Protein 6FDM (pdb70)

InterPro domains:
  IPR000687 RIO kinase [SM00090] (66-289)
  IPR011009 Protein kinase-like domain superfamily [SSF56112] (97-272)
  IPR015285 RIO2 kinase winged helix domain, N-terminal [PF09202] (9-91)
  IPR018934 RIO-type domain [PF01163] (108-279)
  IPR018935 RIO kinase, conserved site [PS01245] (224-235)
  IPR030484 Serine/threonine-protein kinase Rio2 [cd05144] (94-276)
  IPR036388 Winged helix-like DNA-binding domain superfamily [G3DSA:1.10.10.10] (2-93)
  IPR036390 Winged helix DNA-binding domain superfamily [SSF46785] (8-91)

CATH classification: 3.30.200.20 (+1 more: 1.10.510.10)

B-factor: mean 56.7, std 18.49, range [20.0, 161.01]

Radius of gyration: 41.4 Å; Cα contacts (8 Å, |Δi|>4): 2051; chains: 4; bounding box: 111×105×106 Å

Organism: Homo sapiens (NCBI:txid9606)

Nearest PDB structures (foldseek):
  6fdm-assembly1_B  TM=1.004E+00  e=4.325E-57  Homo sapiens
  6fdm-assembly2_C  TM=9.981E-01  e=7.414E-54  Homo sapiens
  6fdm-assembly1_A  TM=9.850E-01  e=1.359E-52  Homo sapiens
  6fdo-assembly1_A  TM=9.923E-01  e=7.786E-52  Homo sapiens
  6fdo-assembly2_B  TM=9.911E-01  e=2.219E-51  Homo sapiens

Solvent-accessible surface area: 53985 Å² total; per-residue (Å²): 159,80,137,90,145,112,35,60,123,69,28,15,113,0,0,46,1,0,11,98,3,0,119,116,70,39,15,0,35,26,90,53,0,43,77,70,11,91,86,115,37,12,94,142,20,5,153,92,5,58,157,105,153,20,3,24,116,52,170,42,210,127,53,92,2,34,71,2,20,68,48,0,0,21,52,0,0,25,72,16,0,29,15,108,60,25,5,99,62,66,44,123,92,84,29,40,6,32,21,5,28,11,34,50,2,17,20,100,158,49,105,103,21,8,0,1,3,4,53,60,27,90,7,25,19,5,28,5,51,29,0,59,17,11,0,12,69,12,26,0,13,0,67,0,0,88,92,59,187,7,51,7,1,95,13,68,27,29,20,28,1,0,0,0,3,69,41,31,106,24,152,37,4,16,123,22,124,156,8,164,65,34,30,62,2,0,66,46,0,9,112,6,6,34,60,1,0,8,26,0,1,4,2,2,3,0,4,20,55,9,2,15,8,34,148,77,44,102,4,15,0,20,5,9,17,30,19,8,26,16,85,32,102,26,2,66,30,7,1,48,9,1,4,81,10,5,44,61,14,0,91,187,75,29,94,52,116,25,170,152,84,19,58,35,156,92,40,149,126,151,94,2,34,108,30,0,16,30,40,16,86,109,25,45,89,158,95,62,168,53,31,51,98,0,0,48,1,0,14,102,4,0,110,110,67,43,11,0,39,22,92,53,0,41,79,61,1,51,27,209,74,48,10,100,141,18,1,148,83,5,50,156,106,150,27,1,23,117,52,168,98,163,73,92,0,26,64,0,18,68,50,0,0,23,69,0,0,36,87,27,0,34,73,110,95,24,4,100,59,65,43,129,92,84,26,39,5,31,26,5,27,13,35,57,2,18,24,93,138,49,103,89,23,8,0,1,4,4,58,60,26,100,6,19,30,5,28,9,54,27,0,35,16,11,0,2,68,11,23,0,11,0,68,0,0,90,87,57,186,6,50,6,1,94,14,64,28,30,21,34,0,0,0,0,4,70,53,32,121,24,146,27,0,27,111,22,105,166,21,175,68,33,30,62,2,0,63,44,0,9,111,8,6,30,65,1,0,31,54,0,0,4,2,2,2,0,2,19,52,9,0,15,10,43,163,81,45,97,2,15,0,25,5,8,18,29,13,6,23,21,94,34,99,29,3,67,34,6,1,47,10,2,4,92,15,0,53,56,11,0,108,180,75,30,104,52,122,26,112,142,88,18,58,40,158,92,36,154,159,76,0,31,109,26,0,18,29,43,13,86,104,27,34,85,130,98,135,37,222,198,25,56,216,64,21,23,127,0,0,56,2,0,15,100,3,1,107,104,70,41,13,0,37,27,91,51,0,43,78,60,1,70,25,187,160,42,46,12,104,142,15,4,155,86,4,57,158,60,152,3,3,23,123,57,182,44,199,119,47,86,2,33,68,1,18,69,39,0,0,18,49,5,0,18,72,35,0,27,75,110,104,25,4,99,60,65,45,121,89,84,27,47,7,32,23,6,31,12,34,50,2,17,16,101,145,48,105,109,37,7,0,1,4,5,54,63,26,93,8,23,23,5,29,10,55,27,0,64,21,12,0,14,67,11,25,0,13,0,67,0,0,90,94,58,185,6,48,6,1,95,14,69,27,28,21,33,1,0,0,0,4,70,42,31,101,21,152,39,4,18,121,23,127,154,8,165,68,35,34,61,2,0,68,44,0,10,110,6,6,39,64,1,0,31,56,0,0,3,2,2,2,1,6,20,54,9,4,15,7,41,156,79,44,96,4,13,0,22,4,8,17,31,15,7,25,21,90,34,100,27,2,66,30,6,0,48,11,2,4,86,15,7,53,57,13,1,89,182,74,30,93,53,123,27,170,151,84,18,58,40,157,91,18,187,146,90,1,36,109,31,0,18,29,40,17,80,112,24,44,88,156,197,58,182,33,36,70,93,0,3,48,1,0,14,102,3,0,113,98,69,39,14,0,40,23,90,52,0,42,78,66,1,41,12,184,132,39,45,9,101,141,16,2,151,86,8,53,156,107,150,41,2,21,116,45,138,78,183,133,63,112,2,29,66,1,20,68,51,0,0,22,69,0,0,35,87,28,0,34,74,110,102,26,4,99,60,65,45,78,90,79,28,38,6,30,23,5,29,11,34,51,2,18,25,102,163,49,109,92,29,7,0,1,4,5,53,62,25,92,6,18,25,5,28,9,54,28,0,38,19,11,0,3,71,10,27,0,12,0,68,0,0,88,92,51,187,7,35,6,2,94,15,68,28,29,23,31,1,0,0,0,3,68,55,35,108,24,143,27,1,27,107,22,104,168,21,177,72,32,30,61,1,1,64,50,0,9,110,7,6,39,66,1,0,18,54,0,0,4,2,2,2,0,3,18,52,9,0,16,7,31,141,95,43,77,1,6,0,22,4,8,17,32,14,8,26,19,99,32,98,27,3,66,33,6,2,48,11,2,5,87,15,0,54,56,12,0,90,181,70,29,93,51,122,28,163,146,87,18,59,36,161,102,41,168,164,223,31,0,32,104,27,0,15,28,40,16,86,111,28,33,88,128,101

Sequence (1134 aa):
VAKLRYMSRDDFRVLTAVEMGMKNHEIVPGSLIASIASLGGCNKVLRELVKHKLIAWERTKTVQGYRLTNAGYDYLALKTLSSRQVVESVGNQMGVGKESDIYIVANEEGQQFALKLHRLGRTNVSWLYLSRLSAMKEFAYMKALYERKFPVPKPIDYNRHAVVMELINGYPLCQIHHVEDPASVYDEAMELIVKLANHGLIHGDFNEFNLILDESDHHITMIDFPQMVSTSHPNAEWYFDRDVKCIKDFFMKRFSYESELFPTFKDIRREDVEVSASGYTKEMQADMSRDDFRVLTAVEMGMKNHEIVPGSLIASIASLKGGCNKVLRELVKHKLIAWERTTVQGYRLTNAGYDYLALKTLSSRQVVESVGNQMGVGKESDIYIVANEEGQQFALKLHRLGRTNVSWLYLSRLSAMKEFAYMKALYERKFPVPKPIDYNRHAVVMELINGYPLCQIHHVEDPASVYDEAMELIVKLANHGLIHGDFNEFNLILDESDHITMIDFPQMVSTSHPNAEWYFDRDVKCIKDFFMKRFSYESELFPTFKDIRRDVEVSASGYTKEMQADDKLRYMSRDDFRVLTAVEMGMKNHEIVPGSLIASIASLKHGGCNKVLRELVKHKLIAWERTKTVQGYRLTNAGYDYLALKTLSSRQVVESVGNQMGVGKESDIYIVANEEGQQFALKLHRLGRTNVSWLYLSRLSAMKEFAYMKALYERKFPVPKPIDYNRHAVVMELINGYPLCQIHHVEDPASVYDEAMELIVKLANHGLIHGDFNEFNLILDESDHITMIDFPQMVSTSHPNAEWYFDRDVKCIKDFFMKRFSYESELFPTFKDIRRDVEVSASGYTKEMQADMSRDDFRVLTAVEMGMKNHEIVPGSLIASIASLKHHGGCNKVLRELVKHKLIAWERTKTVQGYRLTNAGYDYLALKTLSSRQVVESVGNQMGVGKESDIYIVANEEGQQFALKLHRLGRTNVSWLYLSRLSAMKEFAYMKALYERKFPVPKPIDYNRHAVVMELINGYPLCQIHHVEDPASVYDEAMELIVKLANHGLIHGDFNEFNLILDESDHHITMIDFPQMVSTSHPNAEWYFDRDVKCIKDFFMKRFSYESELFPTFKDIRRLDVEVSASGYTKEMQADD

GO terms:
  GO:0030688 preribosome, small subunit precursor (C, IDA)
  GO:2000234 positive regulation of rRNA processing (P, IDA)
  GO:0005737 cytoplasm (C, EXP)
  GO:0106310 protein serine kinase activity (F, EXP)
  GO:0005737 cytoplasm (C, IMP)
  GO:0042274 ribosomal small subunit biogenesis (P, IMP)
  GO:2000208 positive regulation of ribosomal small subunit export from nucleus (P, IMP)
  GO:0030071 regulation of mitotic metaphase/anaphase transition (P, IMP)
  GO:0030490 maturation of SSU-rRNA (P, IMP)
  GO:0005515 protein binding (F, IPI)
  GO:0005654 nucleoplasm (C, TAS)
  GO:0005829 cytosol (C, TAS)

Secondary structure (DSSP, 8-state):
-GGGGGGGSHHHHHHHHHHHHTTT-SSB-HHHHHHHH---THHHHHHHHHHTTSEEEEE-SS-EEEEE-HHHHHHHHHHHHHHTTS-SEEEEEEEEETTEEEEEEE-TT--EEEEEEE---SSHHHHHHHHHHHHHHHHHHHHHHHHTT-SSPPEEEEETTEEEEEPPSEEEGGG----S-HHHHHHHHHHHHHHHHHTTEE-SS-STTSEEEETT--EEE---TT-EETTSTTHHHHHHHHHHHHHHHHHHHH----S----GGG-----HHHHHHHHHHHHHH-/--HHHHHHHHHHHHHTTT-SSB-HHHHHHHH-----HHHHHHHHHHTTSEEEEE---EEEEE-HHHHHHHHHHHHHHTTS-SEEEEEEEEETTEEEEEEE-TT--EEEEEEE---SSHHHHHHHHHHHHHHHHHHHHHHHTTT-SSPPEEEEETTEEEEEPPSEEEGGG----S-HHHHHHHHHHHHHHHHHTTEE-SS-STTSEEEETTS-EEE---TT-EETTSTTHHHHHHHHHHHHHHHHHHHH----S----GGG----HHHHHHHHHHHHHHH-/--TT--HHHHHHHHHHHHHTTT-SSB-HHHHHHHH--TT--HHHHHHHHHHTTSEEEEE-SS-EEEEE-HHHHHHHHHHHHHHTTS-SEEEEEEEEETTEEEEEEE-TT--EEEEEEE---SSHHHHHHHHHHHHHHHHHHHHHHHTTT-SSPPEEEEETTEEEEEPPSEEEGGG----S-HHHHHHHHHHHHHHHHHTTEE-SS-STTSEEEETTS-EEE---TT-EETTSTTHHHHHHHHHHHHHHHHHHHH----S----GGG----HHHHHHHHHHHHHH-/--HHHHHHHHHHHHHTTT-SSB-HHHHHHHH--SS--HHHHHHHHHHTTSEEEEEETTEEEEEE-HHHHHHHHHHHHHHTTS-SEEEEEEEEETTEEEEEEE-TT--EEEEEEE---SSHHHHHHHHHHHHHHHHHHHHHHHTTT-SSPPEEEEETTEEEEEPPSEEEGGG----S-HHHHHHHHHHHHHHHHHTTEE-SS-STTSEEEETTS-EEE---TT-EETTSTTHHHHHHHHHHHHHHHHHHHH----S----GGG-----HHHHHHHHHHHHHHH-

Foldseek 3Di:
DVLCVVCPDLLNLLLVLLLVQLQPDLFDAQVSSCVRSVDVCSVVSVVVCVVVVQWHWDDDPPDTHIAGDLNVQVVNWQSVCVSVQNFDAWDDFDADAPFWTWTWTAGPVRDIWIKTQGADDDGSNCRQVVLQVLQLLLLLLLCLCVVVVQQAFAWDDDDRNMTITHDAAFAQQVPDQDDPDLVVLLVQLLVNLQVQVLQFKQQQPQASRQWTQHPVRHTHGYYRRDIDGCPPPCNQVSSVVNQVRSQVVCCVRVVDHDPDGDHSVPHHHPHSVVSSVVSSVVVVVD/DDPLLLLLLVLQLVQLQPDLFRAQVSSQVSSVPVHCSVVSQVVCCVVQQKHWDDDVDTHIAGDLNVLVCNFQVVCLVVQNFDAWDDFPAAAPFWTWTWTAGPVRDIWIKTQGADDDGRNCRQVVLQLLQLLLLLLLCLCVVVVQQAFAWDDDDRNMTITHDAAFDQQVPDQDDPDLVVLLVLLQVNLQVQVQQFKQQQ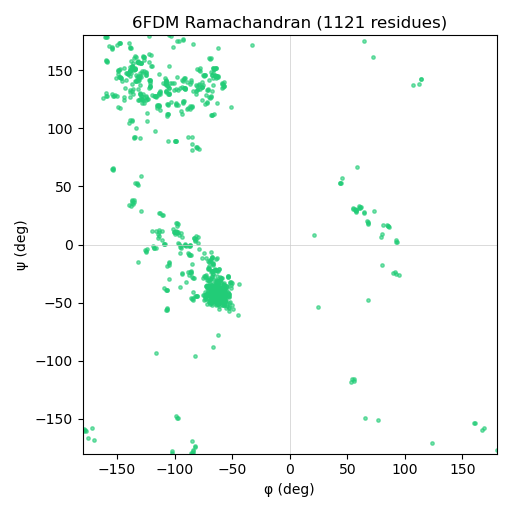PQASRQWTQHPVRHTHGYYRRDIDGCPPPCNQVSSVVNQVRSQVCSCVRVVDHDPDHDHSVPHNHHSVVSSVVSSVVVVVVD/DLVPADPLLLLLLVQLLVQLLPDLFRALVSSCVSSVPVVDPSVVSVVVCVVVVQKHWDDDVPDTHIAGDLNVQVSNQQNVCLVVQNFDAWDDFPAAAPFWTKTWTAGPVRDIWIKTAGADDDGRNCRQVVLQVLQLLLLLLLCLCVVVVQQAFAWDDDDRNMTITHDAAFAQQVPDQDDPDLVVLLVLLLVNLLVQVQQFKQQQPQASRQWTQHPVRHTHGYYRRDIDGCPPPCNQVSSVVNQVRSQVCCCVRVVDHDPDHDHSVPRNHHSVVSSVVSSVVVVVD/DDPLLLLLLVLQLVQLQPDLFRALVSSCVSSVPVVDCSVVSVVVCCVVQQKHWDDDVPDTHIAGDLNVQVCNQQVVCVVVQNFDAWADFDAAAPFWTKTWTAGPVRDIWIKTQGADDDGRNCRQVVLQLLQLLLLLLLCLCVVVVQQAFAWDDDDRNMTITHDAAFAQQVPDQDDPDLVVLLVQLQVNLQVQVQLFKQQQPQASRQWGQHPVRHTHGYYRRDIDGCPPPCNQVSSVVNQVRSQVCSCVRVVDHDPDGDHSVPRNHVHSVVSSVVSSVVVVVVD

Structure (mmCIF, N/CA/C/O backbone):
data_6FDM
#
_entry.id   6FDM
#
_cell.length_a   66.920
_cell.length_b   98.327
_cell.length_c   117.069
_cell.angle_alpha   90.00
_cell.angle_beta   95.22
_cell.angle_gamma   90.00
#
_symmetry.space_group_name_H-M   'P 1 21 1'
#
loop_
_entity.id
_entity.type
_entity.pdbx_description
1 polymer 'Serine/threonine-protein kinase RIO2'
2 non-polymer 'PHOSPHOAMINOPHOSPHONIC ACID-ADENYLATE ESTER'
3 non-polymer 'SODIUM ION'
4 water water
#
loop_
_atom_site.group_PDB
_atom_site.id
_atom_site.type_symbol
_atom_site.label_atom_id
_atom_site.label_alt_id
_atom_site.label_comp_id
_atom_site.label_asym_id
_atom_site.label_entity_id
_atom_site.label_seq_id
_atom_site.pdbx_PDB_ins_code
_atom_site.Cartn_x
_atom_site.Cartn_y
_atom_site.Cartn_z
_atom_site.occupancy
_atom_site.B_iso_or_equiv
_atom_site.auth_seq_id
_atom_site.auth_comp_id
_atom_site.auth_asym_id
_atom_site.auth_atom_id
_atom_site.pdbx_PDB_model_num
ATOM 1 N N . VAL A 1 6 ? 34.069 -11.451 194.717 1.00 93.38 6 VAL A N 1
ATOM 2 C CA . VAL A 1 6 ? 33.840 -10.748 193.452 1.00 90.11 6 VAL A CA 1
ATOM 3 C C . VAL A 1 6 ? 33.467 -9.266 193.672 1.00 89.28 6 VAL A C 1
ATOM 4 O O . VAL A 1 6 ? 33.260 -8.537 192.696 1.00 86.33 6 VAL A O 1
ATOM 8 N N . ALA A 1 7 ? 33.395 -8.822 194.958 1.00 84.48 7 ALA A N 1
ATOM 9 C CA . ALA A 1 7 ? 33.070 -7.444 195.358 1.00 82.11 7 ALA A CA 1
ATOM 10 C C . ALA A 1 7 ? 33.933 -6.388 194.617 1.00 77.45 7 ALA A C 1
ATOM 11 O O . ALA A 1 7 ? 33.412 -5.340 194.241 1.00 73.59 7 ALA A O 1
ATOM 13 N N . LYS A 1 8 ? 35.232 -6.688 194.376 1.00 70.61 8 LYS A N 1
ATOM 14 C CA . LYS A 1 8 ? 36.162 -5.800 193.674 1.00 66.72 8 LYS A CA 1
ATOM 15 C C . LYS A 1 8 ? 35.748 -5.543 192.219 1.00 65.26 8 LYS A C 1
ATOM 16 O O . LYS A 1 8 ? 36.138 -4.521 191.634 1.00 60.65 8 LYS A O 1
ATOM 22 N N . LEU A 1 9 ? 34.949 -6.458 191.638 1.00 62.00 9 LEU A N 1
ATOM 23 C CA . LEU A 1 9 ? 34.507 -6.333 190.250 1.00 60.44 9 LEU A CA 1
ATOM 24 C C . LEU A 1 9 ? 33.102 -5.697 190.100 1.00 64.70 9 LEU A C 1
ATOM 25 O O . LEU A 1 9 ? 32.596 -5.629 188.980 1.00 65.22 9 LEU A O 1
ATOM 30 N N . ARG A 1 10 ? 32.503 -5.182 191.200 1.00 60.09 10 ARG A N 1
ATOM 31 C CA . ARG A 1 10 ? 31.147 -4.599 191.161 1.00 59.52 10 ARG A CA 1
ATOM 32 C C . ARG A 1 10 ? 30.971 -3.418 190.182 1.00 61.19 10 ARG A C 1
ATOM 33 O O . ARG A 1 10 ? 29.948 -3.337 189.513 1.00 60.32 10 ARG A O 1
ATOM 41 N N . TYR A 1 11 ? 31.982 -2.547 190.045 1.00 57.88 11 TYR A N 1
ATOM 42 C CA . TYR A 1 11 ? 31.881 -1.431 189.098 1.00 57.44 11 TYR A CA 1
ATOM 43 C C . TYR A 1 11 ? 31.848 -1.917 187.649 1.00 62.34 11 TYR A C 1
ATOM 44 O O . TYR A 1 11 ? 31.262 -1.231 186.817 1.00 61.91 11 TYR A O 1
ATOM 53 N N . MET A 1 12 ? 32.414 -3.118 187.350 1.00 61.25 12 MET A N 1
ATOM 54 C CA . MET A 1 12 ? 32.411 -3.697 185.984 1.00 61.87 12 MET A CA 1
ATOM 55 C C . MET A 1 12 ? 31.032 -4.268 185.640 1.00 66.58 12 MET A C 1
ATOM 56 O O . MET A 1 12 ? 30.765 -4.623 184.495 1.00 66.04 12 MET A O 1
ATOM 61 N N . SER A 1 13 ? 30.171 -4.386 186.641 1.00 64.29 13 SER A N 1
ATOM 62 C CA . SER A 1 13 ? 28.844 -4.933 186.467 1.00 64.86 13 SER A CA 1
ATOM 63 C C . SER A 1 13 ? 27.806 -3.827 186.254 1.00 68.44 13 SER A C 1
ATOM 64 O O . SER A 1 13 ? 26.647 -4.148 185.970 1.00 69.46 13 SER A O 1
ATOM 67 N N . ARG A 1 14 ? 28.195 -2.531 186.405 1.00 62.71 14 ARG A N 1
ATOM 68 C CA . ARG A 1 14 ? 27.197 -1.474 186.236 1.00 63.40 14 ARG A CA 1
ATOM 69 C C . ARG A 1 14 ? 26.711 -1.302 184.807 1.00 65.25 14 ARG A C 1
ATOM 70 O O . ARG A 1 14 ? 27.350 -1.798 183.873 1.00 65.49 14 ARG A O 1
ATOM 78 N N . ASP A 1 15 ? 25.547 -0.689 184.631 1.00 60.85 15 ASP A N 1
ATOM 79 C CA . ASP A 1 15 ? 24.975 -0.560 183.292 1.00 59.74 15 ASP A CA 1
ATOM 80 C C . ASP A 1 15 ? 25.839 0.255 182.322 1.00 60.04 15 ASP A C 1
ATOM 81 O O . ASP A 1 15 ? 26.034 -0.178 181.187 1.00 58.10 15 ASP A O 1
ATOM 86 N N . ASP A 1 16 ? 26.400 1.391 182.774 1.00 57.02 16 ASP A N 1
ATOM 87 C CA . ASP A 1 16 ? 27.254 2.228 181.934 1.00 57.03 16 ASP A CA 1
ATOM 88 C C . ASP A 1 16 ? 28.496 1.512 181.441 1.00 59.26 16 ASP A C 1
ATOM 89 O O . ASP A 1 16 ? 28.858 1.679 180.282 1.00 58.93 16 ASP A O 1
ATOM 94 N N . PHE A 1 17 ? 29.104 0.655 182.301 1.00 54.25 17 PHE A N 1
ATOM 95 C CA . PHE A 1 17 ? 30.260 -0.150 181.936 1.00 50.82 17 PHE A CA 1
ATOM 96 C C . PHE A 1 17 ? 29.845 -1.214 180.921 1.00 55.04 17 PHE A C 1
ATOM 97 O O . PHE A 1 17 ? 30.552 -1.405 179.939 1.00 55.53 17 PHE A O 1
ATOM 105 N N . ARG A 1 18 ? 28.681 -1.864 181.132 1.00 55.20 18 ARG A N 1
ATOM 106 C CA . ARG A 1 18 ? 28.100 -2.885 180.240 1.00 55.50 18 ARG A CA 1
ATOM 107 C C . ARG A 1 18 ? 27.836 -2.351 178.842 1.00 56.40 18 ARG A C 1
ATOM 108 O O . ARG A 1 18 ? 28.164 -3.027 177.873 1.00 56.66 18 ARG A O 1
ATOM 116 N N . VAL A 1 19 ? 27.226 -1.148 178.747 1.00 51.19 19 VAL A N 1
ATOM 117 C CA . VAL A 1 19 ? 26.909 -0.477 177.487 1.00 50.97 19 VAL A CA 1
ATOM 118 C C . VAL A 1 19 ? 28.203 -0.024 176.804 1.00 54.48 19 VAL A C 1
ATOM 119 O O . VAL A 1 19 ? 28.355 -0.245 175.610 1.00 54.53 19 VAL A O 1
ATOM 123 N N . LEU A 1 20 ? 29.166 0.526 177.567 1.00 51.19 20 LEU A N 1
ATOM 124 C CA . LEU A 1 20 ? 30.475 0.929 177.032 1.00 50.11 20 LEU A CA 1
ATOM 125 C C . LEU A 1 20 ? 31.207 -0.285 176.439 1.00 52.02 20 LEU A C 1
ATOM 126 O O . LEU A 1 20 ? 31.714 -0.224 175.322 1.00 49.57 20 LEU A O 1
ATOM 131 N N . THR A 1 21 ? 31.158 -1.415 177.140 1.00 50.14 21 THR A N 1
ATOM 132 C CA . THR A 1 21 ? 31.724 -2.690 176.675 1.00 49.07 21 THR A CA 1
ATOM 133 C C . THR A 1 21 ? 31.000 -3.155 175.413 1.00 50.72 21 THR A C 1
ATOM 134 O O . THR A 1 21 ? 31.648 -3.702 174.525 1.00 50.29 21 THR A O 1
ATOM 138 N N . ALA A 1 22 ? 29.655 -2.950 175.334 1.00 48.30 22 ALA A N 1
ATOM 139 C CA . ALA A 1 22 ? 28.857 -3.325 174.160 1.00 48.52 22 ALA A CA 1
ATOM 140 C C . ALA A 1 22 ? 29.271 -2.503 172.926 1.00 50.98 22 ALA A C 1
ATOM 141 O O . ALA A 1 22 ? 29.376 -3.065 171.837 1.00 50.01 22 ALA A O 1
ATOM 143 N N . VAL A 1 23 ? 29.557 -1.196 173.106 1.00 47.84 23 VAL A N 1
ATOM 144 C CA . VAL A 1 23 ? 30.024 -0.311 172.023 1.00 47.31 23 VAL A CA 1
ATOM 145 C C . VAL A 1 23 ? 31.413 -0.808 171.539 1.00 51.10 23 VAL A C 1
ATOM 146 O O . VAL A 1 23 ? 31.643 -0.902 170.341 1.00 48.54 23 VAL A O 1
ATOM 150 N N . GLU A 1 24 ? 32.307 -1.168 172.484 1.00 50.51 24 GLU A N 1
ATOM 151 C CA . GLU A 1 24 ? 33.639 -1.713 172.196 1.00 49.66 24 GLU A CA 1
ATOM 152 C C . GLU A 1 24 ? 33.527 -3.022 171.388 1.00 53.16 24 GLU A C 1
ATOM 153 O O . GLU A 1 24 ? 34.220 -3.183 170.390 1.00 49.20 24 GLU A O 1
ATOM 159 N N . MET A 1 25 ? 32.639 -3.929 171.821 1.00 55.70 25 MET A N 1
ATOM 160 C CA . MET A 1 25 ? 32.347 -5.202 171.165 1.00 59.78 25 MET A CA 1
ATOM 161 C C . MET A 1 25 ? 31.863 -5.033 169.715 1.00 60.91 25 MET A C 1
ATOM 162 O O . MET A 1 25 ? 32.389 -5.711 168.834 1.00 60.63 25 MET A O 1
ATOM 167 N N . GLY A 1 26 ? 30.933 -4.111 169.470 1.00 56.11 26 GLY A N 1
ATOM 168 C CA . GLY A 1 26 ? 30.419 -3.847 168.128 1.00 55.87 26 GLY A CA 1
ATOM 169 C C . GLY A 1 26 ? 31.468 -3.203 167.240 1.00 55.93 26 GLY A C 1
ATOM 170 O O . GLY A 1 26 ? 31.508 -3.427 166.027 1.00 54.65 26 GLY A O 1
ATOM 171 N N . MET A 1 27 ? 32.378 -2.449 167.865 1.00 50.30 27 MET A N 1
ATOM 172 C CA . MET A 1 27 ? 33.443 -1.787 167.149 1.00 48.37 27 MET A CA 1
ATOM 173 C C . MET A 1 27 ? 34.496 -2.724 166.544 1.00 53.49 27 MET A C 1
ATOM 174 O O . MET A 1 27 ? 35.329 -2.269 165.759 1.00 50.41 27 MET A O 1
ATOM 179 N N . LYS A 1 28 ? 34.406 -4.038 166.851 1.00 53.18 28 LYS A N 1
ATOM 180 C CA . LYS A 1 28 ? 35.313 -5.044 166.296 1.00 53.91 28 LYS A CA 1
ATOM 181 C C . LYS A 1 28 ? 35.045 -5.294 164.799 1.00 59.36 28 LYS A C 1
ATOM 182 O O . LYS A 1 28 ? 35.992 -5.571 164.070 1.00 58.57 28 LYS A O 1
ATOM 188 N N . ASN A 1 29 ? 33.783 -5.134 164.345 1.00 58.41 29 ASN A N 1
ATOM 189 C CA . ASN A 1 29 ? 33.313 -5.345 162.958 1.00 60.31 29 ASN A CA 1
ATOM 190 C C . ASN A 1 29 ? 32.601 -4.123 162.368 1.00 65.82 29 ASN A C 1
ATOM 191 O O . ASN A 1 29 ? 32.219 -4.169 161.204 1.00 69.46 29 ASN A O 1
ATOM 196 N N . HIS A 1 30 ? 32.360 -3.065 163.166 1.00 60.02 30 HIS A N 1
ATOM 197 C CA . HIS A 1 30 ? 31.629 -1.876 162.706 1.00 58.76 30 HIS A CA 1
ATOM 198 C C . HIS A 1 30 ? 32.360 -0.618 163.081 1.00 57.09 30 HIS A C 1
ATOM 199 O O . HIS A 1 30 ? 32.707 -0.395 164.236 1.00 53.18 30 HIS A O 1
ATOM 206 N N . GLU A 1 31 ? 32.460 0.257 162.115 1.00 54.31 31 GLU A N 1
ATOM 207 C CA . GLU A 1 31 ? 33.085 1.565 162.205 1.00 53.78 31 GLU A CA 1
ATOM 208 C C . GLU A 1 31 ? 32.214 2.489 163.085 1.00 59.58 31 GLU A C 1
ATOM 209 O O . GLU A 1 31 ? 32.730 3.268 163.883 1.00 58.42 31 GLU A O 1
ATOM 215 N N . ILE A 1 32 ? 30.883 2.332 162.977 1.00 57.94 32 ILE A N 1
ATOM 216 C CA . ILE A 1 32 ? 29.838 3.050 163.722 1.00 57.63 32 ILE A CA 1
ATOM 217 C C . ILE A 1 32 ? 28.857 1.953 164.237 1.00 59.19 32 ILE A C 1
ATOM 218 O O . ILE A 1 32 ? 28.355 1.169 163.440 1.00 59.18 32 ILE A O 1
ATOM 223 N N . VAL A 1 33 ? 28.607 1.887 165.562 1.00 53.60 33 VAL A N 1
ATOM 224 C CA . VAL A 1 33 ? 27.726 0.863 166.144 1.00 53.67 33 VAL A CA 1
ATOM 225 C C . VAL A 1 33 ? 26.264 1.354 166.320 1.00 58.79 33 VAL A C 1
ATOM 226 O O . VAL A 1 33 ? 26.011 2.244 167.140 1.00 56.93 33 VAL A O 1
ATOM 230 N N . PRO A 1 34 ? 25.297 0.750 165.587 1.00 57.92 34 PRO A N 1
ATOM 231 C CA . PRO A 1 34 ? 23.886 1.151 165.749 1.00 60.00 34 PRO A CA 1
ATOM 232 C C . PRO A 1 34 ? 23.388 0.834 167.159 1.00 65.33 34 PRO A C 1
ATOM 233 O O . PRO A 1 34 ? 23.826 -0.154 167.752 1.00 65.31 34 PRO A O 1
ATOM 237 N N . GLY A 1 35 ? 22.513 1.688 167.689 1.00 63.32 35 GLY A N 1
ATOM 238 C CA . GLY A 1 35 ? 21.958 1.559 169.036 1.00 64.24 35 GLY A CA 1
ATOM 239 C C . GLY A 1 35 ? 21.283 0.232 169.313 1.00 71.18 35 GLY A C 1
ATOM 240 O O . GLY A 1 35 ? 21.363 -0.288 170.430 1.00 71.59 35 GLY A O 1
ATOM 241 N N . SER A 1 36 ? 20.619 -0.327 168.284 1.00 69.25 36 SER A N 1
ATOM 242 C CA . SER A 1 36 ? 19.935 -1.617 168.338 1.00 71.46 36 SER A CA 1
ATOM 243 C C . SER A 1 36 ? 20.922 -2.737 168.611 1.00 74.10 36 SER A C 1
ATOM 244 O O . SER A 1 36 ? 20.613 -3.643 169.383 1.00 75.90 36 SER A O 1
ATOM 247 N N . LEU A 1 37 ? 22.123 -2.648 168.011 1.00 68.69 37 LEU A N 1
ATOM 248 C CA . LEU A 1 37 ? 23.187 -3.627 168.198 1.00 67.21 37 LEU A CA 1
ATOM 249 C C . LEU A 1 37 ? 23.802 -3.489 169.586 1.00 68.97 37 LEU A C 1
ATOM 250 O O . LEU A 1 37 ? 24.012 -4.506 170.249 1.00 69.78 37 LEU A O 1
ATOM 255 N N . ILE A 1 38 ? 24.054 -2.238 170.040 1.00 62.18 38 ILE A N 1
ATOM 256 C CA . ILE A 1 38 ? 24.575 -1.955 171.386 1.00 59.79 38 ILE A CA 1
ATOM 257 C C . ILE A 1 38 ? 23.617 -2.574 172.415 1.00 65.42 38 ILE A C 1
ATOM 258 O O . ILE A 1 38 ? 24.077 -3.293 173.304 1.00 64.29 38 ILE A O 1
ATOM 263 N N . ALA A 1 39 ? 22.294 -2.317 172.261 1.00 64.90 39 ALA A N 1
ATOM 264 C CA . ALA A 1 39 ? 21.241 -2.822 173.156 1.00 66.50 39 ALA A CA 1
ATOM 265 C C . ALA A 1 39 ? 21.200 -4.350 173.208 1.00 71.47 39 ALA A C 1
ATOM 266 O O . ALA A 1 39 ? 21.128 -4.928 174.301 1.00 72.17 39 ALA A O 1
ATOM 268 N N . SER A 1 40 ? 21.287 -4.992 172.033 1.00 69.34 40 SER A N 1
ATOM 269 C CA . SER A 1 40 ? 21.319 -6.444 171.866 1.00 71.24 40 SER A CA 1
ATOM 270 C C . SER A 1 40 ? 22.546 -7.049 172.582 1.00 73.83 40 SER A C 1
ATOM 271 O O . SER A 1 40 ? 22.383 -8.024 173.316 1.00 74.94 40 SER A O 1
ATOM 274 N N . ILE A 1 41 ? 23.751 -6.449 172.398 1.00 67.32 41 ILE A N 1
ATOM 275 C CA . ILE A 1 41 ? 25.001 -6.912 173.026 1.00 65.46 41 ILE A CA 1
ATOM 276 C C . ILE A 1 41 ? 24.960 -6.689 174.540 1.00 70.01 41 ILE A C 1
ATOM 277 O O . ILE A 1 41 ? 25.252 -7.625 175.288 1.00 71.27 41 ILE A O 1
ATOM 282 N N . ALA A 1 42 ? 24.585 -5.462 174.988 1.00 65.40 42 ALA A N 1
ATOM 283 C CA . ALA A 1 42 ? 24.530 -5.099 176.407 1.00 65.36 42 ALA A CA 1
ATOM 284 C C . ALA A 1 42 ? 23.602 -5.992 177.199 1.00 75.00 42 ALA A C 1
ATOM 285 O O . ALA A 1 42 ? 23.929 -6.326 178.342 1.00 76.31 42 ALA A O 1
ATOM 287 N N . SER A 1 43 ? 22.455 -6.395 176.592 1.00 73.80 43 SER A N 1
ATOM 288 C CA . SER A 1 43 ? 21.425 -7.251 177.202 1.00 76.23 43 SER A CA 1
ATOM 289 C C . SER A 1 43 ? 21.107 -6.840 178.648 1.00 77.89 43 SER A C 1
ATOM 290 O O . SER A 1 43 ? 21.201 -7.653 179.570 1.00 77.91 43 SER A O 1
ATOM 293 N N . LEU A 1 44 ? 20.791 -5.552 178.844 1.00 72.68 44 LEU A N 1
ATOM 294 C CA . LEU A 1 44 ? 20.438 -4.990 180.152 1.00 78.04 44 LEU A CA 1
ATOM 295 C C . LEU A 1 44 ? 19.108 -5.591 180.624 1.00 122.11 44 LEU A C 1
ATOM 296 O O . LEU A 1 44 ? 18.166 -5.725 179.834 1.00 88.56 44 LEU A O 1
ATOM 301 N N . GLY A 1 47 ? 14.055 -0.602 177.378 1.00 95.28 47 GLY A N 1
ATOM 302 C CA . GLY A 1 47 ? 14.852 -0.785 178.585 1.00 94.20 47 GLY A CA 1
ATOM 303 C C . GLY A 1 47 ? 15.790 0.372 178.884 1.00 93.93 47 GLY A C 1
ATOM 304 O O . GLY A 1 47 ? 15.719 1.421 178.228 1.00 94.53 47 GLY A O 1
ATOM 305 N N . GLY A 1 48 ? 16.670 0.173 179.866 1.00 84.72 48 GLY A N 1
ATOM 306 C CA . GLY A 1 48 ? 17.614 1.191 180.316 1.00 81.04 48 GLY A CA 1
ATOM 307 C C . GLY A 1 48 ? 18.669 1.651 179.320 1.00 78.32 48 GLY A C 1
ATOM 308 O O . GLY A 1 48 ? 19.333 2.661 179.569 1.00 76.01 48 GLY A O 1
ATOM 309 N N . CYS A 1 49 ? 18.842 0.939 178.193 1.00 71.69 49 CYS A N 1
ATOM 310 C CA . CYS A 1 49 ? 19.893 1.277 177.229 1.00 69.55 49 CYS A CA 1
ATOM 311 C C . CYS A 1 49 ? 20.040 2.719 176.757 1.00 69.63 49 CYS A C 1
ATOM 312 O O . CYS A 1 49 ? 21.133 3.281 176.912 1.00 66.64 49 CYS A O 1
ATOM 315 N N . ASN A 1 50 ? 18.956 3.319 176.212 1.00 66.54 50 ASN A N 1
ATOM 316 C CA . ASN A 1 50 ? 18.944 4.693 175.679 1.00 66.17 50 ASN A CA 1
ATOM 317 C C . ASN A 1 50 ? 19.351 5.739 176.709 1.00 67.85 50 ASN A C 1
ATOM 318 O O . ASN A 1 50 ? 20.082 6.667 176.370 1.00 66.30 50 ASN A O 1
ATOM 323 N N . LYS A 1 51 ? 18.898 5.576 177.965 1.00 64.13 51 LYS A N 1
ATOM 324 C CA . LYS A 1 51 ? 19.228 6.478 179.069 1.00 63.60 51 LYS A CA 1
ATOM 325 C C . LYS A 1 51 ? 20.731 6.388 179.357 1.00 67.02 51 LYS A C 1
ATOM 326 O O . LYS A 1 51 ? 21.385 7.422 179.543 1.00 66.68 51 LYS A O 1
ATOM 332 N N . VAL A 1 52 ? 21.277 5.153 179.342 1.00 61.96 52 VAL A N 1
ATOM 333 C CA . VAL A 1 52 ? 22.711 4.913 179.519 1.00 58.83 52 VAL A CA 1
ATOM 334 C C . VAL A 1 52 ? 23.505 5.548 178.385 1.00 57.96 52 VAL A C 1
ATOM 335 O O . VAL A 1 52 ? 24.500 6.238 178.651 1.00 54.15 52 VAL A O 1
ATOM 339 N N . LEU A 1 53 ? 23.054 5.347 177.127 1.00 54.91 53 LEU A N 1
ATOM 340 C CA . LEU A 1 53 ? 23.717 5.931 175.954 1.00 53.84 53 LEU A CA 1
ATOM 341 C C . LEU A 1 53 ? 23.788 7.458 176.048 1.00 60.40 53 LEU A C 1
ATOM 342 O O . LEU A 1 53 ? 24.859 8.016 175.832 1.00 59.89 53 LEU A O 1
ATOM 347 N N . ARG A 1 54 ? 22.675 8.120 176.465 1.00 59.56 54 ARG A N 1
ATOM 348 C CA . ARG A 1 54 ? 22.618 9.578 176.626 1.00 60.20 54 ARG A CA 1
ATOM 349 C C . ARG A 1 54 ? 23.587 10.107 177.703 1.00 64.41 54 ARG A C 1
ATOM 350 O O . ARG A 1 54 ? 24.234 11.132 177.472 1.00 64.27 54 ARG A O 1
ATOM 358 N N . GLU A 1 55 ? 23.727 9.393 178.838 1.00 59.15 55 GLU A N 1
ATOM 359 C CA . GLU A 1 55 ? 24.708 9.754 179.868 1.00 58.19 55 GLU A CA 1
ATOM 360 C C . GLU A 1 55 ? 26.164 9.558 179.394 1.00 60.05 55 GLU A C 1
ATOM 361 O O . GLU A 1 55 ? 27.037 10.361 179.749 1.00 58.16 55 GLU A O 1
ATOM 367 N N . LEU A 1 56 ? 26.434 8.488 178.610 1.00 55.01 56 LEU A N 1
ATOM 368 C CA . LEU A 1 56 ? 27.770 8.194 178.066 1.00 52.37 56 LEU A CA 1
ATOM 369 C C . LEU A 1 56 ? 28.186 9.300 177.066 1.00 56.68 56 LEU A C 1
ATOM 370 O O . LEU A 1 56 ? 29.348 9.717 177.068 1.00 55.20 56 LEU A O 1
ATOM 375 N N . VAL A 1 57 ? 27.210 9.819 176.282 1.00 57.31 57 VAL A N 1
ATOM 376 C CA . VAL A 1 57 ? 27.375 10.926 175.317 1.00 58.32 57 VAL A CA 1
ATOM 377 C C . VAL A 1 57 ? 27.655 12.240 176.103 1.00 63.43 57 VAL A C 1
ATOM 378 O O . VAL A 1 57 ? 28.607 12.952 175.775 1.00 63.07 57 VAL A O 1
ATOM 382 N N . LYS A 1 58 ? 26.857 12.514 177.158 1.00 59.14 58 LYS A N 1
ATOM 383 C CA 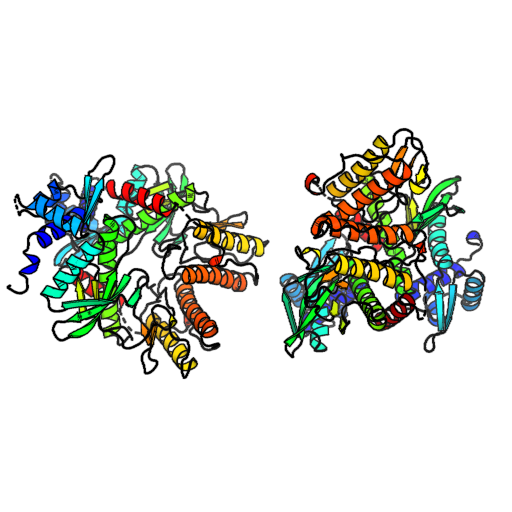. LYS A 1 58 ? 27.005 13.665 178.054 1.00 60.15 58 LYS A CA 1
ATOM 384 C C . LYS A 1 58 ? 28.423 13.696 178.681 1.00 63.87 58 LYS A C 1
ATOM 385 O O . LYS A 1 58 ? 29.063 14.752 178.701 1.00 64.10 58 LYS A O 1
ATOM 391 N N . HIS A 1 59 ? 28.928 12.525 179.129 1.00 58.53 59 HIS A N 1
ATOM 392 C CA . HIS A 1 59 ? 30.259 12.375 179.714 1.00 56.35 59 HIS A CA 1
ATOM 393 C C . HIS A 1 59 ? 31.369 12.224 178.674 1.00 57.57 59 HIS A C 1
ATOM 394 O O . HIS A 1 59 ? 32.512 11.983 179.047 1.00 55.82 59 HIS A O 1
ATOM 401 N N . LYS A 1 60 ? 31.031 12.367 177.375 1.00 55.07 60 LYS A N 1
ATOM 402 C CA . LYS A 1 60 ? 31.936 12.286 176.213 1.00 53.67 60 LYS A CA 1
ATOM 403 C C . LYS A 1 60 ? 32.713 10.966 176.095 1.00 53.83 60 LYS A C 1
ATOM 404 O O . LYS A 1 60 ? 33.810 10.947 175.538 1.00 53.02 60 LYS A O 1
ATOM 410 N N . LEU A 1 61 ? 32.120 9.865 176.593 1.00 50.07 61 LEU A N 1
ATOM 411 C CA . LEU A 1 61 ? 32.708 8.517 176.573 1.00 47.91 61 LEU A CA 1
ATOM 412 C C . LEU A 1 61 ? 32.410 7.860 175.230 1.00 49.60 61 LEU A C 1
ATOM 413 O O . LEU A 1 61 ? 33.163 7.005 174.775 1.00 47.88 61 LEU A O 1
ATOM 418 N N . ILE A 1 62 ? 31.296 8.257 174.602 1.00 46.52 62 ILE A N 1
ATOM 419 C CA . ILE A 1 62 ? 30.929 7.809 173.262 1.00 45.25 62 ILE A CA 1
ATOM 420 C C . ILE A 1 62 ? 30.511 9.042 172.450 1.00 51.01 62 ILE A C 1
ATOM 421 O O . ILE A 1 62 ? 30.205 10.089 173.034 1.00 51.62 62 ILE A O 1
ATOM 426 N N . ALA A 1 63 ? 30.499 8.917 171.120 1.00 48.11 63 ALA A N 1
ATOM 427 C CA . ALA A 1 63 ? 30.090 9.985 170.218 1.00 49.90 63 ALA A CA 1
ATOM 428 C C . ALA A 1 63 ? 29.096 9.406 169.229 1.00 58.39 63 ALA A C 1
ATOM 429 O O . ALA A 1 63 ? 29.262 8.267 168.790 1.00 57.70 63 ALA A O 1
ATOM 431 N N . TRP A 1 64 ? 28.072 10.180 168.883 1.00 59.12 64 TRP A N 1
ATOM 432 C CA . TRP A 1 64 ? 27.094 9.764 167.892 1.00 62.23 64 TRP A CA 1
ATOM 433 C C . TRP A 1 64 ? 27.627 10.141 166.500 1.00 67.24 64 TRP A C 1
ATOM 434 O O . TRP A 1 64 ? 28.229 11.209 166.338 1.00 65.21 64 TRP A O 1
ATOM 445 N N . GLU A 1 65 ? 27.434 9.249 165.517 1.00 67.34 65 GLU A N 1
ATOM 446 C CA . GLU A 1 65 ? 27.898 9.442 164.143 1.00 69.24 65 GLU A CA 1
ATOM 447 C C . GLU A 1 65 ? 26.838 9.030 163.139 1.00 76.89 65 GLU A C 1
ATOM 448 O O . GLU A 1 65 ? 26.175 8.009 163.328 1.00 75.41 65 GLU A O 1
ATOM 454 N N . ARG A 1 66 ? 26.600 9.910 162.147 1.00 77.72 66 ARG A N 1
ATOM 455 C CA . ARG A 1 66 ? 25.656 9.748 161.046 1.00 80.17 66 ARG A CA 1
ATOM 456 C C . ARG A 1 66 ? 26.450 9.635 159.752 1.00 84.86 66 ARG A C 1
ATOM 457 O O . ARG A 1 66 ? 27.328 10.458 159.484 1.00 84.65 66 ARG A O 1
ATOM 465 N N . THR A 1 67 ? 26.136 8.605 158.963 1.00 81.83 67 THR A N 1
ATOM 466 C CA . THR A 1 67 ? 26.685 8.316 157.636 1.00 80.84 67 THR A CA 1
ATOM 467 C C . THR A 1 67 ? 25.465 8.314 156.699 1.00 87.21 67 THR A C 1
ATOM 468 O O . THR A 1 67 ? 24.328 8.229 157.174 1.00 87.00 67 THR A O 1
ATOM 472 N N . LYS A 1 68 ? 25.699 8.422 155.385 1.00 86.20 68 LYS A N 1
ATOM 473 C CA . LYS A 1 68 ? 24.665 8.410 154.347 1.00 89.61 68 LYS A CA 1
ATOM 474 C C . LYS A 1 68 ? 23.907 7.059 154.314 1.00 95.38 68 LYS A C 1
ATOM 475 O O . LYS A 1 68 ? 22.858 6.975 153.671 1.00 98.58 68 LYS A O 1
ATOM 481 N N . THR A 1 69 ? 24.418 6.022 155.034 1.00 89.50 69 THR A N 1
ATOM 482 C CA . THR A 1 69 ? 23.802 4.687 155.093 1.00 89.91 69 THR A CA 1
ATOM 483 C C . THR A 1 69 ? 23.648 4.082 156.502 1.00 89.84 69 THR A C 1
ATOM 484 O O . THR A 1 69 ? 22.915 3.102 156.662 1.00 90.43 69 THR A O 1
ATOM 488 N N . VAL A 1 70 ? 24.342 4.647 157.511 1.00 82.29 70 VAL A N 1
ATOM 489 C CA . VAL A 1 70 ? 24.298 4.143 158.890 1.00 79.58 70 VAL A CA 1
ATOM 490 C C . VAL A 1 70 ? 24.350 5.261 159.960 1.00 77.30 70 VAL A C 1
ATOM 491 O O . VAL A 1 70 ? 24.898 6.339 159.728 1.00 74.33 70 VAL A O 1
ATOM 495 N N . GLN A 1 71 ? 23.754 4.987 161.126 1.00 72.61 71 GLN A N 1
ATOM 496 C CA . GLN A 1 71 ? 23.748 5.874 162.286 1.00 71.04 71 GLN A CA 1
ATOM 497 C C . GLN A 1 71 ? 24.108 5.022 163.486 1.00 70.59 71 GLN A C 1
ATOM 498 O O . GLN A 1 71 ? 23.650 3.876 163.601 1.00 69.87 71 GLN A O 1
ATOM 504 N N . GLY A 1 72 ? 24.849 5.615 164.412 1.00 64.04 72 GLY A N 1
ATOM 505 C CA . GLY A 1 72 ? 25.208 4.934 165.643 1.00 61.99 72 GLY A CA 1
ATOM 506 C C . GLY A 1 72 ? 26.282 5.619 166.439 1.00 61.71 72 GLY A C 1
ATOM 507 O O . GLY A 1 72 ? 26.570 6.804 166.234 1.00 60.31 72 GLY A O 1
ATOM 508 N N . TYR A 1 73 ? 26.910 4.836 167.317 1.00 55.99 73 TYR A N 1
ATOM 509 C CA . TYR A 1 73 ? 27.928 5.315 168.236 1.00 53.64 73 TYR A CA 1
ATOM 510 C C . TYR A 1 73 ? 29.247 4.677 168.070 1.00 53.18 73 TYR A C 1
ATOM 511 O O . TYR A 1 73 ? 29.349 3.524 167.662 1.00 51.78 73 TYR A O 1
ATOM 520 N N . ARG A 1 74 ? 30.274 5.431 168.472 1.00 48.44 74 ARG A N 1
ATOM 521 C CA . ARG A 1 74 ? 31.662 5.014 168.534 1.00 45.33 74 ARG A CA 1
ATOM 522 C C . ARG A 1 74 ? 32.157 5.353 169.909 1.00 47.52 74 ARG A C 1
ATOM 523 O O . ARG A 1 74 ? 31.839 6.410 170.452 1.00 46.47 74 ARG A O 1
ATOM 531 N N . LEU A 1 75 ? 33.006 4.495 170.432 1.00 42.73 75 LEU A N 1
ATOM 532 C CA . LEU A 1 75 ? 33.709 4.709 171.672 1.00 42.10 75 LEU A CA 1
ATOM 533 C C . LEU A 1 75 ? 34.665 5.888 171.411 1.00 48.29 75 LEU A C 1
ATOM 534 O O . LEU A 1 75 ? 35.256 5.953 170.324 1.00 48.08 75 LEU A O 1
ATOM 539 N N . THR A 1 76 ? 34.787 6.837 172.346 1.00 46.15 76 THR A N 1
ATOM 540 C CA . THR A 1 76 ? 35.788 7.908 172.156 1.00 45.52 76 THR A CA 1
ATOM 541 C C . THR A 1 76 ? 37.083 7.452 172.864 1.00 47.11 76 THR A C 1
ATOM 542 O O . THR A 1 76 ? 37.064 6.444 173.585 1.00 46.22 76 THR A O 1
ATOM 546 N N . ASN A 1 77 ? 38.174 8.247 172.741 1.00 42.63 77 ASN A N 1
ATOM 547 C CA . ASN A 1 77 ? 39.411 7.997 173.476 1.00 41.47 77 ASN A CA 1
ATOM 548 C C . ASN A 1 77 ? 39.146 8.019 174.975 1.00 43.88 77 ASN A C 1
ATOM 549 O O . ASN A 1 77 ? 39.609 7.115 175.677 1.00 40.66 77 ASN A O 1
ATOM 554 N N . ALA A 1 78 ? 38.312 8.980 175.448 1.00 42.04 78 ALA A N 1
ATOM 555 C CA . ALA A 1 78 ? 37.944 9.039 176.868 1.00 42.51 78 ALA A CA 1
ATOM 556 C C . ALA A 1 78 ? 37.162 7.763 177.291 1.00 44.46 78 ALA A C 1
ATOM 557 O O . ALA A 1 78 ? 37.402 7.242 178.384 1.00 43.23 78 ALA A O 1
ATOM 559 N N . GLY A 1 79 ? 36.292 7.254 176.401 1.00 39.26 79 GLY A N 1
ATOM 560 C CA . GLY A 1 79 ? 35.535 6.019 176.617 1.00 38.15 79 GLY A CA 1
ATOM 561 C C . GLY A 1 79 ? 36.386 4.769 176.709 1.00 41.84 79 GLY A C 1
ATOM 562 O O . GLY A 1 79 ? 36.119 3.902 177.543 1.00 42.37 79 GLY A O 1
ATOM 563 N N . TYR A 1 80 ? 37.441 4.675 175.859 1.00 37.75 80 TYR A N 1
ATOM 564 C CA . TYR A 1 80 ? 38.379 3.552 175.841 1.00 37.28 80 TYR A CA 1
ATOM 565 C C . TYR A 1 80 ? 39.229 3.645 177.117 1.00 40.16 80 TYR A C 1
ATOM 566 O O . TYR A 1 80 ? 39.400 2.642 177.825 1.00 38.34 80 TYR A O 1
ATOM 575 N N . ASP A 1 81 ? 39.733 4.873 177.425 1.00 37.84 81 ASP A N 1
ATOM 576 C CA . ASP A 1 81 ? 40.500 5.125 178.653 1.00 38.91 81 ASP A CA 1
ATOM 577 C C . ASP A 1 81 ? 39.708 4.704 179.867 1.00 44.08 81 ASP A C 1
ATOM 578 O O . ASP A 1 81 ? 40.255 4.044 180.750 1.00 44.63 81 ASP A O 1
ATOM 583 N N . TYR A 1 82 ? 38.385 5.030 179.876 1.00 40.57 82 TYR A N 1
ATOM 584 C CA . TYR A 1 82 ? 37.479 4.698 180.979 1.00 40.52 82 TYR A CA 1
ATOM 585 C C . TYR A 1 82 ? 37.419 3.198 181.194 1.00 43.41 82 TYR A C 1
ATOM 586 O O . TYR A 1 82 ? 37.497 2.747 182.325 1.00 43.72 82 TYR A O 1
ATOM 595 N N . LEU A 1 83 ? 37.257 2.423 180.118 1.00 42.04 83 LEU A N 1
ATOM 596 C CA . LEU A 1 83 ? 37.170 0.964 180.230 1.00 42.36 83 LEU A CA 1
ATOM 597 C C . LEU A 1 83 ? 38.445 0.387 180.817 1.00 44.88 83 LEU A C 1
ATOM 598 O O . LEU A 1 83 ? 38.371 -0.489 181.663 1.00 45.70 83 LEU A O 1
ATOM 603 N N . ALA A 1 84 ? 39.615 0.842 180.311 1.00 40.04 84 ALA A N 1
ATOM 604 C CA . ALA A 1 84 ? 40.900 0.349 180.761 1.00 39.43 84 ALA A CA 1
ATOM 605 C C . ALA A 1 84 ? 41.164 0.751 182.216 1.00 43.73 84 ALA A C 1
ATOM 606 O O . ALA A 1 84 ? 41.530 -0.103 183.009 1.00 41.51 84 ALA A O 1
ATOM 608 N N . LEU A 1 85 ? 40.926 2.030 182.566 1.00 42.82 85 LEU A N 1
ATOM 609 C CA . LEU A 1 85 ? 41.173 2.579 183.900 1.00 44.59 85 LEU A CA 1
ATOM 610 C C . LEU A 1 85 ? 40.299 2.005 184.987 1.00 50.34 85 LEU A C 1
ATOM 611 O O . LEU A 1 85 ? 40.786 1.766 186.103 1.00 49.94 85 LEU A O 1
ATOM 616 N N . LYS A 1 86 ? 39.032 1.714 184.652 1.00 46.49 86 LYS A N 1
ATOM 617 C CA . LYS A 1 86 ? 38.108 1.074 185.582 1.00 47.11 86 LYS A CA 1
ATOM 618 C C . LYS A 1 86 ? 38.505 -0.382 185.797 1.00 51.25 86 LYS A C 1
ATOM 619 O O . LYS A 1 86 ? 38.351 -0.883 186.909 1.00 51.50 86 LYS A O 1
ATOM 625 N N . THR A 1 87 ? 39.018 -1.063 184.737 1.00 47.63 87 THR A N 1
ATOM 626 C CA . THR A 1 87 ? 39.506 -2.438 184.858 1.00 48.12 87 THR A CA 1
ATOM 627 C C . THR A 1 87 ? 40.720 -2.470 185.789 1.00 52.29 87 THR A C 1
ATOM 628 O O . THR A 1 87 ? 40.790 -3.344 186.638 1.00 51.86 87 THR A O 1
ATOM 632 N N . LEU A 1 88 ? 41.675 -1.527 185.618 1.00 49.75 88 LEU A N 1
ATOM 633 C CA . LEU A 1 88 ? 42.890 -1.390 186.452 1.00 48.97 88 LEU A CA 1
ATOM 634 C C . LEU A 1 88 ? 42.568 -1.001 187.881 1.00 53.18 88 LEU A C 1
ATOM 635 O O . LEU A 1 88 ? 43.270 -1.434 188.805 1.00 53.04 88 LEU A O 1
ATOM 640 N N . SER A 1 89 ? 41.489 -0.208 188.065 1.00 50.29 89 SER A N 1
ATOM 641 C CA . SER A 1 89 ? 40.987 0.186 189.387 1.00 52.25 89 SER A CA 1
ATOM 642 C C . SER A 1 89 ? 40.450 -1.038 190.135 1.00 57.24 89 SER A C 1
ATOM 643 O O . SER A 1 89 ? 40.746 -1.191 191.323 1.00 59.21 89 SER A O 1
ATOM 646 N N . SER A 1 90 ? 39.710 -1.926 189.434 1.00 52.73 90 SER A N 1
ATOM 647 C CA . SER A 1 90 ? 39.159 -3.149 190.026 1.00 55.51 90 SER A CA 1
ATOM 648 C C . SER A 1 90 ? 40.257 -4.087 190.546 1.00 63.20 90 SER A C 1
ATOM 649 O O . SER A 1 90 ? 40.036 -4.807 191.519 1.00 66.35 90 SER A O 1
ATOM 652 N N . ARG A 1 91 ? 41.439 -4.060 189.904 1.00 59.83 91 ARG A N 1
ATOM 653 C CA . ARG A 1 91 ? 42.611 -4.864 190.272 1.00 59.84 91 ARG A CA 1
ATOM 654 C C . ARG A 1 91 ? 43.463 -4.155 191.325 1.00 62.82 91 ARG A C 1
ATOM 655 O O . ARG A 1 91 ? 44.514 -4.688 191.701 1.00 63.78 91 ARG A O 1
ATOM 663 N N . GLN A 1 92 ? 43.064 -2.928 191.745 1.00 58.05 92 GLN A N 1
ATOM 664 C CA . GLN A 1 92 ? 43.778 -2.085 192.728 1.00 59.20 92 GLN A CA 1
ATOM 665 C C . GLN A 1 92 ? 45.133 -1.560 192.204 1.00 64.05 92 GLN A C 1
ATOM 666 O O . GLN A 1 92 ? 45.970 -1.113 192.992 1.00 65.77 92 GLN A O 1
ATOM 672 N N . VAL A 1 93 ? 45.324 -1.567 190.874 1.00 57.92 93 VAL A N 1
ATOM 673 C CA . VAL A 1 93 ? 46.547 -1.097 190.220 1.00 56.65 93 VAL A CA 1
ATOM 674 C C . VAL A 1 93 ? 46.534 0.437 190.091 1.00 60.55 93 VAL A C 1
ATOM 675 O O . VAL A 1 93 ? 47.556 1.075 190.351 1.00 61.09 93 VAL A O 1
ATOM 679 N N . VAL A 1 94 ? 45.394 1.018 189.682 1.00 56.44 94 VAL A N 1
ATOM 680 C CA . VAL A 1 94 ? 45.242 2.466 189.504 1.00 56.85 94 VAL A CA 1
ATOM 681 C C . VAL A 1 94 ? 44.023 2.955 190.273 1.00 63.61 94 VAL A C 1
ATOM 682 O O . VAL A 1 94 ? 42.916 2.477 190.026 1.00 62.98 94 VAL A O 1
ATOM 686 N N . GLU A 1 95 ? 44.212 3.932 191.171 1.00 63.04 95 GLU A N 1
ATOM 687 C CA . GLU A 1 95 ? 43.112 4.535 191.921 1.00 65.04 95 GLU A CA 1
ATOM 688 C C . GLU A 1 95 ? 42.832 5.941 191.377 1.00 68.32 95 GLU A C 1
ATOM 689 O O . GLU A 1 95 ? 41.668 6.326 191.251 1.00 70.30 95 GLU A O 1
ATOM 695 N N . SER A 1 96 ? 43.893 6.690 191.023 1.00 61.53 96 SER A N 1
ATOM 696 C CA . SER A 1 96 ? 43.780 8.049 190.506 1.00 59.02 96 SER A CA 1
ATOM 697 C C . SER A 1 96 ? 44.737 8.304 189.367 1.00 58.55 96 SER A C 1
ATOM 698 O O . SER A 1 96 ? 45.812 7.711 189.316 1.00 56.73 96 SER A O 1
ATOM 701 N N . VAL A 1 97 ? 44.331 9.187 188.443 1.00 55.07 97 VAL A N 1
ATOM 702 C CA . VAL A 1 97 ? 45.107 9.575 187.265 1.00 54.44 97 VAL A CA 1
ATOM 703 C C . VAL A 1 97 ? 45.411 11.044 187.428 1.00 59.86 97 VAL A C 1
ATOM 704 O O . VAL A 1 97 ? 44.502 11.846 187.676 1.00 59.90 97 VAL A O 1
ATOM 708 N N . GLY A 1 98 ? 46.687 11.373 187.319 1.00 56.69 98 GLY A N 1
ATOM 709 C CA . GLY A 1 98 ? 47.147 12.737 187.460 1.00 57.79 98 GLY A CA 1
ATOM 710 C C . GLY A 1 98 ? 47.329 13.426 186.129 1.00 62.69 98 GLY A C 1
ATOM 711 O O . GLY A 1 98 ? 46.649 13.134 185.136 1.00 59.60 98 GLY A O 1
ATOM 712 N N . ASN A 1 99 ? 48.282 14.344 186.126 1.00 62.61 99 ASN A N 1
ATOM 713 C CA . ASN A 1 99 ? 48.675 15.145 184.982 1.00 62.10 99 ASN A CA 1
ATOM 714 C C . ASN A 1 99 ? 49.313 14.285 183.886 1.00 60.54 99 ASN A C 1
ATOM 715 O O . ASN A 1 99 ? 49.988 13.293 184.192 1.00 57.54 99 ASN A O 1
ATOM 720 N N . GLN A 1 100 ? 49.102 14.695 182.614 1.00 55.19 100 GLN A N 1
ATOM 721 C CA . GLN A 1 100 ? 49.766 14.084 181.464 1.00 53.66 100 GLN A CA 1
ATOM 722 C C . GLN A 1 100 ? 51.195 14.579 181.524 1.00 59.03 100 GLN A C 1
ATOM 723 O O . GLN A 1 100 ? 51.457 15.794 181.521 1.00 59.01 100 GLN A O 1
ATOM 729 N N . MET A 1 101 ? 52.109 13.657 181.620 1.00 56.59 101 MET A N 1
ATOM 730 C CA . MET A 1 101 ? 53.481 14.075 181.726 1.00 59.31 101 MET A CA 1
ATOM 731 C C . MET A 1 101 ? 54.191 14.223 180.410 1.00 59.41 101 MET A C 1
ATOM 732 O O . MET A 1 101 ? 54.988 15.146 180.270 1.00 59.25 101 MET A O 1
ATOM 737 N N . GLY A 1 102 ? 53.835 13.403 179.433 1.00 52.64 102 GLY A N 1
ATOM 738 C CA . GLY A 1 102 ? 54.457 13.454 178.120 1.00 50.72 102 GLY A CA 1
ATOM 739 C C . GLY A 1 102 ? 53.788 12.584 177.083 1.00 50.20 102 GLY A C 1
ATOM 740 O O . GLY A 1 102 ? 52.614 12.220 177.202 1.00 47.11 102 GLY A O 1
ATOM 741 N N . VAL A 1 103 ? 54.556 12.246 176.059 1.00 46.70 103 VAL A N 1
ATOM 742 C CA . VAL A 1 103 ? 54.088 11.481 174.920 1.00 45.59 103 VAL A CA 1
ATOM 743 C C . VAL A 1 103 ? 55.131 10.490 174.465 1.00 45.63 103 VAL A C 1
ATOM 744 O O . VAL A 1 103 ? 56.313 10.732 174.623 1.00 45.46 103 VAL A O 1
ATOM 748 N N . GLY A 1 104 ? 54.673 9.352 173.967 1.00 40.09 104 GLY A N 1
ATOM 749 C CA . GLY A 1 104 ? 55.488 8.367 173.280 1.00 37.52 104 GLY A CA 1
ATOM 750 C C . GLY A 1 104 ? 55.178 8.580 171.806 1.00 40.14 104 GLY A C 1
ATOM 751 O O . GLY A 1 104 ? 54.366 9.443 171.482 1.00 40.94 104 GLY A O 1
ATOM 752 N N . LYS A 1 105 ? 55.766 7.806 170.891 1.00 36.07 105 LYS A N 1
ATOM 753 C CA . LYS A 1 105 ? 55.466 7.983 169.474 1.00 34.72 105 LYS A CA 1
ATOM 754 C C . LYS A 1 105 ? 53.946 7.802 169.179 1.00 39.17 105 LYS A C 1
ATOM 755 O O . LYS A 1 105 ? 53.384 8.527 168.344 1.00 37.63 105 LYS A O 1
ATOM 761 N N . GLU A 1 106 ? 53.315 6.823 169.850 1.00 36.07 106 GLU A N 1
ATOM 762 C CA . GLU A 1 106 ? 51.901 6.471 169.654 1.00 35.33 106 GLU A CA 1
ATOM 763 C C . GLU A 1 106 ? 51.163 6.264 170.977 1.00 38.90 106 GLU A C 1
ATOM 764 O O . GLU A 1 106 ? 50.319 5.379 171.100 1.00 37.32 106 GLU A O 1
ATOM 770 N N . SER A 1 107 ? 51.481 7.095 171.976 1.00 35.37 107 SER A N 1
ATOM 771 C CA . SER A 1 107 ? 50.869 6.985 173.291 1.00 34.08 107 SER A CA 1
ATOM 772 C C . SER A 1 107 ? 51.003 8.281 174.069 1.00 38.01 107 SER A C 1
ATOM 773 O O . SER A 1 107 ? 51.910 9.092 173.804 1.00 37.14 107 SER A O 1
ATOM 776 N N . ASP A 1 108 ? 50.122 8.434 175.061 1.00 35.21 108 ASP A N 1
ATOM 777 C CA . ASP A 1 108 ? 50.108 9.515 176.028 1.00 35.40 108 ASP A CA 1
ATOM 778 C C . ASP A 1 108 ? 50.562 8.932 177.367 1.00 40.07 108 ASP A C 1
ATOM 779 O O . ASP A 1 108 ? 50.210 7.792 177.710 1.00 36.94 108 ASP A O 1
ATOM 784 N N . ILE A 1 109 ? 51.386 9.700 178.100 1.00 37.65 109 ILE A N 1
ATOM 785 C CA . ILE A 1 109 ? 51.962 9.256 179.367 1.00 37.69 109 ILE A CA 1
ATOM 786 C C . ILE A 1 109 ? 51.417 10.089 180.517 1.00 42.91 109 ILE A C 1
ATOM 787 O O . ILE A 1 109 ? 51.448 11.314 180.436 1.00 42.43 109 ILE A O 1
ATOM 792 N N . TYR A 1 110 ? 50.952 9.427 181.582 1.00 40.05 110 TYR A N 1
ATOM 793 C CA . TYR A 1 110 ? 50.395 10.072 182.770 1.00 42.64 110 TYR A CA 1
ATOM 794 C C . TYR A 1 110 ? 51.009 9.464 184.014 1.00 48.68 110 TYR A C 1
ATOM 795 O O . TYR A 1 110 ? 51.497 8.326 183.977 1.00 46.86 110 TYR A O 1
ATOM 804 N N . ILE A 1 111 ? 50.966 10.224 185.115 1.00 47.98 111 ILE A N 1
ATOM 805 C CA . ILE A 1 111 ? 51.337 9.742 186.445 1.00 51.26 111 ILE A CA 1
ATOM 806 C C . ILE A 1 111 ? 50.026 9.228 187.006 1.00 53.18 111 ILE A C 1
ATOM 807 O O . ILE A 1 111 ? 48.980 9.874 186.846 1.00 51.98 111 ILE A O 1
ATOM 812 N N . VAL A 1 112 ? 50.067 8.044 187.606 1.00 48.86 112 VAL A N 1
ATOM 813 C CA . VAL A 1 112 ? 48.898 7.466 188.261 1.00 48.37 112 VAL A CA 1
ATOM 814 C C . VAL A 1 112 ? 49.298 7.081 189.686 1.00 54.01 112 VAL A C 1
ATOM 815 O O . VAL A 1 112 ? 50.486 6.941 189.969 1.00 53.35 112 VAL A O 1
ATOM 819 N N . ALA A 1 113 ? 48.319 6.890 190.562 1.00 52.04 113 ALA A N 1
ATOM 820 C CA . ALA A 1 113 ? 48.586 6.436 191.913 1.00 54.90 113 ALA A CA 1
ATOM 821 C C . ALA A 1 113 ? 47.664 5.265 192.225 1.00 62.24 113 ALA A C 1
ATOM 822 O O . ALA A 1 113 ? 46.510 5.241 191.776 1.00 61.95 113 ALA A O 1
ATOM 824 N N . ASN A 1 114 ? 48.186 4.293 192.974 1.00 61.14 114 ASN A N 1
ATOM 825 C CA . ASN A 1 114 ? 47.402 3.173 193.472 1.00 63.53 114 ASN A CA 1
ATOM 826 C C . ASN A 1 114 ? 46.707 3.652 194.794 1.00 71.84 114 ASN A C 1
ATOM 827 O O . ASN A 1 114 ? 46.889 4.809 195.188 1.00 70.33 114 ASN A O 1
ATOM 832 N N . GLU A 1 115 ? 45.921 2.791 195.459 1.00 74.41 115 GLU A N 1
ATOM 833 C CA . GLU A 1 115 ? 45.231 3.145 196.710 1.00 78.80 115 GLU A CA 1
ATOM 834 C C . GLU A 1 115 ? 46.176 3.642 197.804 1.00 84.55 115 GLU A C 1
ATOM 835 O O . GLU A 1 115 ? 45.816 4.563 198.551 1.00 85.76 115 GLU A O 1
ATOM 841 N N . GLU A 1 116 ? 47.379 3.026 197.896 1.00 80.28 116 GLU A N 1
ATOM 842 C CA . GLU A 1 116 ? 48.413 3.358 198.891 1.00 81.35 116 GLU A CA 1
ATOM 843 C C . GLU A 1 116 ? 49.068 4.728 198.651 1.00 82.88 116 GLU A C 1
ATOM 844 O O . GLU A 1 116 ? 49.742 5.240 199.537 1.00 84.95 116 GLU A O 1
ATOM 850 N N . GLY A 1 117 ? 48.877 5.297 197.461 1.00 75.29 117 GLY A N 1
ATOM 851 C CA . GLY A 1 117 ? 49.431 6.598 197.100 1.00 72.77 117 GLY A CA 1
ATOM 852 C C . GLY A 1 117 ? 50.773 6.533 196.404 1.00 71.50 117 GLY A C 1
ATOM 853 O O . GLY A 1 117 ? 51.363 7.578 196.113 1.00 70.29 117 GLY A O 1
ATOM 854 N N . GLN A 1 118 ? 51.281 5.303 196.158 1.00 65.18 118 GLN A N 1
ATOM 855 C CA . GLN A 1 118 ? 52.529 5.079 195.434 1.00 63.41 118 GLN A CA 1
ATOM 856 C C . GLN A 1 118 ? 52.257 5.430 193.950 1.00 60.08 118 GLN A C 1
ATOM 857 O O . GLN A 1 118 ? 51.225 5.055 193.404 1.00 56.18 118 GLN A O 1
ATOM 863 N N . GLN A 1 119 ? 53.166 6.192 193.346 1.00 55.42 119 GLN A N 1
ATOM 864 C CA . GLN A 1 119 ? 53.064 6.667 191.970 1.00 51.89 119 GLN A CA 1
ATOM 865 C C . GLN A 1 119 ? 53.702 5.762 190.942 1.00 54.88 119 GLN A C 1
ATOM 866 O O . GLN A 1 119 ? 54.708 5.127 191.220 1.00 56.08 119 GLN A O 1
ATOM 872 N N . PHE A 1 120 ? 53.062 5.660 189.762 1.00 51.23 120 PHE A N 1
ATOM 873 C CA . PHE A 1 120 ? 53.465 4.840 188.612 1.00 48.28 120 PHE A CA 1
ATOM 874 C C . PHE A 1 120 ? 53.252 5.630 187.351 1.00 49.75 120 PHE A C 1
ATOM 875 O O . PHE A 1 120 ? 52.615 6.690 187.369 1.00 49.53 120 PHE A O 1
ATOM 883 N N . ALA A 1 121 ? 53.784 5.114 186.236 1.00 45.33 121 ALA A N 1
ATOM 884 C CA . ALA A 1 121 ? 53.567 5.735 184.952 1.00 42.80 121 ALA A CA 1
ATOM 885 C C . ALA A 1 121 ? 52.513 4.921 184.222 1.00 45.85 121 ALA A C 1
ATOM 886 O O . ALA A 1 121 ? 52.512 3.689 184.299 1.00 44.89 121 ALA A O 1
ATOM 888 N N . LEU A 1 122 ? 51.599 5.624 183.542 1.00 42.80 122 LEU A N 1
ATOM 889 C CA . LEU A 1 122 ? 50.551 5.027 182.730 1.00 40.05 122 LEU A CA 1
ATOM 890 C C . LEU A 1 122 ? 50.766 5.471 181.302 1.00 41.73 122 LEU A C 1
ATOM 891 O O . LEU A 1 122 ? 50.894 6.668 181.023 1.00 40.59 122 LEU A O 1
ATOM 896 N N . LYS A 1 123 ? 50.816 4.505 180.391 1.00 36.69 123 LYS A N 1
ATOM 897 C CA . LYS A 1 123 ? 50.904 4.809 178.978 1.00 34.94 123 LYS A CA 1
ATOM 898 C C . LYS A 1 123 ? 49.619 4.355 178.307 1.00 36.60 123 LYS A C 1
ATOM 899 O O . LYS A 1 123 ? 49.276 3.180 178.373 1.00 36.56 123 LYS A O 1
ATOM 905 N N . LEU A 1 124 ? 48.898 5.292 177.691 1.00 32.97 124 LEU A N 1
ATOM 906 C CA . LEU A 1 124 ? 47.675 4.974 176.936 1.00 32.21 124 LEU A CA 1
ATOM 907 C C . LEU A 1 124 ? 48.009 5.077 175.458 1.00 36.61 124 LEU A C 1
ATOM 908 O O . LEU A 1 124 ? 48.304 6.168 174.962 1.00 37.69 124 LEU A O 1
ATOM 913 N N . HIS A 1 125 ? 47.990 3.932 174.768 1.00 32.62 125 HIS A N 1
ATOM 914 C CA . HIS A 1 125 ? 48.373 3.805 173.356 1.00 31.59 125 HIS A CA 1
ATOM 915 C C . HIS A 1 125 ? 47.239 4.240 172.450 1.00 36.20 125 HIS A C 1
ATOM 916 O O . HIS A 1 125 ? 46.076 3.986 172.772 1.00 35.03 125 HIS A O 1
ATOM 923 N N . ARG A 1 126 ? 47.559 5.011 171.389 1.00 34.84 126 ARG A N 1
ATOM 924 C CA . ARG A 1 126 ? 46.565 5.568 170.457 1.00 36.71 126 ARG A CA 1
ATOM 925 C C . ARG A 1 126 ? 47.146 5.446 169.061 1.00 41.91 126 ARG A C 1
ATOM 926 O O . ARG A 1 126 ? 48.076 6.180 168.706 1.00 42.70 126 ARG A O 1
ATOM 934 N N . LEU A 1 127 ? 46.645 4.475 168.292 1.00 38.72 127 LEU A N 1
ATOM 935 C CA . LEU A 1 127 ? 47.174 4.159 166.960 1.00 39.15 127 LEU A CA 1
ATOM 936 C C . LEU A 1 127 ? 45.997 3.801 166.063 1.00 42.45 127 LEU A C 1
ATOM 937 O O . LEU A 1 127 ? 45.089 3.126 166.521 1.00 42.17 127 LEU A O 1
ATOM 942 N N . GLY A 1 128 ? 46.047 4.219 164.801 1.00 39.00 128 GLY A N 1
ATOM 943 C CA . GLY A 1 128 ? 44.997 3.938 163.825 1.00 38.94 128 GLY A CA 1
ATOM 944 C C . GLY A 1 128 ? 44.259 5.178 163.370 1.00 42.13 128 GLY A C 1
ATOM 945 O O . GLY A 1 128 ? 44.035 6.097 164.158 1.00 41.66 128 GLY A O 1
ATOM 946 N N . ARG A 1 129 ? 43.906 5.222 162.083 1.00 40.78 129 ARG A N 1
ATOM 947 C CA . ARG A 1 129 ? 43.247 6.371 161.445 1.00 41.88 129 ARG A CA 1
ATOM 948 C C . ARG A 1 129 ? 41.832 6.056 160.975 1.00 48.05 129 ARG A C 1
ATOM 949 O O . ARG A 1 129 ? 41.186 6.875 160.321 1.00 52.31 129 ARG A O 1
ATOM 957 N N . THR A 1 130 ? 41.335 4.868 161.298 1.00 39.73 130 THR A N 1
ATOM 958 C CA . THR A 1 130 ? 39.951 4.509 161.072 1.00 45.55 130 THR A CA 1
ATOM 959 C C . THR A 1 130 ? 39.354 4.123 162.414 1.00 62.33 130 THR A C 1
ATOM 960 O O . THR A 1 130 ? 40.005 3.451 163.184 1.00 41.50 130 THR A O 1
ATOM 964 N N . ASN A 1 147 ? 37.851 3.890 163.161 1.00 43.32 147 ASN A N 1
ATOM 965 C CA . ASN A 1 147 ? 37.408 3.487 164.495 1.00 41.75 147 ASN A CA 1
ATOM 966 C C . ASN A 1 147 ? 37.854 2.026 164.733 1.00 42.38 147 ASN A C 1
ATOM 967 O O . ASN A 1 147 ? 38.374 1.720 165.792 1.00 40.38 147 ASN A O 1
ATOM 972 N N . VAL A 1 148 ? 37.693 1.158 163.724 1.00 39.78 148 VAL A N 1
ATOM 973 C CA . VAL A 1 148 ? 38.021 -0.274 163.785 1.00 40.51 148 VAL A CA 1
ATOM 974 C C . VAL A 1 148 ? 39.521 -0.539 163.968 1.00 44.71 148 VAL A C 1
ATOM 975 O O . VAL A 1 148 ? 39.912 -1.317 164.839 1.00 44.08 148 VAL A O 1
ATOM 979 N N . SER A 1 149 ? 40.365 0.116 163.170 1.00 41.73 149 SER A N 1
ATOM 980 C CA . SER A 1 149 ? 41.811 -0.093 163.318 1.00 40.25 149 SER A CA 1
ATOM 981 C C . SER A 1 149 ? 42.334 0.636 164.550 1.00 41.04 149 SER A C 1
ATOM 982 O O . SER A 1 149 ? 43.248 0.140 165.193 1.00 37.80 149 SER A O 1
ATOM 985 N N . TRP A 1 150 ? 41.679 1.752 164.951 1.00 38.76 150 TRP A N 1
ATOM 986 C CA . TRP A 1 150 ? 42.056 2.448 166.185 1.00 37.61 150 TRP A CA 1
ATOM 987 C C . TRP A 1 150 ? 41.838 1.544 167.406 1.00 40.43 150 TRP A C 1
ATOM 988 O O . TRP A 1 150 ? 42.711 1.465 168.281 1.00 39.22 150 TRP A O 1
ATOM 999 N N . LEU A 1 151 ? 40.709 0.827 167.448 1.00 39.54 151 LEU A N 1
ATOM 1000 C CA . LEU A 1 151 ? 40.402 -0.054 168.582 1.00 41.42 151 LEU A CA 1
ATOM 1001 C C . LEU A 1 151 ? 41.456 -1.166 168.704 1.00 44.69 151 LEU A C 1
ATOM 1002 O O . LEU A 1 151 ? 42.054 -1.355 169.779 1.00 39.29 151 LEU A O 1
ATOM 1007 N N . TYR A 1 152 ? 41.698 -1.859 167.568 1.00 42.42 152 TYR A N 1
ATOM 1008 C CA . TYR A 1 152 ? 42.615 -2.980 167.466 1.00 44.02 152 TYR A CA 1
ATOM 1009 C C . TYR A 1 152 ? 44.104 -2.608 167.617 1.00 40.66 152 TYR A C 1
ATOM 1010 O O . TYR A 1 152 ? 44.812 -3.263 168.372 1.00 38.56 152 TYR A O 1
ATOM 1019 N N . LEU A 1 153 ? 44.570 -1.614 166.857 1.00 34.89 153 LEU A N 1
ATOM 1020 C CA . LEU A 1 153 ? 45.971 -1.193 166.880 1.00 33.06 153 LEU A CA 1
ATOM 1021 C C . LEU A 1 153 ? 46.420 -0.611 168.201 1.00 35.66 153 LEU A C 1
ATOM 1022 O O . LEU A 1 153 ? 47.555 -0.870 168.604 1.00 37.18 153 LEU A O 1
ATOM 1027 N N . SER A 1 154 ? 45.554 0.163 168.875 1.00 31.45 154 SER A N 1
ATOM 1028 C CA . SER A 1 154 ? 45.884 0.766 170.186 1.00 31.67 154 SER A CA 1
ATOM 1029 C C . SER A 1 154 ? 46.110 -0.321 171.219 1.00 35.32 154 SER A C 1
ATOM 1030 O O . SER A 1 154 ? 47.069 -0.254 171.985 1.00 32.31 154 SER A O 1
ATOM 1033 N N . ARG A 1 155 ? 45.252 -1.360 171.190 1.00 35.13 155 ARG A N 1
ATOM 1034 C CA . ARG A 1 155 ? 45.349 -2.514 172.072 1.00 35.64 155 ARG A CA 1
ATOM 1035 C C . ARG A 1 155 ? 46.636 -3.294 171.758 1.00 39.70 155 ARG A C 1
ATOM 1036 O O . ARG A 1 155 ? 47.408 -3.604 172.665 1.00 36.46 155 ARG A O 1
ATOM 1044 N N . LEU A 1 156 ? 46.882 -3.582 170.470 1.00 38.66 156 LEU A N 1
ATOM 1045 C CA . LEU A 1 156 ? 48.082 -4.314 170.070 1.00 39.97 156 LEU A CA 1
ATOM 1046 C C . LEU A 1 156 ? 49.386 -3.586 170.399 1.00 41.19 156 LEU A C 1
ATOM 1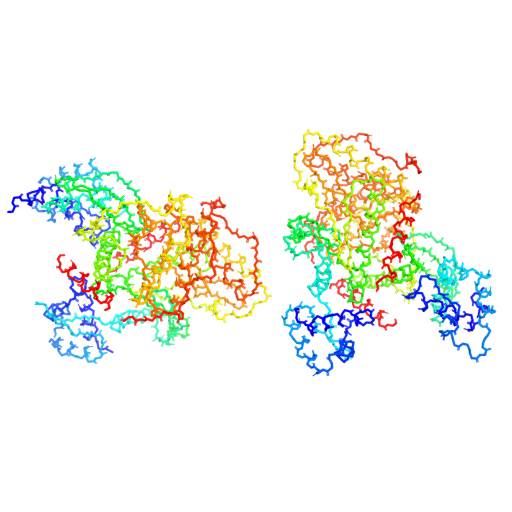047 O O . LEU A 1 156 ? 50.373 -4.204 170.800 1.00 40.23 156 LEU A O 1
ATOM 1052 N N . SER A 1 157 ? 49.384 -2.264 170.238 1.00 35.91 157 SER A N 1
ATOM 1053 C CA . SER A 1 157 ? 50.556 -1.429 170.550 1.00 33.86 157 SER A CA 1
ATOM 1054 C C . SER A 1 157 ? 50.880 -1.526 172.063 1.00 37.92 157 SER A C 1
ATOM 1055 O O . SER A 1 157 ? 52.054 -1.627 172.437 1.00 38.53 157 SER A O 1
ATOM 1058 N N . ALA A 1 158 ? 49.841 -1.539 172.928 1.00 32.43 158 ALA A N 1
ATOM 1059 C CA . ALA A 1 158 ? 50.049 -1.623 174.377 1.00 31.40 158 ALA A CA 1
ATOM 1060 C C . ALA A 1 158 ? 50.535 -3.024 174.759 1.00 36.15 158 ALA A C 1
ATOM 1061 O O . ALA A 1 158 ? 51.418 -3.144 175.606 1.00 35.47 158 ALA A O 1
ATOM 1063 N N . MET A 1 159 ? 49.938 -4.070 174.143 1.00 34.95 159 MET A N 1
ATOM 1064 C CA . MET A 1 159 ? 50.263 -5.481 174.343 1.00 38.36 159 MET A CA 1
ATOM 1065 C C . MET A 1 159 ? 51.723 -5.725 174.008 1.00 41.91 159 MET A C 1
ATOM 1066 O O . MET A 1 159 ? 52.409 -6.397 174.769 1.00 42.31 159 MET A O 1
ATOM 1071 N N . LYS A 1 160 ? 52.188 -5.187 172.850 1.00 34.79 160 LYS A N 1
ATOM 1072 C CA . LYS A 1 160 ? 53.560 -5.296 172.362 1.00 34.04 160 LYS A CA 1
ATOM 1073 C C . LYS A 1 160 ? 54.537 -4.619 173.338 1.00 36.34 160 LYS A C 1
ATOM 1074 O O . LYS A 1 160 ? 55.592 -5.160 173.639 1.00 36.18 160 LYS A O 1
ATOM 1080 N N . GLU A 1 161 ? 54.180 -3.424 173.821 1.00 32.79 161 GLU A N 1
ATOM 1081 C CA . GLU A 1 161 ? 55.009 -2.679 174.754 1.00 31.76 161 GLU A CA 1
ATOM 1082 C C . GLU A 1 161 ? 55.176 -3.460 176.060 1.00 36.73 161 GLU A C 1
ATOM 1083 O O . GLU A 1 161 ? 56.288 -3.600 176.550 1.00 37.15 161 GLU A O 1
ATOM 1089 N N . PHE A 1 162 ? 54.083 -3.989 176.601 1.00 34.15 162 PHE A N 1
ATOM 1090 C CA . PHE A 1 162 ? 54.139 -4.774 177.837 1.00 35.65 162 PHE A CA 1
ATOM 1091 C C . PHE A 1 162 ? 54.994 -6.027 177.650 1.00 39.50 162 PHE A C 1
ATOM 1092 O O . PHE A 1 162 ? 55.852 -6.305 178.490 1.00 38.22 162 PHE A O 1
ATOM 1100 N N . ALA A 1 163 ? 54.779 -6.768 176.541 1.00 37.67 163 ALA A N 1
ATOM 1101 C CA . ALA A 1 163 ? 55.540 -7.993 176.252 1.00 38.12 163 ALA A CA 1
ATOM 1102 C C . ALA A 1 163 ? 57.050 -7.701 176.058 1.00 41.55 163 ALA A C 1
ATOM 1103 O O . ALA A 1 163 ? 57.872 -8.413 176.629 1.00 42.56 163 ALA A O 1
ATOM 1105 N N . TYR A 1 164 ? 57.403 -6.636 175.302 1.00 36.46 164 TYR A N 1
ATOM 1106 C CA . TYR A 1 164 ? 58.817 -6.262 175.121 1.00 36.88 164 TYR A CA 1
ATOM 1107 C C . TYR A 1 164 ? 59.425 -5.670 176.361 1.00 41.28 164 TYR A C 1
ATOM 1108 O O . TYR A 1 164 ? 60.574 -5.946 176.645 1.00 42.99 164 TYR A O 1
ATOM 1117 N N . MET A 1 165 ? 58.660 -4.899 177.131 1.00 38.79 165 MET A N 1
ATOM 1118 C CA . MET A 1 165 ? 59.179 -4.323 178.369 1.00 38.33 165 MET A CA 1
ATOM 1119 C C . MET A 1 165 ? 59.492 -5.434 179.347 1.00 42.11 165 MET A C 1
ATOM 1120 O O . MET A 1 165 ? 60.514 -5.362 180.024 1.00 42.16 165 MET A O 1
ATOM 1125 N N . LYS A 1 166 ? 58.638 -6.470 179.402 1.00 39.72 166 LYS A N 1
ATOM 1126 C CA . LYS A 1 166 ? 58.836 -7.613 180.301 1.00 41.09 166 LYS A CA 1
ATOM 1127 C C . LYS A 1 166 ? 60.095 -8.394 179.878 1.00 43.34 166 LYS A C 1
ATOM 1128 O O . LYS A 1 166 ? 60.968 -8.650 180.706 1.00 41.66 166 LYS A O 1
ATOM 1134 N N . ALA A 1 167 ? 60.211 -8.701 178.564 1.00 41.92 167 ALA A N 1
ATOM 1135 C CA . ALA A 1 167 ? 61.332 -9.428 177.972 1.00 41.46 167 ALA A CA 1
ATOM 1136 C C . ALA A 1 167 ? 62.661 -8.664 178.156 1.00 45.38 167 ALA A C 1
ATOM 1137 O O . ALA A 1 167 ? 63.668 -9.284 178.466 1.00 45.42 167 ALA A O 1
ATOM 1139 N N . LEU A 1 168 ? 62.653 -7.326 178.007 1.00 41.99 168 LEU A N 1
ATOM 1140 C CA . LEU A 1 168 ? 63.843 -6.494 178.193 1.00 40.64 168 LEU A CA 1
ATOM 1141 C C . LEU A 1 168 ? 64.202 -6.349 179.673 1.00 44.57 168 LEU A C 1
ATOM 1142 O O . LEU A 1 168 ? 65.364 -6.480 180.022 1.00 44.38 168 LEU A O 1
ATOM 1147 N N . TYR A 1 169 ? 63.207 -6.111 180.543 1.00 40.86 169 TYR A N 1
ATOM 1148 C CA . TYR A 1 169 ? 63.447 -5.979 181.981 1.00 41.94 169 TYR A CA 1
ATOM 1149 C C . TYR A 1 169 ? 64.081 -7.238 182.597 1.00 50.54 169 TYR A C 1
ATOM 1150 O O . TYR A 1 169 ? 64.969 -7.123 183.450 1.00 51.35 169 TYR A O 1
ATOM 1159 N N . GLU A 1 170 ? 63.656 -8.432 182.129 1.00 49.29 170 GLU A N 1
ATOM 1160 C CA . GLU A 1 170 ? 64.183 -9.725 182.593 1.00 50.61 170 GLU A CA 1
ATOM 1161 C C . GLU A 1 170 ? 65.624 -9.956 182.120 1.00 55.81 170 GLU A C 1
ATOM 1162 O O . GLU A 1 170 ? 66.355 -10.742 182.731 1.00 57.37 170 GLU A O 1
ATOM 1168 N N . ARG A 1 171 ? 66.034 -9.246 181.056 1.00 50.47 171 ARG A N 1
ATOM 1169 C CA . ARG A 1 171 ? 67.398 -9.324 180.526 1.00 49.96 171 ARG A CA 1
ATOM 1170 C C . ARG A 1 171 ? 68.277 -8.184 181.055 1.00 51.28 171 ARG A C 1
ATOM 1171 O O . ARG A 1 171 ? 69.314 -7.891 180.479 1.00 49.50 171 ARG A O 1
ATOM 1179 N N . LYS A 1 172 ? 67.843 -7.540 182.150 1.00 48.36 172 LYS A N 1
ATOM 1180 C CA . LYS A 1 172 ? 68.547 -6.441 182.813 1.00 48.82 172 LYS A CA 1
ATOM 1181 C C . LYS A 1 172 ? 68.779 -5.209 181.921 1.00 51.03 172 LYS A C 1
ATOM 1182 O O . LYS A 1 172 ? 69.762 -4.502 182.105 1.00 53.17 172 LYS A O 1
ATOM 1188 N N . PHE A 1 173 ? 67.866 -4.936 180.980 1.00 44.66 173 PHE A N 1
ATOM 1189 C CA . PHE A 1 173 ? 67.921 -3.725 180.160 1.00 42.90 173 PHE A CA 1
ATOM 1190 C C . PHE A 1 173 ? 67.400 -2.545 181.005 1.00 46.17 173 PHE A C 1
ATOM 1191 O O . PHE A 1 173 ? 66.533 -2.760 181.869 1.00 44.05 173 PHE A O 1
ATOM 1199 N N . PRO A 1 174 ? 67.895 -1.300 180.778 1.00 45.11 174 PRO A N 1
ATOM 1200 C CA . PRO A 1 174 ? 67.341 -0.142 181.520 1.00 45.09 174 PRO A CA 1
ATOM 1201 C C . PRO A 1 174 ? 65.980 0.334 180.929 1.00 47.21 174 PRO A C 1
ATOM 1202 O O . PRO A 1 174 ? 65.877 1.234 180.077 1.00 44.46 174 PRO A O 1
ATOM 1206 N N . VAL A 1 175 ? 64.916 -0.361 181.345 1.00 42.53 175 VAL A N 1
ATOM 1207 C CA . VAL A 1 175 ? 63.537 -0.094 180.935 1.00 39.26 175 VAL A CA 1
ATOM 1208 C C . VAL A 1 175 ? 62.735 -0.015 182.248 1.00 43.41 175 VAL A C 1
ATOM 1209 O O . VAL A 1 175 ? 63.190 -0.591 183.247 1.00 42.57 175 VAL A O 1
ATOM 1213 N N . PRO A 1 176 ? 61.568 0.664 182.305 1.00 38.38 176 PRO A N 1
ATOM 1214 C CA . PRO A 1 176 ? 60.788 0.635 183.547 1.00 39.77 176 PRO A CA 1
ATOM 1215 C C . PRO A 1 176 ? 60.302 -0.789 183.848 1.00 44.91 176 PRO A C 1
ATOM 1216 O O . PRO A 1 176 ? 60.118 -1.572 182.929 1.00 45.73 176 PRO A O 1
ATOM 1220 N N . LYS A 1 177 ? 60.102 -1.127 185.116 1.00 42.35 177 LYS A N 1
ATOM 1221 C CA . LYS A 1 177 ? 59.553 -2.436 185.444 1.00 42.52 177 LYS A CA 1
ATOM 1222 C C . LYS A 1 177 ? 58.077 -2.447 184.997 1.00 44.04 177 LYS A C 1
ATOM 1223 O O . LYS A 1 177 ? 57.335 -1.549 185.381 1.00 43.48 177 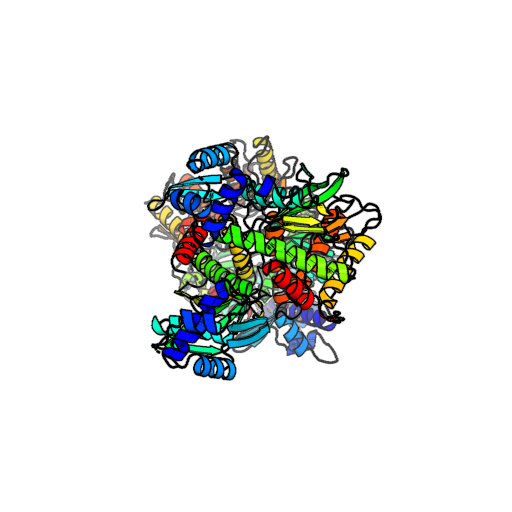LYS A O 1
ATOM 1229 N N . PRO A 1 178 ? 57.631 -3.437 184.187 1.00 41.19 178 PRO A N 1
ATOM 1230 C CA . PRO A 1 178 ? 56.200 -3.469 183.794 1.00 39.57 178 PRO A CA 1
ATOM 1231 C C . PRO A 1 178 ? 55.333 -3.969 184.938 1.00 45.40 178 PRO A C 1
ATOM 1232 O O . PRO A 1 178 ? 55.729 -4.906 185.631 1.00 47.12 178 PRO A O 1
ATOM 1236 N N . ILE A 1 179 ? 54.194 -3.305 185.193 1.00 42.56 179 ILE A N 1
ATOM 1237 C CA . ILE A 1 179 ? 53.337 -3.647 186.338 1.00 44.73 179 ILE A CA 1
ATOM 1238 C C . ILE A 1 179 ? 52.070 -4.360 185.878 1.00 48.28 179 ILE A C 1
ATOM 1239 O O . ILE A 1 179 ? 51.770 -5.464 186.335 1.00 47.90 179 ILE A O 1
ATOM 1244 N N . ASP A 1 180 ? 51.319 -3.721 184.973 1.00 43.90 180 ASP A N 1
ATOM 1245 C CA . ASP A 1 180 ? 50.073 -4.286 184.488 1.00 42.27 180 ASP A CA 1
ATOM 1246 C C . ASP A 1 180 ? 49.718 -3.784 183.120 1.00 45.25 180 ASP A C 1
ATOM 1247 O O . ASP A 1 180 ? 50.314 -2.839 182.604 1.00 42.83 180 ASP A O 1
ATOM 1252 N N . TYR A 1 181 ? 48.719 -4.418 182.552 1.00 43.76 181 TYR A N 1
ATOM 1253 C CA . TYR A 1 181 ? 48.231 -4.168 181.229 1.00 44.34 181 TYR A CA 1
ATOM 1254 C C . TYR A 1 181 ? 46.716 -4.411 181.167 1.00 45.36 181 TYR A C 1
ATOM 1255 O O . TYR A 1 181 ? 46.239 -5.399 181.707 1.00 44.44 181 TYR A O 1
ATOM 1264 N N . ASN A 1 182 ? 46.013 -3.597 180.367 1.00 40.11 182 ASN A N 1
ATOM 1265 C CA . ASN A 1 182 ? 44.615 -3.776 179.960 1.00 38.61 182 ASN A CA 1
ATOM 1266 C C . ASN A 1 182 ? 44.325 -2.930 178.749 1.00 39.31 182 ASN A C 1
ATOM 1267 O O . ASN A 1 182 ? 44.561 -1.716 178.780 1.00 38.64 182 ASN A O 1
ATOM 1272 N N . ARG A 1 183 ? 43.796 -3.562 177.689 1.00 34.84 183 ARG A N 1
ATOM 1273 C CA . ARG A 1 183 ? 43.396 -2.911 176.439 1.00 34.19 183 ARG A CA 1
ATOM 1274 C C . ARG A 1 183 ? 44.565 -2.127 175.827 1.00 38.57 183 ARG A C 1
ATOM 1275 O O . ARG A 1 183 ? 45.582 -2.720 175.504 1.00 40.63 183 ARG A O 1
ATOM 1283 N N . HIS A 1 184 ? 44.435 -0.810 175.698 1.00 35.27 184 HIS A N 1
ATOM 1284 C CA . HIS A 1 184 ? 45.470 0.087 175.157 1.00 33.07 184 HIS A CA 1
ATOM 1285 C C . HIS A 1 184 ? 46.364 0.689 176.302 1.00 36.74 184 HIS A C 1
ATOM 1286 O O . HIS A 1 184 ? 47.147 1.588 176.046 1.00 35.39 184 HIS A O 1
ATOM 1293 N N . ALA A 1 185 ? 46.185 0.238 177.557 1.00 36.28 185 ALA A N 1
ATOM 1294 C CA . ALA A 1 185 ? 46.870 0.791 178.747 1.00 37.34 185 ALA A CA 1
ATOM 1295 C C . ALA A 1 185 ? 47.970 -0.092 179.292 1.00 40.04 185 ALA A C 1
ATOM 1296 O O . ALA A 1 185 ? 47.783 -1.297 179.404 1.00 40.45 185 ALA A O 1
ATOM 1298 N N . VAL A 1 186 ? 49.108 0.517 179.642 1.00 37.42 186 VAL A N 1
ATOM 1299 C CA . VAL A 1 186 ? 50.274 -0.144 180.245 1.00 35.88 186 VAL A CA 1
ATOM 1300 C C . VAL A 1 186 ? 50.619 0.661 181.499 1.00 39.57 186 VAL A C 1
ATOM 1301 O O . VAL A 1 186 ? 50.757 1.892 181.447 1.00 37.44 186 VAL A O 1
ATOM 1305 N N . VAL A 1 187 ? 50.728 -0.042 182.619 1.00 37.35 187 VAL A N 1
ATOM 1306 C CA . VAL A 1 187 ? 51.130 0.530 183.908 1.00 38.84 187 VAL A CA 1
ATOM 1307 C C . VAL A 1 187 ? 52.544 0.027 184.146 1.00 43.61 187 VAL A C 1
ATOM 1308 O O . VAL A 1 187 ? 52.828 -1.160 183.960 1.00 43.40 187 VAL A O 1
ATOM 1312 N N . MET A 1 188 ? 53.445 0.939 184.503 1.00 39.63 188 MET A N 1
ATOM 1313 C CA . MET A 1 188 ? 54.846 0.605 184.715 1.00 39.20 188 MET A CA 1
ATOM 1314 C C . MET A 1 188 ? 55.431 1.477 185.797 1.00 43.66 188 MET A C 1
ATOM 1315 O O . MET A 1 188 ? 54.803 2.445 186.225 1.00 43.52 188 MET A O 1
ATOM 1320 N N . GLU A 1 189 ? 56.664 1.172 186.167 1.00 41.13 189 GLU A N 1
ATOM 1321 C CA . GLU A 1 189 ? 57.462 1.900 187.153 1.00 42.02 189 GLU A CA 1
ATOM 1322 C C . GLU A 1 189 ? 57.629 3.355 186.715 1.00 43.99 189 GLU A C 1
ATOM 1323 O O . GLU A 1 189 ? 57.895 3.605 185.552 1.00 41.38 189 GLU A O 1
ATOM 1329 N N . LEU A 1 190 ? 57.448 4.298 187.636 1.00 43.31 190 LEU A N 1
ATOM 1330 C CA . LEU A 1 190 ? 57.672 5.714 187.360 1.00 42.81 190 LEU A CA 1
ATOM 1331 C C . LEU A 1 190 ? 59.166 5.968 187.591 1.00 47.12 190 LEU A C 1
ATOM 1332 O O . LEU A 1 190 ? 59.653 5.753 188.693 1.00 46.29 190 LEU A O 1
ATOM 1337 N N . ILE A 1 191 ? 59.892 6.390 186.552 1.00 44.68 191 ILE A N 1
ATOM 1338 C CA . ILE A 1 191 ? 61.324 6.675 186.658 1.00 45.99 191 ILE A CA 1
ATOM 1339 C C . ILE A 1 191 ? 61.482 8.057 187.265 1.00 54.36 191 ILE A C 1
ATOM 1340 O O . ILE A 1 191 ? 60.808 8.967 186.835 1.00 53.69 191 ILE A O 1
ATOM 1345 N N . ASN A 1 192 ? 62.348 8.220 188.264 1.00 52.62 192 ASN A N 1
ATOM 1346 C CA . ASN A 1 192 ? 62.582 9.525 188.836 1.00 52.84 192 ASN A CA 1
ATOM 1347 C C . ASN A 1 192 ? 63.626 10.256 188.012 1.00 54.17 192 ASN A C 1
ATOM 1348 O O . ASN A 1 192 ? 64.800 10.172 188.304 1.00 56.25 192 ASN A O 1
ATOM 1353 N N . GLY A 1 193 ? 63.186 10.942 186.972 1.00 48.90 193 GLY A N 1
ATOM 1354 C CA . GLY A 1 193 ? 64.061 11.685 186.070 1.00 49.29 193 GLY A CA 1
ATOM 1355 C C . GLY A 1 193 ? 63.303 12.485 185.034 1.00 54.91 193 GLY A C 1
ATOM 1356 O O . GLY A 1 193 ? 62.106 12.663 185.168 1.00 55.82 193 GLY A O 1
ATOM 1357 N N . TYR A 1 194 ? 63.980 12.975 184.004 1.00 51.25 194 TYR A N 1
ATOM 1358 C CA . TYR A 1 194 ? 63.375 13.795 182.956 1.00 50.80 194 TYR A CA 1
ATOM 1359 C C . TYR A 1 194 ? 63.824 13.331 181.610 1.00 52.85 194 TYR A C 1
ATOM 1360 O O . TYR A 1 194 ? 64.954 12.862 181.527 1.00 51.78 194 TYR A O 1
ATOM 1369 N N . PRO A 1 195 ? 63.024 13.506 180.521 1.00 49.86 195 PRO A N 1
ATOM 1370 C CA . PRO A 1 195 ? 63.530 13.117 179.204 1.00 48.50 195 PRO A CA 1
ATOM 1371 C C . PRO A 1 195 ? 64.710 13.989 178.884 1.00 51.21 195 PRO A C 1
ATOM 1372 O O . PRO A 1 195 ? 64.764 15.156 179.303 1.00 51.16 195 PRO A O 1
ATOM 1376 N N . LEU A 1 196 ? 65.676 13.400 178.199 1.00 46.41 196 LEU A N 1
ATOM 1377 C CA . LEU A 1 196 ? 66.911 14.039 177.792 1.00 46.96 196 LEU A CA 1
ATOM 1378 C C . LEU A 1 196 ? 66.649 15.384 177.071 1.00 49.90 196 LEU A C 1
ATOM 1379 O O . LEU A 1 196 ? 67.391 16.334 177.306 1.00 50.11 196 LEU A O 1
ATOM 1384 N N . CYS A 1 197 ? 65.543 15.487 176.291 1.00 47.61 197 CYS A N 1
ATOM 1385 C CA . CYS A 1 197 ? 65.144 16.717 175.577 1.00 49.33 197 CYS A CA 1
ATOM 1386 C C . CYS A 1 197 ? 64.918 17.913 176.515 1.00 53.14 197 CYS A C 1
ATOM 1387 O O . CYS A 1 197 ? 65.112 19.052 176.104 1.00 54.94 197 CYS A O 1
ATOM 1390 N N . GLN A 1 198 ? 64.524 17.654 177.764 1.00 47.55 198 GLN A N 1
ATOM 1391 C CA . GLN A 1 198 ? 64.290 18.717 178.756 1.00 49.14 198 GLN A CA 1
ATOM 1392 C C . GLN A 1 198 ? 65.536 19.049 179.591 1.00 56.82 198 GLN A C 1
ATOM 1393 O O . GLN A 1 198 ? 65.475 19.940 180.438 1.00 57.79 198 GLN A O 1
ATOM 1399 N N . ILE A 1 199 ? 66.661 18.358 179.339 1.00 54.79 199 ILE A N 1
ATOM 1400 C CA . ILE A 1 199 ? 67.911 18.577 180.067 1.00 58.78 199 ILE A CA 1
ATOM 1401 C C . ILE A 1 199 ? 68.859 19.482 179.271 1.00 68.31 199 ILE A C 1
ATOM 1402 O O . ILE A 1 199 ? 69.225 19.159 178.135 1.00 65.77 199 ILE A O 1
ATOM 1407 N N . HIS A 1 200 ? 69.232 20.624 179.860 1.00 70.63 200 HIS A N 1
ATOM 1408 C CA . HIS A 1 200 ? 70.138 21.560 179.181 1.00 74.04 200 HIS A CA 1
ATOM 1409 C C . HIS A 1 200 ? 71.557 21.545 179.737 1.00 79.02 200 HIS A C 1
ATOM 1410 O O . HIS A 1 200 ? 72.484 21.999 179.066 1.00 80.36 200 HIS A O 1
ATOM 1417 N N . HIS A 1 201 ? 71.734 20.961 180.934 1.00 74.84 201 HIS A N 1
ATOM 1418 C CA . HIS A 1 201 ? 73.036 20.808 181.556 1.00 76.14 201 HIS A CA 1
ATOM 1419 C C . HIS A 1 201 ? 73.203 19.450 182.213 1.00 76.82 201 HIS A C 1
ATOM 1420 O O . HIS A 1 201 ? 72.328 18.991 182.949 1.00 74.65 201 HIS A O 1
ATOM 1427 N N . VAL A 1 202 ? 74.346 18.822 181.939 1.00 73.19 202 VAL A N 1
ATOM 1428 C CA . VAL A 1 202 ? 74.753 17.539 182.494 1.00 72.28 202 VAL A CA 1
ATOM 1429 C C . VAL A 1 202 ? 76.212 17.652 182.948 1.00 77.89 202 VAL A C 1
ATOM 1430 O O . VAL A 1 202 ? 77.003 18.335 182.286 1.00 79.01 202 VAL A O 1
ATOM 1434 N N . GLU A 1 203 ? 76.546 17.044 184.106 1.00 75.03 203 GLU A N 1
ATOM 1435 C CA . GLU A 1 203 ? 77.889 17.108 184.711 1.00 77.21 203 GLU A CA 1
ATOM 1436 C C . GLU A 1 203 ? 78.983 16.568 183.792 1.00 78.27 203 GLU A C 1
ATOM 1437 O O . GLU A 1 203 ? 80.029 17.209 183.649 1.00 80.30 203 GLU A O 1
ATOM 1443 N N . ASP A 1 204 ? 78.736 15.407 183.161 1.00 69.77 204 ASP A N 1
ATOM 1444 C CA . ASP A 1 204 ? 79.696 14.779 182.257 1.00 68.52 204 ASP A CA 1
ATOM 1445 C C . ASP A 1 204 ? 78.986 14.302 180.996 1.00 66.05 204 ASP A C 1
ATOM 1446 O O . ASP A 1 204 ? 78.488 13.174 180.984 1.00 63.19 204 ASP A O 1
ATOM 1451 N N . PRO A 1 205 ? 78.922 15.139 179.925 1.00 61.38 205 PRO A N 1
ATOM 1452 C CA . PRO A 1 205 ? 78.231 14.712 178.684 1.00 58.59 205 PRO A CA 1
ATOM 1453 C C . PRO A 1 205 ? 78.774 13.419 178.068 1.00 59.84 205 PRO A C 1
ATOM 1454 O O . PRO A 1 205 ? 77.994 12.633 177.532 1.00 57.09 205 PRO A O 1
ATOM 1458 N N . ALA A 1 206 ? 80.105 13.192 178.173 1.00 56.74 206 ALA A N 1
ATOM 1459 C CA . ALA A 1 206 ? 80.775 12.000 177.647 1.00 55.56 206 ALA A CA 1
ATOM 1460 C C . ALA A 1 206 ? 80.230 10.698 178.232 1.00 57.07 206 ALA A C 1
ATOM 1461 O O . ALA A 1 206 ? 80.046 9.738 177.492 1.00 54.75 206 ALA A O 1
ATOM 1463 N N . SER A 1 207 ? 79.972 10.669 179.562 1.00 55.69 207 SER A N 1
ATOM 1464 C CA . SER A 1 207 ? 79.435 9.493 180.253 1.00 54.90 207 SER A CA 1
ATOM 1465 C C . SER A 1 207 ? 78.014 9.165 179.809 1.00 56.24 207 SER A C 1
ATOM 1466 O O . SER A 1 207 ? 77.681 7.992 179.644 1.00 55.12 207 SER A O 1
ATOM 1469 N N . VAL A 1 208 ? 77.168 10.197 179.646 1.00 51.43 208 VAL A N 1
ATOM 1470 C CA . VAL A 1 208 ? 75.770 10.023 179.223 1.00 48.09 208 VAL A CA 1
ATOM 1471 C C . VAL A 1 208 ? 75.743 9.541 177.762 1.00 48.96 208 VAL A C 1
ATOM 1472 O O . VAL A 1 208 ? 74.971 8.641 177.435 1.00 45.88 208 VAL A O 1
ATOM 1476 N N . TYR A 1 209 ? 76.618 10.116 176.900 1.00 47.43 209 TYR A N 1
ATOM 1477 C CA . TYR A 1 209 ? 76.755 9.748 175.483 1.00 46.81 209 TYR A CA 1
ATOM 1478 C C . TYR A 1 209 ? 77.173 8.273 175.409 1.00 52.52 209 TYR A C 1
ATOM 1479 O O . TYR A 1 209 ? 76.529 7.503 174.711 1.00 51.51 209 TYR A O 1
ATOM 1488 N N . ASP A 1 210 ? 78.191 7.868 176.208 1.00 53.37 210 ASP A N 1
ATOM 1489 C CA . ASP A 1 210 ? 78.671 6.479 176.275 1.00 53.05 210 ASP A CA 1
ATOM 1490 C C . ASP A 1 210 ? 77.569 5.528 176.743 1.00 56.18 210 ASP A C 1
ATOM 1491 O O . ASP A 1 210 ? 77.458 4.431 176.211 1.00 56.03 210 ASP A O 1
ATOM 1496 N N . GLU A 1 211 ? 76.733 5.965 177.701 1.00 51.20 211 GLU A N 1
ATOM 1497 C CA . GLU A 1 211 ? 75.628 5.166 178.214 1.00 49.80 211 GLU A CA 1
ATOM 1498 C C . GLU A 1 211 ? 74.527 4.961 177.167 1.00 50.24 211 GLU A C 1
ATOM 1499 O O . GLU A 1 211 ? 73.964 3.865 177.068 1.00 49.57 211 GLU A O 1
ATOM 1505 N N . ALA A 1 212 ? 74.236 6.001 176.365 1.00 45.87 212 ALA A N 1
ATOM 1506 C CA . ALA A 1 212 ? 73.247 5.917 175.287 1.00 43.56 212 ALA A CA 1
ATOM 1507 C C . ALA A 1 212 ? 73.757 5.001 174.181 1.00 46.28 212 ALA A C 1
ATOM 1508 O O . ALA A 1 212 ? 73.026 4.127 173.741 1.00 46.32 212 ALA A O 1
ATOM 1510 N N . MET A 1 213 ? 75.049 5.130 173.809 1.00 44.00 213 MET A N 1
ATOM 1511 C CA . MET A 1 213 ? 75.689 4.277 172.800 1.00 42.01 213 MET A CA 1
ATOM 1512 C C . MET A 1 213 ? 75.733 2.808 173.229 1.00 47.81 213 MET A C 1
ATOM 1513 O O . MET A 1 213 ? 75.466 1.938 172.400 1.00 46.85 213 MET A O 1
ATOM 1518 N N . GLU A 1 214 ? 76.017 2.539 174.529 1.00 46.25 214 GLU A N 1
ATOM 1519 C CA . GLU A 1 214 ? 76.050 1.184 175.116 1.00 47.33 214 GLU A CA 1
ATOM 1520 C C . GLU A 1 214 ? 74.670 0.525 175.044 1.00 49.53 214 GLU A C 1
ATOM 1521 O O . GLU A 1 214 ? 74.581 -0.687 174.880 1.00 49.88 214 GLU A O 1
ATOM 1527 N N . LEU A 1 215 ? 73.595 1.322 175.172 1.00 46.61 215 LEU A N 1
ATOM 1528 C CA . LEU A 1 215 ? 72.214 0.828 175.067 1.00 44.65 215 LEU A CA 1
ATOM 1529 C C . LEU A 1 215 ? 71.903 0.352 173.634 1.00 45.56 215 LEU A C 1
ATOM 1530 O O . LEU A 1 215 ? 71.317 -0.723 173.450 1.00 45.47 215 LEU A O 1
ATOM 1535 N N . ILE A 1 216 ? 72.324 1.132 172.631 1.00 41.56 216 ILE A N 1
ATOM 1536 C CA . ILE A 1 216 ? 72.200 0.749 171.224 1.00 41.04 216 ILE A CA 1
ATOM 1537 C C . ILE A 1 216 ? 72.925 -0.604 170.992 1.00 44.84 216 ILE A C 1
ATOM 1538 O O . ILE A 1 216 ? 72.354 -1.501 170.374 1.00 44.06 216 ILE A O 1
ATOM 1543 N N . VAL A 1 217 ? 74.157 -0.748 171.527 1.00 42.88 217 VAL A N 1
ATOM 1544 C CA . VAL A 1 217 ? 74.990 -1.959 171.382 1.00 43.03 217 VAL A CA 1
ATOM 1545 C C . VAL A 1 217 ? 74.306 -3.164 172.049 1.00 46.17 217 VAL A C 1
ATOM 1546 O O . VAL A 1 217 ? 74.158 -4.200 171.399 1.00 45.38 217 VAL A O 1
ATOM 1550 N N . LYS A 1 218 ? 73.866 -3.014 173.328 1.00 43.12 218 LYS A N 1
ATOM 1551 C CA . LYS A 1 218 ? 73.198 -4.088 174.085 1.00 44.42 218 LYS A CA 1
ATOM 1552 C C . LYS A 1 218 ? 71.946 -4.576 173.360 1.00 47.49 218 LYS A C 1
ATOM 1553 O O . LYS A 1 218 ? 71.738 -5.786 173.242 1.00 46.78 218 LYS A O 1
ATOM 1559 N N . LEU A 1 219 ? 71.130 -3.632 172.845 1.00 43.44 219 LEU A N 1
ATOM 1560 C CA . LEU A 1 219 ? 69.945 -3.970 172.061 1.00 40.91 219 LEU A CA 1
ATOM 1561 C C . LEU A 1 219 ? 70.307 -4.829 170.865 1.00 44.37 219 LEU A C 1
ATOM 1562 O O . LEU A 1 219 ? 69.675 -5.868 170.658 1.00 44.64 219 LEU A O 1
ATOM 1567 N N . ALA A 1 220 ? 71.328 -4.395 170.078 1.00 40.41 220 ALA A N 1
ATOM 1568 C CA . ALA A 1 220 ? 71.791 -5.090 168.874 1.00 41.41 220 ALA A CA 1
ATOM 1569 C C . ALA A 1 220 ? 72.321 -6.479 169.183 1.00 47.56 220 ALA A C 1
ATOM 1570 O O . ALA A 1 220 ? 72.015 -7.402 168.427 1.00 48.16 220 ALA A O 1
ATOM 1572 N N . ASN A 1 221 ? 73.062 -6.643 170.315 1.00 44.75 221 ASN A N 1
ATOM 1573 C CA . ASN A 1 221 ? 73.566 -7.944 170.783 1.00 45.55 221 ASN A CA 1
ATOM 1574 C C . ASN A 1 221 ? 72.410 -8.874 171.147 1.00 50.25 221 ASN A C 1
ATOM 1575 O O . ASN A 1 221 ? 72.576 -10.091 171.149 1.00 52.10 221 ASN A O 1
ATOM 1580 N N . HIS A 1 222 ? 71.232 -8.304 171.440 1.00 45.69 222 HIS A N 1
ATOM 1581 C CA . HIS A 1 222 ? 70.022 -9.076 171.727 1.00 45.29 222 HIS A CA 1
ATOM 1582 C C . HIS A 1 222 ? 69.080 -9.207 170.501 1.00 48.80 222 HIS A C 1
ATOM 1583 O O . HIS A 1 222 ? 67.955 -9.693 170.637 1.00 49.40 222 HIS A O 1
ATOM 1590 N N . GLY A 1 223 ? 69.571 -8.795 169.332 1.00 44.04 223 GLY A N 1
ATOM 1591 C CA . GLY A 1 223 ? 68.849 -8.884 168.066 1.00 44.23 223 GLY A CA 1
ATOM 1592 C C . GLY A 1 223 ? 67.899 -7.742 167.739 1.00 46.41 223 GLY A C 1
ATOM 1593 O O . GLY A 1 223 ? 67.056 -7.889 166.856 1.00 45.51 223 GLY A O 1
ATOM 1594 N N . LEU A 1 224 ? 68.028 -6.598 168.437 1.00 41.88 224 LEU A N 1
ATOM 1595 C CA . LEU A 1 224 ? 67.125 -5.478 168.245 1.00 39.70 224 LEU A CA 1
ATOM 1596 C C . LEU A 1 224 ? 67.776 -4.145 167.895 1.00 42.88 224 LEU A C 1
ATOM 1597 O O . LEU A 1 224 ? 68.852 -3.809 168.383 1.00 43.36 224 LEU A O 1
ATOM 1602 N N . ILE A 1 225 ? 67.082 -3.366 167.081 1.00 38.57 225 ILE A N 1
ATOM 1603 C CA . ILE A 1 225 ? 67.440 -2.000 166.732 1.00 37.21 225 ILE A CA 1
ATOM 1604 C C . ILE A 1 225 ? 66.230 -1.185 167.119 1.00 41.19 225 ILE A C 1
ATOM 1605 O O . ILE A 1 225 ? 65.116 -1.500 166.705 1.00 39.92 225 ILE A O 1
ATOM 1610 N N . HIS A 1 226 ? 66.448 -0.167 167.943 1.00 39.33 226 HIS A N 1
ATOM 1611 C CA . HIS A 1 226 ? 65.369 0.665 168.456 1.00 37.27 226 HIS A CA 1
ATOM 1612 C C . HIS A 1 226 ? 64.463 1.247 167.360 1.00 39.77 226 HIS A C 1
ATOM 1613 O O . HIS A 1 226 ? 63.240 1.058 167.404 1.00 37.57 226 HIS A O 1
ATOM 1620 N N . GLY A 1 227 ? 65.064 1.944 166.399 1.00 37.20 227 GLY A N 1
ATOM 1621 C CA . GLY A 1 227 ? 64.327 2.536 165.280 1.00 36.47 227 GLY A CA 1
ATOM 1622 C C . GLY A 1 227 ? 63.921 3.993 165.475 1.00 39.35 227 GLY A C 1
ATOM 1623 O O . GLY A 1 227 ? 63.762 4.711 164.489 1.00 39.16 227 GLY A O 1
ATOM 1624 N N . ASP A 1 228 ? 63.766 4.450 166.738 1.00 36.64 228 ASP A N 1
ATOM 1625 C CA . ASP A 1 228 ? 63.362 5.824 167.105 1.00 37.41 228 ASP A CA 1
ATOM 1626 C C . ASP A 1 228 ? 64.183 6.334 168.276 1.00 43.43 228 ASP A C 1
ATOM 1627 O O . ASP A 1 228 ? 63.645 7.048 169.122 1.00 45.09 228 ASP A O 1
ATOM 1632 N N . PHE A 1 229 ? 65.453 5.916 168.374 1.00 39.63 229 PHE A N 1
ATOM 1633 C CA . PHE A 1 229 ? 66.325 6.223 169.501 1.00 39.88 229 PHE A CA 1
ATOM 1634 C C . PHE A 1 229 ? 66.620 7.719 169.565 1.00 46.47 229 PHE A C 1
ATOM 1635 O O . PHE A 1 229 ? 67.231 8.266 168.647 1.00 47.99 229 PHE A O 1
ATOM 1643 N N . ASN A 1 230 ? 66.108 8.401 170.605 1.00 42.57 230 ASN A N 1
ATOM 1644 C CA . ASN A 1 230 ? 66.253 9.859 170.687 1.00 42.15 230 ASN A CA 1
ATOM 1645 C C . ASN A 1 230 ? 66.077 10.425 172.086 1.00 44.52 230 ASN A C 1
ATOM 1646 O O . ASN A 1 230 ? 65.782 9.698 173.027 1.00 42.98 230 ASN A O 1
ATOM 1651 N N . GLU A 1 231 ? 66.214 11.751 172.191 1.00 43.03 231 GLU A N 1
ATOM 1652 C CA . GLU A 1 231 ? 66.115 12.533 173.432 1.00 44.01 231 GLU A CA 1
ATOM 1653 C C . GLU A 1 231 ? 64.707 12.550 174.046 1.00 47.04 231 GLU A C 1
ATOM 1654 O O . GLU A 1 231 ? 64.575 12.923 175.210 1.00 48.71 231 GLU A O 1
ATOM 1660 N N . PHE A 1 232 ? 63.677 12.163 173.271 1.00 42.54 232 PHE A N 1
ATOM 1661 C CA . PHE A 1 232 ? 62.282 12.144 173.727 1.00 41.77 232 PHE A CA 1
ATOM 1662 C C . PHE A 1 232 ? 61.923 10.872 174.471 1.00 47.13 232 PHE A C 1
ATOM 1663 O O . PHE A 1 232 ? 61.050 10.911 175.323 1.00 48.02 232 PHE A O 1
ATOM 1671 N N . ASN A 1 233 ? 62.575 9.758 174.165 1.00 44.39 233 ASN A N 1
ATOM 1672 C CA . ASN A 1 233 ? 62.251 8.496 174.839 1.00 44.34 233 ASN A CA 1
ATOM 1673 C C . ASN A 1 233 ? 63.335 7.962 175.794 1.00 46.54 233 ASN A C 1
ATOM 1674 O O . ASN A 1 233 ? 63.241 6.824 176.282 1.00 46.71 233 ASN A O 1
ATOM 1679 N N . LEU A 1 234 ? 64.332 8.805 176.101 1.00 40.58 234 LEU A N 1
ATOM 1680 C CA . LEU A 1 234 ? 65.391 8.441 177.025 1.00 40.70 234 LEU A CA 1
ATOM 1681 C C . LEU A 1 234 ? 65.284 9.336 178.234 1.00 47.69 234 LEU A C 1
ATOM 1682 O O . LEU A 1 234 ? 65.369 10.559 178.093 1.00 49.31 234 LEU A O 1
ATOM 1687 N N . ILE A 1 235 ? 65.061 8.732 179.424 1.00 44.18 235 ILE A N 1
ATOM 1688 C CA . ILE A 1 235 ? 64.926 9.458 180.681 1.00 45.48 235 ILE A CA 1
ATOM 1689 C C . ILE A 1 235 ? 66.232 9.425 181.447 1.00 50.44 235 ILE A C 1
ATOM 1690 O O . ILE A 1 235 ? 66.817 8.361 181.615 1.00 49.67 235 ILE A O 1
ATOM 1695 N N . LEU A 1 236 ? 66.649 10.585 181.952 1.00 48.21 236 LEU A N 1
ATOM 1696 C CA . LEU A 1 236 ? 67.859 10.752 182.735 1.00 50.01 236 LEU A CA 1
ATOM 1697 C C . LEU A 1 236 ? 67.478 10.950 184.192 1.00 54.45 236 LEU A C 1
ATOM 1698 O O . LEU A 1 236 ? 66.756 11.903 184.509 1.00 53.95 236 LEU A O 1
ATOM 1703 N N . ASP A 1 237 ? 67.945 10.049 185.080 1.00 51.88 237 ASP A N 1
ATOM 1704 C CA . ASP A 1 237 ? 67.655 10.172 186.505 1.00 53.54 237 ASP A CA 1
ATOM 1705 C C . ASP A 1 237 ? 68.664 11.094 187.217 1.00 60.12 237 ASP A C 1
ATOM 1706 O O . ASP A 1 237 ? 69.565 11.634 186.564 1.00 58.51 237 ASP A O 1
ATOM 1711 N N . GLU A 1 238 ? 68.509 11.270 188.547 1.00 60.46 238 GLU A N 1
ATOM 1712 C CA . GLU A 1 238 ? 69.372 12.126 189.370 1.00 64.36 238 GLU A CA 1
ATOM 1713 C C . GLU A 1 238 ? 70.843 11.719 189.402 1.00 70.03 238 GLU A C 1
ATOM 1714 O O . GLU A 1 238 ? 71.694 12.573 189.680 1.00 71.54 238 GLU A O 1
ATOM 1720 N N . SER A 1 239 ? 71.145 10.433 189.078 1.00 65.96 239 SER A N 1
ATOM 1721 C CA . SER A 1 239 ? 72.520 9.905 189.000 1.00 66.48 239 SER A CA 1
ATOM 1722 C C . SER A 1 239 ? 73.017 9.886 187.541 1.00 67.37 239 SER A C 1
ATOM 1723 O O . SER A 1 239 ? 74.052 9.288 187.228 1.00 66.85 239 SER A O 1
ATOM 1726 N N . ASP A 1 240 ? 72.258 10.537 186.645 1.00 61.79 240 ASP A N 1
ATOM 1727 C CA . ASP A 1 240 ? 72.531 10.614 185.210 1.00 59.97 240 ASP A CA 1
ATOM 1728 C C . ASP A 1 240 ? 72.491 9.270 184.460 1.00 59.09 240 ASP A C 1
ATOM 1729 O O . ASP A 1 240 ? 73.124 9.137 183.408 1.00 58.81 240 ASP A O 1
ATOM 1734 N N A HIS A 1 241 ? 71.726 8.305 184.988 0.50 53.16 241 HIS A N 1
ATOM 1735 N N B HIS A 1 241 ? 71.731 8.283 185.003 0.50 52.90 241 HIS A N 1
ATOM 1736 C CA A HIS A 1 241 ? 71.541 7.006 184.356 0.50 50.45 241 HIS A CA 1
ATOM 1737 C CA B HIS A 1 241 ? 71.494 6.947 184.428 0.50 50.07 241 HIS A CA 1
ATOM 1738 C C A HIS A 1 241 ? 70.310 7.045 183.444 0.50 52.85 241 HIS A C 1
ATOM 1739 C C B HIS A 1 241 ? 70.302 7.049 183.449 0.50 52.64 241 HIS A C 1
ATOM 1740 O O A HIS A 1 241 ? 69.310 7.685 183.784 0.50 51.99 241 HIS A O 1
ATOM 1741 O O B HIS A 1 241 ? 69.310 7.715 183.764 0.50 51.72 241 HIS A O 1
ATOM 1754 N N . ILE A 1 242 ? 70.422 6.428 182.255 1.00 48.48 242 ILE A N 1
ATOM 1755 C CA . ILE A 1 242 ? 69.394 6.430 181.208 1.00 46.70 242 ILE A CA 1
ATOM 1756 C C . ILE A 1 242 ? 68.441 5.247 181.282 1.00 48.70 242 ILE A C 1
ATOM 1757 O O . ILE A 1 242 ? 68.879 4.109 181.394 1.00 47.93 242 ILE A O 1
ATOM 1762 N N . THR A 1 243 ? 67.128 5.528 181.153 1.00 44.44 243 THR A N 1
ATOM 1763 C CA . THR A 1 243 ? 66.082 4.521 181.021 1.00 42.81 243 THR A CA 1
ATOM 1764 C C . THR A 1 243 ? 65.372 4.802 179.702 1.00 45.65 243 THR A C 1
ATOM 1765 O O . THR A 1 243 ? 65.085 5.953 179.379 1.00 44.93 243 THR A O 1
ATOM 1769 N N . MET A 1 244 ? 65.107 3.741 178.949 1.00 43.23 244 MET A N 1
ATOM 1770 C CA . MET A 1 244 ? 64.397 3.722 177.664 1.00 42.63 244 MET A CA 1
ATOM 1771 C C . MET A 1 244 ? 62.909 3.484 178.013 1.00 42.11 244 MET A C 1
ATOM 1772 O O . MET A 1 244 ? 62.594 2.513 178.695 1.00 38.56 244 MET A O 1
ATOM 1777 N N . ILE A 1 245 ? 62.018 4.378 177.581 1.00 39.90 245 ILE A N 1
ATOM 1778 C CA . ILE A 1 245 ? 60.581 4.325 177.959 1.00 39.81 245 ILE A CA 1
ATOM 1779 C C . ILE A 1 245 ? 59.566 4.161 176.808 1.00 40.15 245 ILE A C 1
ATOM 1780 O O . ILE A 1 245 ? 58.359 4.121 177.063 1.00 37.87 245 ILE A O 1
ATOM 1785 N N . ASP A 1 246 ? 60.037 4.105 175.557 1.00 36.68 246 ASP A N 1
ATOM 1786 C CA . ASP A 1 246 ? 59.178 4.005 174.372 1.00 34.75 246 ASP A CA 1
ATOM 1787 C C . ASP A 1 246 ? 59.985 3.318 173.276 1.00 41.04 246 ASP A C 1
ATOM 1788 O O . ASP A 1 246 ? 61.135 3.697 173.062 1.00 42.92 246 ASP A O 1
ATOM 1793 N N . PHE A 1 247 ? 59.439 2.250 172.674 1.00 36.88 247 PHE A N 1
ATOM 1794 C CA . PHE A 1 247 ? 60.122 1.461 171.622 1.00 37.95 247 PHE A CA 1
ATOM 1795 C C . PHE A 1 247 ? 59.042 0.798 170.739 1.00 39.39 247 PHE A C 1
ATOM 1796 O O . PHE A 1 247 ? 58.903 -0.424 170.739 1.00 38.18 247 PHE A O 1
ATOM 1804 N N . PRO A 1 248 ? 58.241 1.601 170.007 1.00 36.93 248 PRO A N 1
ATOM 1805 C CA . PRO A 1 248 ? 57.101 1.021 169.283 1.00 36.11 248 PRO A CA 1
ATOM 1806 C C . PRO A 1 248 ? 57.381 0.210 168.028 1.00 38.55 248 PRO A C 1
ATOM 1807 O O . PRO A 1 248 ? 56.550 -0.615 167.652 1.00 38.82 248 PRO A O 1
ATOM 1811 N N . GLN A 1 249 ? 58.482 0.503 167.324 1.00 36.34 249 GLN A N 1
ATOM 1812 C CA . GLN A 1 249 ? 58.749 -0.068 165.998 1.00 35.77 249 GLN A CA 1
ATOM 1813 C C . GLN A 1 249 ? 60.160 -0.604 165.843 1.00 41.31 249 GLN A C 1
ATOM 1814 O O . GLN A 1 249 ? 60.868 -0.264 164.889 1.00 40.89 249 GLN A O 1
ATOM 1820 N N . MET A 1 250 ? 60.568 -1.477 166.773 1.00 38.32 250 MET A N 1
ATOM 1821 C CA . MET A 1 250 ? 61.915 -2.022 166.726 1.00 37.98 250 MET A CA 1
ATOM 1822 C C . MET A 1 250 ? 62.135 -2.876 165.492 1.00 41.31 250 MET A C 1
ATOM 1823 O O . MET A 1 250 ? 61.189 -3.473 164.975 1.00 41.43 250 MET A O 1
ATOM 1828 N N . VAL A 1 251 ? 63.363 -2.833 164.966 1.00 35.70 251 VAL A N 1
ATOM 1829 C CA . VAL A 1 251 ? 63.788 -3.569 163.781 1.00 37.47 251 VAL A CA 1
ATOM 1830 C C . VAL A 1 251 ? 64.712 -4.721 164.239 1.00 41.91 251 VAL A C 1
ATOM 1831 O O . VAL A 1 251 ? 65.528 -4.537 165.144 1.00 41.06 251 VAL A O 1
ATOM 1835 N N . SER A 1 252 ? 64.587 -5.892 163.612 1.00 39.41 252 SER A N 1
ATOM 1836 C CA . SER A 1 252 ? 65.442 -7.029 163.911 1.00 40.40 252 SER A CA 1
ATOM 1837 C C . SER A 1 252 ? 66.827 -6.765 163.283 1.00 44.06 252 SER A C 1
ATOM 1838 O O . SER A 1 252 ? 66.906 -6.179 162.194 1.00 43.61 252 SER A O 1
ATOM 1841 N N . THR A 1 253 ? 67.909 -7.202 163.947 1.00 40.49 253 THR A N 1
ATOM 1842 C CA . THR A 1 253 ? 69.279 -7.063 163.389 1.00 41.35 253 THR A CA 1
ATOM 1843 C C . THR A 1 253 ? 69.453 -7.968 162.150 1.00 45.93 253 THR A C 1
ATOM 1844 O O . THR A 1 253 ? 70.408 -7.807 161.396 1.00 45.32 253 THR A O 1
ATOM 1848 N N . SER A 1 254 ? 68.492 -8.882 161.927 1.00 44.29 254 SER A N 1
ATOM 1849 C CA . SER A 1 254 ? 68.446 -9.788 160.782 1.00 46.31 254 SER A CA 1
ATOM 1850 C C . SER A 1 254 ? 67.758 -9.115 159.573 1.00 48.59 254 SER A C 1
ATOM 1851 O O . SER A 1 254 ? 67.826 -9.670 158.485 1.00 47.46 254 SER A O 1
ATOM 1854 N N . HIS A 1 255 ? 67.135 -7.919 159.747 1.00 43.33 255 HIS A N 1
ATOM 1855 C CA . HIS A 1 255 ? 66.487 -7.215 158.635 1.00 44.25 255 HIS A CA 1
ATOM 1856 C C . HIS A 1 255 ? 67.532 -6.946 157.540 1.00 46.66 255 HIS A C 1
ATOM 1857 O O . HIS A 1 255 ? 68.637 -6.565 157.910 1.00 45.63 255 HIS A O 1
ATOM 1864 N N . PRO A 1 256 ? 67.248 -7.117 156.215 1.00 43.21 256 PRO A N 1
ATOM 1865 C CA . PRO A 1 256 ? 68.285 -6.828 155.209 1.00 43.83 256 PRO A CA 1
ATOM 1866 C C . PRO A 1 256 ? 68.904 -5.434 155.313 1.00 46.72 256 PRO A C 1
ATOM 1867 O O . PRO A 1 256 ? 70.071 -5.270 154.973 1.00 47.39 256 PRO A O 1
ATOM 1871 N N . ASN A 1 257 ? 68.158 -4.448 155.841 1.00 43.60 257 ASN A N 1
ATOM 1872 C CA . ASN A 1 257 ? 68.657 -3.074 155.998 1.00 44.41 257 ASN A CA 1
ATOM 1873 C C . ASN A 1 257 ? 68.902 -2.658 157.429 1.00 46.77 257 ASN A C 1
ATOM 1874 O O . ASN A 1 257 ? 68.913 -1.460 157.720 1.00 45.69 257 ASN A O 1
ATOM 1879 N N . ALA A 1 258 ? 69.152 -3.644 158.310 1.00 43.82 258 ALA A N 1
ATOM 1880 C CA . ALA A 1 258 ? 69.415 -3.446 159.732 1.00 43.57 258 ALA A CA 1
ATOM 1881 C C . ALA A 1 258 ? 70.552 -2.446 159.984 1.00 46.71 258 ALA A C 1
ATOM 1882 O O . ALA A 1 258 ? 70.423 -1.609 160.867 1.00 47.58 258 ALA A O 1
ATOM 1884 N N . GLU A 1 259 ? 71.641 -2.513 159.202 1.00 42.11 259 GLU A N 1
ATOM 1885 C CA . GLU A 1 259 ? 72.783 -1.620 159.366 1.00 41.73 259 GLU A CA 1
ATOM 1886 C C . GLU A 1 259 ? 72.416 -0.144 159.264 1.00 43.03 259 GLU A C 1
ATOM 1887 O O . GLU A 1 259 ? 72.891 0.665 160.065 1.00 41.85 259 GLU A O 1
ATOM 1893 N N . TRP A 1 260 ? 71.579 0.203 158.285 1.00 41.55 260 TRP A N 1
ATOM 1894 C CA . TRP A 1 260 ? 71.090 1.569 158.104 1.00 41.40 260 TRP A CA 1
ATOM 1895 C C . TRP A 1 260 ? 70.302 2.021 159.344 1.00 42.40 260 TRP A C 1
ATOM 1896 O O . TRP A 1 260 ? 70.521 3.142 159.820 1.00 40.75 260 TRP A O 1
ATOM 1907 N N . TYR A 1 261 ? 69.393 1.154 159.868 1.00 38.91 261 TYR A N 1
ATOM 1908 C CA . TYR A 1 261 ? 68.585 1.463 161.055 1.00 38.47 261 TYR A CA 1
ATOM 1909 C C . TYR A 1 261 ? 69.450 1.664 162.289 1.00 41.60 261 TYR A C 1
ATOM 1910 O O . TYR A 1 261 ? 69.217 2.588 163.078 1.00 40.34 261 TYR A O 1
ATOM 1919 N N . PHE A 1 262 ? 70.474 0.817 162.432 1.00 40.46 262 PHE A N 1
ATOM 1920 C CA . PHE A 1 262 ? 71.455 0.893 163.519 1.00 39.76 262 PHE A CA 1
ATOM 1921 C C . PHE A 1 262 ? 72.217 2.234 163.445 1.00 43.21 262 PHE A C 1
ATOM 1922 O O . PHE A 1 262 ? 72.293 2.942 164.452 1.00 41.64 262 PHE A O 1
ATOM 1930 N N . ASP A 1 263 ? 72.759 2.573 162.251 1.00 41.01 263 ASP A N 1
ATOM 1931 C CA . ASP A 1 263 ? 73.530 3.804 162.010 1.00 41.13 263 ASP A CA 1
ATOM 1932 C C . ASP A 1 263 ? 72.677 5.034 162.204 1.00 44.02 263 ASP A C 1
ATOM 1933 O O . ASP A 1 263 ? 73.176 6.038 162.713 1.00 43.76 263 ASP A O 1
ATOM 1938 N N . ARG A 1 264 ? 71.396 4.966 161.811 1.00 40.17 264 ARG A N 1
ATOM 1939 C CA . ARG A 1 264 ? 70.466 6.080 161.985 1.00 38.58 264 ARG A CA 1
ATOM 1940 C C . ARG A 1 264 ? 70.269 6.368 163.469 1.00 42.30 264 ARG A C 1
ATOM 1941 O O . ARG A 1 264 ? 70.311 7.541 163.852 1.00 42.66 264 ARG A O 1
ATOM 1949 N N . ASP A 1 265 ? 70.136 5.311 164.322 1.00 38.01 265 ASP A N 1
ATOM 1950 C CA . ASP A 1 265 ? 69.988 5.543 165.774 1.00 37.50 265 ASP A CA 1
ATOM 1951 C C . ASP A 1 265 ? 71.239 6.174 166.389 1.00 42.18 265 ASP A C 1
ATOM 1952 O O . ASP A 1 265 ? 71.144 7.143 167.134 1.00 41.90 265 ASP A O 1
ATOM 1957 N N . VAL A 1 266 ? 72.411 5.681 165.998 1.00 39.89 266 VAL A N 1
ATOM 1958 C CA . VAL A 1 266 ? 73.697 6.207 166.457 1.00 41.00 266 VAL A CA 1
ATOM 1959 C C . VAL A 1 266 ? 73.792 7.694 166.073 1.00 45.98 266 VAL A C 1
ATOM 1960 O O . VAL A 1 266 ? 74.093 8.521 166.933 1.00 46.35 266 VAL A O 1
ATOM 1964 N N . LYS A 1 267 ? 73.500 8.024 164.794 1.00 42.27 267 LYS A N 1
ATOM 1965 C CA . LYS A 1 267 ? 73.554 9.393 164.275 1.00 43.67 267 LYS A CA 1
ATOM 1966 C C . LYS A 1 267 ? 72.605 10.359 164.964 1.00 48.65 267 LYS A C 1
ATOM 1967 O O . LYS A 1 267 ? 73.006 11.494 165.218 1.00 51.61 267 LYS A O 1
ATOM 1973 N N . CYS A 1 268 ? 71.378 9.920 165.303 1.00 42.32 268 CYS A N 1
ATOM 1974 C CA . CYS A 1 268 ? 70.421 10.773 166.009 1.00 42.53 268 CYS A CA 1
ATOM 1975 C C . CYS A 1 268 ? 70.944 11.196 167.373 1.00 47.32 268 CYS A C 1
ATOM 1976 O O . CYS A 1 268 ? 70.793 12.355 167.740 1.00 47.65 268 CYS A O 1
ATOM 1979 N N . ILE A 1 269 ? 71.565 10.283 168.098 1.00 44.75 269 ILE A N 1
ATOM 1980 C CA . ILE A 1 269 ? 72.102 10.661 169.375 1.00 47.00 269 ILE A CA 1
ATOM 1981 C C . ILE A 1 269 ? 73.345 11.530 169.245 1.00 51.45 269 ILE A C 1
ATOM 1982 O O . ILE A 1 269 ? 73.533 12.391 170.039 1.00 51.53 269 ILE A O 1
ATOM 1987 N N . LYS A 1 270 ? 74.190 11.292 168.256 1.00 48.38 270 LYS A N 1
ATOM 1988 C CA . LYS A 1 270 ? 75.337 12.147 167.959 1.00 49.57 270 LYS A CA 1
ATOM 1989 C C . LYS A 1 270 ? 74.883 13.590 167.680 1.00 54.26 270 LYS A C 1
ATOM 1990 O O . LYS A 1 270 ? 75.496 14.520 168.210 1.00 55.53 270 LYS A O 1
ATOM 1996 N N . ASP A 1 271 ? 73.785 13.771 166.892 1.00 49.35 271 ASP A N 1
ATOM 1997 C CA . ASP A 1 271 ? 73.221 15.093 166.572 1.00 50.06 271 ASP A CA 1
ATOM 1998 C C . ASP A 1 271 ? 72.704 15.809 167.806 1.00 52.10 271 ASP A C 1
ATOM 1999 O O . ASP A 1 271 ? 72.890 17.024 167.932 1.00 52.66 271 ASP A O 1
ATOM 2004 N N . PHE A 1 272 ? 72.063 15.061 168.716 1.00 45.71 272 PHE A N 1
ATOM 2005 C CA . PHE A 1 272 ? 71.532 15.626 169.949 1.00 44.70 272 PHE A CA 1
ATOM 2006 C C . PHE A 1 272 ? 72.672 16.129 170.852 1.00 51.16 272 PHE A C 1
ATOM 2007 O O . PHE A 1 272 ? 72.604 17.258 171.338 1.00 53.29 272 PHE A O 1
ATOM 2015 N N . PHE A 1 273 ? 73.711 15.308 171.057 1.00 47.72 273 PHE A N 1
ATOM 2016 C CA . PHE A 1 273 ? 74.861 15.676 171.899 1.00 49.33 273 PHE A CA 1
ATOM 2017 C C . PHE A 1 273 ? 75.640 16.874 171.390 1.00 57.64 273 PHE A C 1
ATOM 2018 O O . PHE A 1 273 ? 76.123 17.664 172.201 1.00 57.30 273 PHE A O 1
ATOM 2026 N N . MET A 1 274 ? 75.706 17.043 170.051 1.00 57.40 274 MET A N 1
ATOM 2027 C CA . MET A 1 274 ? 76.369 18.186 169.439 1.00 61.16 274 MET A CA 1
ATOM 2028 C C . MET A 1 274 ? 75.544 19.457 169.626 1.00 64.56 274 MET A C 1
ATOM 2029 O O . MET A 1 274 ? 76.087 20.470 170.042 1.00 66.58 274 MET A O 1
ATOM 2034 N N . LYS A 1 275 ? 74.233 19.387 169.357 1.00 59.99 275 LYS A N 1
ATOM 2035 C CA . LYS A 1 275 ? 73.297 20.500 169.474 1.00 60.42 275 LYS A CA 1
ATOM 2036 C C . LYS A 1 275 ? 73.070 20.955 170.905 1.00 64.17 275 LYS A C 1
ATOM 2037 O O . LYS A 1 275 ? 73.087 22.162 171.170 1.00 65.13 275 LYS A O 1
ATOM 2043 N N . ARG A 1 276 ? 72.829 19.998 171.822 1.00 58.65 276 ARG A N 1
ATOM 2044 C CA . ARG A 1 276 ? 72.539 20.311 173.215 1.00 59.00 276 ARG A CA 1
ATOM 2045 C C . ARG A 1 276 ? 73.748 20.549 174.130 1.00 65.89 276 ARG A C 1
ATOM 2046 O O . ARG A 1 276 ? 73.742 21.522 174.893 1.00 68.54 276 ARG A O 1
ATOM 2054 N N . PHE A 1 277 ? 74.749 19.665 174.090 1.00 61.19 277 PHE A N 1
ATOM 2055 C CA . PHE A 1 277 ? 75.889 19.753 174.992 1.00 62.76 277 PHE A CA 1
ATOM 2056 C C . PHE A 1 277 ? 77.202 20.164 174.351 1.00 68.79 277 PHE A C 1
ATOM 2057 O O . PHE A 1 277 ? 78.215 20.288 175.062 1.00 70.98 277 PHE A O 1
ATOM 2065 N N . SER A 1 278 ? 77.191 20.411 173.019 1.00 64.46 278 SER A N 1
ATOM 2066 C CA . SER A 1 278 ? 78.379 20.736 172.215 1.00 65.84 278 SER A CA 1
ATOM 2067 C C . SER A 1 278 ? 79.417 19.619 172.350 1.00 69.49 278 SER A C 1
ATOM 2068 O O . SER A 1 278 ? 80.627 19.852 172.242 1.00 72.23 278 SER A O 1
ATOM 2071 N N . TYR A 1 279 ? 78.922 18.395 172.588 1.00 62.42 279 TYR A N 1
ATOM 2072 C CA . TYR A 1 279 ? 79.744 17.209 172.753 1.00 61.54 279 TYR A CA 1
ATOM 2073 C C . TYR A 1 279 ? 79.699 16.316 171.523 1.00 65.02 279 TYR A C 1
ATOM 2074 O O . TYR A 1 279 ? 78.618 15.928 171.064 1.00 62.87 279 TYR A O 1
ATOM 2083 N N . GLU A 1 280 ? 80.888 15.948 171.046 1.00 62.83 280 GLU A N 1
ATOM 2084 C CA . GLU A 1 280 ? 81.145 15.075 169.914 1.00 62.31 280 GLU A CA 1
ATOM 2085 C C . GLU A 1 280 ? 82.252 14.101 170.307 1.00 67.78 280 GLU A C 1
ATOM 2086 O O . GLU A 1 280 ? 83.123 14.431 171.117 1.00 68.93 280 GLU A O 1
ATOM 2092 N N . SER A 1 281 ? 82.229 12.914 169.705 1.00 62.75 281 SER A N 1
ATOM 2093 C CA . SER A 1 281 ? 83.219 11.864 169.919 1.00 62.81 281 SER A CA 1
ATOM 2094 C C . SER A 1 281 ? 83.370 11.050 168.624 1.00 66.78 281 SER A C 1
ATOM 2095 O O . SER A 1 281 ? 82.427 10.928 167.825 1.00 64.05 281 SER A O 1
ATOM 2098 N N . GLU A 1 282 ? 84.575 10.529 168.405 1.00 66.13 282 GLU A N 1
ATOM 2099 C CA . GLU A 1 282 ? 84.876 9.679 167.257 1.00 66.55 282 GLU A CA 1
ATOM 2100 C C . GLU A 1 282 ? 84.757 8.196 167.667 1.00 68.18 282 GLU A C 1
ATOM 2101 O O . GLU A 1 282 ? 84.939 7.294 166.847 1.00 66.95 282 GLU A O 1
ATOM 2107 N N . LEU A 1 283 ? 84.397 7.968 168.948 1.00 64.32 283 LEU A N 1
ATOM 2108 C CA . LEU A 1 283 ? 84.170 6.668 169.582 1.00 62.90 283 LEU A CA 1
ATOM 2109 C C . LEU A 1 283 ? 82.657 6.386 169.646 1.00 63.29 283 LEU A C 1
ATOM 2110 O O . LEU A 1 283 ? 81.984 6.741 170.618 1.00 62.09 283 LEU A O 1
ATOM 2115 N N . PHE A 1 284 ? 82.125 5.769 168.590 1.00 57.99 284 PHE A N 1
ATOM 2116 C CA . PHE A 1 284 ? 80.703 5.434 168.489 1.00 55.51 284 PHE A CA 1
ATOM 2117 C C . PHE A 1 284 ? 80.543 4.006 167.933 1.00 57.66 284 PHE A C 1
ATOM 2118 O O . PHE A 1 284 ? 81.449 3.534 167.244 1.00 56.31 284 PHE A O 1
ATOM 2126 N N . PRO A 1 285 ? 79.412 3.311 168.204 1.00 53.59 285 PRO A N 1
ATOM 2127 C CA . PRO A 1 285 ? 79.245 1.931 167.707 1.00 52.94 285 PRO A CA 1
ATOM 2128 C C . PRO A 1 285 ? 79.142 1.789 166.194 1.00 54.56 285 PRO A C 1
ATOM 2129 O O . PRO A 1 285 ? 78.656 2.681 165.502 1.00 52.23 285 PRO A O 1
ATOM 2133 N N . THR A 1 286 ? 79.572 0.626 165.713 1.00 51.08 286 THR A N 1
ATOM 2134 C CA . THR A 1 286 ? 79.575 0.178 164.329 1.00 51.31 286 THR A CA 1
ATOM 2135 C C . THR A 1 286 ? 78.769 -1.113 164.325 1.00 55.56 286 THR A C 1
ATOM 2136 O O . THR A 1 286 ? 78.872 -1.895 165.275 1.00 55.06 286 THR A O 1
ATOM 2140 N N . PHE A 1 287 ? 77.950 -1.333 163.273 1.00 52.68 287 PHE A N 1
ATOM 2141 C CA . PHE A 1 287 ? 77.142 -2.548 163.130 1.00 52.01 287 PHE A CA 1
ATOM 2142 C C . PHE A 1 287 ? 77.984 -3.829 163.043 1.00 60.33 287 PHE A C 1
ATOM 2143 O O . PHE A 1 287 ? 77.527 -4.861 163.530 1.00 59.73 287 PHE A O 1
ATOM 2151 N N . LYS A 1 288 ? 79.221 -3.759 162.477 1.00 60.86 288 LYS A N 1
ATOM 2152 C CA . LYS A 1 288 ? 80.114 -4.929 162.364 1.00 64.64 288 LYS A CA 1
ATOM 2153 C C . LYS A 1 288 ? 80.617 -5.420 163.726 1.00 73.12 288 LYS A C 1
ATOM 2154 O O . LYS A 1 288 ? 80.977 -6.587 163.860 1.00 73.90 288 LYS A O 1
ATOM 2160 N N . ASP A 1 289 ? 80.609 -4.530 164.739 1.00 72.08 289 ASP A N 1
ATOM 2161 C CA . ASP A 1 289 ? 81.042 -4.808 166.109 1.00 73.65 289 ASP A CA 1
ATOM 2162 C C . ASP A 1 289 ? 79.976 -5.549 166.948 1.00 76.54 289 ASP A C 1
ATOM 2163 O O . ASP A 1 289 ? 80.214 -5.803 168.135 1.00 76.51 289 ASP A O 1
ATOM 2168 N N . ILE A 1 290 ? 78.802 -5.875 166.359 1.00 71.40 290 ILE A N 1
ATOM 2169 C CA . ILE A 1 290 ? 77.790 -6.592 167.135 1.00 70.88 290 ILE A CA 1
ATOM 2170 C C . ILE A 1 290 ? 78.095 -8.078 167.243 1.00 76.94 290 ILE A C 1
ATOM 2171 O O . ILE A 1 290 ? 78.481 -8.709 166.260 1.00 76.87 290 ILE A O 1
ATOM 2176 N N . ARG A 1 291 ? 77.905 -8.630 168.438 1.00 75.16 291 ARG A N 1
ATOM 2177 C CA . ARG A 1 291 ? 78.106 -10.047 168.687 1.00 77.23 291 ARG A CA 1
ATOM 2178 C C . ARG A 1 291 ? 76.929 -10.609 169.488 1.00 80.51 291 ARG A C 1
ATOM 2179 O O . ARG A 1 291 ? 76.831 -10.383 170.696 1.00 81.22 291 ARG A O 1
ATOM 2187 N N . ARG A 1 292 ? 75.996 -11.276 168.777 1.00 76.26 292 ARG A N 1
ATOM 2188 C CA . ARG A 1 292 ? 74.765 -11.889 169.293 1.00 75.93 292 ARG A CA 1
ATOM 2189 C C . ARG A 1 292 ? 75.025 -12.815 170.494 1.00 83.07 292 ARG A C 1
ATOM 2190 O O . ARG A 1 292 ? 75.764 -13.802 170.368 1.00 84.81 292 ARG A O 1
ATOM 2198 N N . GLU A 1 293 ? 74.427 -12.470 171.663 1.00 79.32 293 GLU A N 1
ATOM 2199 C CA . GLU A 1 293 ? 74.586 -13.198 172.930 1.00 107.51 293 GLU A CA 1
ATOM 2200 C C . GLU A 1 293 ? 74.084 -14.654 172.938 1.00 129.58 293 GLU A C 1
ATOM 2201 O O . GLU A 1 293 ? 72.899 -14.930 173.113 1.00 89.68 293 GLU A O 1
ATOM 2207 N N . ASP A 1 297 ? 66.233 -15.788 173.539 1.00 70.97 297 ASP A N 1
ATOM 2208 C CA . ASP A 1 297 ? 65.967 -14.745 172.540 1.00 69.25 297 ASP A CA 1
ATOM 2209 C C . ASP A 1 297 ? 64.764 -13.873 172.935 1.00 67.38 297 ASP A C 1
ATOM 2210 O O . ASP A 1 297 ? 63.687 -14.399 173.212 1.00 67.19 297 ASP A O 1
ATOM 2215 N N . VAL A 1 298 ? 64.976 -12.551 172.958 1.00 59.54 298 VAL A N 1
ATOM 2216 C CA . VAL A 1 298 ? 64.016 -11.508 173.337 1.00 56.85 298 VAL A CA 1
ATOM 2217 C C . VAL A 1 298 ? 62.673 -11.614 172.579 1.00 56.96 298 VAL A C 1
ATOM 2218 O O . VAL A 1 298 ? 61.620 -11.625 173.210 1.00 54.66 298 VAL A O 1
ATOM 2222 N N . GLU A 1 299 ? 62.732 -11.738 171.246 1.00 53.82 299 GLU A N 1
ATOM 2223 C CA . GLU A 1 299 ? 61.571 -11.865 170.359 1.00 53.65 299 GLU A CA 1
ATOM 2224 C C . GLU A 1 299 ? 60.739 -13.099 170.699 1.00 54.79 299 GLU A C 1
ATOM 2225 O O . GLU A 1 299 ? 59.514 -13.018 170.737 1.00 52.83 299 GLU A O 1
ATOM 2231 N N . VAL A 1 300 ? 61.409 -14.219 171.030 1.00 52.46 300 VAL A N 1
ATOM 2232 C CA . VAL A 1 300 ? 60.759 -15.473 171.439 1.00 52.18 300 VAL A CA 1
ATOM 2233 C C . VAL A 1 300 ? 60.022 -15.260 172.788 1.00 54.26 300 VAL A C 1
ATOM 2234 O O . VAL A 1 300 ? 58.857 -15.631 172.917 1.00 54.88 300 VAL A O 1
ATOM 2238 N N . SER A 1 301 ? 60.685 -14.624 173.772 1.00 49.18 301 SER A N 1
ATOM 2239 C CA . SER A 1 301 ? 60.084 -14.325 175.080 1.00 48.40 301 SER A CA 1
ATOM 2240 C C . SER A 1 301 ? 58.927 -13.361 174.936 1.00 47.80 301 SER A C 1
ATOM 2241 O O . SER A 1 301 ? 57.869 -13.620 175.493 1.00 47.84 301 SER A O 1
ATOM 2244 N N . ALA A 1 302 ? 59.102 -12.276 174.147 1.00 43.38 302 ALA A N 1
ATOM 2245 C CA . ALA A 1 302 ? 58.047 -11.280 173.900 1.00 40.57 302 ALA A CA 1
ATOM 2246 C C . ALA A 1 302 ? 56.833 -11.890 173.179 1.00 44.00 302 ALA A C 1
ATOM 2247 O O . ALA A 1 302 ? 55.694 -11.615 173.562 1.00 43.46 302 ALA A O 1
ATOM 2249 N N . SER A 1 303 ? 57.070 -12.781 172.207 1.00 40.64 303 SER A N 1
ATOM 2250 C CA . SER A 1 303 ? 55.970 -13.442 171.496 1.00 42.04 303 SER A CA 1
ATOM 2251 C C . SER A 1 303 ? 55.185 -14.364 172.444 1.00 46.93 303 SER A C 1
ATOM 2252 O O . SER A 1 303 ? 53.949 -14.395 172.374 1.00 48.76 303 SER A O 1
ATOM 2255 N N . GLY A 1 304 ? 55.902 -15.066 173.327 1.00 43.18 304 GLY A N 1
ATOM 2256 C CA . GLY A 1 304 ? 55.306 -15.930 174.344 1.00 44.54 304 GLY A CA 1
ATOM 2257 C C . GLY A 1 304 ? 54.402 -15.149 175.279 1.00 49.81 304 GLY A C 1
ATOM 2258 O O . GLY A 1 304 ? 53.278 -15.578 175.553 1.00 51.92 304 GLY A O 1
ATOM 2259 N N . TYR A 1 305 ? 54.867 -13.955 175.729 1.00 44.85 305 TYR A N 1
ATOM 2260 C CA . TYR A 1 305 ? 54.067 -13.072 176.578 1.00 44.29 305 TYR A CA 1
ATOM 2261 C C . TYR A 1 305 ? 52.857 -12.521 175.828 1.00 46.82 305 TYR A C 1
ATOM 2262 O O . TYR A 1 305 ? 51.783 -12.480 176.401 1.00 48.69 305 TYR A O 1
ATOM 2271 N N . THR A 1 306 ? 53.017 -12.128 174.551 1.00 40.60 306 THR A N 1
ATOM 2272 C CA . THR A 1 306 ? 51.892 -11.626 173.735 1.00 40.10 306 THR A CA 1
ATOM 2273 C C . THR A 1 306 ? 50.784 -12.688 173.604 1.00 45.94 306 THR A C 1
ATOM 2274 O O . THR A 1 306 ? 49.614 -12.361 173.783 1.00 46.78 306 THR A O 1
ATOM 2278 N N . LYS A 1 307 ? 51.159 -13.952 173.318 1.00 45.16 307 LYS A N 1
ATOM 2279 C CA . LYS A 1 307 ? 50.201 -15.066 173.202 1.00 47.57 307 LYS A CA 1
ATOM 2280 C C . LYS A 1 307 ? 49.453 -15.305 174.517 1.00 55.66 307 LYS A C 1
ATOM 2281 O O . LYS A 1 307 ? 48.260 -15.584 174.479 1.00 55.50 307 LYS A O 1
ATOM 2287 N N . GLU A 1 308 ? 50.138 -15.155 175.673 1.00 55.12 308 GLU A N 1
ATOM 2288 C CA . GLU A 1 308 ? 49.522 -15.317 177.008 1.00 56.34 308 GLU A CA 1
ATOM 2289 C C . GLU A 1 308 ? 48.466 -14.245 177.200 1.00 60.29 308 GLU A C 1
ATOM 2290 O O . GLU A 1 308 ? 47.334 -14.553 177.575 1.00 61.39 308 GLU A O 1
ATOM 2296 N N . MET A 1 309 ? 48.816 -12.998 176.863 1.00 55.54 309 MET A N 1
ATOM 2297 C CA . MET A 1 309 ? 47.905 -11.862 176.952 1.00 55.63 309 MET A CA 1
ATOM 2298 C C . MET A 1 309 ? 46.731 -11.981 175.967 1.00 63.41 309 MET A C 1
ATOM 2299 O O . MET A 1 309 ? 45.598 -11.679 176.347 1.00 64.50 309 MET A O 1
ATOM 2304 N N . GLN A 1 310 ? 46.993 -12.431 174.717 1.00 61.73 310 GLN A N 1
ATOM 2305 C CA . GLN A 1 310 ? 45.940 -12.605 173.696 1.00 62.67 310 GLN A CA 1
ATOM 2306 C C . GLN A 1 310 ? 44.913 -13.673 174.092 1.00 71.28 310 GLN A C 1
ATOM 2307 O O . GLN A 1 310 ? 43.727 -13.533 173.753 1.00 71.62 310 GLN A O 1
ATOM 2313 N N . ALA A 1 311 ? 45.360 -14.714 174.833 1.00 69.87 311 ALA A N 1
ATOM 2314 C CA . ALA A 1 311 ? 44.506 -15.802 175.326 1.00 72.77 311 ALA A CA 1
ATOM 2315 C C . ALA A 1 311 ? 43.437 -15.294 176.295 1.00 80.25 311 ALA A C 1
ATOM 2316 O O . ALA A 1 311 ? 42.311 -15.791 176.262 1.00 81.75 311 ALA A O 1
ATOM 2318 N N . ASP A 1 312 ? 43.781 -14.279 177.119 1.00 77.27 312 ASP A N 1
ATOM 2319 C CA . ASP A 1 312 ? 42.904 -13.673 178.126 1.00 110.47 312 ASP A CA 1
ATOM 2320 C C . ASP A 1 312 ? 42.016 -12.561 177.571 1.00 133.63 312 ASP A C 1
ATOM 2321 O O . ASP A 1 312 ? 42.463 -11.767 176.752 1.00 96.11 312 ASP A O 1
ATOM 2326 N N . MET B 1 12 ? 45.428 -26.894 142.792 1.00 67.37 12 MET B N 1
ATOM 2327 C CA . MET B 1 12 ? 44.623 -27.147 143.990 1.00 67.04 12 MET B CA 1
ATOM 2328 C C . MET B 1 12 ? 43.125 -27.351 143.707 1.00 70.24 12 MET B C 1
ATOM 2329 O O . MET B 1 12 ? 42.491 -26.508 143.054 1.00 67.57 12 MET B O 1
ATOM 2334 N N . SER B 1 13 ? 42.549 -28.431 144.285 1.00 68.55 13 SER B N 1
ATOM 2335 C CA . SER B 1 13 ? 41.126 -28.736 144.153 1.00 69.58 13 SER B CA 1
ATOM 2336 C C . SER B 1 13 ? 40.250 -27.708 144.889 1.00 72.78 13 SER B C 1
ATOM 2337 O O . SER B 1 13 ? 40.738 -26.991 145.777 1.00 70.60 13 SER B O 1
ATOM 2340 N N . ARG B 1 14 ? 38.958 -27.632 144.515 1.00 70.01 14 ARG B N 1
ATOM 2341 C CA . ARG B 1 14 ? 38.000 -26.703 145.125 1.00 68.24 14 ARG B CA 1
ATOM 2342 C C . ARG B 1 14 ? 37.816 -26.976 146.620 1.00 68.07 14 ARG B C 1
ATOM 2343 O O . ARG B 1 14 ? 37.689 -26.021 147.383 1.00 65.38 14 ARG B O 1
ATOM 2351 N N . ASP B 1 15 ? 37.825 -28.270 147.034 1.00 64.55 15 ASP B N 1
ATOM 2352 C CA . ASP B 1 15 ? 37.712 -28.662 148.443 1.00 64.53 15 ASP B CA 1
ATOM 2353 C C . ASP B 1 15 ? 38.935 -28.233 149.235 1.00 65.03 15 ASP B C 1
ATOM 2354 O O . ASP B 1 15 ? 38.776 -27.692 150.331 1.00 65.14 15 ASP B O 1
ATOM 2359 N N . ASP B 1 16 ? 40.148 -28.417 148.663 1.00 58.97 16 ASP B N 1
ATOM 2360 C CA . ASP B 1 16 ? 41.394 -27.999 149.309 1.00 56.34 16 ASP B CA 1
ATOM 2361 C C . ASP B 1 16 ? 41.376 -26.498 149.568 1.00 55.74 16 ASP B C 1
ATOM 2362 O O . ASP B 1 16 ? 41.786 -26.058 150.643 1.00 52.95 16 ASP B O 1
ATOM 2367 N N . PHE B 1 17 ? 40.847 -25.719 148.589 1.00 51.31 17 PHE B N 1
ATOM 2368 C CA . PHE B 1 17 ? 40.740 -24.262 148.663 1.00 47.77 17 PHE B CA 1
ATOM 2369 C C . PHE B 1 17 ? 39.667 -23.827 149.667 1.00 51.23 17 PHE B C 1
ATOM 2370 O O . PHE B 1 17 ? 39.882 -22.860 150.387 1.00 50.02 17 PHE B O 1
ATOM 2378 N N . ARG B 1 18 ? 38.546 -24.565 149.747 1.00 50.89 18 ARG B N 1
ATOM 2379 C CA . ARG B 1 18 ? 37.456 -24.339 150.716 1.00 52.19 18 ARG B CA 1
ATOM 2380 C C . ARG B 1 18 ? 37.976 -24.526 152.156 1.00 54.41 18 ARG B C 1
ATOM 2381 O O . ARG B 1 18 ? 37.663 -23.720 153.040 1.00 53.49 18 ARG B O 1
ATOM 2389 N N . VAL B 1 19 ? 38.788 -25.580 152.375 1.00 50.23 19 VAL B N 1
ATOM 2390 C CA . VAL B 1 19 ? 39.374 -25.894 153.688 1.00 48.46 19 VAL B CA 1
ATOM 2391 C C . VAL B 1 19 ? 40.419 -24.856 154.058 1.00 51.41 19 VAL B C 1
ATOM 2392 O O . VAL B 1 19 ? 40.415 -24.375 155.187 1.00 51.58 19 VAL B O 1
ATOM 2396 N N . LEU B 1 20 ? 41.282 -24.471 153.095 1.00 48.42 20 LEU B N 1
ATOM 2397 C CA . LEU B 1 20 ? 42.317 -23.442 153.264 1.00 46.59 20 LEU B CA 1
ATOM 2398 C C . LEU B 1 20 ? 41.687 -22.099 153.695 1.00 49.99 20 LEU B C 1
ATOM 2399 O O . LEU B 1 20 ? 42.195 -21.454 154.613 1.00 49.10 20 LEU B O 1
ATOM 2404 N N . THR B 1 21 ? 40.550 -21.724 153.069 1.00 47.14 21 THR B N 1
ATOM 2405 C CA . THR B 1 21 ? 39.754 -20.528 153.397 1.00 46.98 21 THR B CA 1
ATOM 2406 C C . THR B 1 21 ? 39.103 -20.683 154.790 1.00 51.25 21 THR B C 1
ATOM 2407 O O . THR B 1 21 ? 39.003 -19.695 155.520 1.00 52.73 21 THR B O 1
ATOM 2411 N N . ALA B 1 22 ? 38.658 -21.915 155.148 1.00 47.18 22 ALA B N 1
ATOM 2412 C CA . ALA B 1 22 ? 38.057 -22.206 156.463 1.00 47.16 22 ALA B CA 1
ATOM 2413 C C . ALA B 1 22 ? 39.086 -22.005 157.579 1.00 49.95 22 ALA B C 1
ATOM 2414 O O . ALA B 1 22 ? 38.732 -21.449 158.619 1.00 49.92 22 ALA B O 1
ATOM 2416 N N . VAL B 1 23 ? 40.371 -22.395 157.340 1.00 45.68 23 VAL B N 1
ATOM 2417 C CA . VAL B 1 23 ? 41.489 -22.211 158.294 1.00 44.94 23 VAL B CA 1
ATOM 2418 C C . VAL B 1 23 ? 41.715 -20.718 158.509 1.00 50.92 23 VAL B C 1
ATOM 2419 O O . VAL B 1 23 ? 41.825 -20.274 159.654 1.00 51.77 23 VAL B O 1
ATOM 2423 N N . GLU B 1 24 ? 41.740 -19.941 157.404 1.00 46.10 24 GLU B N 1
ATOM 2424 C CA . GLU B 1 24 ? 41.870 -18.491 157.432 1.00 44.78 24 GLU B CA 1
ATOM 2425 C C . GLU B 1 24 ? 40.729 -17.864 158.284 1.00 51.73 24 GLU B C 1
ATOM 2426 O O . GLU B 1 24 ? 41.000 -17.062 159.184 1.00 50.06 24 GLU B O 1
ATOM 2432 N N . MET B 1 25 ? 39.474 -18.234 157.984 1.00 53.28 25 MET B N 1
ATOM 2433 C CA . MET B 1 25 ? 38.282 -17.762 158.687 1.00 57.78 25 MET B CA 1
ATOM 2434 C C . MET B 1 25 ? 38.338 -18.021 160.195 1.00 62.70 25 MET B C 1
ATOM 2435 O O . MET B 1 25 ? 38.114 -17.094 160.974 1.00 62.26 25 MET B O 1
ATOM 2440 N N . GLY B 1 26 ? 38.696 -19.247 160.584 1.00 59.98 26 GLY B N 1
ATOM 2441 C CA . GLY B 1 26 ? 38.835 -19.634 161.989 1.00 61.22 26 GLY B CA 1
ATOM 2442 C C . GLY B 1 26 ? 39.979 -18.923 162.691 1.00 64.45 26 GLY B C 1
ATOM 2443 O O . GLY B 1 26 ? 39.941 -18.745 163.907 1.00 63.70 26 GLY B O 1
ATOM 2444 N N . MET B 1 27 ? 41.002 -18.478 161.921 1.00 59.29 27 MET B N 1
ATOM 2445 C CA . MET B 1 27 ? 42.172 -17.784 162.446 1.00 58.35 27 MET B CA 1
ATOM 2446 C C . MET B 1 27 ? 41.905 -16.351 162.891 1.00 62.79 27 MET B C 1
ATOM 2447 O O . MET B 1 27 ? 42.772 -15.746 163.533 1.00 61.64 27 MET B O 1
ATOM 2452 N N . LYS B 1 28 ? 40.728 -15.804 162.551 1.00 60.74 28 LYS B N 1
ATOM 2453 C CA . LYS B 1 28 ? 40.362 -14.447 162.930 1.00 61.10 28 LYS B CA 1
ATOM 2454 C C . LYS B 1 28 ? 40.125 -14.288 164.456 1.00 67.89 28 LYS B C 1
ATOM 2455 O O . LYS B 1 28 ? 40.390 -13.221 165.018 1.00 66.91 28 LYS B O 1
ATOM 2461 N N . ASN B 1 29 ? 39.679 -15.375 165.114 1.00 67.22 29 ASN B N 1
ATOM 2462 C CA . ASN B 1 29 ? 39.357 -15.440 166.548 1.00 68.15 29 ASN B CA 1
ATOM 2463 C C . ASN B 1 29 ? 40.119 -16.538 167.301 1.00 71.83 29 ASN B C 1
ATOM 2464 O O . ASN B 1 29 ? 39.952 -16.657 168.517 1.00 73.52 29 ASN B O 1
ATOM 2469 N N . HIS B 1 30 ? 40.914 -17.361 166.603 1.00 66.12 30 HIS B N 1
ATOM 2470 C CA . HIS B 1 30 ? 41.644 -18.454 167.255 1.00 66.25 30 HIS B CA 1
ATOM 2471 C C . HIS B 1 30 ? 43.120 -18.443 166.874 1.00 67.47 30 HIS B C 1
ATOM 2472 O O . HIS B 1 30 ? 43.448 -18.407 165.687 1.00 64.57 30 HIS B O 1
ATOM 2479 N N . GLU B 1 31 ? 44.006 -18.495 167.887 1.00 64.41 31 GLU B N 1
ATOM 2480 C CA . GLU B 1 31 ? 45.462 -18.566 167.721 1.00 62.87 31 GLU B CA 1
ATOM 2481 C C . GLU B 1 31 ? 45.789 -19.892 167.019 1.00 66.52 31 GLU B C 1
ATOM 2482 O O . GLU B 1 31 ? 46.608 -19.924 166.105 1.00 64.41 31 GLU B O 1
ATOM 2488 N N . ILE B 1 32 ? 45.098 -20.973 167.433 1.00 64.27 32 ILE B N 1
ATOM 2489 C CA . ILE B 1 32 ? 45.190 -22.322 166.873 1.00 64.90 32 ILE B CA 1
ATOM 2490 C C . ILE B 1 32 ? 43.736 -22.751 166.555 1.00 66.69 32 ILE B C 1
ATOM 2491 O O . ILE B 1 32 ? 42.885 -22.703 167.438 1.00 67.65 32 ILE B O 1
ATOM 2496 N N . VAL B 1 33 ? 43.438 -23.080 165.285 1.00 61.01 33 VAL B N 1
ATOM 2497 C CA . VAL B 1 33 ? 42.079 -23.446 164.850 1.00 60.93 33 VAL B CA 1
ATOM 2498 C C . VAL B 1 33 ? 41.783 -24.946 164.979 1.00 67.19 33 VAL B C 1
ATOM 2499 O O . VAL B 1 33 ? 42.391 -25.743 164.263 1.00 66.54 33 VAL B O 1
ATOM 2503 N N . PRO B 1 34 ? 40.802 -25.343 165.826 1.00 66.56 34 PRO B N 1
ATOM 2504 C CA . PRO B 1 34 ? 40.464 -26.776 165.946 1.00 68.58 34 PRO B CA 1
ATOM 2505 C C . PRO B 1 34 ? 39.854 -27.317 164.658 1.00 71.01 34 PRO B C 1
ATOM 2506 O O . PRO B 1 34 ? 39.113 -26.605 163.966 1.00 69.03 34 PRO B O 1
ATOM 2510 N N . GLY B 1 35 ? 40.192 -28.565 164.344 1.00 67.37 35 GLY B N 1
ATOM 2511 C CA . GLY B 1 35 ? 39.732 -29.241 163.136 1.00 66.34 35 GLY B CA 1
ATOM 2512 C C . GLY B 1 35 ? 38.227 -29.322 162.992 1.00 68.46 35 GLY B C 1
ATOM 2513 O O . GLY B 1 35 ? 37.710 -29.231 161.879 1.00 66.97 35 GLY B O 1
ATOM 2514 N N . SER B 1 36 ? 37.516 -29.481 164.119 1.00 65.04 36 SER B N 1
ATOM 2515 C CA . SER B 1 36 ? 36.056 -29.534 164.180 1.00 65.70 36 SER B CA 1
ATOM 2516 C C . SER B 1 36 ? 35.450 -28.208 163.695 1.00 67.56 36 SER B C 1
ATOM 2517 O O . SER B 1 36 ? 34.437 -28.215 162.996 1.00 66.02 36 SER B O 1
ATOM 2520 N N . LEU B 1 37 ? 36.101 -27.076 164.036 1.00 64.65 37 LEU B N 1
ATOM 2521 C CA . LEU B 1 37 ? 35.678 -25.746 163.608 1.00 62.45 37 LEU B CA 1
ATOM 2522 C C . LEU B 1 37 ? 35.959 -25.559 162.115 1.00 64.05 37 LEU B C 1
ATOM 2523 O O . LEU B 1 37 ? 35.092 -25.060 161.399 1.00 64.27 37 LEU B O 1
ATOM 2528 N N . ILE B 1 38 ? 37.152 -25.990 161.639 1.00 57.72 38 ILE B N 1
ATOM 2529 C CA . ILE B 1 38 ? 37.522 -25.928 160.218 1.00 54.13 38 ILE B CA 1
ATOM 2530 C C . ILE B 1 38 ? 36.482 -26.709 159.407 1.00 61.38 38 ILE B C 1
ATOM 2531 O O . ILE B 1 38 ? 35.975 -26.180 158.412 1.00 60.16 38 ILE B O 1
ATOM 2536 N N . ALA B 1 39 ? 36.132 -27.940 159.862 1.00 60.78 39 ALA B N 1
ATOM 2537 C CA . ALA B 1 39 ? 35.148 -28.812 159.200 1.00 63.09 39 ALA B CA 1
ATOM 2538 C C . ALA B 1 39 ? 33.764 -28.164 159.123 1.00 68.63 39 ALA B C 1
ATOM 2539 O O . ALA B 1 39 ? 33.132 -28.184 158.065 1.00 67.06 39 ALA B O 1
ATOM 2541 N N . SER B 1 40 ? 33.325 -27.553 160.241 1.00 67.71 40 SER B N 1
ATOM 2542 C CA . SER B 1 40 ? 32.059 -26.825 160.360 1.00 68.51 40 SER B CA 1
ATOM 2543 C C . SER B 1 40 ? 32.019 -25.625 159.374 1.00 68.56 40 SER B C 1
ATOM 2544 O O . SER B 1 40 ? 31.027 -25.463 158.672 1.00 68.02 40 SER B O 1
ATOM 2547 N N . ILE B 1 41 ? 33.103 -24.818 159.306 1.00 63.56 41 ILE B N 1
ATOM 2548 C CA . ILE B 1 41 ? 33.210 -23.659 158.403 1.00 61.22 41 ILE B CA 1
ATOM 2549 C C . ILE B 1 41 ? 33.267 -24.120 156.937 1.00 67.62 41 ILE B C 1
ATOM 2550 O O . ILE B 1 41 ? 32.501 -23.605 156.117 1.00 68.14 41 ILE B O 1
ATOM 2555 N N . ALA B 1 42 ? 34.167 -25.082 156.609 1.00 65.20 42 ALA B N 1
ATOM 2556 C CA . ALA B 1 42 ? 34.329 -25.600 155.242 1.00 65.52 42 ALA B CA 1
ATOM 2557 C C . ALA B 1 42 ? 33.043 -26.177 154.673 1.00 73.25 42 ALA B C 1
ATOM 2558 O O . ALA B 1 42 ? 32.791 -25.996 153.487 1.00 72.51 42 ALA B O 1
ATOM 2560 N N . SER B 1 43 ? 32.225 -26.855 155.518 1.00 74.29 43 SER B N 1
ATOM 2561 C CA . SER B 1 43 ? 30.947 -27.478 155.146 1.00 77.19 43 SER B CA 1
ATOM 2562 C C . SER B 1 43 ? 31.052 -28.270 153.836 1.00 81.73 43 SER B C 1
ATOM 2563 O O . SER B 1 43 ? 30.317 -28.008 152.881 1.00 81.67 43 SER B O 1
ATOM 2566 N N . LEU B 1 44 ? 31.968 -29.215 153.845 1.00 78.79 44 LEU B N 1
ATOM 2567 C CA . LEU B 1 44 ? 32.298 -30.045 152.716 1.00 79.65 44 LEU B CA 1
ATOM 2568 C C . LEU B 1 44 ? 31.224 -30.805 151.965 1.00 87.49 44 LEU B C 1
ATOM 2569 O O . LEU B 1 44 ? 31.111 -30.632 150.765 1.00 88.68 44 LEU B O 1
ATOM 2574 N N . LYS B 1 45 ? 30.468 -31.649 152.654 1.00 85.75 45 LYS B N 1
ATOM 2575 C CA . LYS B 1 45 ? 29.423 -32.500 152.041 1.00 127.98 45 LYS B CA 1
ATOM 2576 C C . LYS B 1 45 ? 29.979 -33.415 150.961 1.00 129.95 45 LYS B C 1
ATOM 2577 O O . LYS B 1 45 ? 30.642 -34.400 151.254 1.00 81.22 45 LYS B O 1
ATOM 2583 N N . GLY B 1 47 ? 32.378 -35.950 153.107 1.00 81.97 47 GLY B N 1
ATOM 2584 C CA . GLY B 1 47 ? 33.138 -34.930 153.822 1.00 78.13 47 GLY B CA 1
ATOM 2585 C C . GLY B 1 47 ? 34.612 -34.954 153.469 1.00 77.89 47 GLY B C 1
ATOM 2586 O O . GLY B 1 47 ? 35.026 -34.323 152.491 1.00 74.96 47 GLY B O 1
ATOM 2587 N N . GLY B 1 48 ? 35.392 -35.681 154.269 1.00 74.51 48 GLY B N 1
ATOM 2588 C CA . GLY B 1 48 ? 36.829 -35.852 154.068 1.00 72.88 48 GLY B CA 1
ATOM 2589 C C . GLY B 1 48 ? 37.696 -34.650 154.387 1.00 71.43 48 GLY B C 1
ATOM 2590 O O . GLY B 1 48 ? 38.770 -34.503 153.798 1.00 69.27 48 GLY B O 1
ATOM 2591 N N . CYS B 1 49 ? 37.245 -33.796 155.334 1.00 66.80 49 CYS B N 1
ATOM 2592 C CA . CYS B 1 49 ? 37.966 -32.588 155.783 1.00 63.99 49 CYS B CA 1
ATOM 2593 C C . CYS B 1 49 ? 39.309 -32.921 156.430 1.00 68.91 49 CYS B C 1
ATOM 2594 O O . CYS B 1 49 ? 40.281 -32.219 156.177 1.00 66.91 49 CYS B O 1
ATOM 2597 N N . ASN B 1 50 ? 39.364 -33.999 157.237 1.00 69.73 50 ASN B N 1
ATOM 2598 C CA . ASN B 1 50 ? 40.578 -34.488 157.913 1.00 70.91 50 ASN B CA 1
ATOM 2599 C C . ASN B 1 50 ? 41.673 -34.870 156.918 1.00 73.86 50 ASN B C 1
ATOM 2600 O O . ASN B 1 50 ? 42.828 -34.521 157.126 1.00 72.21 50 ASN B O 1
ATOM 2605 N N . LYS B 1 51 ? 41.300 -35.561 155.832 1.00 72.46 51 LYS B N 1
ATOM 2606 C CA . LYS B 1 51 ? 42.218 -35.970 154.774 1.00 72.19 51 LYS B CA 1
ATOM 2607 C C . LYS B 1 51 ? 42.769 -34.733 154.089 1.00 71.99 51 LYS B C 1
ATOM 2608 O O . LYS B 1 51 ? 43.973 -34.689 153.836 1.00 72.93 51 LYS B O 1
ATOM 2614 N N . VAL B 1 52 ? 41.909 -33.709 153.827 1.00 63.84 52 VAL B N 1
ATOM 2615 C CA . VAL B 1 52 ? 42.315 -32.448 153.190 1.00 58.78 52 VAL B CA 1
ATOM 2616 C C . VAL B 1 52 ? 43.287 -31.708 154.112 1.00 59.96 52 VAL B C 1
ATOM 2617 O O . VAL B 1 52 ? 44.337 -31.252 153.650 1.00 56.11 52 VAL B O 1
ATOM 2621 N N . LEU B 1 53 ? 42.954 -31.634 155.423 1.00 58.74 53 LEU B N 1
ATOM 2622 C CA . LEU B 1 53 ? 43.817 -30.987 156.420 1.00 58.00 53 LEU B CA 1
ATOM 2623 C C . LEU B 1 53 ? 45.217 -31.599 156.450 1.00 64.62 53 LEU B C 1
ATOM 2624 O O . LEU B 1 53 ? 46.197 -30.855 156.413 1.00 64.18 53 LEU B O 1
ATOM 2629 N N . ARG B 1 54 ? 45.307 -32.939 156.433 1.00 65.03 54 ARG B N 1
ATOM 2630 C CA . ARG B 1 54 ? 46.583 -33.661 156.428 1.00 66.31 54 ARG B CA 1
ATOM 2631 C C . ARG B 1 54 ? 47.418 -33.377 155.163 1.00 68.28 54 ARG B C 1
ATOM 2632 O O . ARG B 1 54 ? 48.630 -33.194 155.275 1.00 67.09 54 ARG B O 1
ATOM 2640 N N . GLU B 1 55 ? 46.764 -33.247 153.986 1.00 64.42 55 GLU B N 1
ATOM 2641 C CA . GLU B 1 55 ? 47.451 -32.894 152.736 1.00 63.21 55 GLU B CA 1
ATOM 2642 C C . GLU B 1 55 ? 47.898 -31.434 152.743 1.00 64.72 55 GLU B C 1
ATOM 2643 O O . GLU B 1 55 ? 48.965 -31.117 152.207 1.00 65.21 55 GLU B O 1
ATOM 2649 N N . LEU B 1 56 ? 47.091 -30.543 153.366 1.00 57.64 56 LEU B N 1
ATOM 2650 C CA . LEU B 1 56 ? 47.415 -29.118 153.469 1.00 54.55 56 LEU B CA 1
ATOM 2651 C C . LEU B 1 56 ? 48.660 -28.912 154.368 1.00 60.00 56 LEU B C 1
ATOM 2652 O O . LEU B 1 56 ? 49.485 -28.060 154.061 1.00 58.49 56 LEU B O 1
ATOM 2657 N N . VAL B 1 57 ? 48.805 -29.734 155.435 1.00 59.35 57 VAL B N 1
ATOM 2658 C CA . VAL B 1 57 ? 49.943 -29.778 156.370 1.00 60.59 57 VAL B CA 1
ATOM 2659 C C . VAL B 1 57 ? 51.189 -30.289 155.603 1.00 68.58 57 VAL B C 1
ATOM 2660 O O . VAL B 1 57 ? 52.254 -29.673 155.678 1.00 66.79 57 VAL B O 1
ATOM 2664 N N . LYS B 1 58 ? 51.028 -31.403 154.853 1.00 69.68 58 LYS B N 1
ATOM 2665 C CA . LYS B 1 58 ? 52.064 -32.028 154.018 1.00 72.12 58 LYS B CA 1
ATOM 2666 C C . LYS B 1 58 ? 52.647 -31.018 153.012 1.00 75.22 58 LYS B C 1
ATOM 2667 O O . LYS B 1 58 ? 53.868 -30.947 152.861 1.00 76.00 58 LYS B O 1
ATOM 2673 N N . HIS B 1 59 ? 51.778 -30.208 152.378 1.00 69.76 59 HIS B N 1
ATOM 2674 C CA . HIS B 1 59 ? 52.158 -29.172 151.410 1.00 67.49 59 HIS B CA 1
ATOM 2675 C C . HIS B 1 59 ? 52.617 -27.858 152.059 1.00 64.66 59 HIS B C 1
ATOM 2676 O O . HIS B 1 59 ? 52.936 -26.901 151.343 1.00 62.62 59 HIS B O 1
ATOM 2683 N N . LYS B 1 60 ? 52.684 -27.825 153.405 1.00 58.88 60 LYS B N 1
ATOM 2684 C CA . LYS B 1 60 ? 53.124 -26.685 154.226 1.00 56.78 60 LYS B CA 1
ATOM 2685 C C . LYS B 1 60 ? 52.328 -25.389 154.012 1.00 59.48 60 LYS B C 1
ATOM 2686 O O . LYS B 1 60 ? 52.862 -24.282 154.192 1.00 57.93 60 LYS B O 1
ATOM 2692 N N . LEU B 1 61 ? 51.047 -25.532 153.606 1.00 54.39 61 LEU B N 1
ATOM 2693 C CA . LEU B 1 61 ? 50.134 -24.407 153.385 1.00 50.44 61 LEU B CA 1
ATOM 2694 C C . LEU B 1 61 ? 49.475 -24.077 154.722 1.00 50.00 61 LEU B C 1
ATOM 2695 O O . LEU B 1 61 ? 49.064 -22.952 154.936 1.00 47.28 61 LEU B O 1
ATOM 2700 N N . ILE B 1 62 ? 49.421 -25.076 155.639 1.00 48.17 62 ILE B N 1
ATOM 2701 C CA . ILE B 1 62 ? 48.940 -24.967 157.013 1.00 48.27 62 ILE B CA 1
ATOM 2702 C C . ILE B 1 62 ? 49.894 -25.768 157.919 1.00 56.35 62 ILE B C 1
ATOM 2703 O O . ILE B 1 62 ? 50.585 -26.674 157.441 1.00 57.87 62 ILE B O 1
ATOM 2708 N N . ALA B 1 63 ? 49.927 -25.456 159.223 1.00 53.52 63 ALA B N 1
ATOM 2709 C CA . ALA B 1 63 ? 50.785 -26.201 160.148 1.00 55.33 63 ALA B CA 1
ATOM 2710 C C . ALA B 1 63 ? 49.982 -26.643 161.355 1.00 62.30 63 ALA B C 1
ATOM 2711 O O . ALA B 1 63 ? 49.048 -25.941 161.745 1.00 60.75 63 ALA B O 1
ATOM 2713 N N . TRP B 1 64 ? 50.330 -27.808 161.942 1.00 62.90 64 TRP B N 1
ATOM 2714 C CA . TRP B 1 64 ? 49.661 -28.295 163.141 1.00 65.13 64 TRP B CA 1
ATOM 2715 C C . TRP B 1 64 ? 50.342 -27.677 164.357 1.00 71.55 64 TRP B C 1
ATOM 2716 O O . TRP B 1 64 ? 51.570 -27.550 164.390 1.00 71.35 64 TRP B O 1
ATOM 2727 N N . GLU B 1 65 ? 49.551 -27.314 165.359 1.00 69.60 65 GLU B N 1
ATOM 2728 C CA . GLU B 1 65 ? 50.088 -26.743 166.587 1.00 70.97 65 GLU B CA 1
ATOM 2729 C C . GLU B 1 65 ? 49.362 -27.313 167.780 1.00 79.37 65 GLU B C 1
ATOM 2730 O O . GLU B 1 65 ? 48.151 -27.544 167.713 1.00 79.47 65 GLU B O 1
ATOM 2736 N N . ARG B 1 66 ? 50.082 -27.504 168.890 1.00 79.37 66 ARG B N 1
ATOM 2737 C CA . ARG B 1 66 ? 49.503 -28.067 170.104 1.00 82.00 66 ARG B CA 1
ATOM 2738 C C . ARG B 1 66 ? 50.200 -27.502 171.348 1.00 89.43 66 ARG B C 1
ATOM 2739 O O . ARG B 1 66 ? 51.411 -27.685 171.513 1.00 90.87 66 ARG B O 1
ATOM 2747 N N . THR B 1 67 ? 49.435 -26.807 172.213 1.00 85.98 67 THR B N 1
ATOM 2748 C CA . THR B 1 67 ? 49.954 -26.244 173.465 1.00 100.23 67 THR B CA 1
ATOM 2749 C C . THR B 1 67 ? 49.971 -27.336 174.536 1.00 132.92 67 THR B C 1
ATOM 2750 O O . THR B 1 67 ? 49.051 -28.150 174.593 1.00 94.62 67 THR B O 1
ATOM 2754 N N . THR B 1 69 ? 46.430 -26.478 176.257 1.00 101.53 69 THR B N 1
ATOM 2755 C CA . THR B 1 69 ? 44.988 -26.709 176.396 1.00 102.21 69 THR B CA 1
ATOM 2756 C C . THR B 1 69 ? 44.299 -26.841 175.032 1.00 102.11 69 THR B C 1
ATOM 2757 O O . THR B 1 69 ? 43.324 -27.585 174.901 1.00 104.08 69 THR B O 1
ATOM 2761 N N . VAL B 1 70 ? 44.798 -26.099 174.037 1.00 92.90 70 VAL B N 1
ATOM 2762 C CA . VAL B 1 70 ? 44.281 -26.046 172.664 1.00 89.67 70 VAL B CA 1
ATOM 2763 C C . VAL B 1 70 ? 45.156 -26.812 171.672 1.00 89.58 70 VAL B C 1
ATOM 2764 O O . VAL B 1 70 ? 46.365 -26.964 171.869 1.00 89.50 70 VAL B O 1
ATOM 2768 N N . GLN B 1 71 ? 44.532 -27.267 170.588 1.00 82.72 71 GLN B N 1
ATOM 2769 C CA . GLN B 1 71 ? 45.182 -27.971 169.490 1.00 80.64 71 GLN B CA 1
ATOM 2770 C C . GLN B 1 71 ? 44.434 -27.659 168.207 1.00 79.44 71 GLN B C 1
ATOM 2771 O O . GLN B 1 71 ? 43.219 -27.462 168.224 1.00 80.19 71 GLN B O 1
ATOM 2777 N N . GLY B 1 72 ? 45.168 -27.593 167.112 1.00 70.36 72 GLY B N 1
ATOM 2778 C CA . GLY B 1 72 ? 44.590 -27.282 165.820 1.00 66.36 72 GLY B CA 1
ATOM 2779 C C . GLY B 1 72 ? 45.600 -26.809 164.808 1.00 65.33 72 GLY B C 1
ATOM 2780 O O . GLY B 1 72 ? 46.799 -27.083 164.917 1.00 65.15 72 GLY B O 1
ATOM 2781 N N . TYR B 1 73 ? 45.109 -26.023 163.860 1.00 58.07 73 TYR B N 1
ATOM 2782 C CA . TYR B 1 73 ? 45.858 -25.562 162.711 1.00 55.05 73 TYR B CA 1
ATOM 2783 C C . TYR B 1 73 ? 45.948 -24.053 162.572 1.00 60.34 73 TYR B C 1
ATOM 2784 O O . TYR B 1 73 ? 45.093 -23.304 163.054 1.00 60.81 73 TYR B O 1
ATOM 2793 N N . ARG B 1 74 ? 46.982 -23.626 161.859 1.00 56.13 74 ARG B N 1
ATOM 2794 C CA . ARG B 1 74 ? 47.223 -22.249 161.457 1.00 53.54 74 ARG B CA 1
ATOM 2795 C C . ARG B 1 74 ? 47.667 -22.271 160.004 1.00 54.64 74 ARG B C 1
ATOM 2796 O O . ARG B 1 74 ? 48.282 -23.236 159.551 1.00 54.86 74 ARG B O 1
ATOM 2804 N N . LEU B 1 75 ? 47.399 -21.186 159.301 1.00 47.70 75 LEU B N 1
ATOM 2805 C CA . LEU B 1 75 ? 47.869 -20.939 157.958 1.00 46.96 75 LEU B CA 1
ATOM 2806 C C . LEU B 1 75 ? 49.366 -20.607 158.117 1.00 51.66 75 LEU B C 1
ATOM 2807 O O . LEU B 1 75 ? 49.771 -20.002 159.116 1.00 52.06 75 LEU B O 1
ATOM 2812 N N . THR B 1 76 ? 50.182 -20.997 157.146 1.00 47.38 76 THR B N 1
ATOM 2813 C CA . THR B 1 76 ? 51.611 -20.669 157.106 1.00 45.91 76 THR B CA 1
ATOM 2814 C C . THR B 1 76 ? 51.681 -19.448 156.167 1.00 49.77 76 THR B C 1
ATOM 2815 O O . THR B 1 76 ? 50.638 -19.105 155.596 1.00 50.23 76 THR B O 1
ATOM 2819 N N . ASN B 1 77 ? 52.869 -18.814 155.971 1.00 44.87 77 ASN B N 1
ATOM 2820 C CA . ASN B 1 77 ? 53.016 -17.682 155.039 1.00 43.72 77 ASN B CA 1
ATOM 2821 C C . ASN B 1 77 ? 52.702 -18.165 153.620 1.00 45.96 77 ASN B C 1
ATOM 2822 O O . ASN B 1 77 ? 52.024 -17.469 152.893 1.00 44.83 77 ASN B O 1
ATOM 2827 N N . ALA B 1 78 ? 53.130 -19.400 153.266 1.00 44.65 78 ALA B N 1
ATOM 2828 C CA . ALA B 1 78 ? 52.858 -20.024 151.962 1.00 45.53 78 ALA B CA 1
ATOM 2829 C C . ALA B 1 78 ? 51.350 -20.201 151.722 1.00 48.26 78 ALA B C 1
ATOM 2830 O O . ALA B 1 78 ? 50.882 -19.919 150.626 1.00 47.72 78 ALA B O 1
ATOM 2832 N N . GLY B 1 79 ? 50.604 -20.579 152.758 1.00 46.10 79 GLY B N 1
ATOM 2833 C CA . GLY B 1 79 ? 49.153 -20.724 152.661 1.00 45.75 79 GLY B CA 1
ATOM 2834 C C . GLY B 1 79 ? 48.413 -19.413 152.480 1.00 44.71 79 GLY B C 1
ATOM 2835 O O . GLY B 1 79 ? 47.462 -19.331 151.717 1.00 43.21 79 GLY B O 1
ATOM 2836 N N . TYR B 1 80 ? 48.845 -18.383 153.179 1.00 40.43 80 TYR B N 1
ATOM 2837 C CA . TYR B 1 80 ? 48.258 -17.056 153.104 1.00 38.55 80 TYR B CA 1
ATOM 2838 C C . TYR B 1 80 ? 48.578 -16.492 151.747 1.00 40.09 80 TYR B C 1
ATOM 2839 O O . TYR B 1 80 ? 47.666 -15.969 151.100 1.00 37.89 80 TYR B O 1
ATOM 2848 N N . ASP B 1 81 ? 49.850 -16.665 151.265 1.00 38.23 81 ASP B N 1
ATOM 2849 C CA . ASP B 1 81 ? 50.257 -16.196 149.921 1.00 37.31 81 ASP B CA 1
ATOM 2850 C C . ASP B 1 81 ? 49.386 -16.827 148.867 1.00 41.51 81 ASP B C 1
ATOM 2851 O O . ASP B 1 81 ? 48.919 -16.125 147.978 1.00 39.99 81 ASP B O 1
ATOM 2856 N N . TYR B 1 82 ? 49.184 -18.147 148.943 1.00 41.71 82 TYR B N 1
ATOM 2857 C CA . TYR B 1 82 ? 48.369 -18.890 147.983 1.00 42.87 82 TYR B CA 1
ATOM 2858 C C . TYR B 1 82 ? 46.951 -18.315 147.917 1.00 43.83 82 TYR B C 1
ATOM 2859 O O . TYR B 1 82 ? 46.450 -18.134 146.817 1.00 43.51 82 TYR B O 1
ATOM 2868 N N . LEU B 1 83 ? 46.292 -18.080 149.082 1.00 40.31 83 LEU B N 1
ATOM 2869 C CA . LEU B 1 83 ? 44.936 -17.504 149.128 1.00 40.16 83 LEU B CA 1
ATOM 2870 C C . LEU B 1 83 ? 44.895 -16.156 148.414 1.00 43.38 83 LEU B C 1
ATOM 2871 O O . LEU B 1 83 ? 44.005 -15.937 147.603 1.00 44.04 83 LEU B O 1
ATOM 2876 N N . ALA B 1 84 ? 45.853 -15.262 148.709 1.00 38.80 84 ALA B N 1
ATOM 2877 C CA . ALA B 1 84 ? 45.895 -13.945 148.068 1.00 38.71 84 ALA B CA 1
ATOM 2878 C C . ALA B 1 84 ? 46.181 -14.094 146.570 1.00 43.21 84 ALA B C 1
ATOM 2879 O O . ALA B 1 84 ? 45.487 -13.477 145.767 1.00 42.42 84 ALA B O 1
ATOM 2881 N N . LEU B 1 85 ? 47.151 -14.959 146.194 1.00 42.09 85 LEU B N 1
ATOM 2882 C CA . LEU B 1 85 ? 47.505 -15.172 144.781 1.00 43.52 85 LEU B CA 1
ATOM 2883 C C . LEU B 1 85 ? 46.408 -15.877 143.998 1.00 48.76 85 LEU B C 1
ATOM 2884 O O . LEU B 1 85 ? 46.196 -15.538 142.833 1.00 49.13 85 LEU B O 1
ATOM 2889 N N . LYS B 1 86 ? 45.671 -16.814 144.643 1.00 44.77 86 LYS B N 1
ATOM 2890 C CA . LYS B 1 86 ? 44.546 -17.459 143.973 1.00 45.41 86 LYS B CA 1
ATOM 2891 C C . LYS B 1 86 ? 43.445 -16.427 143.673 1.00 47.16 86 LYS B C 1
ATOM 2892 O O . LYS B 1 86 ? 42.939 -16.404 142.552 1.00 46.85 86 LYS B O 1
ATOM 2898 N N . THR B 1 87 ? 43.129 -15.536 144.638 1.00 43.03 87 THR B N 1
ATOM 2899 C CA . THR B 1 87 ? 42.166 -14.444 144.418 1.00 42.44 87 THR B CA 1
ATOM 2900 C C . THR B 1 87 ? 42.610 -13.529 143.262 1.00 45.13 87 THR B C 1
ATOM 2901 O O . THR B 1 87 ? 41.796 -13.218 142.388 1.00 44.97 87 THR B O 1
ATOM 2905 N N . LEU B 1 88 ? 43.885 -13.070 143.284 1.00 41.08 88 LEU B N 1
ATOM 2906 C CA . LEU B 1 88 ? 44.414 -12.170 142.243 1.00 40.21 88 LEU B CA 1
ATOM 2907 C C . LEU B 1 88 ? 44.414 -12.812 140.869 1.00 47.23 88 LEU B C 1
ATOM 2908 O O . LEU B 1 88 ? 44.164 -12.123 139.883 1.00 48.60 88 LEU B O 1
ATOM 2913 N N . SER B 1 89 ? 44.646 -14.140 140.809 1.00 44.98 89 SER B N 1
ATOM 2914 C CA . SER B 1 89 ? 44.603 -14.930 139.580 1.00 46.50 89 SER B CA 1
ATOM 2915 C C . SER B 1 89 ? 43.166 -14.991 139.039 1.00 53.79 89 SER B C 1
ATOM 2916 O O . SER B 1 89 ? 42.958 -14.787 137.841 1.00 53.01 89 SER B O 1
ATOM 2919 N N . SER B 1 90 ? 42.173 -15.213 139.934 1.00 52.49 90 SER B N 1
ATOM 2920 C CA . SER B 1 90 ? 40.748 -15.252 139.577 1.00 54.81 90 SER B CA 1
ATOM 2921 C C . SER B 1 90 ? 40.271 -13.922 138.974 1.00 59.80 90 SER B C 1
ATOM 2922 O O . SER B 1 90 ? 39.393 -13.931 138.119 1.00 61.10 90 SER B O 1
ATOM 2925 N N . ARG B 1 91 ? 40.874 -12.791 139.401 1.00 55.36 91 ARG B N 1
ATOM 2926 C CA . ARG B 1 91 ? 40.569 -11.443 138.907 1.00 55.43 91 ARG B CA 1
ATOM 2927 C C . ARG B 1 91 ? 41.380 -11.092 137.667 1.00 60.55 91 ARG B C 1
ATOM 2928 O O . ARG B 1 91 ? 41.257 -9.965 137.179 1.00 61.54 91 ARG B O 1
ATOM 2936 N N . GLN B 1 92 ? 42.255 -12.015 137.197 1.00 57.66 92 GLN B N 1
ATOM 2937 C CA . GLN B 1 92 ? 43.135 -11.851 136.024 1.00 58.95 92 GLN B CA 1
ATOM 2938 C C . GLN B 1 92 ? 44.246 -10.806 136.236 1.00 62.63 92 GLN B C 1
ATOM 2939 O O . GLN B 1 92 ? 44.873 -10.359 135.262 1.00 63.59 92 GLN B O 1
ATOM 2945 N N . VAL B 1 93 ? 44.525 -10.463 137.510 1.00 54.84 93 VAL B N 1
ATOM 2946 C CA . VAL B 1 93 ? 45.551 -9.491 137.891 1.00 52.30 93 VAL B CA 1
ATOM 2947 C C . VAL B 1 93 ? 46.949 -10.133 137.888 1.00 54.82 93 VAL B C 1
ATOM 2948 O O . VAL B 1 93 ? 47.892 -9.524 137.390 1.00 53.90 93 VAL B O 1
ATOM 2952 N N . VAL B 1 94 ? 47.077 -11.349 138.443 1.00 51.73 94 VAL B N 1
ATOM 2953 C CA . VAL B 1 94 ? 48.347 -12.080 138.533 1.00 51.98 94 VAL B CA 1
ATOM 2954 C C . VAL B 1 94 ? 48.182 -13.492 137.981 1.00 56.33 94 VAL B C 1
ATOM 2955 O O . VAL B 1 94 ? 47.333 -14.227 138.453 1.00 55.47 94 VAL B O 1
ATOM 2959 N N . GLU B 1 95 ? 49.012 -13.882 137.014 1.00 53.84 95 GLU B N 1
ATOM 2960 C CA . GLU B 1 95 ? 49.005 -15.233 136.462 1.00 54.88 95 GLU B CA 1
ATOM 2961 C C . GLU B 1 95 ? 50.266 -15.976 136.918 1.00 58.25 95 GLU B C 1
ATOM 2962 O O . GLU B 1 95 ? 50.204 -17.175 137.187 1.00 59.15 95 GLU B O 1
ATOM 2968 N N . SER B 1 96 ? 51.411 -15.267 136.996 1.00 53.01 96 SER B N 1
ATOM 2969 C CA . SER B 1 96 ? 52.692 -15.859 137.396 1.00 52.25 96 SER B CA 1
ATOM 2970 C C . SER B 1 96 ? 53.477 -14.945 138.315 1.00 53.51 96 SER B C 1
ATOM 2971 O O . SER B 1 96 ? 53.343 -13.730 138.246 1.00 50.87 96 SER B O 1
ATOM 2974 N N . VAL B 1 97 ? 54.305 -15.540 139.143 1.00 51.39 97 VAL B N 1
ATOM 2975 C CA . VAL B 1 97 ? 55.120 -14.837 140.094 1.00 49.25 97 VAL B CA 1
ATOM 2976 C C . VAL B 1 97 ? 56.538 -15.178 139.792 1.00 55.48 97 VAL B C 1
ATOM 2977 O O . VAL B 1 97 ? 56.842 -16.321 139.533 1.00 56.11 97 VAL B O 1
ATOM 2981 N N . GLY B 1 98 ? 57.428 -14.214 139.848 1.00 51.68 98 GLY B N 1
ATOM 2982 C CA . GLY B 1 98 ? 58.781 -14.547 139.504 1.00 79.55 98 GLY B CA 1
ATOM 2983 C C . GLY B 1 98 ? 59.943 -14.205 140.382 1.00 92.10 98 GLY B C 1
ATOM 2984 O O . GLY B 1 98 ? 60.818 -13.484 139.947 1.00 65.72 98 GLY B O 1
ATOM 2985 N N . ASN B 1 99 ? 59.931 -14.693 141.613 1.00 30.00 99 ASN B N 1
ATOM 2986 C CA . ASN B 1 99 ? 61.031 -14.537 142.583 1.00 30.00 99 ASN B CA 1
ATOM 2987 C C . ASN B 1 99 ? 61.218 -13.121 143.194 1.00 30.00 99 ASN B C 1
ATOM 2988 O O . ASN B 1 99 ? 60.850 -12.105 142.633 1.00 30.00 99 ASN B O 1
ATOM 2993 N N . GLN B 1 100 ? 61.913 -13.054 144.299 1.00 56.80 100 GLN B N 1
ATOM 2994 C CA . GLN B 1 100 ? 61.994 -11.813 144.992 1.00 55.93 100 GLN B CA 1
ATOM 2995 C C . GLN B 1 100 ? 62.899 -10.771 144.419 1.00 64.18 100 GLN B C 1
ATOM 2996 O O . GLN B 1 100 ? 64.049 -11.028 144.218 1.00 66.68 100 GLN B O 1
ATOM 3002 N N . MET B 1 101 ? 62.389 -9.583 144.142 1.00 60.77 101 MET B N 1
ATOM 3003 C CA . MET B 1 101 ? 63.310 -8.535 143.745 1.00 61.99 101 MET B CA 1
ATOM 3004 C C . MET B 1 101 ? 63.891 -7.729 144.886 1.00 61.74 101 MET B C 1
ATOM 3005 O O . MET B 1 101 ? 64.966 -7.140 144.764 1.00 63.14 101 MET B O 1
ATOM 3010 N N . GLY B 1 102 ? 63.191 -7.710 145.992 1.00 53.88 102 GLY B N 1
ATOM 3011 C CA . GLY B 1 102 ? 63.665 -6.967 147.136 1.00 51.66 102 GLY B CA 1
ATOM 3012 C C . GLY B 1 102 ? 62.772 -7.065 148.346 1.00 48.30 102 GLY B C 1
ATOM 3013 O O . GLY B 1 102 ? 61.975 -7.995 148.486 1.00 43.50 102 GLY B O 1
ATOM 3014 N N . VAL B 1 103 ? 62.934 -6.088 149.223 1.00 44.84 103 VAL B N 1
ATOM 3015 C CA . VAL B 1 103 ? 62.238 -6.044 150.498 1.00 44.74 103 VAL B CA 1
ATOM 3016 C C . VAL B 1 103 ? 61.843 -4.626 150.819 1.00 43.47 103 VAL B C 1
ATOM 3017 O O . VAL B 1 103 ? 62.502 -3.674 150.394 1.00 41.29 103 VAL B O 1
ATOM 3021 N N . GLY B 1 104 ? 60.707 -4.499 151.498 1.00 37.73 104 GLY B N 1
ATOM 3022 C CA . GLY B 1 104 ? 60.251 -3.259 152.083 1.00 34.52 104 GLY B CA 1
ATOM 3023 C C . GLY B 1 104 ? 60.562 -3.424 153.554 1.00 39.43 104 GLY B C 1
ATOM 3024 O O . GLY B 1 104 ? 61.058 -4.478 153.962 1.00 39.95 104 GLY B O 1
ATOM 3025 N N . LYS B 1 105 ? 60.270 -2.430 154.381 1.00 36.95 105 LYS B N 1
ATOM 3026 C CA . LYS B 1 105 ? 60.514 -2.570 155.824 1.00 35.97 105 LYS B CA 1
ATOM 3027 C C . LYS B 1 105 ? 59.775 -3.796 156.433 1.00 40.09 105 LYS B C 1
ATOM 3028 O O . LYS B 1 105 ? 60.341 -4.478 157.281 1.00 40.20 105 LYS B O 1
ATOM 3034 N N . GLU B 1 106 ? 58.536 -4.069 155.979 1.00 38.08 106 GLU B N 1
ATOM 3035 C CA . GLU B 1 106 ? 57.698 -5.169 156.495 1.00 38.46 106 GLU B CA 1
ATOM 3036 C C . GLU B 1 106 ? 56.996 -5.934 155.365 1.00 40.57 106 GLU B C 1
ATOM 3037 O O . GLU B 1 106 ? 55.843 -6.341 155.501 1.00 39.52 106 GLU B O 1
ATOM 3043 N N . SER B 1 107 ? 57.703 -6.120 154.240 1.00 36.24 107 SER B N 1
ATOM 3044 C CA . SER B 1 107 ? 57.154 -6.792 153.073 1.00 36.59 107 SER B CA 1
ATOM 3045 C C . SER B 1 107 ? 58.239 -7.336 152.166 1.00 41.41 107 SER B C 1
ATOM 3046 O O . SER B 1 107 ? 59.388 -6.868 152.194 1.00 38.81 107 SER B O 1
ATOM 3049 N N . ASP B 1 108 ? 57.850 -8.331 151.350 1.00 39.90 108 ASP B N 1
ATOM 3050 C CA . ASP B 1 108 ? 58.684 -8.956 150.326 1.00 40.11 108 ASP B CA 1
ATOM 3051 C C . ASP B 1 108 ? 58.147 -8.486 148.979 1.00 43.49 108 ASP B C 1
ATOM 3052 O O . ASP B 1 108 ? 56.926 -8.395 148.799 1.00 41.49 108 ASP B O 1
ATOM 3057 N N . ILE B 1 109 ? 59.056 -8.151 148.049 1.00 39.43 109 ILE B N 1
ATOM 3058 C CA . ILE B 1 109 ? 58.685 -7.619 146.739 1.00 38.63 109 ILE B CA 1
ATOM 3059 C C . ILE B 1 109 ? 59.047 -8.610 145.649 1.00 43.73 109 ILE B C 1
ATOM 3060 O O . ILE B 1 109 ? 60.177 -9.101 145.636 1.00 44.06 109 ILE B O 1
ATOM 3065 N N . TYR B 1 110 ? 58.095 -8.880 144.732 1.00 37.66 110 TYR B N 1
ATOM 3066 C CA . TYR B 1 110 ? 58.284 -9.811 143.615 1.00 38.47 110 TYR B CA 1
ATOM 3067 C C . TYR B 1 110 ? 57.792 -9.151 142.329 1.00 44.30 110 TYR B C 1
ATOM 3068 O O . TYR B 1 110 ? 56.954 -8.239 142.371 1.00 44.14 110 TYR B O 1
ATOM 3077 N N . ILE B 1 111 ? 58.297 -9.615 141.191 1.00 43.41 111 ILE B N 1
ATOM 3078 C CA . ILE B 1 111 ? 57.812 -9.231 139.865 1.00 45.34 111 ILE B CA 1
ATOM 3079 C C . ILE B 1 111 ? 56.755 -10.271 139.572 1.00 49.21 111 ILE B C 1
ATOM 3080 O O . ILE B 1 111 ? 56.985 -11.460 139.802 1.00 49.33 111 ILE B O 1
ATOM 3085 N N . VAL B 1 112 ? 55.596 -9.827 139.098 1.00 45.90 112 VAL B N 1
ATOM 3086 C CA . VAL B 1 112 ? 54.504 -10.713 138.711 1.00 46.13 112 VAL B CA 1
ATOM 3087 C C . VAL B 1 112 ? 54.082 -10.383 137.284 1.00 49.37 112 VAL B C 1
ATOM 3088 O O . VAL B 1 112 ? 54.381 -9.295 136.796 1.00 48.29 112 VAL B O 1
ATOM 3092 N N . ALA B 1 113 ? 53.378 -11.300 136.630 1.00 45.78 113 ALA B N 1
ATOM 3093 C CA . ALA B 1 113 ? 52.851 -11.049 135.288 1.00 46.35 113 ALA B CA 1
ATOM 3094 C C . ALA B 1 113 ? 51.392 -11.460 135.239 1.00 52.72 113 ALA B C 1
ATOM 3095 O O . ALA B 1 113 ? 51.011 -12.438 135.886 1.00 49.92 113 ALA B O 1
ATOM 3097 N N . ASN B 1 114 ? 50.558 -10.699 134.509 1.00 52.53 114 ASN B N 1
ATOM 3098 C CA . ASN B 1 114 ? 49.166 -11.086 134.273 1.00 53.60 114 ASN B CA 1
ATOM 3099 C C . ASN B 1 114 ? 49.180 -12.063 133.060 1.00 60.80 114 ASN B C 1
ATOM 3100 O O . ASN B 1 114 ? 50.267 -12.390 132.559 1.00 61.24 114 ASN B O 1
ATOM 3105 N N . GLU B 1 115 ? 48.003 -12.518 132.587 1.00 60.67 115 GLU B N 1
ATOM 3106 C CA . GLU B 1 115 ? 47.857 -13.471 131.466 1.00 63.46 115 GLU B CA 1
ATOM 3107 C C . GLU B 1 115 ? 48.501 -13.006 130.171 1.00 67.56 115 GLU B C 1
ATOM 3108 O O . GLU B 1 115 ? 49.083 -13.816 129.449 1.00 68.27 115 GLU B O 1
ATOM 3114 N N . GLU B 1 116 ? 48.378 -11.704 129.874 1.00 63.96 116 GLU B N 1
ATOM 3115 C CA . GLU B 1 116 ? 48.905 -11.074 128.653 1.00 65.02 116 GLU B CA 1
ATOM 3116 C C . GLU B 1 116 ? 50.401 -10.735 128.736 1.00 66.20 116 GLU B C 1
ATOM 3117 O O . GLU B 1 116 ? 50.919 -10.065 127.841 1.00 66.20 116 GLU B O 1
ATOM 3123 N N . GLY B 1 117 ? 51.063 -11.180 129.814 1.00 59.11 117 GLY B N 1
ATOM 3124 C CA . GLY B 1 117 ? 52.486 -10.975 130.027 1.00 57.38 117 GLY B CA 1
ATOM 3125 C C . GLY B 1 117 ? 52.888 -9.607 130.532 1.00 57.49 117 GLY B C 1
ATOM 3126 O O . GLY B 1 117 ? 54.084 -9.343 130.626 1.00 55.96 117 GLY B O 1
ATOM 3127 N N . GLN B 1 118 ? 51.916 -8.727 130.875 1.00 54.09 118 GLN B N 1
ATOM 3128 C CA . GLN B 1 118 ? 52.201 -7.408 131.474 1.00 53.57 118 GLN B CA 1
ATOM 3129 C C . GLN B 1 118 ? 52.785 -7.656 132.875 1.00 53.34 118 GLN B C 1
ATOM 3130 O O . GLN B 1 118 ? 52.231 -8.448 133.612 1.00 51.90 118 GLN B O 1
ATOM 3136 N N . GLN B 1 119 ? 53.895 -7.003 133.220 1.00 48.07 119 GLN B N 1
ATOM 3137 C CA . GLN B 1 119 ? 54.542 -7.167 134.516 1.00 45.82 119 GLN B CA 1
ATOM 3138 C C . GLN B 1 119 ? 54.170 -6.086 135.488 1.00 47.94 119 GLN B C 1
ATOM 3139 O O . GLN B 1 119 ? 53.995 -4.925 135.104 1.00 49.51 119 GLN B O 1
ATOM 3145 N N . PHE B 1 120 ? 54.043 -6.471 136.761 1.00 41.83 120 PHE B N 1
ATOM 3146 C CA . PHE B 1 120 ? 53.700 -5.579 137.869 1.00 39.27 120 PHE B CA 1
ATOM 3147 C C . PHE B 1 120 ? 54.583 -5.947 139.033 1.00 42.50 120 PHE B C 1
ATOM 3148 O O . PHE B 1 120 ? 55.292 -6.959 138.982 1.00 44.63 120 PHE B O 1
ATOM 3156 N N . ALA B 1 121 ? 54.588 -5.116 140.065 1.00 36.00 121 ALA B N 1
ATOM 3157 C CA . ALA B 1 121 ? 55.304 -5.424 141.273 1.00 34.89 121 ALA B CA 1
ATOM 3158 C C . ALA B 1 121 ? 54.250 -5.940 142.277 1.00 38.91 121 ALA B C 1
ATOM 3159 O O . ALA B 1 121 ? 53.141 -5.413 142.343 1.00 37.02 121 ALA B O 1
ATOM 3161 N N . LEU B 1 122 ? 54.606 -6.978 143.031 1.00 35.89 122 LEU B N 1
ATOM 3162 C CA . LEU B 1 122 ? 53.780 -7.556 144.071 1.00 33.68 122 LEU B CA 1
ATOM 3163 C C . LEU B 1 122 ? 54.492 -7.373 145.394 1.00 37.71 122 LEU B C 1
ATOM 3164 O O . LEU B 1 122 ? 55.663 -7.740 145.521 1.00 36.59 122 LEU B O 1
ATOM 3169 N N . LYS B 1 123 ? 53.787 -6.801 146.377 1.00 34.08 123 LYS B N 1
ATOM 3170 C CA . LYS B 1 123 ? 54.313 -6.646 147.721 1.00 32.80 123 LYS B CA 1
ATOM 3171 C C . LYS B 1 123 ? 53.502 -7.511 148.650 1.00 35.41 123 LYS B C 1
ATOM 3172 O O . LYS B 1 123 ? 52.283 -7.336 148.741 1.00 34.16 123 LYS B O 1
ATOM 3178 N N . LEU B 1 124 ? 54.151 -8.469 149.304 1.00 32.80 124 LEU B N 1
ATOM 3179 C CA . LEU B 1 124 ? 53.474 -9.344 150.287 1.00 33.88 124 LEU B CA 1
ATOM 3180 C C . LEU B 1 124 ? 53.931 -8.888 151.665 1.00 38.79 124 LEU B C 1
ATOM 3181 O O . LEU B 1 124 ? 55.103 -9.017 152.001 1.00 41.32 124 LEU B O 1
ATOM 3186 N N . HIS B 1 125 ? 53.007 -8.324 152.434 1.00 33.61 125 HIS B N 1
ATOM 3187 C CA . HIS B 1 125 ? 53.220 -7.772 153.776 1.00 32.22 125 HIS B CA 1
ATOM 3188 C C . HIS B 1 125 ? 53.307 -8.845 154.836 1.00 36.88 125 HIS B C 1
ATOM 3189 O O . HIS B 1 125 ? 52.525 -9.794 154.807 1.00 35.63 125 HIS B O 1
ATOM 3196 N N . ARG B 1 126 ? 54.313 -8.731 155.719 1.00 36.28 126 ARG B N 1
ATOM 3197 C CA . ARG B 1 126 ? 54.609 -9.719 156.776 1.00 39.15 126 ARG B CA 1
ATOM 3198 C C . ARG B 1 126 ? 54.910 -8.974 158.045 1.00 47.12 126 ARG B C 1
ATOM 3199 O O . ARG B 1 126 ? 55.956 -8.339 158.160 1.00 49.38 126 ARG B O 1
ATOM 3207 N N . LEU B 1 127 ? 53.955 -9.007 158.970 1.00 44.09 127 LEU B N 1
ATOM 3208 C CA . LEU B 1 127 ? 53.948 -8.265 160.234 1.00 45.09 127 LEU B CA 1
ATOM 3209 C C . LEU B 1 127 ? 53.235 -9.100 161.276 1.00 50.20 127 LEU B C 1
ATOM 3210 O O . LEU B 1 127 ? 52.234 -9.729 160.945 1.00 51.84 127 LEU B O 1
ATOM 3215 N N . GLY B 1 128 ? 53.693 -9.048 162.522 1.00 46.37 128 GLY B N 1
ATOM 3216 C CA . GLY B 1 128 ? 53.059 -9.759 163.633 1.00 47.04 128 GLY B CA 1
ATOM 3217 C C . GLY B 1 128 ? 53.846 -10.962 164.102 1.00 53.41 128 GLY B C 1
ATOM 3218 O O . GLY B 1 128 ? 54.364 -11.721 163.281 1.00 53.57 128 GLY B O 1
ATOM 3219 N N . ARG B 1 129 ? 53.945 -11.123 165.428 1.00 52.69 129 ARG B N 1
ATOM 3220 C CA . ARG B 1 129 ? 54.712 -12.187 166.079 1.00 54.05 129 ARG B CA 1
ATOM 3221 C C . ARG B 1 129 ? 53.866 -13.198 166.831 1.00 56.78 129 ARG B C 1
ATOM 3222 O O . ARG B 1 129 ? 54.393 -14.090 167.492 1.00 59.18 129 ARG B O 1
ATOM 3230 N N . THR B 1 130 ? 52.566 -13.129 166.629 1.00 50.89 130 THR B N 1
ATOM 3231 C CA . THR B 1 130 ? 51.661 -14.124 167.145 1.00 64.20 130 THR B CA 1
ATOM 3232 C C . THR B 1 130 ? 50.735 -14.566 166.035 1.00 77.86 130 THR B C 1
ATOM 3233 O O . THR B 1 130 ? 50.564 -13.858 165.077 1.00 46.61 130 THR B O 1
ATOM 3237 N N . ASN B 1 147 ? 49.878 -15.652 165.579 1.00 53.66 147 ASN B N 1
ATOM 3238 C CA . ASN B 1 147 ? 49.084 -16.101 164.454 1.00 52.60 147 ASN B CA 1
ATOM 3239 C C . ASN B 1 147 ? 47.938 -15.133 164.217 1.00 55.23 147 ASN B C 1
ATOM 3240 O O . ASN B 1 147 ? 47.776 -14.665 163.129 1.00 52.72 147 ASN B O 1
ATOM 3245 N N . VAL B 1 148 ? 47.165 -14.838 165.247 1.00 53.92 148 VAL B N 1
ATOM 3246 C CA . VAL B 1 148 ? 46.078 -13.845 165.199 1.00 53.58 148 VAL B CA 1
ATOM 3247 C C . VAL B 1 148 ? 46.561 -12.475 164.735 1.00 54.59 148 VAL B C 1
ATOM 3248 O O . VAL B 1 148 ? 45.990 -11.935 163.787 1.00 53.79 148 VAL B O 1
ATOM 3252 N N . SER B 1 149 ? 47.583 -11.918 165.400 1.00 49.77 149 SER B N 1
ATOM 3253 C CA . SER B 1 149 ? 48.073 -10.599 165.021 1.00 49.00 149 SER B CA 1
ATOM 3254 C C . SER B 1 149 ? 48.798 -10.613 163.688 1.00 50.69 149 SER B C 1
ATOM 3255 O O . SER B 1 149 ? 48.692 -9.641 162.966 1.00 51.62 149 SER B O 1
ATOM 3258 N N . TRP B 1 150 ? 49.464 -11.719 163.326 1.00 46.81 150 TRP B N 1
ATOM 3259 C CA . TRP B 1 150 ? 50.106 -11.842 162.023 1.00 46.29 150 TRP B CA 1
ATOM 3260 C C . TRP B 1 150 ? 49.040 -11.728 160.894 1.00 47.89 150 TRP B C 1
ATOM 3261 O O . TRP B 1 150 ? 49.234 -10.953 159.959 1.00 47.00 150 TRP B O 1
ATOM 3272 N N . LEU B 1 151 ? 47.896 -12.436 161.026 1.00 43.40 151 LEU B N 1
ATOM 3273 C CA . LEU B 1 151 ? 46.832 -12.420 160.020 1.00 43.81 151 LEU B CA 1
ATOM 3274 C C . LEU B 1 151 ? 46.236 -11.015 159.804 1.00 46.74 151 LEU B C 1
ATOM 3275 O O . LEU B 1 151 ? 46.107 -10.571 158.657 1.00 43.14 151 LEU B O 1
ATOM 3280 N N . TYR B 1 152 ? 45.927 -10.325 160.921 1.00 45.16 152 TYR B N 1
ATOM 3281 C CA . TYR B 1 152 ? 45.355 -8.993 160.989 1.00 45.71 152 TYR B CA 1
ATOM 3282 C C . TYR B 1 152 ? 46.338 -7.898 160.595 1.00 45.26 152 TYR B C 1
ATOM 3283 O O . TYR B 1 152 ? 45.964 -7.047 159.798 1.00 42.62 152 TYR B O 1
ATOM 3292 N N . LEU B 1 153 ? 47.564 -7.876 161.183 1.00 40.90 153 LEU B N 1
ATOM 3293 C CA . LEU B 1 153 ? 48.559 -6.846 160.909 1.00 38.52 153 LEU B CA 1
ATOM 3294 C C . LEU B 1 153 ? 49.065 -6.872 159.495 1.00 40.69 153 LEU B C 1
ATOM 3295 O O . LEU B 1 153 ? 49.233 -5.802 158.899 1.00 40.82 153 LEU B O 1
ATOM 3300 N N . SER B 1 154 ? 49.259 -8.081 158.931 1.00 36.76 154 SER B N 1
ATOM 3301 C CA . SER B 1 154 ? 49.742 -8.223 157.544 1.00 36.62 154 SER B CA 1
ATOM 3302 C C . SER B 1 154 ? 48.698 -7.675 156.555 1.00 40.01 154 SER B C 1
ATOM 3303 O O . SER B 1 154 ? 49.053 -6.963 155.626 1.00 38.29 154 SER B O 1
ATOM 3306 N N . ARG B 1 155 ? 47.411 -7.940 156.825 1.00 38.15 155 ARG B N 1
ATOM 3307 C CA . ARG B 1 155 ? 46.269 -7.481 156.028 1.00 37.94 155 ARG B CA 1
ATOM 3308 C C . ARG B 1 155 ? 46.144 -5.945 156.142 1.00 43.06 155 ARG B C 1
ATOM 3309 O O . ARG B 1 155 ? 46.023 -5.261 155.114 1.00 41.94 155 ARG B O 1
ATOM 3317 N N . LEU B 1 156 ? 46.235 -5.411 157.380 1.00 41.00 156 LEU B N 1
ATOM 3318 C CA . LEU B 1 156 ? 46.172 -3.979 157.638 1.00 41.10 156 LEU B CA 1
ATOM 3319 C C . LEU B 1 156 ? 47.334 -3.227 157.011 1.00 40.89 156 LEU B C 1
ATOM 3320 O O . LEU B 1 156 ? 47.118 -2.162 156.459 1.00 41.60 156 LEU B O 1
ATOM 3325 N N . SER B 1 157 ? 48.555 -3.771 157.091 1.00 36.62 157 SER B N 1
ATOM 3326 C CA . SER B 1 157 ? 49.762 -3.152 156.515 1.00 34.83 157 SER B CA 1
ATOM 3327 C C . SER B 1 157 ? 49.586 -2.993 154.993 1.00 36.93 157 SER B C 1
ATOM 3328 O O . SER B 1 157 ? 49.926 -1.943 154.443 1.00 34.84 157 SER B O 1
ATOM 3331 N N . ALA B 1 158 ? 49.006 -4.013 154.336 1.00 33.43 158 ALA B N 1
ATOM 3332 C CA . ALA B 1 158 ? 48.776 -4.023 152.894 1.00 33.74 158 ALA B CA 1
ATOM 3333 C C . ALA B 1 158 ? 47.674 -3.068 152.484 1.00 38.99 158 ALA B C 1
ATOM 3334 O O . ALA B 1 158 ? 47.820 -2.351 151.500 1.00 36.36 158 ALA B O 1
ATOM 3336 N N . MET B 1 159 ? 46.585 -3.036 153.274 1.00 37.87 159 MET B N 1
ATOM 3337 C CA . MET B 1 159 ? 45.436 -2.174 153.085 1.00 38.79 159 MET B CA 1
ATOM 3338 C C . MET B 1 159 ? 45.902 -0.706 153.222 1.00 40.84 159 MET B C 1
ATOM 3339 O O . MET B 1 159 ? 45.564 0.101 152.362 1.00 39.90 159 MET B O 1
ATOM 3344 N N . LYS B 1 160 ? 46.678 -0.379 154.295 1.00 35.75 160 LYS B N 1
ATOM 3345 C CA . LYS B 1 160 ? 47.227 0.964 154.557 1.00 37.04 160 LYS B CA 1
ATOM 3346 C C . LYS B 1 160 ? 48.116 1.414 153.368 1.00 40.16 160 LYS B C 1
ATOM 3347 O O . LYS B 1 160 ? 47.996 2.548 152.917 1.00 41.38 160 LYS B O 1
ATOM 3353 N N . GLU B 1 161 ? 48.983 0.521 152.867 1.00 35.49 161 GLU B N 1
ATOM 3354 C CA . GLU B 1 161 ? 49.856 0.811 151.722 1.00 33.93 161 GLU B CA 1
ATOM 3355 C C . GLU B 1 161 ? 49.013 1.109 150.479 1.00 37.39 161 GLU B C 1
ATOM 3356 O O . GLU B 1 161 ? 49.270 2.098 149.794 1.00 36.65 161 GLU B O 1
ATOM 3362 N N . PHE B 1 162 ? 47.985 0.274 150.209 1.00 35.46 162 PHE B N 1
ATOM 3363 C CA . PHE B 1 162 ? 47.116 0.489 149.049 1.00 35.78 162 PHE B CA 1
ATOM 3364 C C . PHE B 1 162 ? 46.354 1.821 149.171 1.00 37.15 162 PHE B C 1
ATOM 3365 O O . PHE B 1 162 ? 46.322 2.600 148.212 1.00 36.00 162 PHE B O 1
ATOM 3373 N N . ALA B 1 163 ? 45.813 2.108 150.365 1.00 32.88 163 ALA B N 1
ATOM 3374 C CA . ALA B 1 163 ? 45.081 3.364 150.624 1.00 32.94 163 ALA B CA 1
ATOM 3375 C C . ALA B 1 163 ? 45.982 4.606 150.487 1.00 36.37 163 ALA B C 1
ATOM 3376 O O . ALA B 1 163 ? 45.567 5.584 149.864 1.00 35.40 163 ALA B O 1
ATOM 3378 N N . TYR B 1 164 ? 47.214 4.574 151.054 1.00 34.03 164 TYR B N 1
ATOM 3379 C CA . TYR B 1 164 ? 48.143 5.701 150.934 1.00 32.44 164 TYR B CA 1
ATOM 3380 C C . TYR B 1 164 ? 48.697 5.829 149.535 1.00 35.52 164 TYR B C 1
ATOM 3381 O O . TYR B 1 164 ? 48.867 6.965 149.070 1.00 33.89 164 TYR B O 1
ATOM 3390 N N . MET B 1 165 ? 48.934 4.698 148.839 1.00 31.60 165 MET B N 1
ATOM 3391 C CA . MET B 1 165 ? 49.442 4.778 147.464 1.00 34.32 165 MET B CA 1
ATOM 3392 C C . MET B 1 165 ? 48.394 5.431 146.538 1.00 38.78 165 MET B C 1
ATOM 3393 O O . MET B 1 165 ? 48.743 6.214 145.644 1.00 39.70 165 MET B O 1
ATOM 3398 N N . LYS B 1 166 ? 47.105 5.102 146.765 1.00 34.75 166 LYS B N 1
ATOM 3399 C CA . LYS B 1 166 ? 45.968 5.666 146.018 1.00 34.24 166 LYS B CA 1
ATOM 3400 C C . LYS B 1 166 ? 45.865 7.153 146.292 1.00 38.58 166 LYS B C 1
ATOM 3401 O O . LYS B 1 166 ? 45.743 7.925 145.375 1.00 39.81 166 LYS B O 1
ATOM 3407 N N . ALA B 1 167 ? 45.913 7.551 147.567 1.00 36.47 167 ALA B N 1
ATOM 3408 C CA . ALA B 1 167 ? 45.808 8.944 147.978 1.00 36.68 167 ALA B CA 1
ATOM 3409 C C . ALA B 1 167 ? 46.973 9.782 147.466 1.00 39.62 167 ALA B C 1
ATOM 3410 O O . ALA B 1 167 ? 46.767 10.913 147.048 1.00 41.74 167 ALA B O 1
ATOM 3412 N N . LEU B 1 168 ? 48.189 9.222 147.488 1.00 35.61 168 LEU B N 1
ATOM 3413 C CA . LEU B 1 168 ? 49.392 9.905 146.991 1.00 35.09 168 LEU B CA 1
ATOM 3414 C C . LEU B 1 168 ? 49.425 9.960 145.478 1.00 38.78 168 LEU B C 1
ATOM 3415 O O . LEU B 1 168 ? 49.703 11.017 144.916 1.00 39.89 168 LEU B O 1
ATOM 3420 N N . TYR B 1 169 ? 49.114 8.839 144.810 1.00 34.63 169 TYR B N 1
ATOM 3421 C CA . TYR B 1 169 ? 49.101 8.798 143.343 1.00 34.67 169 TYR B CA 1
ATOM 3422 C C . TYR B 1 169 ? 48.106 9.789 142.731 1.00 41.49 169 TYR B C 1
ATOM 3423 O O . TYR B 1 169 ? 48.416 10.413 141.712 1.00 41.48 169 TYR B O 1
ATOM 3432 N N . GLU B 1 170 ? 46.926 9.953 143.363 1.00 39.93 170 GLU B N 1
ATOM 3433 C CA . GLU B 1 170 ? 45.918 10.892 142.861 1.00 42.14 170 GLU B CA 1
ATOM 3434 C C . GLU B 1 170 ? 46.341 12.355 143.047 1.00 45.22 170 GLU B C 1
ATOM 3435 O O . GLU B 1 170 ? 45.811 13.234 142.382 1.00 44.86 170 GLU B O 1
ATOM 3441 N N . ARG B 1 171 ? 47.311 12.602 143.943 1.00 41.81 171 ARG B N 1
ATOM 3442 C CA . ARG B 1 171 ? 47.830 13.948 144.187 1.00 42.63 171 ARG B CA 1
ATOM 3443 C C . ARG B 1 171 ? 49.130 14.199 143.429 1.00 44.62 171 ARG B C 1
ATOM 3444 O O . ARG B 1 171 ? 49.879 15.119 143.767 1.00 43.13 171 ARG B O 1
ATOM 3452 N N . LYS B 1 172 ? 49.393 13.365 142.402 1.00 40.25 172 LYS B N 1
ATOM 3453 C CA . LYS B 1 172 ? 50.571 13.437 141.545 1.00 41.00 172 LYS B CA 1
ATOM 3454 C C . LYS B 1 172 ? 51.902 13.271 142.301 1.00 44.48 172 LYS B C 1
ATOM 3455 O O . LYS B 1 172 ? 52.905 13.859 141.912 1.00 44.54 172 LYS B O 1
ATOM 3461 N N . PHE B 1 173 ? 51.915 12.451 143.390 1.00 39.69 173 PHE B N 1
ATOM 3462 C CA . PHE B 1 173 ? 53.160 12.153 144.094 1.00 40.21 173 PHE B CA 1
ATOM 3463 C C . PHE B 1 173 ? 53.898 11.064 143.301 1.00 43.14 173 PHE B C 1
ATOM 3464 O O . PHE B 1 173 ? 53.229 10.239 142.681 1.00 41.82 173 PHE B O 1
ATOM 3472 N N . PRO B 1 174 ? 55.245 10.998 143.341 1.00 41.28 174 PRO B N 1
ATOM 3473 C CA . PRO B 1 174 ? 55.950 9.930 142.594 1.00 40.67 174 PRO B CA 1
ATOM 3474 C C . PRO B 1 174 ? 55.961 8.609 143.380 1.00 41.84 174 PRO B C 1
ATOM 3475 O O . PRO B 1 174 ? 56.889 8.297 144.154 1.00 40.27 174 PRO B O 1
ATOM 3479 N N . VAL B 1 175 ? 54.862 7.871 143.237 1.00 36.29 175 VAL B N 1
ATOM 3480 C CA . VAL B 1 175 ? 54.631 6.568 143.866 1.00 34.69 175 VAL B CA 1
ATOM 3481 C C . VAL B 1 175 ? 54.188 5.628 142.725 1.00 38.02 175 VAL B C 1
ATOM 3482 O O . VAL B 1 175 ? 53.687 6.135 141.741 1.00 37.49 175 VAL B O 1
ATOM 3486 N N . PRO B 1 176 ? 54.341 4.291 142.811 1.00 34.72 176 PRO B N 1
ATOM 3487 C CA . PRO B 1 176 ? 53.832 3.439 141.726 1.00 34.44 176 PRO B CA 1
ATOM 3488 C C . PRO B 1 176 ? 52.313 3.549 141.656 1.00 37.90 176 PRO B C 1
ATOM 3489 O O . PRO B 1 176 ? 51.655 3.789 142.673 1.00 35.30 176 PRO B O 1
ATOM 3493 N N . LYS B 1 177 ? 51.749 3.351 140.476 1.00 37.37 177 LYS B N 1
ATOM 3494 C CA . LYS B 1 177 ? 50.298 3.348 140.364 1.00 37.62 177 LYS B CA 1
ATOM 3495 C C . LYS B 1 177 ? 49.760 2.090 141.096 1.00 40.75 177 LYS B C 1
ATOM 3496 O O . LYS B 1 177 ? 50.232 0.989 140.814 1.00 39.83 177 LYS B O 1
ATOM 3502 N N . PRO B 1 178 ? 48.793 2.222 142.032 1.00 38.32 178 PRO B N 1
ATOM 3503 C CA . PRO B 1 178 ? 48.246 1.009 142.698 1.00 36.88 178 PRO B CA 1
ATOM 3504 C C . PRO B 1 178 ? 47.300 0.292 141.745 1.00 40.35 178 PRO B C 1
ATOM 3505 O O . PRO B 1 178 ? 46.536 0.951 141.041 1.00 40.98 178 PRO B O 1
ATOM 3509 N N . ILE B 1 179 ? 47.409 -1.043 141.652 1.00 37.35 179 ILE B N 1
ATOM 3510 C CA . ILE B 1 179 ? 46.609 -1.820 140.694 1.00 37.68 179 ILE B CA 1
ATOM 3511 C C . ILE B 1 179 ? 45.527 -2.585 141.415 1.00 44.18 179 ILE B C 1
ATOM 3512 O O . ILE B 1 179 ? 44.360 -2.454 141.062 1.00 45.65 179 ILE B O 1
ATOM 3517 N N . ASP B 1 180 ? 45.912 -3.394 142.415 1.00 39.83 180 ASP B N 1
ATOM 3518 C CA . ASP B 1 180 ? 44.947 -4.205 143.135 1.00 39.48 180 ASP B CA 1
ATOM 3519 C C . ASP B 1 180 ? 45.460 -4.572 144.521 1.00 40.04 180 ASP B C 1
ATOM 3520 O O . ASP B 1 180 ? 46.633 -4.368 144.851 1.00 35.71 180 ASP B O 1
ATOM 3525 N N . TYR B 1 181 ? 44.572 -5.143 145.308 1.00 38.39 181 TYR B N 1
ATOM 3526 C CA . TYR B 1 181 ? 44.851 -5.519 146.682 1.00 38.86 181 TYR B CA 1
ATOM 3527 C C . TYR B 1 181 ? 43.989 -6.709 147.065 1.00 41.62 181 TYR B C 1
ATOM 3528 O O . TYR B 1 181 ? 42.819 -6.799 146.677 1.00 40.35 181 TYR B O 1
ATOM 3537 N N . ASN B 1 182 ? 44.568 -7.604 147.860 1.00 37.79 182 ASN B N 1
ATOM 3538 C CA . ASN B 1 182 ? 43.887 -8.718 148.495 1.00 37.84 182 ASN B CA 1
ATOM 3539 C C . ASN B 1 182 ? 44.693 -9.205 149.675 1.00 39.76 182 ASN B C 1
ATOM 3540 O O . ASN B 1 182 ? 45.883 -9.498 149.522 1.00 37.75 182 ASN B O 1
ATOM 3545 N N . ARG B 1 183 ? 44.032 -9.353 150.830 1.00 35.62 183 ARG B N 1
ATOM 3546 C CA . ARG B 1 183 ? 44.644 -9.876 152.042 1.00 35.49 183 ARG B CA 1
ATOM 3547 C C . ARG B 1 183 ? 45.927 -9.074 152.398 1.00 38.40 183 ARG B C 1
ATOM 3548 O O . ARG B 1 183 ? 45.845 -7.873 152.615 1.00 36.80 183 ARG B O 1
ATOM 3556 N N . HIS B 1 184 ? 47.089 -9.697 152.379 1.00 36.09 184 HIS B N 1
ATOM 3557 C CA . HIS B 1 184 ? 48.351 -9.021 152.702 1.00 35.15 184 HIS B CA 1
ATOM 3558 C C . HIS B 1 184 ? 49.134 -8.618 151.439 1.00 38.34 184 HIS B C 1
ATOM 3559 O O . HIS B 1 184 ? 50.302 -8.248 151.534 1.00 36.96 184 HIS B O 1
ATOM 3566 N N . ALA B 1 185 ? 48.497 -8.752 150.267 1.00 34.58 185 ALA B N 1
ATOM 3567 C CA . ALA B 1 185 ? 49.105 -8.544 148.957 1.00 33.33 185 ALA B CA 1
ATOM 3568 C C . ALA B 1 185 ? 48.673 -7.232 148.306 1.00 37.36 185 ALA B C 1
ATOM 3569 O O . ALA B 1 185 ? 47.486 -6.897 148.307 1.00 37.59 185 ALA B O 1
ATOM 3571 N N . VAL B 1 186 ? 49.647 -6.495 147.754 1.00 32.93 186 VAL B N 1
ATOM 3572 C CA . VAL B 1 186 ? 49.416 -5.267 146.990 1.00 32.17 186 VAL B CA 1
ATOM 3573 C C . VAL B 1 186 ? 50.079 -5.465 145.646 1.00 34.75 186 VAL B C 1
ATOM 3574 O O . VAL B 1 186 ? 51.251 -5.873 145.573 1.00 34.83 186 VAL B O 1
ATOM 3578 N N . VAL B 1 187 ? 49.300 -5.232 144.567 1.00 30.45 187 VAL B N 1
ATOM 3579 C CA . VAL B 1 187 ? 49.796 -5.277 143.209 1.00 30.07 187 VAL B CA 1
ATOM 3580 C C . VAL B 1 187 ? 49.914 -3.818 142.760 1.00 35.36 187 VAL B C 1
ATOM 3581 O O . VAL B 1 187 ? 48.998 -3.013 142.980 1.00 34.38 187 VAL B O 1
ATOM 3585 N N . MET B 1 188 ? 51.043 -3.491 142.122 1.00 32.86 188 MET B N 1
ATOM 3586 C CA . MET B 1 188 ? 51.284 -2.128 141.704 1.00 33.67 188 MET B CA 1
ATOM 3587 C C . MET B 1 188 ? 52.149 -2.070 140.458 1.00 39.21 188 MET B C 1
ATOM 3588 O O . MET B 1 188 ? 52.718 -3.084 140.035 1.00 39.83 188 MET B O 1
ATOM 3593 N N . GLU B 1 189 ? 52.282 -0.862 139.892 1.00 34.97 189 GLU B N 1
ATOM 3594 C CA . GLU B 1 189 ? 53.114 -0.587 138.732 1.00 35.30 189 GLU B CA 1
ATOM 3595 C C . GLU B 1 189 ? 54.550 -1.000 139.027 1.00 39.59 189 GLU B C 1
ATOM 3596 O O . GLU B 1 189 ? 55.062 -0.710 140.101 1.00 38.28 189 GLU B O 1
ATOM 3602 N N . LEU B 1 190 ? 55.198 -1.659 138.068 1.00 39.32 190 LEU B N 1
ATOM 3603 C CA . LEU B 1 190 ? 56.597 -2.017 138.165 1.00 39.52 190 LEU B CA 1
ATOM 3604 C C . LEU B 1 190 ? 57.395 -0.816 137.643 1.00 44.60 190 LEU B C 1
ATOM 3605 O O . LEU B 1 190 ? 57.255 -0.444 136.475 1.00 43.47 190 LEU B O 1
ATOM 3610 N N . ILE B 1 191 ? 58.211 -0.198 138.509 1.00 41.42 191 ILE B N 1
ATOM 3611 C CA . ILE B 1 191 ? 59.049 0.929 138.101 1.00 42.86 191 ILE B CA 1
ATOM 3612 C C . ILE B 1 191 ? 60.296 0.347 137.430 1.00 46.88 191 ILE B C 1
ATOM 3613 O O . ILE B 1 191 ? 60.901 -0.564 137.985 1.00 45.60 191 ILE B O 1
ATOM 3618 N N . ASN B 1 192 ? 60.647 0.833 136.231 1.00 45.68 192 ASN B N 1
ATOM 3619 C CA . ASN B 1 192 ? 61.834 0.386 135.523 1.00 46.80 192 ASN B CA 1
ATOM 3620 C C . ASN B 1 192 ? 62.961 1.234 136.073 1.00 52.21 192 ASN B C 1
ATOM 3621 O O . ASN B 1 192 ? 63.163 2.375 135.661 1.00 52.96 192 ASN B O 1
ATOM 3626 N N . GLY B 1 193 ? 63.601 0.701 137.089 1.00 50.27 193 GLY B N 1
ATOM 3627 C CA . GLY B 1 193 ? 64.661 1.401 137.779 1.00 51.47 193 GLY B CA 1
ATOM 3628 C C . GLY B 1 193 ? 65.264 0.620 138.921 1.00 54.61 193 GLY B C 1
ATOM 3629 O O . GLY B 1 193 ? 64.917 -0.536 139.158 1.00 54.39 193 GLY B O 1
ATOM 3630 N N . TYR B 1 194 ? 66.193 1.254 139.608 1.00 49.79 194 TYR B N 1
ATOM 3631 C CA . TYR B 1 194 ? 66.940 0.601 140.661 1.00 49.22 194 TYR B CA 1
ATOM 3632 C C . TYR B 1 194 ? 66.902 1.420 141.913 1.00 48.00 194 TYR B C 1
ATOM 3633 O O . TYR B 1 194 ? 66.891 2.653 141.827 1.00 43.87 194 TYR B O 1
ATOM 3642 N N . PRO B 1 195 ? 66.961 0.777 143.096 1.00 45.48 195 PRO B N 1
ATOM 3643 C CA . PRO B 1 195 ? 66.994 1.573 144.326 1.00 44.35 195 PRO B CA 1
ATOM 3644 C C . PRO B 1 195 ? 68.280 2.369 144.323 1.00 49.93 195 PRO B C 1
ATOM 3645 O O . PRO B 1 195 ? 69.301 1.927 143.773 1.00 48.83 195 PRO B O 1
ATOM 3649 N N . LEU B 1 196 ? 68.191 3.581 144.865 1.00 45.38 196 LEU B N 1
ATOM 3650 C CA . LEU B 1 196 ? 69.294 4.527 144.948 1.00 46.60 196 LEU B CA 1
ATOM 3651 C C . LEU B 1 196 ? 70.562 3.887 145.579 1.00 51.32 196 LEU B C 1
ATOM 3652 O O . LEU B 1 196 ? 71.680 4.190 145.146 1.00 51.59 196 LEU B O 1
ATOM 3657 N N . CYS B 1 197 ? 70.380 2.918 146.524 1.00 47.78 197 CYS B N 1
ATOM 3658 C CA . CYS B 1 197 ? 71.490 2.191 147.175 1.00 48.60 197 CYS B CA 1
ATOM 3659 C C . CYS B 1 197 ? 72.373 1.420 146.173 1.00 53.60 197 CYS B C 1
ATOM 3660 O O . CYS B 1 197 ? 73.569 1.232 146.416 1.00 54.48 197 CYS B O 1
ATOM 3663 N N . GLN B 1 198 ? 71.786 0.984 145.046 1.00 50.62 198 GLN B N 1
ATOM 3664 C CA . GLN B 1 198 ? 72.514 0.243 144.009 1.00 52.18 198 GLN B CA 1
ATOM 3665 C C . GLN B 1 198 ? 73.119 1.160 142.936 1.00 59.82 198 GLN B C 1
ATOM 3666 O O . GLN B 1 198 ? 73.761 0.668 142.011 1.00 61.77 198 GLN B O 1
ATOM 3672 N N . ILE B 1 199 ? 72.926 2.486 143.059 1.00 58.56 199 ILE B N 1
ATOM 3673 C CA . ILE B 1 199 ? 73.448 3.452 142.088 1.00 61.59 199 ILE B CA 1
ATOM 3674 C C . ILE B 1 199 ? 74.751 4.074 142.579 1.00 69.82 199 ILE B C 1
ATOM 3675 O O . ILE B 1 199 ? 74.776 4.675 143.640 1.00 67.22 199 ILE B O 1
ATOM 3680 N N . HIS B 1 200 ? 75.833 3.900 141.821 1.00 72.95 200 HIS B N 1
ATOM 3681 C CA . HIS B 1 200 ? 77.140 4.425 142.192 1.00 76.52 200 HIS B CA 1
ATOM 3682 C C . HIS B 1 200 ? 77.563 5.653 141.400 1.00 85.67 200 HIS B C 1
ATOM 3683 O O . HIS B 1 200 ? 78.423 6.414 141.855 1.00 86.43 200 HIS B O 1
ATOM 3690 N N . HIS B 1 201 ? 76.907 5.877 140.256 1.00 85.29 201 HIS B N 1
ATOM 3691 C CA . HIS B 1 201 ? 77.165 7.023 139.394 1.00 88.59 201 HIS B CA 1
ATOM 3692 C C . HIS B 1 201 ? 75.870 7.612 138.867 1.00 88.88 201 HIS B C 1
ATOM 3693 O O . HIS B 1 201 ? 75.019 6.885 138.339 1.00 86.77 201 HIS B O 1
ATOM 3700 N N . VAL B 1 202 ? 75.751 8.938 138.981 1.00 84.10 202 VAL B N 1
ATOM 3701 C CA . VAL B 1 202 ? 74.624 9.711 138.470 1.00 82.72 202 VAL B CA 1
ATOM 3702 C C . VAL B 1 202 ? 75.188 10.940 137.730 1.00 88.05 202 VAL B C 1
ATOM 3703 O O . VAL B 1 202 ? 76.200 11.496 138.174 1.00 88.81 202 VAL B O 1
ATOM 3707 N N . GLU B 1 203 ? 74.569 11.317 136.585 1.00 84.08 203 GLU B N 1
ATOM 3708 C CA . GLU B 1 203 ? 75.023 12.431 135.741 1.00 86.23 203 GLU B CA 1
ATOM 3709 C C . GLU B 1 203 ? 75.074 13.765 136.479 1.00 87.64 203 GLU B C 1
ATOM 3710 O O . GLU B 1 203 ? 76.073 14.483 136.373 1.00 90.50 203 GLU B O 1
ATOM 3716 N N . ASP B 1 204 ? 74.013 14.082 137.236 1.00 78.43 204 ASP B N 1
ATOM 3717 C CA . ASP B 1 204 ? 73.914 15.316 138.001 1.00 76.68 204 ASP B CA 1
ATOM 3718 C C . ASP B 1 204 ? 73.397 15.008 139.420 1.00 76.43 204 ASP B C 1
ATOM 3719 O O . ASP B 1 204 ? 72.180 14.989 139.633 1.00 73.91 204 ASP B O 1
ATOM 3724 N N . PRO B 1 205 ? 74.309 14.786 140.407 1.00 71.59 205 PRO B N 1
ATOM 3725 C CA . PRO B 1 205 ? 73.860 14.502 141.783 1.00 68.27 205 PRO B CA 1
ATOM 3726 C C . PRO B 1 205 ? 72.965 15.576 142.395 1.00 70.37 205 PRO B C 1
ATOM 3727 O O . PRO B 1 205 ? 72.042 15.236 143.141 1.00 67.30 205 PRO B O 1
ATOM 3731 N N . ALA B 1 206 ? 73.219 16.860 142.060 1.00 67.23 206 ALA B N 1
ATOM 3732 C CA . ALA B 1 206 ? 72.448 18.004 142.555 1.00 66.79 206 ALA B CA 1
ATOM 3733 C C . ALA B 1 206 ? 70.964 17.917 142.196 1.00 69.57 206 ALA B C 1
ATOM 3734 O O . ALA B 1 206 ? 70.124 18.224 143.040 1.00 67.46 206 ALA B O 1
ATOM 3736 N N . SER B 1 207 ? 70.640 17.486 140.953 1.00 66.69 207 SER B N 1
ATOM 3737 C CA . SER B 1 207 ? 69.256 17.347 140.488 1.00 64.64 207 SER B CA 1
ATOM 3738 C C . SER B 1 207 ? 68.508 16.262 141.244 1.00 64.30 207 SER B C 1
ATOM 3739 O O . SER B 1 207 ? 67.343 16.467 141.590 1.00 63.43 207 SER B O 1
ATOM 3742 N N . VAL B 1 208 ? 69.166 15.107 141.481 1.00 57.61 208 VAL B N 1
ATOM 3743 C CA . VAL B 1 208 ? 68.574 13.963 142.196 1.00 52.92 208 VAL B CA 1
ATOM 3744 C C . VAL B 1 208 ? 68.364 14.351 143.657 1.00 53.71 208 VAL B C 1
ATOM 3745 O O . VAL B 1 208 ? 67.303 14.079 144.209 1.00 51.56 208 VAL B O 1
ATOM 3749 N N . TYR B 1 209 ? 69.358 15.027 144.261 1.00 51.91 209 TYR B N 1
ATOM 3750 C CA . TYR B 1 209 ? 69.319 15.531 145.638 1.00 51.15 209 TYR B CA 1
ATOM 3751 C C . TYR B 1 209 ? 68.130 16.469 145.775 1.00 55.68 209 TYR B C 1
ATOM 3752 O O . TYR B 1 209 ? 67.322 16.282 146.679 1.00 53.84 209 TYR B O 1
ATOM 3761 N N . ASP B 1 210 ? 68.024 17.471 144.872 1.00 55.20 210 ASP B N 1
ATOM 3762 C CA . ASP B 1 210 ? 66.933 18.442 144.847 1.00 55.95 210 ASP B CA 1
ATOM 3763 C C . ASP B 1 210 ? 65.582 17.762 144.724 1.00 58.42 210 ASP B C 1
ATOM 3764 O O . ASP B 1 210 ? 64.647 18.186 145.383 1.00 55.90 210 ASP B O 1
ATOM 3769 N N . GLU B 1 211 ? 65.483 16.700 143.886 1.00 55.63 211 GLU B N 1
ATOM 3770 C CA . GLU B 1 211 ? 64.251 15.951 143.687 1.00 53.90 211 GLU B CA 1
ATOM 3771 C C . GLU B 1 211 ? 63.851 15.206 144.964 1.00 54.64 211 GLU B C 1
ATOM 3772 O O . GLU B 1 211 ? 62.669 15.168 145.282 1.00 53.01 211 GLU B O 1
ATOM 3778 N N . ALA B 1 212 ? 64.833 14.659 145.716 1.00 50.47 212 ALA B N 1
ATOM 3779 C CA . ALA B 1 212 ? 64.578 13.932 146.965 1.00 47.28 212 ALA B CA 1
ATOM 3780 C C . ALA B 1 212 ? 64.128 14.918 148.031 1.00 50.58 212 ALA B C 1
ATOM 3781 O O . ALA B 1 212 ? 63.121 14.667 148.681 1.00 50.40 212 ALA B O 1
ATOM 3783 N N . MET B 1 213 ? 64.795 16.082 148.142 1.00 48.48 213 MET B N 1
ATOM 3784 C CA . MET B 1 213 ? 64.410 17.140 149.086 1.00 49.00 213 MET B CA 1
ATOM 3785 C C . MET B 1 213 ? 63.021 17.722 148.803 1.00 52.70 213 MET B C 1
ATOM 3786 O O . MET B 1 213 ? 62.265 17.949 149.744 1.00 51.04 213 MET B O 1
ATOM 3791 N N . GLU B 1 214 ? 62.685 17.939 147.506 1.00 50.82 214 GLU B N 1
ATOM 3792 C CA . GLU B 1 214 ? 61.375 18.439 147.068 1.00 51.11 214 GLU B CA 1
ATOM 3793 C C . GLU B 1 214 ? 60.267 17.460 147.457 1.00 51.25 214 GLU B C 1
ATOM 3794 O O . GLU B 1 214 ? 59.165 17.906 147.759 1.00 49.39 214 GLU B O 1
ATOM 3800 N N . LEU B 1 215 ? 60.553 16.134 147.427 1.00 47.93 215 LEU B N 1
ATOM 3801 C CA . LEU B 1 215 ? 59.607 15.084 147.815 1.00 46.57 215 LEU B CA 1
ATOM 3802 C C . LEU B 1 215 ? 59.292 15.183 149.307 1.00 48.02 215 LEU B C 1
ATOM 3803 O O . LEU B 1 215 ? 58.123 15.105 149.684 1.00 48.29 215 LEU B O 1
ATOM 3808 N N . ILE B 1 216 ? 60.318 15.376 150.150 1.00 43.08 216 ILE B N 1
ATOM 3809 C CA . ILE B 1 216 ? 60.135 15.564 151.592 1.00 42.52 216 ILE B CA 1
ATOM 3810 C C . ILE B 1 216 ? 59.230 16.803 151.825 1.00 46.79 216 ILE B C 1
ATOM 3811 O O . ILE B 1 216 ? 58.292 16.714 152.600 1.00 48.18 216 ILE B O 1
ATOM 3816 N N . VAL B 1 217 ? 59.482 17.916 151.114 1.00 45.50 217 VAL B N 1
ATOM 3817 C CA . VAL B 1 217 ? 58.710 19.173 151.215 1.00 47.06 217 VAL B CA 1
ATOM 3818 C C . VAL B 1 217 ? 57.246 18.968 150.801 1.00 49.17 217 VAL B C 1
ATOM 3819 O O . VAL B 1 217 ? 56.353 19.325 151.569 1.00 48.25 217 VAL B O 1
ATOM 3823 N N . LYS B 1 218 ? 57.012 18.362 149.616 1.00 46.08 218 LYS B N 1
ATOM 3824 C CA . LYS B 1 218 ? 55.670 18.078 149.087 1.00 45.90 218 LYS B CA 1
ATOM 3825 C C . LYS B 1 218 ? 54.885 17.216 150.059 1.00 47.61 218 LYS B C 1
ATOM 3826 O O . LYS B 1 218 ? 53.726 17.521 150.319 1.00 47.95 218 LYS B O 1
ATOM 3832 N N . LEU B 1 219 ? 55.520 16.163 150.620 1.00 43.82 219 LEU B N 1
ATOM 3833 C CA . LEU B 1 219 ? 54.887 15.295 151.615 1.00 41.14 219 LEU B CA 1
ATOM 3834 C C . LEU B 1 219 ? 54.435 16.109 152.823 1.00 43.53 219 LEU B C 1
ATOM 3835 O O . LEU B 1 219 ? 53.288 15.975 153.246 1.00 42.32 219 LEU B O 1
ATOM 3840 N N . ALA B 1 220 ? 55.338 16.950 153.380 1.00 41.07 220 ALA B N 1
ATOM 3841 C CA . ALA B 1 220 ? 55.059 17.774 154.557 1.00 42.00 220 ALA B CA 1
ATOM 3842 C C . ALA B 1 220 ? 53.942 18.788 154.305 1.00 47.82 220 ALA B C 1
ATOM 3843 O O . ALA B 1 220 ? 53.103 18.965 155.191 1.00 46.35 220 ALA B O 1
ATOM 3845 N N . ASN B 1 221 ? 53.891 19.402 153.079 1.00 44.67 221 ASN B N 1
ATOM 3846 C CA . ASN B 1 221 ? 52.824 20.323 152.666 1.00 45.43 221 ASN B CA 1
ATOM 3847 C C . ASN B 1 221 ? 51.491 19.591 152.582 1.00 49.37 221 ASN B C 1
ATOM 3848 O O . ASN B 1 221 ? 50.451 20.225 152.642 1.00 51.22 221 ASN B O 1
ATOM 3853 N N . HIS B 1 222 ? 51.523 18.264 152.434 1.00 44.85 222 HIS B N 1
ATOM 3854 C CA . HIS B 1 222 ? 50.325 17.438 152.413 1.00 43.99 222 HIS B CA 1
ATOM 3855 C C . HIS B 1 222 ? 50.065 16.758 153.783 1.00 45.99 222 HIS B C 1
ATOM 3856 O O . HIS B 1 222 ? 49.207 15.899 153.875 1.00 45.08 222 HIS B O 1
ATOM 3863 N N . GLY B 1 223 ? 50.798 17.170 154.818 1.00 41.80 223 GLY B N 1
ATOM 3864 C CA . GLY B 1 223 ? 50.626 16.707 156.193 1.00 40.62 223 GLY B CA 1
ATOM 3865 C C . GLY B 1 223 ? 51.350 15.431 156.568 1.00 43.29 223 GLY B C 1
ATOM 3866 O O . GLY B 1 223 ? 51.043 14.845 157.611 1.00 41.78 223 GLY B O 1
ATOM 3867 N N . LEU B 1 224 ? 52.335 15.003 155.753 1.00 40.02 224 LEU B N 1
ATOM 3868 C CA . LEU B 1 224 ? 53.040 13.744 155.993 1.00 38.22 224 LEU B CA 1
ATOM 3869 C C . LEU B 1 224 ? 54.541 13.833 156.087 1.00 41.14 224 LEU B C 1
ATOM 3870 O O . LEU B 1 224 ? 55.181 14.631 155.395 1.00 40.53 224 LEU B O 1
ATOM 3875 N N . ILE B 1 225 ? 55.105 12.948 156.914 1.00 36.43 225 ILE B N 1
ATOM 3876 C CA . ILE B 1 225 ? 56.550 12.762 157.049 1.00 35.69 225 ILE B CA 1
ATOM 3877 C C . ILE B 1 225 ? 56.764 11.278 156.781 1.00 38.23 225 ILE B C 1
ATOM 3878 O O . ILE B 1 225 ? 56.130 10.453 157.428 1.00 35.52 225 ILE B O 1
ATOM 3883 N N . HIS B 1 226 ? 57.623 10.933 155.811 1.00 36.12 226 HIS B N 1
ATOM 3884 C CA . HIS B 1 226 ? 57.901 9.533 155.422 1.00 35.18 226 HIS B CA 1
ATOM 3885 C C . HIS B 1 226 ? 58.299 8.625 156.607 1.00 39.50 226 HIS B C 1
ATOM 3886 O O . HIS B 1 226 ? 57.718 7.540 156.771 1.00 38.25 226 HIS B O 1
ATOM 3893 N N . GLY B 1 227 ? 59.271 9.072 157.410 1.00 37.18 227 GLY B N 1
ATOM 3894 C CA . GLY B 1 227 ? 59.723 8.332 158.595 1.00 36.49 227 GLY B CA 1
ATOM 3895 C C . GLY B 1 227 ? 60.844 7.341 158.341 1.00 41.40 227 GLY B C 1
ATOM 3896 O O . GLY B 1 227 ? 61.575 7.001 159.279 1.00 43.19 227 GLY B O 1
ATOM 3897 N N . ASP B 1 228 ? 60.975 6.843 157.081 1.00 37.04 228 ASP B N 1
ATOM 3898 C CA . ASP B 1 228 ? 62.030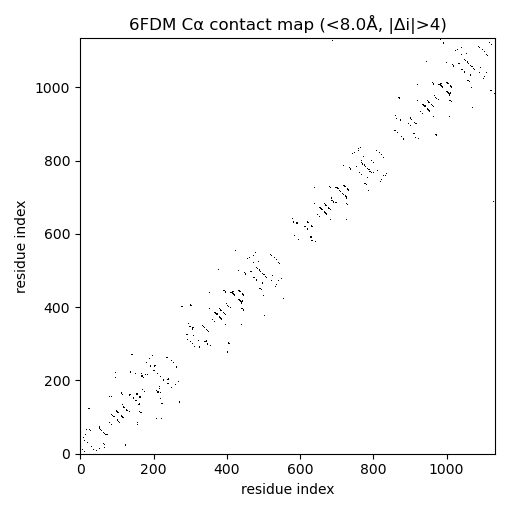 5.887 156.658 1.00 37.14 228 ASP B CA 1
ATOM 3899 C C . ASP B 1 228 ? 62.623 6.310 155.311 1.00 40.60 228 ASP B C 1
ATOM 3900 O O . ASP B 1 228 ? 62.908 5.450 154.475 1.00 39.47 228 ASP B O 1
ATOM 3905 N N . PHE B 1 229 ? 62.732 7.621 155.070 1.00 37.90 229 PHE B N 1
ATOM 3906 C CA . PHE B 1 229 ? 63.166 8.158 153.784 1.00 39.34 229 PHE B CA 1
ATOM 3907 C C . PHE B 1 229 ? 64.636 7.830 153.540 1.00 46.08 229 PHE B C 1
ATOM 3908 O O . PHE B 1 229 ? 65.499 8.303 154.279 1.00 48.66 229 PHE B O 1
ATOM 3916 N N . ASN B 1 230 ? 64.912 6.943 152.561 1.00 41.64 230 ASN B N 1
ATOM 3917 C CA . ASN B 1 230 ? 66.276 6.468 152.330 1.00 41.79 230 ASN B CA 1
ATOM 3918 C C . ASN B 1 230 ? 66.527 5.897 150.947 1.00 43.50 230 ASN B C 1
ATOM 3919 O O . ASN B 1 230 ? 65.597 5.748 150.150 1.00 40.90 230 ASN B O 1
ATOM 3924 N N . GLU B 1 231 ? 67.780 5.491 150.717 1.00 39.67 231 GLU B N 1
ATOM 3925 C CA . GLU B 1 231 ? 68.285 4.932 149.472 1.00 40.63 231 GLU B CA 1
ATOM 3926 C C . GLU B 1 231 ? 67.711 3.557 149.130 1.00 44.23 231 GLU B C 1
ATOM 3927 O O . GLU B 1 231 ? 67.844 3.142 147.987 1.00 46.43 231 GLU B O 1
ATOM 3933 N N . PHE B 1 232 ? 67.088 2.858 150.090 1.00 39.33 232 PHE B N 1
ATOM 3934 C CA . PHE B 1 232 ? 66.496 1.527 149.870 1.00 38.07 232 PHE B CA 1
ATOM 3935 C C . PHE B 1 232 ? 65.064 1.597 149.338 1.00 43.34 232 PHE B C 1
ATOM 3936 O O . PHE B 1 232 ? 64.582 0.642 148.742 1.00 45.37 232 PHE B O 1
ATOM 3944 N N . ASN B 1 233 ? 64.367 2.697 149.554 1.00 39.07 233 ASN B N 1
ATOM 3945 C CA . ASN B 1 233 ? 62.976 2.770 149.120 1.00 37.42 233 ASN B CA 1
ATOM 3946 C C . ASN B 1 233 ? 62.699 3.872 148.116 1.00 42.07 233 ASN B C 1
ATOM 3947 O O . ASN B 1 233 ? 61.548 4.175 147.822 1.00 40.79 233 ASN B O 1
ATOM 3952 N N . LEU B 1 234 ? 63.777 4.456 147.578 1.00 41.37 234 LEU B N 1
ATOM 3953 C CA . LEU B 1 234 ? 63.716 5.443 146.518 1.00 42.44 234 LEU B CA 1
ATOM 3954 C C . LEU B 1 234 ? 64.326 4.804 145.270 1.00 47.29 234 LEU B C 1
ATOM 3955 O O . LEU B 1 234 ? 65.517 4.464 145.260 1.00 46.62 234 LEU B O 1
ATOM 3960 N N . ILE B 1 235 ? 63.493 4.629 144.234 1.00 43.15 235 ILE B N 1
ATOM 3961 C CA . ILE B 1 235 ? 63.902 4.026 142.953 1.00 41.78 235 ILE B CA 1
ATOM 3962 C C . ILE B 1 235 ? 64.226 5.116 141.946 1.00 46.06 235 ILE B C 1
ATOM 3963 O O . ILE B 1 235 ? 63.450 6.046 141.767 1.00 45.56 235 ILE B O 1
ATOM 3968 N N . LEU B 1 236 ? 65.369 4.966 141.258 1.00 44.05 236 LEU B N 1
ATOM 3969 C CA . LEU B 1 236 ? 65.812 5.905 140.248 1.00 45.73 236 LEU B CA 1
ATOM 3970 C C . LEU B 1 236 ? 65.577 5.250 138.890 1.00 48.85 236 LEU B C 1
ATOM 3971 O O . LEU B 1 236 ? 66.103 4.152 138.628 1.00 47.87 236 LEU B O 1
ATOM 3976 N N . ASP B 1 237 ? 64.751 5.912 138.044 1.00 45.48 237 ASP B N 1
ATOM 3977 C CA . ASP B 1 237 ? 64.420 5.435 136.696 1.00 46.67 237 ASP B CA 1
ATOM 3978 C C . ASP B 1 237 ? 65.505 5.804 135.663 1.00 49.04 237 ASP B C 1
ATOM 3979 O O . ASP B 1 237 ? 66.540 6.350 136.039 1.00 47.43 237 ASP B O 1
ATOM 3984 N N . GLU B 1 238 ? 65.257 5.537 134.369 1.00 49.01 238 GLU B N 1
ATOM 3985 C CA . GLU B 1 238 ? 66.204 5.828 133.290 1.00 52.47 238 GLU B CA 1
ATOM 3986 C C . GLU B 1 238 ? 66.463 7.341 133.072 1.00 59.84 238 GLU B C 1
ATOM 3987 O O . GLU B 1 238 ? 67.510 7.713 132.525 1.00 59.93 238 GLU B O 1
ATOM 3993 N N . SER B 1 239 ? 65.525 8.201 133.514 1.00 57.75 239 SER B N 1
ATOM 3994 C CA . SER B 1 239 ? 65.641 9.659 133.369 1.00 60.18 239 SER B CA 1
ATOM 3995 C C . SER B 1 239 ? 66.089 10.316 134.690 1.00 62.79 239 SER B C 1
ATOM 3996 O O . SER B 1 239 ? 66.009 11.540 134.853 1.00 61.40 239 SER B O 1
ATOM 3999 N N . ASP B 1 240 ? 66.562 9.479 135.637 1.00 58.77 240 ASP B N 1
ATOM 4000 C CA . ASP B 1 240 ? 67.018 9.890 136.960 1.00 58.15 240 ASP B CA 1
ATOM 4001 C C . ASP B 1 240 ? 65.915 10.499 137.842 1.00 59.17 240 ASP B C 1
ATOM 4002 O O . ASP B 1 240 ? 66.201 11.286 138.745 1.00 59.26 240 ASP B O 1
ATOM 4007 N N . HIS B 1 241 ? 64.662 10.095 137.600 1.00 53.75 241 HIS B N 1
ATOM 4008 C CA . HIS B 1 241 ? 63.533 10.515 138.420 1.00 51.65 241 HIS B CA 1
ATOM 4009 C C . HIS B 1 241 ? 63.291 9.498 139.505 1.00 52.14 241 HIS B C 1
ATOM 4010 O O . HIS B 1 241 ? 63.438 8.288 139.288 1.00 49.15 241 HIS B O 1
ATOM 4017 N N . ILE B 1 242 ? 62.941 10.003 140.688 1.00 47.30 242 ILE B N 1
ATOM 4018 C CA . ILE B 1 242 ? 62.731 9.214 141.887 1.00 44.89 242 ILE B CA 1
ATOM 4019 C C . ILE B 1 242 ? 61.286 8.770 142.080 1.00 45.76 242 ILE B C 1
ATOM 4020 O O . ILE B 1 242 ? 60.383 9.585 141.981 1.00 46.63 242 ILE B O 1
ATOM 4025 N N . THR B 1 243 ? 61.082 7.493 142.435 1.00 39.76 243 THR B N 1
ATOM 4026 C CA . THR B 1 243 ? 59.782 6.953 142.854 1.00 38.67 243 THR B CA 1
ATOM 4027 C C . THR B 1 243 ? 59.974 6.388 144.257 1.00 42.36 243 THR B C 1
ATOM 4028 O O . THR B 1 243 ? 60.969 5.705 144.518 1.00 41.35 243 THR B O 1
ATOM 4032 N N . MET B 1 244 ? 59.027 6.678 145.144 1.00 40.71 244 MET B N 1
ATOM 4033 C CA . MET B 1 244 ? 58.956 6.226 146.532 1.00 41.62 244 MET B CA 1
ATOM 4034 C C . MET B 1 244 ? 58.116 4.933 146.508 1.00 43.40 244 MET B C 1
ATOM 4035 O O . MET B 1 244 ? 56.994 4.941 145.981 1.00 41.45 244 MET B O 1
ATOM 4040 N N . ILE B 1 245 ? 58.683 3.804 146.996 1.00 39.16 245 ILE B N 1
ATOM 4041 C CA . ILE B 1 245 ? 58.039 2.473 146.891 1.00 37.59 245 ILE B CA 1
ATOM 4042 C C . ILE B 1 245 ? 57.625 1.753 148.194 1.00 40.30 245 ILE B C 1
ATOM 4043 O O . ILE B 1 245 ? 57.045 0.650 148.143 1.00 39.60 245 ILE B O 1
ATOM 4048 N N . ASP B 1 246 ? 57.942 2.362 149.345 1.00 36.52 246 ASP B N 1
ATOM 4049 C CA . ASP B 1 246 ? 57.644 1.774 150.653 1.00 34.39 246 ASP B CA 1
ATOM 4050 C C . ASP B 1 246 ? 57.528 2.938 151.630 1.00 40.38 246 ASP B C 1
ATOM 4051 O O . ASP B 1 246 ? 58.373 3.833 151.609 1.00 43.15 246 ASP B O 1
ATOM 4056 N N . PHE B 1 247 ? 56.441 2.988 152.409 1.00 34.62 247 PHE B N 1
ATOM 4057 C CA . PHE B 1 247 ? 56.168 4.068 153.383 1.00 34.15 247 PHE B CA 1
ATOM 4058 C C . PHE B 1 247 ? 55.255 3.473 154.480 1.00 37.51 247 PHE B C 1
ATOM 4059 O O . PHE B 1 247 ? 54.102 3.877 154.608 1.00 35.87 247 PHE B O 1
ATOM 4067 N N . PRO B 1 248 ? 55.754 2.481 155.264 1.00 35.52 248 PRO B N 1
ATOM 4068 C CA . PRO B 1 248 ? 54.888 1.806 156.239 1.00 35.35 248 PRO B CA 1
ATOM 4069 C C . PRO B 1 248 ? 54.484 2.572 157.489 1.00 40.63 248 PRO B C 1
ATOM 4070 O O . PRO B 1 248 ? 53.478 2.226 158.096 1.00 39.89 248 PRO B O 1
ATOM 4074 N N . GLN B 1 249 ? 55.308 3.541 157.924 1.00 38.64 249 GLN B N 1
ATOM 4075 C CA . GLN B 1 249 ? 55.126 4.219 159.204 1.00 37.42 249 GLN B CA 1
ATOM 4076 C C . GLN B 1 249 ? 55.212 5.722 159.115 1.00 41.31 249 GLN B C 1
ATOM 4077 O O . GLN B 1 249 ? 55.922 6.343 159.906 1.00 43.63 249 GLN B O 1
ATOM 4083 N N . MET B 1 250 ? 54.452 6.322 158.191 1.00 36.49 250 MET B N 1
ATOM 4084 C CA . MET B 1 250 ? 54.427 7.771 158.034 1.00 36.49 250 MET B CA 1
ATOM 4085 C C . MET B 1 250 ? 53.919 8.464 159.284 1.00 43.34 250 MET B C 1
ATOM 4086 O O . MET B 1 250 ? 53.108 7.919 160.035 1.00 43.67 250 MET B O 1
ATOM 4091 N N . VAL B 1 251 ? 54.490 9.626 159.553 1.00 39.71 251 VAL B N 1
ATOM 4092 C CA . VAL B 1 251 ? 54.184 10.425 160.725 1.00 39.28 251 VAL B CA 1
ATOM 4093 C C . VAL B 1 251 ? 53.436 11.669 160.237 1.00 41.40 251 VAL B C 1
ATOM 4094 O O . VAL B 1 251 ? 53.777 12.231 159.201 1.00 38.72 251 VAL B O 1
ATOM 4098 N N . SER B 1 252 ? 52.398 12.076 160.964 1.00 39.31 252 SER B N 1
ATOM 4099 C CA . SER B 1 252 ? 51.651 13.290 160.633 1.00 39.57 252 SER B CA 1
ATOM 4100 C C . SER B 1 252 ? 52.512 14.521 161.010 1.00 43.59 252 SER B C 1
ATOM 4101 O O . SER B 1 252 ? 53.248 14.468 161.994 1.00 45.37 252 SER B O 1
ATOM 4104 N N . THR B 1 253 ? 52.422 15.619 160.249 1.00 41.49 253 THR B N 1
ATOM 4105 C CA . THR B 1 253 ? 53.140 16.869 160.573 1.00 42.40 253 THR B CA 1
ATOM 4106 C C . THR B 1 253 ? 52.577 17.501 161.867 1.00 46.69 253 THR B C 1
ATOM 4107 O O . THR B 1 253 ? 53.182 18.413 162.437 1.00 47.12 253 THR B O 1
ATOM 4111 N N . SER B 1 254 ? 51.438 16.980 162.335 1.00 44.47 254 SER B N 1
ATOM 4112 C CA . SER B 1 254 ? 50.771 17.389 163.577 1.00 46.38 254 SER B CA 1
ATOM 4113 C C . SER B 1 254 ? 51.294 16.584 164.787 1.00 49.57 254 SER B C 1
ATOM 4114 O O . SER B 1 254 ? 50.943 16.909 165.913 1.00 50.67 254 SER B O 1
ATOM 4117 N N . HIS B 1 255 ? 52.143 15.553 164.562 1.00 44.31 255 HIS B N 1
ATOM 4118 C CA . HIS B 1 255 ? 52.713 14.748 165.664 1.00 43.27 255 HIS B CA 1
ATOM 4119 C C . HIS B 1 255 ? 53.496 15.680 166.597 1.00 46.11 255 HIS B C 1
ATOM 4120 O O . HIS B 1 255 ? 54.176 16.567 166.084 1.00 44.39 255 HIS B O 1
ATOM 4127 N N . PRO B 1 256 ? 53.428 15.526 167.948 1.00 44.27 256 PRO B N 1
ATOM 4128 C CA . PRO B 1 256 ? 54.188 16.437 168.824 1.00 45.57 256 PRO B CA 1
ATOM 4129 C C . PRO B 1 256 ? 55.687 16.519 168.493 1.00 49.71 256 PRO B C 1
ATOM 4130 O O . PRO B 1 256 ? 56.303 17.560 168.709 1.00 49.61 256 PRO B O 1
ATOM 4134 N N . ASN B 1 257 ? 56.264 15.446 167.908 1.00 45.63 257 ASN B N 1
ATOM 4135 C CA . ASN B 1 257 ? 57.681 15.423 167.543 1.00 45.22 257 ASN B CA 1
ATOM 4136 C C . ASN B 1 257 ? 57.924 15.368 166.053 1.00 48.35 257 ASN B C 1
ATOM 4137 O O . ASN B 1 257 ? 58.969 14.880 165.624 1.00 47.20 257 ASN B O 1
ATOM 4142 N N . ALA B 1 258 ? 56.975 15.900 165.263 1.00 46.88 258 ALA B N 1
ATOM 4143 C CA . ALA B 1 258 ? 57.038 15.945 163.798 1.00 46.42 258 ALA B CA 1
ATOM 4144 C C . ALA B 1 258 ? 58.326 16.565 163.270 1.00 49.82 258 ALA B C 1
ATOM 4145 O O . ALA B 1 258 ? 58.914 16.035 162.335 1.00 48.75 258 ALA B O 1
ATOM 4147 N N . GLU B 1 259 ? 58.784 17.666 163.884 1.00 47.62 259 GLU B N 1
ATOM 4148 C CA . GLU B 1 259 ? 60.002 18.347 163.434 1.00 48.11 259 GLU B CA 1
ATOM 4149 C C . GLU B 1 259 ? 61.237 17.446 163.446 1.00 47.37 259 GLU B C 1
ATOM 4150 O O . GLU B 1 259 ? 62.014 17.475 162.494 1.00 46.76 259 GLU B O 1
ATOM 4156 N N . TRP B 1 260 ? 61.395 16.638 164.507 1.00 42.04 260 TRP B N 1
ATOM 4157 C CA . TRP B 1 260 ? 62.482 15.683 164.633 1.00 40.54 260 TRP B CA 1
ATOM 4158 C C . TRP B 1 260 ? 62.410 14.650 163.505 1.00 43.64 260 TRP B C 1
ATOM 4159 O O . TRP B 1 260 ? 63.438 14.377 162.883 1.00 44.13 260 TRP B O 1
ATOM 4170 N N . TYR B 1 261 ? 61.197 14.099 163.221 1.00 39.37 261 TYR B N 1
ATOM 4171 C CA . TYR B 1 261 ? 61.001 13.109 162.143 1.00 37.56 261 TYR B CA 1
ATOM 4172 C C . TYR B 1 261 ? 61.311 13.685 160.791 1.00 41.27 261 TYR B C 1
ATOM 4173 O O . TYR B 1 261 ? 61.950 13.016 159.977 1.00 39.30 261 TYR B O 1
ATOM 4182 N N . PHE B 1 262 ? 60.878 14.948 160.556 1.00 39.48 262 PHE B N 1
ATOM 4183 C CA . PHE B 1 262 ? 61.150 15.677 159.312 1.00 39.81 262 PHE B CA 1
ATOM 4184 C C . PHE B 1 262 ? 62.672 15.855 159.127 1.00 46.81 262 PHE B C 1
ATOM 4185 O O . PHE B 1 262 ? 63.191 15.557 158.052 1.00 47.05 262 PHE B O 1
ATOM 4193 N N . ASP B 1 263 ? 63.372 16.361 160.179 1.00 45.77 263 ASP B N 1
ATOM 4194 C CA . ASP B 1 263 ? 64.818 16.610 160.162 1.00 46.06 263 ASP B CA 1
ATOM 4195 C C . ASP B 1 263 ? 65.591 15.333 159.984 1.00 46.36 263 ASP B C 1
ATOM 4196 O O . ASP B 1 263 ? 66.598 15.339 159.287 1.00 46.04 263 ASP B O 1
ATOM 4201 N N . ARG B 1 264 ? 65.129 14.241 160.612 1.00 42.02 264 ARG B N 1
ATOM 4202 C CA . ARG B 1 264 ? 65.776 12.936 160.476 1.00 40.74 264 ARG B CA 1
ATOM 4203 C C . ARG B 1 264 ? 65.744 12.471 159.024 1.00 42.31 264 ARG B C 1
ATOM 4204 O O . ARG B 1 264 ? 66.774 12.045 158.521 1.00 42.96 264 ARG B O 1
ATOM 4212 N N . ASP B 1 265 ? 64.586 12.596 158.349 1.00 37.71 265 ASP B N 1
ATOM 4213 C CA . ASP B 1 265 ? 64.445 12.210 156.934 1.00 37.09 265 ASP B CA 1
ATOM 4214 C C . ASP B 1 265 ? 65.414 13.024 156.035 1.00 42.11 265 ASP B C 1
ATOM 4215 O O . ASP B 1 265 ? 66.099 12.424 155.213 1.00 40.91 265 ASP B O 1
ATOM 4220 N N . VAL B 1 266 ? 65.468 14.378 156.226 1.00 40.01 266 VAL B N 1
ATOM 4221 C CA . VAL B 1 266 ? 66.358 15.314 155.515 1.00 41.37 266 VAL B CA 1
ATOM 4222 C C . VAL B 1 266 ? 67.817 14.888 155.714 1.00 45.72 266 VAL B C 1
ATOM 4223 O O . VAL B 1 266 ? 68.547 14.742 154.729 1.00 45.35 266 VAL B O 1
ATOM 4227 N N . LYS B 1 267 ? 68.210 14.626 156.976 1.00 42.74 267 LYS B N 1
ATOM 4228 C CA . LYS B 1 267 ? 69.579 14.230 157.326 1.00 44.52 267 LYS B CA 1
ATOM 4229 C C . LYS B 1 267 ? 70.007 12.918 156.722 1.00 49.01 267 LYS B C 1
ATOM 4230 O O . LYS B 1 267 ? 71.144 12.820 156.282 1.00 49.72 267 LYS B O 1
ATOM 4236 N N . CYS B 1 268 ? 69.097 11.922 156.648 1.00 46.39 268 CYS B N 1
ATOM 4237 C CA . CYS B 1 268 ? 69.400 10.627 156.019 1.00 46.93 268 CYS B CA 1
ATOM 4238 C C . CYS B 1 268 ? 69.740 10.772 154.541 1.00 51.57 268 CYS B C 1
ATOM 4239 O O . CYS B 1 268 ? 70.698 10.162 154.074 1.00 51.92 268 CYS B O 1
ATOM 4242 N N . ILE B 1 269 ? 69.002 11.631 153.831 1.00 49.10 269 ILE B N 1
ATOM 4243 C CA . ILE B 1 269 ? 69.263 11.936 152.419 1.00 50.46 269 ILE B CA 1
ATOM 4244 C C . ILE B 1 269 ? 70.613 12.635 152.246 1.00 56.23 269 ILE B C 1
ATOM 4245 O O . ILE B 1 269 ? 71.363 12.278 151.336 1.00 58.74 269 ILE B O 1
ATOM 4250 N N . LYS B 1 270 ? 70.902 13.642 153.099 1.00 51.06 270 LYS B N 1
ATOM 4251 C CA . LYS B 1 270 ? 72.161 14.377 153.073 1.00 52.44 270 LYS B CA 1
ATOM 4252 C C . LYS B 1 270 ? 73.321 13.415 153.320 1.00 57.20 270 LYS B C 1
ATOM 4253 O O . LYS B 1 270 ? 74.304 13.450 152.588 1.00 57.54 270 LYS B O 1
ATOM 4259 N N . ASP B 1 271 ? 73.169 12.511 154.304 1.00 54.47 271 ASP B N 1
ATOM 4260 C CA . ASP B 1 271 ? 74.171 11.492 154.630 1.00 55.63 271 ASP B CA 1
ATOM 4261 C C . ASP B 1 271 ? 74.481 10.611 153.419 1.00 57.78 271 ASP B C 1
ATOM 4262 O O . ASP B 1 271 ? 75.657 10.430 153.095 1.00 58.64 271 ASP B O 1
ATOM 4267 N N . PHE B 1 272 ? 73.429 10.087 152.736 1.00 50.77 272 PHE B N 1
ATOM 4268 C CA . PHE B 1 272 ? 73.611 9.240 151.550 1.00 49.55 272 PHE B CA 1
ATOM 4269 C C . PHE B 1 272 ? 74.301 9.973 150.388 1.00 54.09 272 PHE B C 1
ATOM 4270 O O . PHE B 1 272 ? 75.228 9.423 149.788 1.00 53.53 272 PHE B O 1
ATOM 4278 N N . PHE B 1 273 ? 73.834 11.192 150.059 1.00 52.48 273 PHE B N 1
ATOM 4279 C CA . PHE B 1 273 ? 74.399 11.977 148.961 1.00 55.26 273 PHE B CA 1
ATOM 4280 C C . PHE B 1 273 ? 75.872 12.349 149.161 1.00 66.54 273 PHE B C 1
ATOM 4281 O O . PHE B 1 273 ? 76.634 12.364 148.194 1.00 68.81 273 PHE B O 1
ATOM 4289 N N . MET B 1 274 ? 76.283 12.586 150.420 1.00 65.91 274 MET B N 1
ATOM 4290 C CA . MET B 1 274 ? 77.671 12.875 150.770 1.00 69.35 274 MET B CA 1
ATOM 4291 C C . MET B 1 274 ? 78.495 11.589 150.680 1.00 71.22 274 MET B C 1
ATOM 4292 O O . MET B 1 274 ? 79.550 11.604 150.068 1.00 73.02 274 MET B O 1
ATOM 4297 N N . LYS B 1 275 ? 78.003 10.480 151.257 1.00 64.93 275 LYS B N 1
ATOM 4298 C CA . LYS B 1 275 ? 78.688 9.189 151.262 1.00 65.19 275 LYS B CA 1
ATOM 4299 C C . LYS B 1 275 ? 78.838 8.585 149.873 1.00 68.49 275 LYS B C 1
ATOM 4300 O O . LYS B 1 275 ? 79.918 8.092 149.535 1.00 69.47 275 LYS B O 1
ATOM 4306 N N . ARG B 1 276 ? 77.761 8.601 149.078 1.00 63.38 276 ARG B N 1
ATOM 4307 C CA . ARG B 1 276 ? 77.774 7.981 147.754 1.00 63.63 276 ARG B CA 1
ATOM 4308 C C . ARG B 1 276 ? 78.298 8.862 146.604 1.00 68.77 276 ARG B C 1
ATOM 4309 O O . ARG B 1 276 ? 79.082 8.387 145.777 1.00 68.46 276 ARG B O 1
ATOM 4317 N N . PHE B 1 277 ? 77.842 10.118 146.530 1.00 65.75 277 PHE B N 1
ATOM 4318 C CA . PHE B 1 277 ? 78.214 10.983 145.417 1.00 67.21 277 PHE B CA 1
ATOM 4319 C C . PHE B 1 277 ? 79.170 12.114 145.752 1.00 72.69 277 PHE B C 1
ATOM 4320 O O . PHE B 1 277 ? 79.545 12.875 144.846 1.00 73.95 277 PHE B O 1
ATOM 4328 N N . SER B 1 278 ? 79.597 12.206 147.037 1.00 68.92 278 SER B N 1
ATOM 4329 C CA . SER B 1 278 ? 80.453 13.275 147.571 1.00 71.03 278 SER B CA 1
ATOM 4330 C C . SER B 1 278 ? 79.776 14.633 147.331 1.00 75.17 278 SER B C 1
ATOM 4331 O O . SER B 1 278 ? 80.447 15.659 147.156 1.00 77.61 278 SER B O 1
ATOM 4334 N N . TYR B 1 279 ? 78.427 14.616 147.310 1.00 68.77 279 TYR B N 1
ATOM 4335 C CA . TYR B 1 279 ? 77.613 15.795 147.083 1.00 67.94 279 TYR B CA 1
ATOM 4336 C C . TYR B 1 279 ? 76.976 16.297 148.374 1.00 73.47 279 TYR B C 1
ATOM 4337 O O . TYR B 1 279 ? 76.314 15.545 149.094 1.00 70.98 279 TYR B O 1
ATOM 4346 N N . GLU B 1 280 ? 77.148 17.598 148.618 1.00 72.81 280 GLU B N 1
ATOM 4347 C CA . GLU B 1 280 ? 76.635 18.342 149.756 1.00 72.02 280 GLU B CA 1
ATOM 4348 C C . GLU B 1 280 ? 76.043 19.643 149.245 1.00 78.46 280 GLU B C 1
ATOM 4349 O O . GLU B 1 280 ? 76.500 20.182 148.234 1.00 79.09 280 GLU B O 1
ATOM 4355 N N . SER B 1 281 ? 75.045 20.159 149.956 1.00 76.74 281 SER B N 1
ATOM 4356 C CA . SER B 1 281 ? 74.379 21.424 149.653 1.00 78.79 281 SER B CA 1
ATOM 4357 C C . SER B 1 281 ? 73.929 22.095 150.951 1.00 85.53 281 SER B C 1
ATOM 4358 O O . SER B 1 281 ? 73.657 21.414 151.947 1.00 83.22 281 SER B O 1
ATOM 4361 N N . GLU B 1 282 ? 73.869 23.421 150.939 1.00 86.74 282 GLU B N 1
ATOM 4362 C CA . GLU B 1 282 ? 73.415 24.233 152.068 1.00 87.90 282 GLU B CA 1
ATOM 4363 C C . GLU B 1 282 ? 71.911 24.542 151.891 1.00 92.46 282 GLU B C 1
ATOM 4364 O O . GLU B 1 282 ? 71.296 25.168 152.757 1.00 92.47 282 GLU B O 1
ATOM 4370 N N . LEU B 1 283 ? 71.341 24.083 150.751 1.00 89.31 283 LEU B N 1
ATOM 4371 C CA . LEU B 1 283 ? 69.944 24.233 150.355 1.00 88.80 283 LEU B CA 1
ATOM 4372 C C . LEU B 1 283 ? 69.189 22.957 150.681 1.00 90.83 283 LEU B C 1
ATOM 4373 O O . LEU B 1 283 ? 69.101 22.045 149.855 1.00 90.30 283 LEU B O 1
ATOM 4378 N N . PHE B 1 284 ? 68.662 22.888 151.899 1.00 85.78 284 PHE B N 1
ATOM 4379 C CA . PHE B 1 284 ? 67.889 21.752 152.380 1.00 82.59 284 PHE B CA 1
ATOM 4380 C C . PHE B 1 284 ? 66.648 22.254 153.147 1.00 83.67 284 PHE B C 1
ATOM 4381 O O . PHE B 1 284 ? 66.671 23.359 153.706 1.00 84.24 284 PHE B O 1
ATOM 4389 N N . PRO B 1 285 ? 65.560 21.463 153.168 1.00 76.18 285 PRO B N 1
ATOM 4390 C CA . PRO B 1 285 ? 64.337 21.918 153.839 1.00 74.32 285 PRO B CA 1
ATOM 4391 C C . PRO B 1 285 ? 64.427 22.073 155.351 1.00 75.72 285 PRO B C 1
ATOM 4392 O O . PRO B 1 285 ? 65.187 21.376 156.026 1.00 73.95 285 PRO B O 1
ATOM 4396 N N . THR B 1 286 ? 63.604 22.998 155.859 1.00 71.81 286 THR B N 1
ATOM 4397 C CA . THR B 1 286 ? 63.410 23.344 157.263 1.00 71.33 286 THR B CA 1
ATOM 4398 C C . THR B 1 286 ? 61.924 23.106 157.541 1.00 72.22 286 THR B C 1
ATOM 4399 O O . THR B 1 286 ? 61.092 23.399 156.678 1.00 71.75 286 THR B O 1
ATOM 4403 N N . PHE B 1 287 ? 61.591 22.577 158.733 1.00 66.67 287 PHE B N 1
ATOM 4404 C CA . PHE B 1 287 ? 60.209 22.309 159.117 1.00 65.67 287 PHE B CA 1
ATOM 4405 C C . PHE B 1 287 ? 59.351 23.580 159.200 1.00 74.11 287 PHE B C 1
ATOM 4406 O O . PHE B 1 287 ? 58.158 23.516 158.906 1.00 71.77 287 PHE B O 1
ATOM 4414 N N . LYS B 1 288 ? 59.960 24.739 159.559 1.00 77.03 288 LYS B N 1
ATOM 4415 C CA . LYS B 1 288 ? 59.246 26.027 159.653 1.00 80.91 288 LYS B CA 1
ATOM 4416 C C . LYS B 1 288 ? 58.774 26.547 158.290 1.00 87.93 288 LYS B C 1
ATOM 4417 O O . LYS B 1 288 ? 57.818 27.319 158.228 1.00 88.33 288 LYS B O 1
ATOM 4423 N N . ASP B 1 289 ? 59.424 26.086 157.204 1.00 86.67 289 ASP B N 1
ATOM 4424 C CA . ASP B 1 289 ? 59.112 26.450 155.821 1.00 88.65 289 ASP B CA 1
ATOM 4425 C C . ASP B 1 289 ? 57.895 25.691 155.243 1.00 91.36 289 ASP B C 1
ATOM 4426 O O . ASP B 1 289 ? 57.585 25.848 154.058 1.00 91.54 289 ASP B O 1
ATOM 4431 N N . ILE B 1 290 ? 57.193 24.900 156.078 1.00 86.18 290 ILE B N 1
ATOM 4432 C CA . ILE B 1 290 ? 56.050 24.096 155.639 1.00 84.47 290 ILE B CA 1
ATOM 4433 C C . ILE B 1 290 ? 54.701 24.810 155.639 1.00 89.53 290 ILE B C 1
ATOM 4434 O O . ILE B 1 290 ? 54.207 25.213 156.692 1.00 89.10 290 ILE B O 1
ATOM 4439 N N . ARG B 1 291 ? 54.095 24.901 154.439 1.00 87.31 291 ARG B N 1
ATOM 4440 C CA . ARG B 1 291 ? 52.787 25.502 154.179 1.00 88.47 291 ARG B CA 1
ATOM 4441 C C . ARG B 1 291 ? 51.714 24.412 153.907 1.00 89.17 291 ARG B C 1
ATOM 4442 O O . ARG B 1 291 ? 51.498 24.004 152.759 1.00 87.98 291 ARG B O 1
ATOM 4450 N N . ARG B 1 292 ? 51.070 23.936 155.001 1.00 83.88 292 ARG B N 1
ATOM 4451 C CA . ARG B 1 292 ? 50.033 22.890 155.049 1.00 98.13 292 ARG B CA 1
ATOM 4452 C C . ARG B 1 292 ? 49.094 22.826 153.835 1.00 118.36 292 ARG B C 1
ATOM 4453 O O . ARG B 1 292 ? 48.348 23.759 153.568 1.00 80.37 292 ARG B O 1
ATOM 4461 N N . ASP B 1 297 ? 42.766 16.560 151.701 1.00 71.22 297 ASP B N 1
ATOM 4462 C CA . ASP B 1 297 ? 43.829 16.057 152.587 1.00 69.21 297 ASP B CA 1
ATOM 4463 C C . ASP B 1 297 ? 44.095 14.545 152.381 1.00 66.77 297 ASP B C 1
ATOM 4464 O O . ASP B 1 297 ? 43.153 13.757 152.414 1.00 66.04 297 ASP B O 1
ATOM 4469 N N . VAL B 1 298 ? 45.378 14.162 152.145 1.00 59.82 298 VAL B N 1
ATOM 4470 C CA . VAL B 1 298 ? 45.846 12.781 151.911 1.00 56.23 298 VAL B CA 1
ATOM 4471 C C . VAL B 1 298 ? 45.452 11.763 152.982 1.00 54.10 298 VAL B C 1
ATOM 4472 O O . VAL B 1 298 ? 44.968 10.693 152.628 1.00 49.93 298 VAL B O 1
ATOM 4476 N N . GLU B 1 299 ? 45.589 12.114 154.274 1.00 52.29 299 GLU B N 1
ATOM 4477 C CA . GLU B 1 299 ? 45.165 11.265 155.394 1.00 51.64 299 GLU B CA 1
ATOM 4478 C C . GLU B 1 299 ? 43.648 11.009 155.370 1.00 51.88 299 GLU B C 1
ATOM 4479 O O . GLU B 1 299 ? 43.222 9.888 155.636 1.00 51.19 299 GLU B O 1
ATOM 4485 N N . VAL B 1 300 ? 42.854 12.034 155.055 1.00 48.75 300 VAL B N 1
ATOM 4486 C CA . VAL B 1 300 ? 41.386 11.938 154.971 1.00 49.07 300 VAL B CA 1
ATOM 4487 C C . VAL B 1 300 ? 41.034 10.990 153.814 1.00 49.40 300 VAL B C 1
ATOM 4488 O O . VAL B 1 300 ? 40.226 10.083 154.008 1.00 47.87 300 VAL B O 1
ATOM 4492 N N . SER B 1 301 ? 41.694 11.173 152.632 1.00 43.91 301 SER B N 1
ATOM 4493 C CA . SER B 1 301 ? 41.469 10.292 151.471 1.00 41.24 301 SER B CA 1
ATOM 4494 C C . SER B 1 301 ? 41.869 8.863 151.817 1.00 40.36 301 SER B C 1
ATOM 4495 O O . SER B 1 301 ? 41.051 7.960 151.653 1.00 38.82 301 SER B O 1
ATOM 4498 N N . ALA B 1 302 ? 43.069 8.669 152.386 1.00 36.21 302 ALA B N 1
ATOM 4499 C CA . ALA B 1 302 ? 43.567 7.343 152.760 1.00 35.91 302 ALA B CA 1
ATOM 4500 C C . ALA B 1 302 ? 42.687 6.636 153.801 1.00 39.81 302 ALA B C 1
ATOM 4501 O O . ALA B 1 302 ? 42.396 5.450 153.633 1.00 39.94 302 ALA B O 1
ATOM 4503 N N . SER B 1 303 ? 42.190 7.370 154.813 1.00 38.79 303 SER B N 1
ATOM 4504 C CA . SER B 1 303 ? 41.293 6.805 155.830 1.00 39.72 303 SER B CA 1
ATOM 4505 C C . SER B 1 303 ? 39.974 6.370 155.177 1.00 43.85 303 SER B C 1
ATOM 4506 O O . SER B 1 303 ? 39.453 5.315 155.520 1.00 41.21 303 SER B O 1
ATOM 4509 N N . GLY B 1 304 ? 39.463 7.183 154.239 1.00 43.01 304 GLY B N 1
ATOM 4510 C CA . GLY B 1 304 ? 38.240 6.887 153.495 1.00 43.62 304 GLY B CA 1
ATOM 4511 C C . GLY B 1 304 ? 38.391 5.611 152.683 1.00 45.41 304 GLY B C 1
ATOM 4512 O O . GLY B 1 304 ? 37.499 4.763 152.720 1.00 44.85 304 GLY B O 1
ATOM 4513 N N . TYR B 1 305 ? 39.552 5.430 152.010 1.00 40.14 305 TYR B N 1
ATOM 4514 C CA . TYR B 1 305 ? 39.846 4.207 151.241 1.00 38.79 305 TYR B CA 1
ATOM 4515 C C . TYR B 1 305 ? 40.001 3.002 152.171 1.00 39.69 305 TYR B C 1
ATOM 4516 O O . TYR B 1 305 ? 39.494 1.941 151.848 1.00 40.12 305 TYR B O 1
ATOM 4525 N N . THR B 1 306 ? 40.680 3.154 153.309 1.00 35.51 306 THR B N 1
ATOM 4526 C CA . THR B 1 306 ? 40.812 2.070 154.324 1.00 35.04 306 THR B CA 1
ATOM 4527 C C . THR B 1 306 ? 39.434 1.595 154.836 1.00 38.18 306 THR B C 1
ATOM 4528 O O . THR B 1 306 ? 39.191 0.389 154.891 1.00 37.88 306 THR B O 1
ATOM 4532 N N . LYS B 1 307 ? 38.520 2.527 155.142 1.00 37.62 307 LYS B N 1
ATOM 4533 C CA . LYS B 1 307 ? 37.160 2.170 155.607 1.00 40.07 307 LYS B CA 1
ATOM 4534 C C . LYS B 1 307 ? 36.382 1.406 154.519 1.00 46.31 307 LYS B C 1
ATOM 4535 O O . LYS B 1 307 ? 35.653 0.468 154.845 1.00 45.69 307 LYS B O 1
ATOM 4541 N N . GLU B 1 308 ? 36.576 1.788 153.231 1.00 44.52 308 GLU B N 1
ATOM 4542 C CA . GLU B 1 308 ? 35.922 1.123 152.093 1.00 45.75 308 GLU B CA 1
ATOM 4543 C C . GLU B 1 308 ? 36.428 -0.306 152.006 1.00 50.29 308 GLU B C 1
ATOM 4544 O O . GLU B 1 308 ? 35.628 -1.221 151.909 1.00 53.41 308 GLU B O 1
ATOM 4550 N N . MET B 1 309 ? 37.735 -0.508 152.139 1.00 44.05 309 MET B N 1
ATOM 4551 C CA . MET B 1 309 ? 38.361 -1.833 152.109 1.00 41.98 309 MET B CA 1
ATOM 4552 C C . MET B 1 309 ? 38.033 -2.658 153.348 1.00 44.92 309 MET B C 1
ATOM 4553 O O . MET B 1 309 ? 37.877 -3.865 153.227 1.00 44.76 309 MET B O 1
ATOM 4558 N N . GLN B 1 310 ? 37.951 -2.038 154.535 1.00 42.46 310 GLN B N 1
ATOM 4559 C CA . GLN B 1 310 ? 37.573 -2.783 155.751 1.00 44.14 310 GLN B CA 1
ATOM 4560 C C . GLN B 1 310 ? 36.145 -3.339 155.636 1.00 52.62 310 GLN B C 1
ATOM 4561 O O . GLN B 1 310 ? 35.884 -4.439 156.127 1.00 52.48 310 GLN B O 1
ATOM 4567 N N . ALA B 1 311 ? 35.239 -2.597 154.959 1.00 52.64 311 ALA B N 1
ATOM 4568 C CA . ALA B 1 311 ? 33.840 -2.987 154.768 1.00 55.35 311 ALA B CA 1
ATOM 4569 C C . ALA B 1 311 ? 33.712 -4.261 153.914 1.00 61.59 311 ALA B C 1
ATOM 4570 O O . ALA B 1 311 ? 32.893 -5.131 154.223 1.00 61.19 311 ALA B O 1
ATOM 4572 N N . ASP B 1 312 ? 34.590 -4.400 152.898 1.00 59.30 312 ASP B N 1
ATOM 4573 C CA . ASP B 1 312 ? 34.630 -5.541 151.978 1.00 60.36 312 ASP B CA 1
ATOM 4574 C C . ASP B 1 312 ? 35.493 -6.713 152.474 1.00 63.23 312 ASP B C 1
ATOM 4575 O O . ASP B 1 312 ? 35.431 -7.805 151.897 1.00 65.23 312 ASP B O 1
ATOM 4580 N N . ASP B 1 313 ? 36.254 -6.523 153.563 1.00 56.20 313 ASP B N 1
ATOM 4581 C CA . ASP B 1 313 ? 37.079 -7.589 154.142 1.00 60.10 313 ASP B CA 1
ATOM 4582 C C . ASP B 1 313 ? 36.224 -8.747 154.705 1.00 95.60 313 ASP B C 1
ATOM 4583 O O . ASP B 1 313 ? 35.024 -8.602 154.960 1.00 61.42 313 ASP B O 1
ATOM 4588 N N . LYS C 1 8 ? 107.848 52.770 103.197 1.00 71.16 8 LYS C N 1
ATOM 4589 C CA . LYS C 1 8 ? 108.592 52.240 104.336 1.00 70.24 8 LYS C CA 1
ATOM 4590 C C . LYS C 1 8 ? 108.607 50.713 104.297 1.00 73.62 8 LYS C C 1
ATOM 4591 O O . LYS C 1 8 ? 109.686 50.125 104.316 1.00 74.13 8 LYS C O 1
ATOM 4597 N N . LEU C 1 9 ? 107.414 50.077 104.205 1.00 68.88 9 LEU C N 1
ATOM 4598 C CA . LEU C 1 9 ? 107.236 48.616 104.204 1.00 67.20 9 LEU C CA 1
ATOM 4599 C C . LEU C 1 9 ? 107.916 47.904 103.045 1.00 68.34 9 LEU C C 1
ATOM 4600 O O . LEU C 1 9 ? 108.674 46.954 103.281 1.00 68.22 9 LEU C O 1
ATOM 4605 N N . ARG C 1 10 ? 107.640 48.357 101.800 1.00 62.64 10 ARG C N 1
ATOM 4606 C CA . ARG C 1 10 ? 108.196 47.796 100.568 1.00 62.37 10 ARG C CA 1
ATOM 4607 C C . ARG C 1 10 ? 109.720 47.928 100.522 1.00 61.52 10 ARG C C 1
ATOM 4608 O O . ARG C 1 10 ? 110.377 47.183 99.797 1.00 62.83 10 ARG C O 1
ATOM 4616 N N . TYR C 1 11 ? 110.278 48.882 101.279 1.00 53.81 11 TYR C N 1
ATOM 4617 C CA . TYR C 1 11 ? 111.714 49.143 101.340 1.00 54.10 11 TYR C CA 1
ATOM 4618 C C . TYR C 1 11 ? 112.452 48.443 102.495 1.00 58.86 11 TYR C C 1
ATOM 4619 O O . TYR C 1 11 ? 113.674 48.538 102.593 1.00 60.44 11 TYR C O 1
ATOM 4628 N N . MET C 1 12 ? 111.719 47.698 103.327 1.00 54.70 12 MET C N 1
ATOM 4629 C CA . MET C 1 12 ? 112.293 46.949 104.444 1.00 54.68 12 MET C CA 1
ATOM 4630 C C . MET C 1 12 ? 112.892 45.613 103.979 1.00 58.60 12 MET C C 1
ATOM 4631 O O . MET C 1 12 ? 112.292 44.900 103.171 1.00 59.44 12 MET C O 1
ATOM 4636 N N . SER C 1 13 ? 114.060 45.268 104.490 1.00 54.35 13 SER C N 1
ATOM 4637 C CA . SER C 1 13 ? 114.699 44.021 104.074 1.00 54.95 13 SER C CA 1
ATOM 4638 C C . SER C 1 13 ? 114.187 42.803 104.862 1.00 56.33 13 SER C C 1
ATOM 4639 O O . SER C 1 13 ? 113.427 42.959 105.823 1.00 52.50 13 SER C O 1
ATOM 4642 N N . ARG C 1 14 ? 114.610 41.595 104.441 1.00 54.78 14 ARG C N 1
ATOM 4643 C CA . ARG C 1 14 ? 114.307 40.326 105.098 1.00 54.43 14 ARG C CA 1
ATOM 4644 C C . ARG C 1 14 ? 114.962 40.313 106.485 1.00 54.72 14 ARG C C 1
ATOM 4645 O O . ARG C 1 14 ? 114.331 39.866 107.429 1.00 53.10 14 ARG C O 1
ATOM 4653 N N . ASP C 1 15 ? 116.202 40.835 106.616 1.00 51.34 15 ASP C N 1
ATOM 4654 C CA . ASP C 1 15 ? 116.871 40.957 107.923 1.00 50.46 15 ASP C CA 1
ATOM 4655 C C . ASP C 1 15 ? 116.093 41.886 108.844 1.00 51.90 15 ASP C C 1
ATOM 4656 O O . ASP C 1 15 ? 115.904 41.547 110.005 1.00 52.01 15 ASP C O 1
ATOM 4661 N N . ASP C 1 16 ? 115.548 43.004 108.304 1.00 47.98 16 ASP C N 1
ATOM 4662 C CA . ASP C 1 16 ? 114.716 43.939 109.073 1.00 47.24 16 ASP C CA 1
ATOM 4663 C C . ASP C 1 16 ? 113.526 43.251 109.703 1.00 51.03 16 ASP C C 1
ATOM 4664 O O . ASP C 1 16 ? 113.267 43.460 110.888 1.00 50.50 16 ASP C O 1
ATOM 4669 N N . PHE C 1 17 ? 112.790 42.448 108.909 1.00 47.01 17 PHE C N 1
ATOM 4670 C CA . PHE C 1 17 ? 111.630 41.704 109.388 1.00 44.98 17 PHE C CA 1
ATOM 4671 C C . PHE C 1 17 ? 112.037 40.571 110.308 1.00 48.50 17 PHE C C 1
ATOM 4672 O O . PHE C 1 17 ? 111.330 40.331 111.269 1.00 47.14 17 PHE C O 1
ATOM 4680 N N . ARG C 1 18 ? 113.190 39.899 110.048 1.00 48.32 18 ARG C N 1
ATOM 4681 C CA . ARG C 1 18 ? 113.684 38.827 110.925 1.00 49.14 18 ARG C CA 1
ATOM 4682 C C . ARG C 1 18 ? 113.955 39.373 112.333 1.00 49.77 18 ARG C C 1
ATOM 4683 O O . ARG C 1 18 ? 113.576 38.744 113.320 1.00 49.02 18 ARG C O 1
ATOM 4691 N N . VAL C 1 19 ? 114.567 40.566 112.414 1.00 45.97 19 VAL C N 1
ATOM 4692 C CA . VAL C 1 19 ? 114.884 41.230 113.677 1.00 46.02 19 VAL C CA 1
ATOM 4693 C C . VAL C 1 19 ? 113.615 41.722 114.358 1.00 48.62 19 VAL C C 1
ATOM 4694 O O . VAL C 1 19 ? 113.441 41.507 115.556 1.00 48.74 19 VAL C O 1
ATOM 4698 N N . LEU C 1 20 ? 112.707 42.326 113.583 1.00 43.97 20 LEU C N 1
ATOM 4699 C CA . LEU C 1 20 ? 111.437 42.820 114.082 1.00 43.04 20 LEU C CA 1
ATOM 4700 C C . LEU C 1 20 ? 110.610 41.664 114.678 1.00 46.84 20 LEU C C 1
ATOM 4701 O O . LEU C 1 20 ? 110.064 41.813 115.759 1.00 45.02 20 LEU C O 1
ATOM 4706 N N . THR C 1 21 ? 110.616 40.491 114.012 1.00 45.53 21 THR C N 1
ATOM 4707 C CA . THR C 1 21 ? 109.956 39.261 114.464 1.00 45.02 21 THR C CA 1
ATOM 4708 C C . THR C 1 21 ? 110.668 38.725 115.710 1.00 49.20 21 THR C C 1
ATOM 4709 O O . THR C 1 21 ? 110.003 38.195 116.590 1.00 49.49 21 THR C O 1
ATOM 4713 N N . ALA C 1 22 ? 112.020 38.854 115.790 1.00 47.05 22 ALA C N 1
ATOM 4714 C CA . ALA C 1 22 ? 112.792 38.420 116.961 1.00 46.63 22 ALA C CA 1
ATOM 4715 C C . ALA C 1 22 ? 112.418 39.242 118.204 1.00 49.21 22 ALA C C 1
ATOM 4716 O O . ALA C 1 22 ? 112.292 38.671 119.283 1.00 49.44 22 ALA C O 1
ATOM 4718 N N . VAL C 1 23 ? 112.185 40.565 118.045 1.00 45.91 23 VAL C N 1
ATOM 4719 C CA . VAL C 1 23 ? 111.763 41.454 119.143 1.00 45.95 23 VAL C CA 1
ATOM 4720 C C . VAL C 1 23 ? 110.372 40.990 119.619 1.00 49.48 23 VAL C C 1
ATOM 4721 O O . VAL C 1 23 ? 110.124 40.890 120.823 1.00 47.73 23 VAL C O 1
ATOM 4725 N N . GLU C 1 24 ? 109.505 40.647 118.651 1.00 46.71 24 GLU C N 1
ATOM 4726 C CA . GLU C 1 24 ? 108.139 40.174 118.862 1.00 44.81 24 GLU C CA 1
ATOM 4727 C C . GLU C 1 24 ? 108.142 38.869 119.677 1.00 48.42 24 GLU C C 1
ATOM 4728 O O . GLU C 1 24 ? 107.423 38.762 120.672 1.00 43.66 24 GLU C O 1
ATOM 4734 N N . MET C 1 25 ? 108.981 37.908 119.253 1.00 51.40 25 MET C N 1
ATOM 4735 C CA . MET C 1 25 ? 109.189 36.607 119.875 1.00 55.47 25 MET C CA 1
ATOM 4736 C C . MET C 1 25 ? 109.700 36.737 121.313 1.00 59.18 25 MET C C 1
ATOM 4737 O O . MET C 1 25 ? 109.185 36.069 122.203 1.00 58.78 25 MET C O 1
ATOM 4742 N N . GLY C 1 26 ? 110.666 37.628 121.529 1.00 55.26 26 GLY C N 1
ATOM 4743 C CA . GLY C 1 26 ? 111.223 37.896 122.849 1.00 55.03 26 GLY C CA 1
ATOM 4744 C C . GLY C 1 26 ? 110.224 38.562 123.766 1.00 57.63 26 GLY C C 1
ATOM 4745 O O . GLY C 1 26 ? 110.282 38.377 124.985 1.00 57.64 26 GLY C O 1
ATOM 4746 N N . MET C 1 27 ? 109.258 39.312 123.188 1.00 52.23 27 MET C N 1
ATOM 4747 C CA . MET C 1 27 ? 108.241 40.005 123.975 1.00 50.15 27 MET C CA 1
ATOM 4748 C C . MET C 1 27 ? 107.149 39.118 124.561 1.00 55.25 27 MET C C 1
ATOM 4749 O O . MET C 1 27 ? 106.329 39.595 125.356 1.00 53.07 27 MET C O 1
ATOM 4754 N N . LYS C 1 28 ? 107.132 37.836 124.175 1.00 54.99 28 LYS C N 1
ATOM 4755 C CA . LYS C 1 28 ? 106.185 36.879 124.714 1.00 56.44 28 LYS C CA 1
ATOM 4756 C C . LYS C 1 28 ? 106.499 36.550 126.201 1.00 64.71 28 LYS C C 1
ATOM 4757 O O . LYS C 1 28 ? 105.562 36.295 126.961 1.00 64.92 28 LYS C O 1
ATOM 4763 N N . ASN C 1 29 ? 107.796 36.640 126.614 1.00 62.82 29 ASN C N 1
ATOM 4764 C CA . ASN C 1 29 ? 108.288 36.356 127.971 1.00 64.16 29 ASN C CA 1
ATOM 4765 C C . ASN C 1 29 ? 109.080 37.516 128.597 1.00 65.92 29 ASN C C 1
ATOM 4766 O O . ASN C 1 29 ? 109.477 37.409 129.755 1.00 66.43 29 ASN C O 1
ATOM 4771 N N . HIS C 1 30 ? 109.352 38.592 127.840 1.00 60.11 30 HIS C N 1
ATOM 4772 C CA . HIS C 1 30 ? 110.134 39.736 128.341 1.00 59.81 30 HIS C CA 1
ATOM 4773 C C . HIS C 1 30 ? 109.437 41.060 128.069 1.00 60.57 30 HIS C C 1
ATOM 4774 O O . HIS C 1 30 ? 109.030 41.339 126.941 1.00 58.71 30 HIS C O 1
ATOM 4781 N N . GLU C 1 31 ? 109.334 41.887 129.108 1.00 56.63 31 GLU C N 1
ATOM 4782 C CA . GLU C 1 31 ? 108.746 43.222 129.091 1.00 55.10 31 GLU C CA 1
ATOM 4783 C C . GLU C 1 31 ? 109.619 44.133 128.226 1.00 59.50 31 GLU C C 1
ATOM 4784 O O . GLU C 1 31 ? 109.106 44.934 127.447 1.00 57.66 31 GLU C O 1
ATOM 4790 N N . ILE C 1 32 ? 110.953 43.954 128.329 1.00 58.71 32 ILE C N 1
ATOM 4791 C CA . ILE C 1 32 ? 112.005 44.655 127.580 1.00 58.88 32 ILE C CA 1
ATOM 4792 C C . ILE C 1 32 ? 112.918 43.525 127.037 1.00 61.07 32 ILE C C 1
ATOM 4793 O O . ILE C 1 32 ? 113.375 42.698 127.815 1.00 62.08 32 ILE C O 1
ATOM 4798 N N . VAL C 1 33 ? 113.162 43.469 125.712 1.00 55.21 33 VAL C N 1
ATOM 4799 C CA . VAL C 1 33 ? 113.962 42.408 125.075 1.00 54.44 33 VAL C CA 1
ATOM 4800 C C . VAL C 1 33 ? 115.439 42.820 124.931 1.00 61.31 33 VAL C C 1
ATOM 4801 O O . VAL C 1 33 ? 115.743 43.720 124.132 1.00 59.36 33 VAL C O 1
ATOM 4805 N N . PRO C 1 34 ? 116.365 42.149 125.677 1.00 60.68 34 PRO C N 1
ATOM 4806 C CA . PRO C 1 34 ? 117.793 42.481 125.542 1.00 62.36 34 PRO C CA 1
ATOM 4807 C C . PRO C 1 34 ? 118.297 42.177 124.127 1.00 65.56 34 PRO C C 1
ATOM 4808 O O . PRO C 1 34 ? 117.839 41.218 123.509 1.00 64.39 34 PRO C O 1
ATOM 4812 N N . GLY C 1 35 ? 119.202 43.010 123.629 1.00 63.26 35 GLY C N 1
ATOM 4813 C CA . GLY C 1 35 ? 119.784 42.884 122.291 1.00 64.26 35 GLY C CA 1
ATOM 4814 C C . GLY C 1 35 ? 120.408 41.530 121.997 1.00 69.68 35 GLY C C 1
ATOM 4815 O O . GLY C 1 35 ? 120.310 41.033 120.872 1.00 68.19 35 GLY C O 1
ATOM 4816 N N . SER C 1 36 ? 121.032 40.917 123.025 1.00 68.24 36 SER C N 1
ATOM 4817 C CA . SER C 1 36 ? 121.658 39.597 122.956 1.00 69.51 36 SER C CA 1
ATOM 4818 C C . SER C 1 36 ? 120.621 38.530 122.651 1.00 70.79 36 SER C C 1
ATOM 4819 O O . SER C 1 36 ? 120.896 37.620 121.870 1.00 71.24 36 SER C O 1
ATOM 4822 N N . LEU C 1 37 ? 119.415 38.664 123.235 1.00 65.47 37 LEU C N 1
ATOM 4823 C CA . LEU C 1 37 ? 118.306 37.740 123.007 1.00 63.35 37 LEU C CA 1
ATOM 4824 C C . LEU C 1 37 ? 117.724 37.937 121.605 1.00 62.09 37 LEU C C 1
ATOM 4825 O O . LEU C 1 37 ? 117.469 36.946 120.922 1.00 61.94 37 LEU C O 1
ATOM 4830 N N . ILE C 1 38 ? 117.550 39.203 121.170 1.00 55.68 38 ILE C N 1
ATOM 4831 C CA . ILE C 1 38 ? 117.072 39.539 119.816 1.00 53.70 38 ILE C CA 1
ATOM 4832 C C . ILE C 1 38 ? 118.020 38.888 118.801 1.00 60.00 38 ILE C C 1
ATOM 4833 O O . ILE C 1 38 ? 117.554 38.198 117.895 1.00 59.44 38 ILE C O 1
ATOM 4838 N N . ALA C 1 39 ? 119.342 39.084 118.979 1.00 60.02 39 ALA C N 1
ATOM 4839 C CA . ALA C 1 39 ? 120.387 38.545 118.096 1.00 61.14 39 ALA C CA 1
ATOM 4840 C C . ALA C 1 39 ? 120.348 37.015 118.025 1.00 64.94 39 ALA C C 1
ATOM 4841 O O . ALA C 1 39 ? 120.396 36.452 116.932 1.00 63.48 39 ALA C O 1
ATOM 4843 N N . SER C 1 40 ? 120.213 36.358 119.190 1.00 63.39 40 SER C N 1
ATOM 4844 C CA . SER C 1 40 ? 120.118 34.905 119.330 1.00 64.58 40 SER C CA 1
ATOM 4845 C C . SER C 1 40 ? 118.876 34.362 118.589 1.00 66.88 40 SER C C 1
ATOM 4846 O O . SER C 1 40 ? 119.006 33.388 117.846 1.00 67.72 40 SER C O 1
ATOM 4849 N N . ILE C 1 41 ? 117.696 35.015 118.756 1.00 60.52 41 ILE C N 1
ATOM 4850 C CA . ILE C 1 41 ? 116.438 34.622 118.098 1.00 58.43 41 ILE C CA 1
ATOM 4851 C C . ILE C 1 41 ? 116.515 34.876 116.584 1.00 63.13 41 ILE C C 1
ATOM 4852 O O . ILE C 1 41 ? 116.201 33.966 115.811 1.00 62.56 41 ILE C O 1
ATOM 4857 N N . ALA C 1 42 ? 116.938 36.103 116.167 1.00 60.67 42 ALA C N 1
ATOM 4858 C CA . ALA C 1 42 ? 117.044 36.487 114.752 1.00 60.90 42 ALA C CA 1
ATOM 4859 C C . ALA C 1 42 ? 117.962 35.562 113.967 1.00 69.76 42 ALA C C 1
ATOM 4860 O O . ALA C 1 42 ? 117.666 35.273 112.810 1.00 69.33 42 ALA C O 1
ATOM 4862 N N . SER C 1 43 ? 119.061 35.085 114.598 1.00 70.89 43 SER C N 1
ATOM 4863 C CA . SER C 1 43 ? 120.062 34.190 113.997 1.00 73.85 43 SER C CA 1
ATOM 4864 C C . SER C 1 43 ? 120.440 34.616 112.566 1.00 75.98 43 SER C C 1
ATOM 4865 O O . SER C 1 43 ? 120.319 33.826 111.623 1.00 75.76 43 SER C O 1
ATOM 4868 N N . LEU C 1 44 ? 120.828 35.900 112.410 1.00 71.14 44 LEU C N 1
ATOM 4869 C CA . LEU C 1 44 ? 121.256 36.476 111.132 1.00 70.71 44 LEU C CA 1
ATOM 4870 C C . LEU C 1 44 ? 122.518 35.746 110.708 1.00 77.51 44 LEU C C 1
ATOM 4871 O O . LEU C 1 44 ? 123.468 35.633 111.499 1.00 78.63 44 LEU C O 1
ATOM 4876 N N . LYS C 1 45 ? 122.465 35.126 109.518 1.00 75.06 45 LYS C N 1
ATOM 4877 C CA . LYS C 1 45 ? 123.545 34.306 108.958 1.00 77.02 45 LYS C CA 1
ATOM 4878 C C . LYS C 1 45 ? 124.921 35.000 108.949 1.00 81.94 45 LYS C C 1
ATOM 4879 O O . LYS C 1 45 ? 125.942 34.326 109.114 1.00 83.66 45 LYS C O 1
ATOM 4885 N N . HIS C 1 46 ? 124.942 36.338 108.787 1.00 77.67 46 HIS C N 1
ATOM 4886 C CA . HIS C 1 46 ? 126.181 37.115 108.717 1.00 79.25 46 HIS C CA 1
ATOM 4887 C C . HIS C 1 46 ? 126.223 38.339 109.663 1.00 81.94 46 HIS C C 1
ATOM 4888 O O . HIS C 1 46 ? 126.914 39.316 109.370 1.00 83.04 46 HIS C O 1
ATOM 4895 N N . GLY C 1 47 ? 125.512 38.256 110.790 1.00 76.60 47 GLY C N 1
ATOM 4896 C CA . GLY C 1 47 ? 125.439 39.329 111.781 1.00 75.42 47 GLY C CA 1
ATOM 4897 C C . GLY C 1 47 ? 124.759 40.583 111.261 1.00 77.59 47 GLY C C 1
ATOM 4898 O O . GLY C 1 47 ? 123.881 40.499 110.395 1.00 75.80 47 GLY C O 1
ATOM 4899 N N . GLY C 1 48 ? 125.180 41.741 111.775 1.00 74.24 48 GLY C N 1
ATOM 4900 C CA . GLY C 1 48 ? 124.627 43.044 111.400 1.00 72.47 48 GLY C CA 1
ATOM 4901 C C . GLY C 1 48 ? 123.335 43.378 112.117 1.00 70.63 48 GLY C C 1
ATOM 4902 O O . GLY C 1 48 ? 122.590 44.262 111.691 1.00 68.41 48 GLY C O 1
ATOM 4903 N N . CYS C 1 49 ? 123.069 42.660 113.205 1.00 66.71 49 CYS C N 1
ATOM 4904 C CA . CYS C 1 49 ? 121.862 42.831 114.014 1.00 66.20 49 CYS C CA 1
ATOM 4905 C C . CYS C 1 49 ? 121.743 44.251 114.573 1.00 68.47 49 CYS C C 1
ATOM 4906 O O . CYS C 1 49 ? 120.663 44.841 114.473 1.00 64.57 49 CYS C O 1
ATOM 4909 N N . ASN C 1 50 ? 122.869 44.813 115.105 1.00 66.43 50 ASN C N 1
ATOM 4910 C CA . ASN C 1 50 ? 122.929 46.169 115.687 1.00 66.28 50 ASN C CA 1
ATOM 4911 C C . ASN C 1 50 ? 122.556 47.255 114.685 1.00 66.68 50 ASN C C 1
ATOM 4912 O O . ASN C 1 50 ? 121.850 48.191 115.049 1.00 65.65 50 ASN C O 1
ATOM 4917 N N . LYS C 1 51 ? 122.991 47.107 113.422 1.00 60.76 51 LYS C N 1
ATOM 4918 C CA . LYS C 1 51 ? 122.690 48.047 112.342 1.00 59.65 51 LYS C CA 1
ATOM 4919 C C . LYS C 1 51 ? 121.195 47.982 112.044 1.00 60.99 51 LYS C C 1
ATOM 4920 O O . LYS C 1 51 ? 120.553 49.027 111.863 1.00 60.93 51 LYS C O 1
ATOM 4926 N N . VAL C 1 52 ? 120.637 46.750 112.025 1.00 54.60 52 VAL C N 1
ATOM 4927 C CA . VAL C 1 52 ? 119.202 46.548 111.824 1.00 51.62 52 VAL C CA 1
ATOM 4928 C C . VAL C 1 52 ? 118.423 47.192 112.968 1.00 54.21 52 VAL C C 1
ATOM 4929 O O . VAL C 1 52 ? 117.475 47.936 112.702 1.00 53.95 52 VAL C O 1
ATOM 4933 N N . LEU C 1 53 ? 118.845 46.946 114.229 1.00 51.67 53 LEU C N 1
ATOM 4934 C CA . LEU C 1 53 ? 118.187 47.522 115.425 1.00 51.14 53 LEU C CA 1
ATOM 4935 C C . LEU C 1 53 ? 118.156 49.055 115.370 1.00 58.29 53 LEU C C 1
ATOM 4936 O O . LEU C 1 53 ? 117.103 49.634 115.568 1.00 56.62 53 LEU C O 1
ATOM 4941 N N . ARG C 1 54 ? 119.282 49.696 114.976 1.00 59.99 54 ARG C N 1
ATOM 4942 C CA . ARG C 1 54 ? 119.374 51.156 114.852 1.00 61.51 54 ARG C CA 1
ATOM 4943 C C . ARG C 1 54 ? 118.425 51.740 113.798 1.00 64.70 54 ARG C C 1
ATOM 4944 O O . ARG C 1 54 ? 117.811 52.777 114.058 1.00 63.56 54 ARG C O 1
ATOM 4952 N N . GLU C 1 55 ? 118.275 51.063 112.644 1.00 59.91 55 GLU C N 1
ATOM 4953 C CA . GLU C 1 55 ? 117.324 51.498 111.621 1.00 59.05 55 GLU C CA 1
ATOM 4954 C C . GLU C 1 55 ? 115.856 51.333 112.076 1.00 59.28 55 GLU C C 1
ATOM 4955 O O . GLU C 1 55 ? 114.994 52.166 111.738 1.00 58.49 55 GLU C O 1
ATOM 4961 N N . LEU C 1 56 ? 115.570 50.257 112.835 1.00 53.26 56 LEU C N 1
ATOM 4962 C CA . LEU C 1 56 ? 114.205 50.019 113.357 1.00 50.75 56 LEU C CA 1
ATOM 4963 C C . LEU C 1 56 ? 113.808 51.085 114.378 1.00 54.85 56 LEU C C 1
ATOM 4964 O O . LEU C 1 56 ? 112.673 51.569 114.361 1.00 52.85 56 LEU C O 1
ATOM 4969 N N . VAL C 1 57 ? 114.777 51.509 115.204 1.00 55.87 57 VAL C N 1
ATOM 4970 C CA . VAL C 1 57 ? 114.639 52.591 116.190 1.00 57.90 57 VAL C CA 1
ATOM 4971 C C . VAL C 1 57 ? 114.387 53.931 115.437 1.00 62.76 57 VAL C C 1
ATOM 4972 O O . VAL C 1 57 ? 113.447 54.649 115.777 1.00 62.10 57 VAL C O 1
ATOM 4976 N N . LYS C 1 58 ? 115.204 54.224 114.405 1.00 59.92 58 LYS C N 1
ATOM 4977 C CA . LYS C 1 58 ? 115.100 55.411 113.555 1.00 61.65 58 LYS C CA 1
ATOM 4978 C C . LYS C 1 58 ? 113.697 55.515 112.923 1.00 66.91 58 LYS C C 1
ATOM 4979 O O . LYS C 1 58 ? 113.090 56.593 112.941 1.00 67.75 58 LYS C O 1
ATOM 4985 N N . HIS C 1 59 ? 113.163 54.380 112.424 1.00 61.49 59 HIS C N 1
ATOM 4986 C CA . HIS C 1 59 ? 111.838 54.311 111.814 1.00 59.66 59 HIS C CA 1
ATOM 4987 C C . HIS C 1 59 ? 110.700 54.168 112.832 1.00 58.32 59 HIS C C 1
ATOM 4988 O O . HIS C 1 59 ? 109.552 54.001 112.425 1.00 56.01 59 HIS C O 1
ATOM 4995 N N . LYS C 1 60 ? 111.023 54.242 114.147 1.00 53.66 60 LYS C N 1
ATOM 4996 C CA . LYS C 1 60 ? 110.101 54.139 115.289 1.00 52.94 60 LYS C CA 1
ATOM 4997 C C . LYS C 1 60 ? 109.262 52.843 115.321 1.00 53.12 60 LYS C C 1
ATOM 4998 O O . LYS C 1 60 ? 108.152 52.837 115.842 1.00 52.95 60 LYS C O 1
ATOM 5004 N N . LEU C 1 61 ? 109.820 51.749 114.784 1.00 48.19 61 LEU C N 1
ATOM 5005 C CA . LEU C 1 61 ? 109.207 50.421 114.748 1.00 45.43 61 LEU C CA 1
ATOM 5006 C C . LEU C 1 61 ? 109.520 49.697 116.061 1.00 47.24 61 LEU C C 1
ATOM 5007 O O . LEU C 1 61 ? 108.780 48.806 116.456 1.00 45.61 61 LEU C O 1
ATOM 5012 N N . ILE C 1 62 ? 110.617 50.088 116.728 1.00 43.86 62 ILE C N 1
ATOM 5013 C CA . ILE C 1 62 ? 111.008 49.585 118.044 1.00 43.41 62 ILE C CA 1
ATOM 5014 C C . ILE C 1 62 ? 111.447 50.767 118.931 1.00 51.22 62 ILE C C 1
ATOM 5015 O O . ILE C 1 62 ? 111.728 51.849 118.417 1.00 52.07 62 ILE C O 1
ATOM 5020 N N . ALA C 1 63 ? 111.449 50.574 120.257 1.00 48.83 63 ALA C N 1
ATOM 5021 C CA . ALA C 1 63 ? 111.881 51.619 121.177 1.00 50.25 63 ALA C CA 1
ATOM 5022 C C . ALA C 1 63 ? 112.855 51.027 122.159 1.00 56.92 63 ALA C C 1
ATOM 5023 O O . ALA C 1 63 ? 112.693 49.877 122.585 1.00 54.37 63 ALA C O 1
ATOM 5025 N N . TRP C 1 64 ? 113.895 51.797 122.484 1.00 58.76 64 TRP C N 1
ATOM 5026 C CA . TRP C 1 64 ? 114.888 51.365 123.448 1.00 62.22 64 TRP C CA 1
ATOM 5027 C C . TRP C 1 64 ? 114.423 51.744 124.853 1.00 70.93 64 TRP C C 1
ATOM 5028 O O . TRP C 1 64 ? 113.863 52.827 125.034 1.00 70.70 64 TRP C O 1
ATOM 5039 N N . GLU C 1 65 ? 114.600 50.827 125.826 1.00 71.01 65 GLU C N 1
ATOM 5040 C CA . GLU C 1 65 ? 114.179 51.022 127.212 1.00 73.00 65 GLU C CA 1
ATOM 5041 C C . GLU C 1 65 ? 115.242 50.571 128.188 1.00 80.73 65 GLU C C 1
ATOM 5042 O O . GLU C 1 65 ? 115.854 49.517 127.999 1.00 79.65 65 GLU C O 1
ATOM 5048 N N . ARG C 1 66 ? 115.498 51.424 129.203 1.00 81.30 66 ARG C N 1
ATOM 5049 C CA . ARG C 1 66 ? 116.464 51.204 130.279 1.00 84.29 66 ARG C CA 1
ATOM 5050 C C . ARG C 1 66 ? 115.789 51.301 131.649 1.00 89.79 66 ARG C C 1
ATOM 5051 O O . ARG C 1 66 ? 115.320 52.376 132.031 1.00 90.73 66 ARG C O 1
ATOM 5059 N N . THR C 1 67 ? 115.731 50.161 132.365 1.00 85.37 67 THR C N 1
ATOM 5060 C CA . THR C 1 67 ? 115.256 50.001 133.746 1.00 84.78 67 THR C CA 1
ATOM 5061 C C . THR C 1 67 ? 116.563 49.922 134.578 1.00 90.63 67 THR C C 1
ATOM 5062 O O . THR C 1 67 ? 117.643 49.820 133.987 1.00 90.34 67 THR C O 1
ATOM 5066 N N . LYS C 1 68 ? 116.478 49.985 135.921 1.00 88.40 68 LYS C N 1
ATOM 5067 C CA . LYS C 1 68 ? 117.649 49.859 136.802 1.00 91.54 68 LYS C CA 1
ATOM 5068 C C . LYS C 1 68 ? 118.322 48.478 136.646 1.00 94.85 68 LYS C C 1
ATOM 5069 O O . LYS C 1 68 ? 119.541 48.382 136.771 1.00 97.06 68 LYS C O 1
ATOM 5075 N N . THR C 1 69 ? 117.530 47.427 136.335 1.00 88.31 69 THR C N 1
ATOM 5076 C CA . THR C 1 69 ? 118.005 46.044 136.185 1.00 87.94 69 THR C CA 1
ATOM 5077 C C . THR C 1 69 ? 118.115 45.513 134.735 1.00 87.79 69 THR C C 1
ATOM 5078 O O . THR C 1 69 ? 118.952 44.648 134.465 1.00 87.56 69 THR C O 1
ATOM 5082 N N . VAL C 1 70 ? 117.270 46.012 133.823 1.00 80.73 70 VAL C N 1
ATOM 5083 C CA . VAL C 1 70 ? 117.256 45.547 132.435 1.00 78.42 70 VAL C CA 1
ATOM 5084 C C . VAL C 1 70 ? 117.350 46.696 131.417 1.00 78.44 70 VAL C C 1
ATOM 5085 O O . VAL C 1 70 ? 116.883 47.806 131.682 1.00 76.92 70 VAL C O 1
ATOM 5089 N N . GLN C 1 71 ? 118.000 46.415 130.273 1.00 73.25 71 GLN C N 1
ATOM 5090 C CA . GLN C 1 71 ? 118.172 47.320 129.138 1.00 72.36 71 GLN C CA 1
ATOM 5091 C C . GLN C 1 71 ? 117.762 46.546 127.882 1.00 72.01 71 GLN C C 1
ATOM 5092 O O . GLN C 1 71 ? 118.122 45.376 127.735 1.00 72.01 71 GLN C O 1
ATOM 5098 N N . GLY C 1 72 ? 117.019 47.186 126.991 1.00 64.79 72 GLY C N 1
ATOM 5099 C CA . GLY C 1 72 ? 116.605 46.515 125.767 1.00 61.85 72 GLY C CA 1
ATOM 5100 C C . GLY C 1 72 ? 115.560 47.200 124.917 1.00 60.73 72 GLY C C 1
ATOM 5101 O O . GLY C 1 72 ? 115.334 48.412 125.019 1.00 59.47 72 GLY C O 1
ATOM 5102 N N . TYR C 1 73 ? 114.895 46.390 124.092 1.00 53.95 73 TYR C N 1
ATOM 5103 C CA . TYR C 1 73 ? 113.942 46.883 123.117 1.00 51.50 73 TYR C CA 1
ATOM 5104 C C . TYR C 1 73 ? 112.549 46.345 123.267 1.00 51.33 73 TYR C C 1
ATOM 5105 O O . TYR C 1 73 ? 112.325 45.230 123.756 1.00 50.38 73 TYR C O 1
ATOM 5114 N N . ARG C 1 74 ? 111.600 47.149 122.795 1.00 45.27 74 ARG C N 1
ATOM 5115 C CA . ARG C 1 74 ? 110.195 46.785 122.738 1.00 41.97 74 ARG C CA 1
ATOM 5116 C C . ARG C 1 74 ? 109.689 47.160 121.385 1.00 45.90 74 ARG C C 1
ATOM 5117 O O . ARG C 1 74 ? 110.126 48.154 120.807 1.00 45.64 74 ARG C O 1
ATOM 5125 N N . LEU C 1 75 ? 108.766 46.346 120.876 1.00 42.38 75 LEU C N 1
ATOM 5126 C CA . LEU C 1 75 ? 108.077 46.588 119.634 1.00 41.76 75 LEU C CA 1
ATOM 5127 C C . LEU C 1 75 ? 107.156 47.767 119.931 1.00 46.95 75 LEU C C 1
ATOM 5128 O O . LEU C 1 75 ? 106.617 47.847 121.032 1.00 44.12 75 LEU C O 1
ATOM 5133 N N . THR C 1 76 ? 107.002 48.691 118.988 1.00 45.15 76 THR C N 1
ATOM 5134 C CA . THR C 1 76 ? 106.053 49.789 119.193 1.00 44.71 76 THR C CA 1
ATOM 5135 C C . THR C 1 76 ? 104.749 49.384 118.497 1.00 45.81 76 THR C C 1
ATOM 5136 O O . THR C 1 76 ? 104.730 48.379 117.785 1.00 45.62 76 THR C O 1
ATOM 5140 N N . ASN C 1 77 ? 103.682 50.189 118.630 1.00 40.61 77 ASN C N 1
ATOM 5141 C CA . ASN C 1 77 ? 102.439 49.947 117.890 1.00 38.69 77 ASN C CA 1
ATOM 5142 C C . ASN C 1 77 ? 102.719 49.935 116.391 1.00 39.79 77 ASN C C 1
ATOM 5143 O O . ASN C 1 77 ? 102.223 49.037 115.690 1.00 39.53 77 ASN C O 1
ATOM 5148 N N . ALA C 1 78 ? 103.550 50.886 115.910 1.00 36.55 78 ALA C N 1
ATOM 5149 C CA . ALA C 1 78 ? 103.943 50.961 114.499 1.00 37.79 78 ALA C CA 1
ATOM 5150 C C . ALA C 1 78 ? 104.720 49.673 114.079 1.00 42.21 78 ALA C C 1
ATOM 5151 O O . ALA C 1 78 ? 104.466 49.142 112.997 1.00 42.06 78 ALA C O 1
ATOM 5153 N N . GLY C 1 79 ? 105.608 49.169 114.955 1.00 37.75 79 GLY C N 1
ATOM 5154 C CA . GLY C 1 79 ? 106.329 47.919 114.701 1.00 36.96 79 GLY C CA 1
ATOM 5155 C C . GLY C 1 79 ? 105.420 46.714 114.555 1.00 38.73 79 GLY C C 1
ATOM 5156 O O . GLY C 1 79 ? 105.586 45.931 113.627 1.00 36.61 79 GLY C O 1
ATOM 5157 N N . TYR C 1 80 ? 104.426 46.578 115.469 1.00 34.93 80 TYR C N 1
ATOM 5158 C CA . TYR C 1 80 ? 103.419 45.510 115.449 1.00 34.64 80 TYR C CA 1
ATOM 5159 C C . TYR C 1 80 ? 102.581 45.613 114.186 1.00 38.16 80 TYR C C 1
ATOM 5160 O O . TYR C 1 80 ? 102.405 44.600 113.475 1.00 37.55 80 TYR C O 1
ATOM 5169 N N . ASP C 1 81 ? 102.062 46.847 113.903 1.00 33.66 81 ASP C N 1
ATOM 5170 C CA . ASP C 1 81 ? 101.282 47.123 112.674 1.00 33.54 81 ASP C CA 1
ATOM 5171 C C . ASP C 1 81 ? 102.055 46.684 111.440 1.00 39.10 81 ASP C C 1
ATOM 5172 O O . ASP C 1 81 ? 101.485 46.021 110.594 1.00 38.09 81 ASP C O 1
ATOM 5177 N N . TYR C 1 82 ? 103.367 46.996 111.363 1.00 38.67 82 TYR C N 1
ATOM 5178 C CA . TYR C 1 82 ? 104.180 46.620 110.197 1.00 39.34 82 TYR C CA 1
ATOM 5179 C C . TYR C 1 82 ? 104.337 45.116 110.020 1.00 40.05 82 TYR C C 1
ATOM 5180 O O . TYR C 1 82 ? 104.314 44.653 108.905 1.00 39.49 82 TYR C O 1
ATOM 5189 N N . LEU C 1 83 ? 104.400 44.353 111.114 1.00 38.09 83 LEU C N 1
ATOM 5190 C CA . LEU C 1 83 ? 104.513 42.889 111.048 1.00 38.57 83 LEU C CA 1
ATOM 5191 C C . LEU C 1 83 ? 103.218 42.307 110.487 1.00 40.75 83 LEU C C 1
ATOM 5192 O O . LEU C 1 83 ? 103.260 41.433 109.616 1.00 40.17 83 LEU C O 1
ATOM 5197 N N . ALA C 1 84 ? 102.065 42.793 111.003 1.00 36.06 84 ALA C N 1
ATOM 5198 C CA . ALA C 1 84 ? 100.764 42.339 110.541 1.00 34.65 84 ALA C CA 1
ATOM 5199 C C . ALA C 1 84 ? 100.557 42.740 109.097 1.00 37.97 84 ALA C C 1
ATOM 5200 O O . ALA C 1 84 ? 100.143 41.906 108.302 1.00 37.39 84 ALA C O 1
ATOM 5202 N N . LEU C 1 85 ? 100.910 43.989 108.735 1.00 36.56 85 LEU C N 1
ATOM 5203 C CA . LEU C 1 85 ? 100.733 44.496 107.372 1.00 37.69 85 LEU C CA 1
ATOM 5204 C C . LEU C 1 85 ? 101.675 43.833 106.372 1.00 43.17 85 LEU C C 1
ATOM 5205 O O . LEU C 1 85 ? 101.262 43.594 105.235 1.00 42.57 85 LEU C O 1
ATOM 5210 N N . LYS C 1 86 ? 102.905 43.454 106.805 1.00 41.22 86 LYS C N 1
ATOM 5211 C CA . LYS C 1 86 ? 103.812 42.710 105.912 1.00 42.78 86 LYS C CA 1
ATOM 5212 C C . LYS C 1 86 ? 103.191 41.332 105.593 1.00 48.12 86 LYS C C 1
ATOM 5213 O O . LYS C 1 86 ? 103.174 40.939 104.423 1.00 49.61 86 LYS C O 1
ATOM 5219 N N . THR C 1 87 ? 102.654 40.634 106.612 1.00 44.50 87 THR C N 1
ATOM 5220 C CA . THR C 1 87 ? 101.976 39.345 106.411 1.00 45.08 87 THR C CA 1
ATOM 5221 C C . THR C 1 87 ? 100.774 39.483 105.462 1.00 48.17 87 THR C C 1
ATOM 5222 O O . THR C 1 87 ? 100.642 38.693 104.526 1.00 48.62 87 THR C O 1
ATOM 5226 N N . LEU C 1 88 ? 99.895 40.467 105.715 1.00 43.03 88 LEU C N 1
ATOM 5227 C CA . LEU C 1 88 ? 98.690 40.681 104.887 1.00 42.62 88 LEU C CA 1
ATOM 5228 C C . LEU C 1 88 ? 99.022 41.054 103.452 1.00 49.50 88 LEU C C 1
ATOM 5229 O O . LEU C 1 88 ? 98.318 40.634 102.538 1.00 51.05 88 LEU C O 1
ATOM 5234 N N . SER C 1 89 ? 100.120 41.799 103.259 1.00 46.57 89 SER C N 1
ATOM 5235 C CA . SER C 1 89 ? 100.627 42.187 101.944 1.00 48.36 89 SER C CA 1
ATOM 5236 C C . SER C 1 89 ? 101.139 40.949 101.194 1.00 54.90 89 SER C C 1
ATOM 5237 O O . SER C 1 89 ? 100.821 40.786 100.017 1.00 55.86 89 SER C O 1
ATOM 5240 N N . SER C 1 90 ? 101.891 40.060 101.891 1.00 51.45 90 SER C N 1
ATOM 5241 C CA . SER C 1 90 ? 102.409 38.802 101.327 1.00 53.69 90 SER C CA 1
ATOM 5242 C C . SER C 1 90 ? 101.288 37.892 100.835 1.00 57.03 90 SER C C 1
ATOM 5243 O O . SER C 1 90 ? 101.482 37.171 99.862 1.00 58.66 90 SER C O 1
ATOM 5246 N N . ARG C 1 91 ? 100.114 37.941 101.494 1.00 51.38 91 ARG C N 1
ATOM 5247 C CA . ARG C 1 91 ? 98.925 37.152 101.143 1.00 50.68 91 ARG C CA 1
ATOM 5248 C C . ARG C 1 91 ? 98.074 37.851 100.089 1.00 54.61 91 ARG C C 1
ATOM 5249 O O . ARG C 1 91 ? 97.021 37.321 99.743 1.00 55.89 91 ARG C O 1
ATOM 5257 N N . GLN C 1 92 ? 98.484 39.058 99.631 1.00 50.88 92 GLN C N 1
ATOM 5258 C CA . GLN C 1 92 ? 97.783 39.896 98.637 1.00 52.27 92 GLN C CA 1
ATOM 5259 C C . GLN C 1 92 ? 96.434 40.438 99.151 1.00 55.16 92 GLN C C 1
ATOM 5260 O O . GLN C 1 92 ? 95.600 40.862 98.358 1.00 55.29 92 GLN C O 1
ATOM 5266 N N . VAL C 1 93 ? 96.251 40.471 100.473 1.00 49.93 93 VAL C N 1
ATOM 5267 C CA . VAL C 1 93 ? 95.030 40.955 101.122 1.00 48.76 93 VAL C CA 1
ATOM 5268 C C . VAL C 1 93 ? 95.056 42.493 101.227 1.00 54.23 93 VAL C C 1
ATOM 5269 O O . VAL C 1 93 ? 94.039 43.136 100.962 1.00 55.78 93 VAL C O 1
ATOM 5273 N N . VAL C 1 94 ? 96.205 43.076 101.629 1.00 49.90 94 VAL C N 1
ATOM 5274 C CA . VAL C 1 94 ? 96.359 44.524 101.817 1.00 49.58 94 VAL C CA 1
ATOM 5275 C C . VAL C 1 94 ? 97.605 44.990 101.105 1.00 57.30 94 VAL C C 1
ATOM 5276 O O . VAL C 1 94 ? 98.697 44.506 101.404 1.00 58.11 94 VAL C O 1
ATOM 5280 N N . GLU C 1 95 ? 97.456 45.972 100.208 1.00 55.47 95 GLU C N 1
ATOM 5281 C CA . GLU C 1 95 ? 98.582 46.561 99.498 1.00 55.86 95 GLU C CA 1
ATOM 5282 C C . GLU C 1 95 ? 98.850 47.964 100.050 1.00 58.61 95 GLU C C 1
ATOM 5283 O O . GLU C 1 95 ? 100.013 48.328 100.219 1.00 60.39 95 GLU C O 1
ATOM 5289 N N . SER C 1 96 ? 97.778 48.735 100.359 1.00 50.79 96 SER C N 1
ATOM 5290 C CA . SER C 1 96 ? 97.901 50.101 100.868 1.00 48.74 96 SER C CA 1
ATOM 5291 C C . SER C 1 96 ? 96.929 50.385 101.980 1.00 49.06 96 SER C C 1
ATOM 5292 O O . SER C 1 96 ? 95.844 49.804 102.018 1.00 46.95 96 SER C O 1
ATOM 5295 N N . VAL C 1 97 ? 97.332 51.275 102.898 1.00 45.89 97 VAL C N 1
ATOM 5296 C CA . VAL C 1 97 ? 96.541 51.699 104.053 1.00 45.48 97 VAL C CA 1
ATOM 5297 C C . VAL C 1 97 ? 96.233 53.168 103.861 1.00 51.89 97 VAL C C 1
ATOM 5298 O O . VAL C 1 97 ? 97.133 53.959 103.592 1.00 53.81 97 VAL C O 1
ATOM 5302 N N . GLY C 1 98 ? 94.967 53.516 103.972 1.00 48.76 98 GLY C N 1
ATOM 5303 C CA . GLY C 1 98 ? 94.522 54.892 103.819 1.00 49.73 98 GLY C CA 1
ATOM 5304 C C . GLY C 1 98 ? 94.320 55.584 105.148 1.00 54.27 98 GLY C C 1
ATOM 5305 O O . GLY C 1 98 ? 95.013 55.301 106.131 1.00 52.58 98 GLY C O 1
ATOM 5306 N N . ASN C 1 99 ? 93.347 56.489 105.170 1.00 51.50 99 ASN C N 1
ATOM 5307 C CA . ASN C 1 99 ? 92.975 57.273 106.326 1.00 51.14 99 ASN C CA 1
ATOM 5308 C C . ASN C 1 99 ? 92.362 56.399 107.412 1.00 51.87 99 ASN C C 1
ATOM 5309 O O . ASN C 1 99 ? 91.674 55.419 107.117 1.00 47.55 99 ASN C O 1
ATOM 5314 N N . GLN C 1 100 ? 92.626 56.767 108.666 1.00 48.96 100 GLN C N 1
ATOM 5315 C CA . GLN C 1 100 ? 91.998 56.160 109.820 1.00 47.09 100 GLN C CA 1
ATOM 5316 C C . GLN C 1 100 ? 90.561 56.678 109.770 1.00 52.14 100 GLN C C 1
ATOM 5317 O O . GLN C 1 100 ? 90.352 57.872 109.704 1.00 51.24 100 GLN C O 1
ATOM 5323 N N . MET C 1 101 ? 89.596 55.795 109.721 1.00 50.87 101 MET C N 1
ATOM 5324 C CA . MET C 1 101 ? 88.218 56.230 109.625 1.00 54.38 101 MET C CA 1
ATOM 5325 C C . MET C 1 101 ? 87.495 56.360 110.950 1.00 56.85 101 MET C C 1
ATOM 5326 O O . MET C 1 101 ? 86.569 57.172 111.085 1.00 58.33 101 MET C O 1
ATOM 5331 N N . GLY C 1 102 ? 87.970 55.630 111.937 1.00 49.70 102 GLY C N 1
ATOM 5332 C CA . GLY C 1 102 ? 87.356 55.678 113.252 1.00 48.63 102 GLY C CA 1
ATOM 5333 C C . GLY C 1 102 ? 88.046 54.830 114.294 1.00 48.28 102 GLY C C 1
ATOM 5334 O O . GLY C 1 102 ? 89.216 54.464 114.150 1.00 45.03 102 GLY C O 1
ATOM 5335 N N . VAL C 1 103 ? 87.292 54.512 115.345 1.00 44.31 103 VAL C N 1
ATOM 5336 C CA . VAL C 1 103 ? 87.788 53.747 116.473 1.00 42.51 103 VAL C CA 1
ATOM 5337 C C . VAL C 1 103 ? 86.740 52.784 116.941 1.00 42.99 103 VAL C C 1
ATOM 5338 O O . VAL C 1 103 ? 85.562 53.083 116.821 1.00 42.21 103 VAL C O 1
ATOM 5342 N N . GLY C 1 104 ? 87.180 51.626 117.434 1.00 37.51 104 GLY C N 1
ATOM 5343 C CA . GLY C 1 104 ? 86.353 50.651 118.125 1.00 34.70 104 GLY C CA 1
ATOM 5344 C C . GLY C 1 104 ? 86.669 50.853 119.598 1.00 37.25 104 GLY C C 1
ATOM 5345 O O . GLY C 1 104 ? 87.483 51.709 119.930 1.00 36.38 104 GLY C O 1
ATOM 5346 N N . LYS C 1 105 ? 86.095 50.075 120.505 1.00 35.05 105 LYS C N 1
ATOM 5347 C CA . LYS C 1 105 ? 86.390 50.273 121.923 1.00 35.17 105 LYS C CA 1
ATOM 5348 C C . LYS C 1 105 ? 87.913 50.088 122.225 1.00 39.78 105 LYS C C 1
ATOM 5349 O O . LYS C 1 105 ? 88.481 50.837 123.024 1.00 39.44 105 LYS C O 1
ATOM 5355 N N . GLU C 1 106 ? 88.546 49.127 121.554 1.00 36.13 106 GLU C N 1
ATOM 5356 C CA . GLU C 1 106 ? 89.957 48.771 121.746 1.00 35.75 106 GLU C CA 1
ATOM 5357 C C . GLU C 1 106 ? 90.682 48.541 120.409 1.00 37.83 106 GLU C C 1
ATOM 5358 O O . GLU C 1 106 ? 91.529 47.660 120.299 1.00 35.51 106 GLU C O 1
ATOM 5364 N N . SER C 1 107 ? 90.364 49.362 119.399 1.00 34.78 107 SER C N 1
ATOM 5365 C CA . SER C 1 107 ? 90.954 49.222 118.065 1.00 33.53 107 SER C CA 1
ATOM 5366 C C . SER C 1 107 ? 90.830 50.496 117.269 1.00 37.70 107 SER C C 1
ATOM 5367 O O . SER C 1 107 ? 89.943 51.318 117.533 1.00 36.50 107 SER C O 1
ATOM 5370 N N . ASP C 1 108 ? 91.710 50.630 116.262 1.00 35.00 108 ASP C N 1
ATOM 5371 C CA . ASP C 1 108 ? 91.738 51.705 115.286 1.00 33.65 108 ASP C CA 1
ATOM 5372 C C . ASP C 1 108 ? 91.252 51.136 113.962 1.00 36.56 108 ASP C C 1
ATOM 5373 O O . ASP C 1 108 ? 91.593 49.998 113.606 1.00 33.88 108 ASP C O 1
ATOM 5378 N N . ILE C 1 109 ? 90.422 51.911 113.245 1.00 34.57 109 ILE C N 1
ATOM 5379 C CA . ILE C 1 109 ? 89.826 51.469 111.979 1.00 33.87 109 ILE C CA 1
ATOM 5380 C C . ILE C 1 109 ? 90.349 52.278 110.833 1.00 38.09 109 ILE C C 1
ATOM 5381 O O . ILE C 1 109 ? 90.327 53.506 110.920 1.00 37.92 109 ILE C O 1
ATOM 5386 N N . TYR C 1 110 ? 90.803 51.604 109.762 1.00 34.26 110 TYR C N 1
ATOM 5387 C CA . TYR C 1 110 ? 91.339 52.237 108.564 1.00 35.67 110 TYR C CA 1
ATOM 5388 C C . TYR C 1 110 ? 90.700 51.627 107.312 1.00 41.07 110 TYR C C 1
ATOM 5389 O O . TYR C 1 110 ? 90.237 50.489 107.349 1.00 37.93 110 TYR C O 1
ATOM 5398 N N . ILE C 1 111 ? 90.718 52.383 106.207 1.00 40.47 111 ILE C N 1
ATOM 5399 C CA . ILE C 1 111 ? 90.323 51.897 104.887 1.00 42.88 111 ILE C CA 1
ATOM 5400 C C . ILE C 1 111 ? 91.626 51.386 104.306 1.00 46.30 111 ILE C C 1
ATOM 5401 O O . ILE C 1 111 ? 92.659 52.053 104.418 1.00 45.33 111 ILE C O 1
ATOM 5406 N N . VAL C 1 112 ? 91.581 50.202 103.710 1.00 43.10 112 VAL C N 1
ATOM 5407 C CA . VAL C 1 112 ? 92.746 49.622 103.045 1.00 43.65 112 VAL C CA 1
ATOM 5408 C C . VAL C 1 112 ? 92.354 49.233 101.628 1.00 48.22 112 VAL C C 1
ATOM 5409 O O . VAL C 1 112 ? 91.166 49.085 101.343 1.00 48.30 112 VAL C O 1
ATOM 5413 N N . ALA C 1 113 ? 93.343 49.038 100.756 1.00 46.08 113 ALA C N 1
ATOM 5414 C CA . ALA C 1 113 ? 93.103 48.578 99.401 1.00 47.91 113 ALA C CA 1
ATOM 5415 C C . ALA C 1 113 ? 94.019 47.388 99.098 1.00 53.69 113 ALA C C 1
ATOM 5416 O O . ALA C 1 113 ? 95.161 47.343 99.558 1.00 51.54 113 ALA C O 1
ATOM 5418 N N . ASN C 1 114 ? 93.503 46.444 98.320 1.00 54.89 114 ASN C N 1
ATOM 5419 C CA . ASN C 1 114 ? 94.285 45.311 97.844 1.00 57.49 114 ASN C CA 1
ATOM 5420 C C . ASN C 1 114 ? 95.068 45.800 96.595 1.00 64.60 114 ASN C C 1
ATOM 5421 O O . ASN C 1 114 ? 95.029 46.999 96.282 1.00 62.11 114 ASN C O 1
ATOM 5426 N N . GLU C 1 115 ? 95.785 44.890 95.907 1.00 67.06 115 GLU C N 1
ATOM 5427 C CA . GLU C 1 115 ? 96.525 45.235 94.683 1.00 70.79 115 GLU C CA 1
ATOM 5428 C C . GLU C 1 115 ? 95.612 45.772 93.587 1.00 76.32 115 GLU C C 1
ATOM 5429 O O . GLU C 1 115 ? 95.976 46.738 92.917 1.00 77.68 115 GLU C O 1
ATOM 5435 N N . GLU C 1 116 ? 94.418 45.156 93.424 1.00 72.79 116 GLU C N 1
ATOM 5436 C CA . GLU C 1 116 ? 93.405 45.502 92.403 1.00 73.91 116 GLU C CA 1
ATOM 5437 C C . GLU C 1 116 ? 92.726 46.862 92.652 1.00 74.69 116 GLU C C 1
ATOM 5438 O O . GLU C 1 116 ? 92.028 47.355 91.768 1.00 75.70 116 GLU C O 1
ATOM 5444 N N . GLY C 1 117 ? 92.898 47.424 93.854 1.00 66.76 117 GLY C N 1
ATOM 5445 C CA . GLY C 1 117 ? 92.309 48.703 94.241 1.00 64.18 117 GLY C CA 1
ATOM 5446 C C . GLY C 1 117 ? 90.960 48.607 94.927 1.00 62.73 117 GLY C C 1
ATOM 5447 O O . GLY C 1 117 ? 90.346 49.639 95.215 1.00 61.52 117 GLY C O 1
ATOM 5448 N N . GLN C 1 118 ? 90.478 47.375 95.183 1.00 56.88 118 GLN C N 1
ATOM 5449 C CA . GLN C 1 118 ? 89.222 47.144 95.899 1.00 56.39 118 GLN C CA 1
ATOM 5450 C C . GLN C 1 118 ? 89.454 47.511 97.392 1.00 58.00 118 GLN C C 1
ATOM 5451 O O . GLN C 1 118 ? 90.481 47.130 97.963 1.00 56.88 118 GLN C O 1
ATOM 5457 N N . GLN C 1 119 ? 88.526 48.293 97.986 1.00 52.13 119 GLN C N 1
ATOM 5458 C CA . GLN C 1 119 ? 88.607 48.795 99.355 1.00 48.83 119 GLN C CA 1
ATOM 5459 C C . GLN C 1 119 ? 87.936 47.913 100.409 1.00 50.05 119 GLN C C 1
ATOM 5460 O O . GLN C 1 119 ? 86.909 47.294 100.148 1.00 50.54 119 GLN C O 1
ATOM 5466 N N . PHE C 1 120 ? 88.570 47.823 101.590 1.00 43.77 120 PHE C N 1
ATOM 5467 C CA . PHE C 1 120 ? 88.154 47.020 102.745 1.00 41.13 120 PHE C CA 1
ATOM 5468 C C . PHE C 1 120 ? 88.396 47.822 103.991 1.00 42.15 120 PHE C C 1
ATOM 5469 O O . PHE C 1 120 ? 89.019 48.878 103.949 1.00 41.21 120 PHE C O 1
ATOM 5477 N N . ALA C 1 121 ? 87.959 47.297 105.116 1.00 37.82 121 ALA C N 1
ATOM 5478 C CA . ALA C 1 121 ? 88.206 47.953 106.366 1.00 36.81 121 ALA C CA 1
ATOM 5479 C C . ALA C 1 121 ? 89.234 47.117 107.094 1.00 39.29 121 ALA C C 1
ATOM 5480 O O . ALA C 1 121 ? 89.198 45.880 107.038 1.00 38.55 121 ALA C O 1
ATOM 5482 N N . LEU C 1 122 ? 90.130 47.796 107.798 1.00 35.48 122 LEU C N 1
ATOM 5483 C CA . LEU C 1 122 ? 91.159 47.189 108.616 1.00 33.36 122 LEU C CA 1
ATOM 5484 C C . LEU C 1 122 ? 90.964 47.647 110.045 1.00 38.22 122 LEU C C 1
ATOM 5485 O O . LEU C 1 122 ? 90.865 48.846 110.304 1.00 38.39 122 LEU C O 1
ATOM 5490 N N . LYS C 1 123 ? 90.925 46.695 110.971 1.00 34.04 123 LYS C N 1
ATOM 5491 C CA . LYS C 1 123 ? 90.848 47.009 112.389 1.00 32.62 123 LYS C CA 1
ATOM 5492 C C . LYS C 1 123 ? 92.121 46.539 113.048 1.00 33.31 123 LYS C C 1
ATOM 5493 O O . LYS C 1 123 ? 92.438 45.345 112.992 1.00 33.88 123 LYS C O 1
ATOM 5499 N N . LEU C 1 124 ? 92.850 47.458 113.657 1.00 27.89 124 LEU C N 1
ATOM 5500 C CA . LEU C 1 124 ? 94.078 47.133 114.405 1.00 28.24 124 LEU C CA 1
ATOM 5501 C C . LEU C 1 124 ? 93.756 47.255 115.885 1.00 33.54 124 LEU C C 1
ATOM 5502 O O . LEU C 1 124 ? 93.504 48.355 116.367 1.00 32.69 124 LEU C O 1
ATOM 5507 N N . HIS C 1 125 ? 93.760 46.122 116.588 1.00 29.21 125 HIS C N 1
ATOM 5508 C CA . HIS C 1 125 ? 93.423 45.993 118.002 1.00 30.73 125 HIS C CA 1
ATOM 5509 C C . HIS C 1 125 ? 94.573 46.391 118.915 1.00 36.57 125 HIS C C 1
ATOM 5510 O O . HIS C 1 125 ? 95.734 46.060 118.641 1.00 35.85 125 HIS C O 1
ATOM 5517 N N . ARG C 1 126 ? 94.266 47.196 119.948 1.00 33.29 126 ARG C N 1
ATOM 5518 C CA . ARG C 1 126 ? 95.268 47.748 120.880 1.00 33.56 126 ARG C CA 1
ATOM 5519 C C . ARG C 1 126 ? 94.716 47.627 122.302 1.00 39.75 126 ARG C C 1
ATOM 5520 O O . ARG C 1 126 ? 93.784 48.345 122.652 1.00 39.09 126 ARG C O 1
ATOM 5528 N N . LEU C 1 127 ? 95.267 46.694 123.104 1.00 36.90 127 LEU C N 1
ATOM 5529 C CA . LEU C 1 127 ? 94.763 46.384 124.447 1.00 37.93 127 LEU C CA 1
ATOM 5530 C C . LEU C 1 127 ? 95.941 45.974 125.302 1.00 43.00 127 LEU C C 1
ATOM 5531 O O . LEU C 1 127 ? 96.799 45.263 124.816 1.00 44.59 127 LEU C O 1
ATOM 5536 N N . GLY C 1 128 ? 95.920 46.346 126.574 1.00 39.84 128 GLY C N 1
ATOM 5537 C CA . GLY C 1 128 ? 96.937 45.994 127.548 1.00 41.55 128 GLY C CA 1
ATOM 5538 C C . GLY C 1 128 ? 97.710 47.210 128.025 1.00 49.34 128 GLY C C 1
ATOM 5539 O O . GLY C 1 128 ? 98.005 48.122 127.246 1.00 48.75 128 GLY C O 1
ATOM 5540 N N . ARG C 1 129 ? 98.050 47.223 129.313 1.00 47.98 129 ARG C N 1
ATOM 5541 C CA . ARG C 1 129 ? 98.744 48.342 129.950 1.00 49.23 129 ARG C CA 1
ATOM 5542 C C . ARG C 1 129 ? 100.166 47.987 130.400 1.00 52.91 129 ARG C C 1
ATOM 5543 O O . ARG C 1 129 ? 100.856 48.789 131.038 1.00 56.07 129 ARG C O 1
ATOM 5551 N N . THR C 1 130 ? 100.616 46.795 130.031 1.00 44.43 130 THR C N 1
ATOM 5552 C CA . THR C 1 130 ? 101.997 46.402 130.243 1.00 55.26 130 THR C CA 1
ATOM 5553 C C . THR C 1 130 ? 102.597 46.037 128.896 1.00 62.90 130 THR C C 1
ATOM 5554 O O . THR C 1 130 ? 101.944 45.414 128.106 1.00 45.12 130 THR C O 1
ATOM 5558 N N . ASN C 1 147 ? 104.018 45.519 128.208 1.00 44.14 147 ASN C N 1
ATOM 5559 C CA . ASN C 1 147 ? 104.457 45.255 126.852 1.00 42.68 147 ASN C CA 1
ATOM 5560 C C . ASN C 1 147 ? 103.992 43.837 126.580 1.00 43.36 147 ASN C C 1
ATOM 5561 O O . ASN C 1 147 ? 103.469 43.566 125.520 1.00 40.73 147 ASN C O 1
ATOM 5566 N N . VAL C 1 148 ? 104.142 42.956 127.579 1.00 42.08 148 VAL C N 1
ATOM 5567 C CA . VAL C 1 148 ? 103.771 41.541 127.516 1.00 42.23 148 VAL C CA 1
ATOM 5568 C C . VAL C 1 148 ? 102.258 41.339 127.333 1.00 44.92 148 VAL C C 1
ATOM 5569 O O . VAL C 1 148 ? 101.841 40.632 126.415 1.00 44.45 148 VAL C O 1
ATOM 5573 N N . SER C 1 149 ? 101.437 41.978 128.183 1.00 40.48 149 SER C N 1
ATOM 5574 C CA . SER C 1 149 ? 99.991 41.825 128.034 1.00 38.88 149 SER C CA 1
ATOM 5575 C C . SER C 1 149 ? 99.485 42.594 126.807 1.00 41.99 149 SER C C 1
ATOM 5576 O O . SER C 1 149 ? 98.552 42.140 126.151 1.00 41.03 149 SER C O 1
ATOM 5579 N N . TRP C 1 150 ? 100.168 43.678 126.412 1.00 38.81 150 TRP C N 1
ATOM 5580 C CA . TRP C 1 150 ? 99.766 44.371 125.189 1.00 37.79 150 TRP C CA 1
ATOM 5581 C C . TRP C 1 150 ? 99.937 43.498 123.938 1.00 41.07 150 TRP C C 1
ATOM 5582 O O . TRP C 1 150 ? 99.052 43.480 123.093 1.00 39.32 150 TRP C O 1
ATOM 5593 N N . LEU C 1 151 ? 101.041 42.746 123.835 1.00 39.80 151 LEU C N 1
ATOM 5594 C CA . LEU C 1 151 ? 101.288 41.873 122.663 1.00 39.48 151 LEU C CA 1
ATOM 5595 C C . LEU C 1 151 ? 100.221 40.743 122.585 1.00 42.51 151 LEU C C 1
ATOM 5596 O O . LEU C 1 151 ? 99.612 40.490 121.540 1.00 37.93 151 LEU C O 1
ATOM 5601 N N . TYR C 1 152 ? 99.995 40.099 123.724 1.00 41.56 152 TYR C N 1
ATOM 5602 C CA . TYR C 1 152 ? 99.053 39.010 123.836 1.00 42.74 152 TYR C CA 1
ATOM 5603 C C . TYR C 1 152 ? 97.582 39.448 123.711 1.00 39.92 152 TYR C C 1
ATOM 5604 O O . TYR C 1 152 ? 96.842 38.825 122.960 1.00 37.77 152 TYR C O 1
ATOM 5613 N N . LEU C 1 153 ? 97.172 40.481 124.457 1.00 33.96 153 LEU C N 1
ATOM 5614 C CA . LEU C 1 153 ? 95.781 40.955 124.449 1.00 33.45 153 LEU C CA 1
ATOM 5615 C C . LEU C 1 153 ? 95.318 41.536 123.124 1.00 36.77 153 LEU C C 1
ATOM 5616 O O . LEU C 1 153 ? 94.183 41.296 122.719 1.00 36.04 153 LEU C O 1
ATOM 5621 N N . SER C 1 154 ? 96.190 42.264 122.437 1.00 33.64 154 SER C N 1
ATOM 5622 C CA . SER C 1 154 ? 95.859 42.878 121.145 1.00 33.48 154 SER C CA 1
ATOM 5623 C C . SER C 1 154 ? 95.611 41.772 120.116 1.00 36.85 154 SER C C 1
ATOM 5624 O O . SER C 1 154 ? 94.662 41.871 119.358 1.00 35.27 154 SER C O 1
ATOM 5627 N N . ARG C 1 155 ? 96.436 40.697 120.137 1.00 35.42 155 ARG C N 1
ATOM 5628 C CA . ARG C 1 155 ? 96.298 39.546 119.253 1.00 36.49 155 ARG C CA 1
ATOM 5629 C C . ARG C 1 155 ? 95.010 38.785 119.592 1.00 38.87 155 ARG C C 1
ATOM 5630 O O . ARG C 1 155 ? 94.226 38.476 118.693 1.00 36.15 155 ARG C O 1
ATOM 5638 N N . LEU C 1 156 ? 94.766 38.533 120.896 1.00 36.23 156 LEU C N 1
ATOM 5639 C CA . LEU C 1 156 ? 93.545 37.842 121.315 1.00 36.44 156 LEU C CA 1
ATOM 5640 C C . LEU C 1 156 ? 92.276 38.599 120.967 1.00 36.43 156 LEU C C 1
ATOM 5641 O O . LEU C 1 156 ? 91.294 38.005 120.541 1.00 35.74 156 LEU C O 1
ATOM 5646 N N . SER C 1 157 ? 92.294 39.916 121.124 1.00 33.85 157 SER C N 1
ATOM 5647 C CA . SER C 1 157 ? 91.149 40.783 120.812 1.00 31.86 157 SER C CA 1
ATOM 5648 C C . SER C 1 157 ? 90.829 40.675 119.298 1.00 36.27 157 SER C C 1
ATOM 5649 O O . SER C 1 157 ? 89.662 40.592 118.923 1.00 34.61 157 SER C O 1
ATOM 5652 N N . ALA C 1 158 ? 91.876 40.641 118.432 1.00 33.69 158 ALA C N 1
ATOM 5653 C CA . ALA C 1 158 ? 91.668 40.515 116.983 1.00 32.69 158 ALA C CA 1
ATOM 5654 C C . ALA C 1 158 ? 91.147 39.128 116.640 1.00 36.51 158 ALA C C 1
ATOM 5655 O O . ALA C 1 158 ? 90.235 39.029 115.830 1.00 34.88 158 ALA C O 1
ATOM 5657 N N . MET C 1 159 ? 91.710 38.058 117.257 1.00 36.46 159 MET C N 1
ATOM 5658 C CA . MET C 1 159 ? 91.278 36.678 117.021 1.00 39.61 159 MET C CA 1
ATOM 5659 C C . MET C 1 159 ? 89.819 36.505 117.371 1.00 41.19 159 MET C C 1
ATOM 5660 O O . MET C 1 159 ? 89.062 35.907 116.598 1.00 42.09 159 MET C O 1
ATOM 5665 N N . LYS C 1 160 ? 89.437 36.996 118.554 1.00 35.14 160 LYS C N 1
ATOM 5666 C CA . LYS C 1 160 ? 88.062 36.937 119.057 1.00 34.93 160 LYS C CA 1
ATOM 5667 C C . LYS C 1 160 ? 87.101 37.636 118.085 1.00 36.92 160 LYS C C 1
ATOM 5668 O O . LYS C 1 160 ? 86.044 37.099 117.767 1.00 38.72 160 LYS C O 1
ATOM 5674 N N . GLU C 1 161 ? 87.472 38.833 117.609 1.00 32.95 161 GLU C N 1
ATOM 5675 C CA . GLU C 1 161 ? 86.645 39.586 116.671 1.00 32.48 161 GLU C CA 1
ATOM 5676 C C . GLU C 1 161 ? 86.440 38.802 115.366 1.00 37.37 161 GLU C C 1
ATOM 5677 O O . GLU C 1 161 ? 85.308 38.678 114.903 1.00 38.58 161 GLU C O 1
ATOM 5683 N N . PHE C 1 162 ? 87.516 38.262 114.802 1.00 32.74 162 PHE C N 1
ATOM 5684 C CA . PHE C 1 162 ? 87.441 37.497 113.557 1.00 33.60 162 PHE C CA 1
ATOM 5685 C C . PHE C 1 162 ? 86.576 36.248 113.751 1.00 38.92 162 PHE C C 1
ATOM 5686 O O . PHE C 1 162 ? 85.719 35.984 112.909 1.00 38.45 162 PHE C O 1
ATOM 5694 N N . ALA C 1 163 ? 86.780 35.505 114.874 1.00 36.27 163 ALA C N 1
ATOM 5695 C CA . ALA C 1 163 ? 86.004 34.291 115.170 1.00 36.87 163 ALA C CA 1
ATOM 5696 C C . ALA C 1 163 ? 84.514 34.592 115.357 1.00 40.48 163 ALA C C 1
ATOM 5697 O O . ALA C 1 163 ? 83.669 33.871 114.799 1.00 39.69 163 ALA C O 1
ATOM 5699 N N . TYR C 1 164 ? 84.179 35.673 116.110 1.00 36.00 164 TYR C N 1
ATOM 5700 C CA . TYR C 1 164 ? 82.769 36.046 116.309 1.00 35.58 164 TYR C CA 1
ATOM 5701 C C . TYR C 1 164 ? 82.160 36.633 115.067 1.00 39.64 164 TYR C C 1
ATOM 5702 O O . TYR C 1 164 ? 81.006 36.365 114.791 1.00 39.41 164 TYR C O 1
ATOM 5711 N N . MET C 1 165 ? 82.936 37.397 114.290 1.00 37.14 165 MET C N 1
ATOM 5712 C CA . MET C 1 165 ? 82.410 37.973 113.061 1.00 36.88 165 MET C CA 1
ATOM 5713 C C . MET C 1 165 ? 82.078 36.854 112.082 1.00 40.10 165 MET C C 1
ATOM 5714 O O . MET C 1 165 ? 81.048 36.920 111.429 1.00 39.25 165 MET C O 1
ATOM 5719 N N . LYS C 1 166 ? 82.929 35.816 112.014 1.00 37.71 166 LYS C N 1
ATOM 5720 C CA . LYS C 1 166 ? 82.714 34.667 111.127 1.00 38.96 166 LYS C CA 1
ATOM 5721 C C . LYS C 1 166 ? 81.450 33.891 111.564 1.00 43.25 166 LYS C C 1
ATOM 5722 O O . LYS C 1 166 ? 80.575 33.635 110.730 1.00 43.06 166 LYS C O 1
ATOM 5728 N N . ALA C 1 167 ? 81.336 33.582 112.879 1.00 40.00 167 ALA C N 1
ATOM 5729 C CA . ALA C 1 167 ? 80.208 32.856 113.482 1.00 40.13 167 ALA C CA 1
ATOM 5730 C C . ALA C 1 167 ? 78.892 33.617 113.307 1.00 43.70 167 ALA C C 1
ATOM 5731 O O . ALA C 1 167 ? 77.882 32.995 113.014 1.00 45.17 167 ALA C O 1
ATOM 5733 N N . LEU C 1 168 ? 78.908 34.954 113.451 1.00 39.03 168 LEU C N 1
ATOM 5734 C CA . LEU C 1 168 ? 77.717 35.784 113.279 1.00 38.26 168 LEU C CA 1
ATOM 5735 C C . LEU C 1 168 ? 77.362 35.942 111.795 1.00 42.45 168 LEU C C 1
ATOM 5736 O O . LEU C 1 168 ? 76.197 35.830 111.442 1.00 42.25 168 LEU C O 1
ATOM 5741 N N . TYR C 1 169 ? 78.365 36.180 110.918 1.00 37.93 169 TYR C N 1
ATOM 5742 C CA . TYR C 1 169 ? 78.107 36.320 109.487 1.00 39.16 169 TYR C CA 1
ATOM 5743 C C . TYR C 1 169 ? 77.443 35.066 108.875 1.00 45.25 169 TYR C C 1
ATOM 5744 O O . TYR C 1 169 ? 76.550 35.195 108.034 1.00 44.51 169 TYR C O 1
ATOM 5753 N N . GLU C 1 170 ? 77.858 33.867 109.328 1.00 43.52 170 GLU C N 1
ATOM 5754 C CA . GLU C 1 170 ? 77.328 32.581 108.854 1.00 45.31 170 GLU C CA 1
ATOM 5755 C C . GLU C 1 170 ? 75.899 32.337 109.330 1.00 52.28 170 GLU C C 1
ATOM 5756 O O . GLU C 1 170 ? 75.185 31.530 108.727 1.00 55.60 170 GLU C O 1
ATOM 5762 N N . ARG C 1 171 ? 75.479 33.035 110.393 1.00 46.79 171 ARG C N 1
ATOM 5763 C CA . ARG C 1 171 ? 74.137 32.957 110.960 1.00 46.58 171 ARG C CA 1
ATOM 5764 C C . ARG C 1 171 ? 73.257 34.109 110.453 1.00 50.61 171 ARG C C 1
ATOM 5765 O O . ARG C 1 171 ? 72.209 34.391 111.036 1.00 50.26 171 ARG C O 1
ATOM 5773 N N . LYS C 1 172 ? 73.697 34.781 109.360 1.00 46.22 172 LYS C N 1
ATOM 5774 C CA . LYS C 1 172 ? 72.995 35.891 108.707 1.00 45.43 172 LYS C CA 1
ATOM 5775 C C . LYS C 1 172 ? 72.779 37.124 109.600 1.00 46.24 172 LYS C C 1
ATOM 5776 O O . LYS C 1 172 ? 71.802 37.843 109.420 1.00 46.80 172 LYS C O 1
ATOM 5782 N N . PHE C 1 173 ? 73.712 37.390 110.532 1.00 41.50 173 PHE C N 1
ATOM 5783 C CA . PHE C 1 173 ? 73.682 38.594 111.362 1.00 39.87 173 PHE C CA 1
ATOM 5784 C C . PHE C 1 173 ? 74.213 39.768 110.537 1.00 42.82 173 PHE C C 1
ATOM 5785 O O . PHE C 1 173 ? 75.059 39.549 109.665 1.00 41.19 173 PHE C O 1
ATOM 5793 N N . PRO C 1 174 ? 73.750 41.018 110.787 1.00 40.01 174 PRO C N 1
ATOM 5794 C CA . PRO C 1 174 ? 74.285 42.160 110.017 1.00 40.16 174 PRO C CA 1
ATOM 5795 C C . PRO C 1 174 ? 75.647 42.635 110.590 1.00 42.59 174 PRO C C 1
ATOM 5796 O O . PRO C 1 174 ? 75.748 43.530 111.453 1.00 41.82 174 PRO C O 1
ATOM 5800 N N . VAL C 1 175 ? 76.708 41.936 110.164 1.00 38.08 175 VAL C N 1
ATOM 5801 C CA . VAL C 1 175 ? 78.099 42.203 110.556 1.00 35.90 175 VAL C CA 1
ATOM 5802 C C . VAL C 1 175 ? 78.883 42.268 109.236 1.00 41.29 175 VAL C C 1
ATOM 5803 O O . VAL C 1 175 ? 78.408 41.683 108.247 1.00 40.51 175 VAL C O 1
ATOM 5807 N N . PRO C 1 176 ? 80.058 42.952 109.157 1.00 36.42 176 PRO C N 1
ATOM 5808 C CA . PRO C 1 176 ? 80.813 42.922 107.889 1.00 36.60 176 PRO C CA 1
ATOM 5809 C C . PRO C 1 176 ? 81.280 41.496 107.583 1.00 39.33 176 PRO C C 1
ATOM 5810 O O . PRO C 1 176 ? 81.486 40.716 108.495 1.00 37.38 176 PRO C O 1
ATOM 5814 N N . LYS C 1 177 ? 81.451 41.154 106.313 1.00 37.83 177 LYS C N 1
ATOM 5815 C CA . LYS C 1 177 ? 81.990 39.843 105.984 1.00 37.86 177 LYS C CA 1
ATOM 5816 C C . LYS C 1 177 ? 83.482 39.818 106.421 1.00 41.12 177 LYS C C 1
ATOM 5817 O O . LYS C 1 177 ? 84.228 40.714 106.030 1.00 41.22 177 LYS C O 1
ATOM 5823 N N . PRO C 1 178 ? 83.922 38.837 107.241 1.00 37.04 178 PRO C N 1
ATOM 5824 C CA . PRO C 1 178 ? 85.352 38.792 107.619 1.00 37.26 178 PRO C CA 1
ATOM 5825 C C . PRO C 1 178 ? 86.197 38.279 106.458 1.00 42.35 178 PRO C C 1
ATOM 5826 O O . PRO C 1 178 ? 85.785 37.342 105.776 1.00 44.49 178 PRO C O 1
ATOM 5830 N N . ILE C 1 179 ? 87.347 38.908 106.208 1.00 39.64 179 ILE C N 1
ATOM 5831 C CA . ILE C 1 179 ? 88.204 38.556 105.066 1.00 41.11 179 ILE C CA 1
ATOM 5832 C C . ILE C 1 179 ? 89.453 37.828 105.534 1.00 44.99 179 ILE C C 1
ATOM 5833 O O . ILE C 1 179 ? 89.738 36.718 105.080 1.00 44.48 179 ILE C O 1
ATOM 5838 N N . ASP C 1 180 ? 90.210 38.456 106.426 1.00 41.85 180 ASP C N 1
ATOM 5839 C CA . ASP C 1 180 ? 91.454 37.868 106.911 1.00 41.49 180 ASP C CA 1
ATOM 5840 C C . ASP C 1 180 ? 91.824 38.376 108.286 1.00 42.65 180 ASP C C 1
ATOM 5841 O O . ASP C 1 180 ? 91.246 39.336 108.791 1.00 38.67 180 ASP C O 1
ATOM 5846 N N . TYR C 1 181 ? 92.811 37.702 108.874 1.00 39.89 181 TYR C N 1
ATOM 5847 C CA . TYR C 1 181 ? 93.313 37.941 110.197 1.00 39.82 181 TYR C CA 1
ATOM 5848 C C . TYR C 1 181 ? 94.830 37.686 110.268 1.00 41.72 181 TYR C C 1
ATOM 5849 O O . TYR C 1 181 ? 95.305 36.679 109.768 1.00 42.21 181 TYR C O 1
ATOM 5858 N N . ASN C 1 182 ? 95.548 38.533 111.004 1.00 37.18 182 ASN C N 1
ATOM 5859 C CA . ASN C 1 182 ? 96.931 38.334 111.407 1.00 36.81 182 ASN C CA 1
ATOM 5860 C C . ASN C 1 182 ? 97.265 39.165 112.613 1.00 39.77 182 ASN C C 1
ATOM 5861 O O . ASN C 1 182 ? 97.047 40.383 112.579 1.00 40.14 182 ASN C O 1
ATOM 5866 N N . ARG C 1 183 ? 97.823 38.512 113.673 1.00 35.88 183 ARG C N 1
ATOM 5867 C CA . ARG C 1 183 ? 98.260 39.184 114.915 1.00 36.07 183 ARG C CA 1
ATOM 5868 C C . ARG C 1 183 ? 97.110 40.019 115.494 1.00 37.61 183 ARG C C 1
ATOM 5869 O O . ARG C 1 183 ? 96.064 39.459 115.741 1.00 38.52 183 ARG C O 1
ATOM 5877 N N . HIS C 1 184 ? 97.256 41.341 115.618 1.00 33.26 184 HIS C N 1
ATOM 5878 C CA . HIS C 1 184 ? 96.202 42.237 116.154 1.00 32.34 184 HIS C CA 1
ATOM 5879 C C . HIS C 1 184 ? 95.322 42.868 115.026 1.00 35.54 184 HIS C C 1
ATOM 5880 O O . HIS C 1 184 ? 94.574 43.804 115.288 1.00 33.68 184 HIS C O 1
ATOM 5887 N N . ALA C 1 185 ? 95.465 42.387 113.779 1.00 32.63 185 ALA C N 1
ATOM 5888 C CA . ALA C 1 185 ? 94.795 42.942 112.606 1.00 32.95 185 ALA C CA 1
ATOM 5889 C C . ALA C 1 185 ? 93.656 42.059 112.077 1.00 36.93 185 ALA C C 1
ATOM 5890 O O . ALA C 1 185 ? 93.813 40.852 111.962 1.00 38.33 185 ALA C O 1
ATOM 5892 N N . VAL C 1 186 ? 92.546 42.685 111.711 1.00 32.03 186 VAL C N 1
ATOM 5893 C CA . VAL C 1 186 ? 91.362 42.047 111.116 1.00 30.87 186 VAL C CA 1
ATOM 5894 C C . VAL C 1 186 ? 91.027 42.844 109.871 1.00 34.89 186 VAL C C 1
ATOM 5895 O O . VAL C 1 186 ? 90.915 44.073 109.914 1.00 33.96 186 VAL C O 1
ATOM 5899 N N . VAL C 1 187 ? 90.893 42.140 108.755 1.00 34.96 187 VAL C N 1
ATOM 5900 C CA . VAL C 1 187 ? 90.500 42.716 107.464 1.00 34.88 187 VAL C CA 1
ATOM 5901 C C . VAL C 1 187 ? 89.064 42.236 107.245 1.00 38.53 187 VAL C C 1
ATOM 5902 O O . VAL C 1 187 ? 88.757 41.052 107.446 1.00 36.92 187 VAL C O 1
ATOM 5906 N N . MET C 1 188 ? 88.181 43.164 106.870 1.00 34.41 188 MET C N 1
ATOM 5907 C CA . MET C 1 188 ? 86.772 42.832 106.671 1.00 34.99 188 MET C CA 1
ATOM 5908 C C . MET C 1 188 ? 86.182 43.697 105.584 1.00 39.62 188 MET C C 1
ATOM 5909 O O . MET C 1 188 ? 86.805 44.666 105.152 1.00 38.04 188 MET C O 1
ATOM 5914 N N . GLU C 1 189 ? 84.935 43.391 105.214 1.00 38.39 189 GLU C N 1
ATOM 5915 C CA . GLU C 1 189 ? 84.139 44.135 104.243 1.00 39.14 189 GLU C CA 1
ATOM 5916 C C . GLU C 1 189 ? 84.008 45.600 104.693 1.00 41.96 189 GLU C C 1
ATOM 5917 O O . GLU C 1 189 ? 83.754 45.863 105.869 1.00 41.11 189 GLU C O 1
ATOM 5923 N N . LEU C 1 190 ? 84.171 46.525 103.763 1.00 37.55 190 LEU C N 1
ATOM 5924 C CA . LEU C 1 190 ? 83.970 47.944 104.030 1.00 36.73 190 LEU C CA 1
ATOM 5925 C C . LEU C 1 190 ? 82.481 48.223 103.855 1.00 40.74 190 LEU C C 1
ATOM 5926 O O . LEU C 1 190 ? 81.953 48.016 102.759 1.00 41.85 190 LEU C O 1
ATOM 5931 N N . ILE C 1 191 ? 81.802 48.675 104.917 1.00 36.76 191 ILE C N 1
ATOM 5932 C CA . ILE C 1 191 ? 80.376 48.987 104.832 1.00 38.42 191 ILE C CA 1
ATOM 5933 C C . ILE C 1 191 ? 80.236 50.380 104.219 1.00 43.77 191 ILE C C 1
ATOM 5934 O O . ILE C 1 191 ? 80.916 51.313 104.642 1.00 41.72 191 ILE C O 1
ATOM 5939 N N . ASN C 1 192 ? 79.360 50.513 103.237 1.00 43.66 192 ASN C N 1
ATOM 5940 C CA . ASN C 1 192 ? 79.049 51.795 102.629 1.00 44.83 192 ASN C CA 1
ATOM 5941 C C . ASN C 1 192 ? 77.978 52.493 103.476 1.00 49.60 192 ASN C C 1
ATOM 5942 O O . ASN C 1 192 ? 76.806 52.468 103.142 1.00 50.88 192 ASN C O 1
ATOM 5947 N N . GLY C 1 193 ? 78.408 53.127 104.555 1.00 45.02 193 GLY C N 1
ATOM 5948 C CA . GLY C 1 193 ? 77.526 53.842 105.465 1.00 45.56 193 GLY C CA 1
ATOM 5949 C C . GLY C 1 193 ? 78.293 54.680 106.468 1.00 50.48 193 GLY C C 1
ATOM 5950 O O . GLY C 1 193 ? 79.505 54.860 106.326 1.00 49.68 193 GLY C O 1
ATOM 5951 N N . TYR C 1 194 ? 77.609 55.185 107.502 1.00 47.18 194 TYR C N 1
ATOM 5952 C CA . TYR C 1 194 ? 78.240 56.043 108.512 1.00 47.02 194 TYR C CA 1
ATOM 5953 C C . TYR C 1 194 ? 77.810 55.595 109.868 1.00 46.87 194 TYR C C 1
ATOM 5954 O O . TYR C 1 194 ? 76.676 55.122 109.987 1.00 44.22 194 TYR C O 1
ATOM 5963 N N . PRO C 1 195 ? 78.642 55.794 110.926 1.00 43.07 195 PRO C N 1
ATOM 5964 C CA . PRO C 1 195 ? 78.179 55.403 112.271 1.00 42.76 195 PRO C CA 1
ATOM 5965 C C . PRO C 1 195 ? 77.007 56.272 112.622 1.00 45.86 195 PRO C C 1
ATOM 5966 O O . PRO C 1 195 ? 76.935 57.435 112.196 1.00 44.75 195 PRO C O 1
ATOM 5970 N N . LEU C 1 196 ? 76.071 55.682 113.342 1.00 42.33 196 LEU C N 1
ATOM 5971 C CA . LEU C 1 196 ? 74.839 56.321 113.767 1.00 44.39 196 LEU C CA 1
ATOM 5972 C C . LEU C 1 196 ? 75.111 57.666 114.483 1.00 47.51 196 LEU C C 1
ATOM 5973 O O . LEU C 1 196 ? 74.347 58.611 114.292 1.00 47.26 196 LEU C O 1
ATOM 5978 N N . CYS C 1 197 ? 76.249 57.770 115.222 1.00 44.41 197 CYS C N 1
ATOM 5979 C CA . CYS C 1 197 ? 76.661 58.996 115.944 1.00 45.56 197 CYS C CA 1
ATOM 5980 C C . CYS C 1 197 ? 76.861 60.193 115.010 1.00 49.70 197 CYS C C 1
ATOM 5981 O O . CYS C 1 197 ? 76.667 61.329 115.427 1.00 52.66 197 CYS C O 1
ATOM 5984 N N . GLN C 1 198 ? 77.211 59.933 113.746 1.00 45.13 198 GLN C N 1
ATOM 5985 C CA . GLN C 1 198 ? 77.413 60.995 112.741 1.00 45.59 198 GLN C CA 1
ATOM 5986 C C . GLN C 1 198 ? 76.146 61.328 111.946 1.00 51.39 198 GLN C C 1
ATOM 5987 O O . GLN C 1 198 ? 76.183 62.214 111.093 1.00 53.29 198 GLN C O 1
ATOM 5993 N N . ILE C 1 199 ? 75.026 60.642 112.232 1.00 46.88 199 ILE C N 1
ATOM 5994 C CA . ILE C 1 199 ? 73.776 60.868 111.517 1.00 47.97 199 ILE C CA 1
ATOM 5995 C C . ILE C 1 199 ? 72.849 61.785 112.310 1.00 54.59 199 ILE C C 1
ATOM 5996 O O . ILE C 1 199 ? 72.495 61.474 113.442 1.00 51.82 199 ILE C O 1
ATOM 6001 N N . HIS C 1 200 ? 72.458 62.917 111.717 1.00 56.18 200 HIS C N 1
ATOM 6002 C CA . HIS C 1 200 ? 71.557 63.860 112.391 1.00 59.68 200 HIS C CA 1
ATOM 6003 C C . HIS C 1 200 ? 70.123 63.825 111.861 1.00 65.95 200 HIS C C 1
ATOM 6004 O O . HIS C 1 200 ? 69.206 64.269 112.547 1.00 65.72 200 HIS C O 1
ATOM 6011 N N . HIS C 1 201 ? 69.918 63.210 110.689 1.00 64.66 201 HIS C N 1
ATOM 6012 C CA . HIS C 1 201 ? 68.593 63.044 110.108 1.00 66.90 201 HIS C CA 1
ATOM 6013 C C . HIS C 1 201 ? 68.456 61.704 109.404 1.00 69.19 201 HIS C C 1
ATOM 6014 O O . HIS C 1 201 ? 69.341 61.281 108.665 1.00 67.77 201 HIS C O 1
ATOM 6021 N N . VAL C 1 202 ? 67.332 61.041 109.652 1.00 66.57 202 VAL C N 1
ATOM 6022 C CA . VAL C 1 202 ? 66.957 59.764 109.052 1.00 66.04 202 VAL C CA 1
ATOM 6023 C C . VAL C 1 202 ? 65.494 59.864 108.586 1.00 71.36 202 VAL C C 1
ATOM 6024 O O . VAL C 1 202 ? 64.686 60.513 109.257 1.00 70.96 202 VAL C O 1
ATOM 6028 N N . GLU C 1 203 ? 65.180 59.274 107.415 1.00 69.84 203 GLU C N 1
ATOM 6029 C CA . GLU C 1 203 ? 63.850 59.323 106.790 1.00 72.16 203 GLU C CA 1
ATOM 6030 C C . GLU C 1 203 ? 62.740 58.785 107.687 1.00 74.86 203 GLU C C 1
ATOM 6031 O O . GLU C 1 203 ? 61.696 59.424 107.814 1.00 77.08 203 GLU C O 1
ATOM 6037 N N . ASP C 1 204 ? 62.969 57.628 108.319 1.00 67.85 204 ASP C N 1
ATOM 6038 C CA . ASP C 1 204 ? 61.997 56.998 109.207 1.00 66.52 204 ASP C CA 1
ATOM 6039 C C . ASP C 1 204 ? 62.710 56.516 110.477 1.00 65.29 204 ASP C C 1
ATOM 6040 O O . ASP C 1 204 ? 63.209 55.389 110.486 1.00 61.64 204 ASP C O 1
ATOM 6045 N N . PRO C 1 205 ? 62.763 57.349 111.555 1.00 60.81 205 PRO C N 1
ATOM 6046 C CA . PRO C 1 205 ? 63.458 56.916 112.788 1.00 58.18 205 PRO C CA 1
ATOM 6047 C C . PRO C 1 205 ? 62.899 55.629 113.390 1.00 59.13 205 PRO C C 1
ATOM 6048 O O . PRO C 1 205 ? 63.676 54.834 113.923 1.00 54.96 205 PRO C O 1
ATOM 6052 N N . ALA C 1 206 ? 61.564 55.408 113.273 1.00 56.08 206 ALA C N 1
ATOM 6053 C CA . ALA C 1 206 ? 60.886 54.221 113.803 1.00 56.18 206 ALA C CA 1
ATOM 6054 C C . ALA C 1 206 ? 61.432 52.910 113.224 1.00 58.74 206 ALA C C 1
ATOM 6055 O O . ALA C 1 206 ? 61.610 51.945 113.975 1.00 56.75 206 ALA C O 1
ATOM 6057 N N . SER C 1 207 ? 61.717 52.886 111.902 1.00 55.74 207 SER C N 1
ATOM 6058 C CA . SER C 1 207 ? 62.260 51.707 111.220 1.00 54.93 207 SER C CA 1
ATOM 6059 C C . SER C 1 207 ? 63.673 51.384 111.674 1.00 56.47 207 SER C C 1
ATOM 6060 O O . SER C 1 207 ? 64.001 50.210 111.847 1.00 56.45 207 SER C O 1
ATOM 6063 N N . VAL C 1 208 ? 64.525 52.418 111.830 1.00 50.36 208 VAL C N 1
ATOM 6064 C CA . VAL C 1 208 ? 65.927 52.243 112.246 1.00 46.47 208 VAL C CA 1
ATOM 6065 C C . VAL C 1 208 ? 65.943 51.774 113.703 1.00 46.69 208 VAL C C 1
ATOM 6066 O O . VAL C 1 208 ? 66.726 50.880 114.048 1.00 43.73 208 VAL C O 1
ATOM 6070 N N . TYR C 1 209 ? 65.056 52.358 114.540 1.00 44.13 209 TYR C N 1
ATOM 6071 C CA . TYR C 1 209 ? 64.898 52.024 115.951 1.00 44.23 209 TYR C CA 1
ATOM 6072 C C . TYR C 1 209 ? 64.532 50.541 116.049 1.00 51.30 209 TYR C C 1
ATOM 6073 O O . TYR C 1 209 ? 65.211 49.813 116.769 1.00 51.11 209 TYR C O 1
ATOM 6082 N N . ASP C 1 210 ? 63.558 50.075 115.247 1.00 50.67 210 ASP C N 1
ATOM 6083 C CA . ASP C 1 210 ? 63.127 48.667 115.217 1.00 51.82 210 ASP C CA 1
ATOM 6084 C C . ASP C 1 210 ? 64.221 47.763 114.794 1.00 53.88 210 ASP C C 1
ATOM 6085 O O . ASP C 1 210 ? 64.383 46.678 115.346 1.00 53.24 210 ASP C O 1
ATOM 6090 N N . GLU C 1 211 ? 64.973 48.196 113.798 1.00 48.97 211 GLU C N 1
ATOM 6091 C CA . GLU C 1 211 ? 66.062 47.397 113.301 1.00 48.11 211 GLU C CA 1
ATOM 6092 C C . GLU C 1 211 ? 67.151 47.205 114.361 1.00 51.32 211 GLU C C 1
ATOM 6093 O O . GLU C 1 211 ? 67.714 46.105 114.460 1.00 51.30 211 GLU C O 1
ATOM 6099 N N . ALA C 1 212 ? 67.424 48.255 115.169 1.00 46.85 212 ALA C N 1
ATOM 6100 C CA . ALA C 1 212 ? 68.419 48.184 116.238 1.00 45.78 212 ALA C CA 1
ATOM 6101 C C . ALA C 1 212 ? 67.905 47.281 117.346 1.00 48.50 212 ALA C C 1
ATOM 6102 O O . ALA C 1 212 ? 68.634 46.409 117.787 1.00 48.33 212 ALA C O 1
ATOM 6104 N N . MET C 1 213 ? 66.620 47.407 117.708 1.00 46.88 213 MET C N 1
ATOM 6105 C CA . MET C 1 213 ? 65.982 46.563 118.718 1.00 46.29 213 MET C CA 1
ATOM 6106 C C . MET C 1 213 ? 65.929 45.087 118.303 1.00 51.04 213 MET C C 1
ATOM 6107 O O . MET C 1 213 ? 66.202 44.225 119.136 1.00 50.74 213 MET C O 1
ATOM 6112 N N . GLU C 1 214 ? 65.645 44.807 117.011 1.00 47.52 214 GLU C N 1
ATOM 6113 C CA . GLU C 1 214 ? 65.610 43.450 116.439 1.00 48.07 214 GLU C CA 1
ATOM 6114 C C . GLU C 1 214 ? 66.984 42.800 116.512 1.00 51.73 214 GLU C C 1
ATOM 6115 O O . GLU C 1 214 ? 67.067 41.593 116.686 1.00 53.60 214 GLU C O 1
ATOM 6121 N N . LEU C 1 215 ? 68.061 43.588 116.363 1.00 47.57 215 LEU C N 1
ATOM 6122 C CA . LEU C 1 215 ? 69.445 43.105 116.466 1.00 44.93 215 LEU C CA 1
ATOM 6123 C C . LEU C 1 215 ? 69.756 42.648 117.901 1.00 45.82 215 LEU C C 1
ATOM 6124 O O . LEU C 1 215 ? 70.341 41.575 118.098 1.00 44.85 215 LEU C O 1
ATOM 6129 N N . ILE C 1 216 ? 69.346 43.438 118.893 1.00 41.91 216 ILE C N 1
ATOM 6130 C CA . ILE C 1 216 ? 69.482 43.055 120.303 1.00 41.76 216 ILE C CA 1
ATOM 6131 C C . ILE C 1 216 ? 68.763 41.713 120.553 1.00 44.52 216 ILE C C 1
ATOM 6132 O O . ILE C 1 216 ? 69.343 40.825 121.170 1.00 45.22 216 ILE C O 1
ATOM 6137 N N . VAL C 1 217 ? 67.529 41.563 120.034 1.00 42.57 217 VAL C N 1
ATOM 6138 C CA . VAL C 1 217 ? 66.693 40.361 120.192 1.00 43.53 217 VAL C CA 1
ATOM 6139 C C . VAL C 1 217 ? 67.362 39.151 119.535 1.00 47.02 217 VAL C C 1
ATOM 6140 O O . VAL C 1 217 ? 67.492 38.115 120.187 1.00 45.69 217 VAL C O 1
ATOM 6144 N N . LYS C 1 218 ? 67.797 39.290 118.249 1.00 43.49 218 LYS C N 1
ATOM 6145 C CA . LYS C 1 218 ? 68.441 38.213 117.492 1.00 44.05 218 LYS C CA 1
ATOM 6146 C C . LYS C 1 218 ? 69.694 37.730 118.209 1.00 48.97 218 LYS C C 1
ATOM 6147 O O . LYS C 1 218 ? 69.899 36.519 118.322 1.00 48.56 218 LYS C O 1
ATOM 6153 N N . LEU C 1 219 ? 70.515 38.675 118.723 1.00 45.24 219 LEU C N 1
ATOM 6154 C CA . LEU C 1 219 ? 71.721 38.352 119.478 1.00 42.88 219 LEU C CA 1
ATOM 6155 C C . LEU C 1 219 ? 71.374 37.507 120.696 1.00 45.27 219 LEU C C 1
ATOM 6156 O O . LEU C 1 219 ? 72.011 36.479 120.911 1.00 44.43 219 LEU C O 1
ATOM 6161 N N . ALA C 1 220 ? 70.375 37.949 121.483 1.00 42.28 220 ALA C N 1
ATOM 6162 C CA . ALA C 1 220 ? 69.922 37.260 122.705 1.00 44.10 220 ALA C CA 1
ATOM 6163 C C . ALA C 1 220 ? 69.379 35.866 122.409 1.00 49.10 220 ALA C C 1
ATOM 6164 O O . ALA C 1 220 ? 69.709 34.951 123.148 1.00 50.18 220 ALA C O 1
ATOM 6166 N N . ASN C 1 221 ? 68.622 35.693 121.293 1.00 45.85 221 ASN C N 1
ATOM 6167 C CA . ASN C 1 221 ? 68.113 34.388 120.833 1.00 47.77 221 ASN C CA 1
ATOM 6168 C C . ASN C 1 221 ? 69.268 33.454 120.449 1.00 52.89 221 ASN C C 1
ATOM 6169 O O . ASN C 1 221 ? 69.089 32.240 120.424 1.00 53.98 221 ASN C O 1
ATOM 6174 N N . HIS C 1 222 ? 70.438 34.020 120.148 1.00 48.26 222 HIS C N 1
ATOM 6175 C CA . HIS C 1 222 ? 71.645 33.260 119.831 1.00 47.65 222 HIS C CA 1
ATOM 6176 C C . HIS C 1 222 ? 72.618 33.167 121.034 1.00 48.92 222 HIS C C 1
ATOM 6177 O O . HIS C 1 222 ? 73.735 32.681 120.890 1.00 47.98 222 HIS C O 1
ATOM 6184 N N . GLY C 1 223 ? 72.148 33.577 122.212 1.00 44.82 223 GLY C N 1
ATOM 6185 C CA . GLY C 1 223 ? 72.892 33.482 123.466 1.00 43.46 223 GLY C CA 1
ATOM 6186 C C . GLY C 1 223 ? 73.829 34.624 123.789 1.00 45.79 223 GLY C C 1
ATOM 6187 O O . GLY C 1 223 ? 74.657 34.497 124.694 1.00 45.06 223 GLY C O 1
ATOM 6188 N N . LEU C 1 224 ? 73.692 35.767 123.083 1.00 42.76 224 LEU C N 1
ATOM 6189 C CA . LEU C 1 224 ? 74.609 36.888 123.271 1.00 41.69 224 LEU C CA 1
ATOM 6190 C C . LEU C 1 224 ? 73.968 38.216 123.615 1.00 43.73 224 LEU C C 1
ATOM 6191 O O . LEU C 1 224 ? 72.880 38.536 123.149 1.00 45.18 224 LEU C O 1
ATOM 6196 N N . ILE C 1 225 ? 74.691 39.016 124.397 1.00 37.29 225 ILE C N 1
ATOM 6197 C CA . ILE C 1 225 ? 74.324 40.385 124.730 1.00 35.66 225 ILE C CA 1
ATOM 6198 C C . ILE C 1 225 ? 75.545 41.196 124.319 1.00 40.38 225 ILE C C 1
ATOM 6199 O O . ILE C 1 225 ? 76.657 40.876 124.737 1.00 38.78 225 ILE C O 1
ATOM 6204 N N . HIS C 1 226 ? 75.343 42.230 123.498 1.00 37.71 226 HIS C N 1
ATOM 6205 C CA . HIS C 1 226 ? 76.443 43.050 122.997 1.00 36.55 226 HIS C CA 1
ATOM 6206 C C . HIS C 1 226 ? 77.317 43.634 124.098 1.00 36.97 226 HIS C C 1
ATOM 6207 O O . HIS C 1 226 ? 78.523 43.435 124.061 1.00 33.30 226 HIS C O 1
ATOM 6214 N N . GLY C 1 227 ? 76.709 44.312 125.068 1.00 34.80 227 GLY C N 1
ATOM 6215 C CA . GLY C 1 227 ? 77.438 44.906 126.191 1.00 35.55 227 GLY C CA 1
ATOM 6216 C C . GLY C 1 227 ? 77.858 46.350 125.994 1.00 41.32 227 GLY C C 1
ATOM 6217 O O . GLY C 1 227 ? 78.016 47.077 126.974 1.00 43.03 227 GLY C O 1
ATOM 6218 N N . ASP C 1 228 ? 78.028 46.787 124.730 1.00 37.00 228 ASP C N 1
ATOM 6219 C CA . ASP C 1 228 ? 78.409 48.163 124.373 1.00 36.65 228 ASP C CA 1
ATOM 6220 C C . ASP C 1 228 ? 77.580 48.635 123.191 1.00 39.14 228 ASP C C 1
ATOM 6221 O O . ASP C 1 228 ? 78.135 49.274 122.290 1.00 39.99 228 ASP C O 1
ATOM 6226 N N . PHE C 1 229 ? 76.290 48.229 123.122 1.00 35.18 229 PHE C N 1
ATOM 6227 C CA . PHE C 1 229 ? 75.415 48.522 121.983 1.00 35.39 229 PHE C CA 1
ATOM 6228 C C . PHE C 1 229 ? 75.128 50.016 121.901 1.00 40.78 229 PHE C C 1
ATOM 6229 O O . PHE C 1 229 ? 74.507 50.563 122.786 1.00 40.86 229 PHE C O 1
ATOM 6237 N N . ASN C 1 230 ? 75.648 50.687 120.881 1.00 38.68 230 ASN C N 1
ATOM 6238 C CA . ASN C 1 230 ? 75.534 52.154 120.811 1.00 39.55 230 ASN C CA 1
ATOM 6239 C C . ASN C 1 230 ? 75.729 52.720 119.416 1.00 41.91 230 ASN C C 1
ATOM 6240 O O . ASN C 1 230 ? 76.033 51.988 118.470 1.00 40.16 230 ASN C O 1
ATOM 6245 N N . GLU C 1 231 ? 75.600 54.047 119.321 1.00 38.97 231 GLU C N 1
ATOM 6246 C CA . GLU C 1 231 ? 75.705 54.828 118.082 1.00 39.44 231 GLU C CA 1
ATOM 6247 C C . GLU C 1 231 ? 77.096 54.840 117.462 1.00 42.89 231 GLU C C 1
ATOM 6248 O O . GLU C 1 231 ? 77.222 55.195 116.296 1.00 44.67 231 GLU C O 1
ATOM 6254 N N . PHE C 1 232 ? 78.134 54.463 118.233 1.00 40.10 232 PHE C N 1
ATOM 6255 C CA . PHE C 1 232 ? 79.528 54.429 117.756 1.00 39.37 232 PHE C CA 1
ATOM 6256 C C . PHE C 1 232 ? 79.858 53.158 116.998 1.00 44.03 232 PHE C C 1
ATOM 6257 O O . PHE C 1 232 ? 80.713 53.181 116.134 1.00 44.31 232 PHE C O 1
ATOM 6265 N N . ASN C 1 233 ? 79.191 52.064 117.313 1.00 41.60 233 ASN C N 1
ATOM 6266 C CA . ASN C 1 233 ? 79.517 50.815 116.641 1.00 41.89 233 ASN C CA 1
ATOM 6267 C C . ASN C 1 233 ? 78.426 50.248 115.730 1.00 44.17 233 ASN C C 1
ATOM 6268 O O . ASN C 1 233 ? 78.534 49.103 115.281 1.00 44.87 233 ASN C O 1
ATOM 6273 N N . LEU C 1 234 ? 77.398 51.058 115.431 1.00 39.51 234 LEU C N 1
ATOM 6274 C CA . LEU C 1 234 ? 76.316 50.702 114.517 1.00 39.04 234 LEU C CA 1
ATOM 6275 C C . LEU C 1 234 ? 76.416 51.615 113.293 1.00 45.72 234 LEU C C 1
ATOM 6276 O O . LEU C 1 234 ? 76.326 52.844 113.425 1.00 46.43 234 LEU C O 1
ATOM 6281 N N . ILE C 1 235 ? 76.613 51.010 112.107 1.00 41.66 235 ILE C N 1
ATOM 6282 C CA . ILE C 1 235 ? 76.743 51.741 110.852 1.00 42.22 235 ILE C CA 1
ATOM 6283 C C . ILE C 1 235 ? 75.428 51.685 110.094 1.00 45.37 235 ILE C C 1
ATOM 6284 O O . ILE C 1 235 ? 74.854 50.614 109.939 1.00 43.97 235 ILE C O 1
ATOM 6289 N N . LEU C 1 236 ? 74.978 52.815 109.596 1.00 42.91 236 LEU C N 1
ATOM 6290 C CA . LEU C 1 236 ? 73.767 52.900 108.796 1.00 44.57 236 LEU C CA 1
ATOM 6291 C C . LEU C 1 236 ? 74.205 53.040 107.345 1.00 48.61 236 LEU C C 1
ATOM 6292 O O . LEU C 1 236 ? 74.973 53.946 107.037 1.00 47.27 236 LEU C O 1
ATOM 6297 N N . ASP C 1 237 ? 73.769 52.114 106.459 1.00 46.62 237 ASP C N 1
ATOM 6298 C CA . ASP C 1 237 ? 74.128 52.162 105.044 1.00 47.41 237 ASP C CA 1
ATOM 6299 C C . ASP C 1 237 ? 73.188 53.086 104.248 1.00 55.07 237 ASP C C 1
ATOM 6300 O O . ASP C 1 237 ? 72.385 53.818 104.832 1.00 55.37 237 ASP C O 1
ATOM 6305 N N . GLU C 1 238 ? 73.274 53.041 102.930 1.00 55.59 238 GLU C N 1
ATOM 6306 C CA . GLU C 1 238 ? 72.493 53.901 102.048 1.00 59.49 238 GLU C CA 1
ATOM 6307 C C . GLU C 1 238 ? 70.990 53.610 102.046 1.00 66.65 238 GLU C C 1
ATOM 6308 O O . GLU C 1 238 ? 70.200 54.516 101.777 1.00 67.76 238 GLU C O 1
ATOM 6314 N N . SER C 1 239 ? 70.598 52.371 102.421 1.00 64.86 239 SER C N 1
ATOM 6315 C CA . SER C 1 239 ? 69.199 51.930 102.505 1.00 67.00 239 SER C CA 1
ATOM 6316 C C . SER C 1 239 ? 68.696 51.995 103.960 1.00 69.15 239 SER C C 1
ATOM 6317 O O . SER C 1 239 ? 67.633 51.462 104.273 1.00 69.59 239 SER C O 1
ATOM 6320 N N . ASP C 1 240 ? 69.473 52.650 104.845 1.00 63.40 240 ASP C N 1
ATOM 6321 C CA . ASP C 1 240 ? 69.180 52.803 106.271 1.00 61.23 240 ASP C CA 1
ATOM 6322 C C . ASP C 1 240 ? 69.170 51.483 107.045 1.00 61.22 240 ASP C C 1
ATOM 6323 O O . ASP C 1 240 ? 68.505 51.367 108.075 1.00 61.74 240 ASP C O 1
ATOM 6328 N N . HIS C 1 241 ? 69.944 50.498 106.560 1.00 54.54 241 HIS C N 1
ATOM 6329 C CA . HIS C 1 241 ? 70.127 49.220 107.238 1.00 51.68 241 HIS C CA 1
ATOM 6330 C C . HIS C 1 241 ? 71.348 49.288 108.137 1.00 50.51 241 HIS C C 1
ATOM 6331 O O . HIS C 1 241 ? 72.343 49.925 107.798 1.00 47.29 241 HIS C O 1
ATOM 6338 N N . ILE C 1 242 ? 71.242 48.681 109.313 1.00 46.00 242 ILE C N 1
ATOM 6339 C CA . ILE C 1 242 ? 72.269 48.697 110.338 1.00 44.22 242 ILE C CA 1
ATOM 6340 C C . ILE C 1 242 ? 73.236 47.526 110.246 1.00 46.40 242 ILE C C 1
ATOM 6341 O O . ILE C 1 242 ? 72.798 46.377 110.126 1.00 45.26 242 ILE C O 1
ATOM 6346 N N . THR C 1 243 ? 74.560 47.818 110.366 1.00 39.40 243 THR C N 1
ATOM 6347 C CA . THR C 1 243 ? 75.605 46.813 110.483 1.00 37.71 243 THR C CA 1
ATOM 6348 C C . THR C 1 243 ? 76.326 47.089 111.804 1.00 42.39 243 THR C C 1
ATOM 6349 O O . THR C 1 243 ? 76.605 48.236 112.134 1.00 42.14 243 THR C O 1
ATOM 6353 N N . MET C 1 244 ? 76.599 46.035 112.549 1.00 39.55 244 MET C N 1
ATOM 6354 C CA . MET C 1 244 ? 77.319 46.030 113.822 1.00 39.75 244 MET C CA 1
ATOM 6355 C C . MET C 1 244 ? 78.798 45.776 113.472 1.00 39.98 244 MET C C 1
ATOM 6356 O O . MET C 1 244 ? 79.095 44.796 112.798 1.00 36.98 244 MET C O 1
ATOM 6361 N N . ILE C 1 245 ? 79.712 46.676 113.881 1.00 37.89 245 ILE C N 1
ATOM 6362 C CA . ILE C 1 245 ? 81.141 46.623 113.498 1.00 37.75 245 ILE C CA 1
ATOM 6363 C C . ILE C 1 245 ? 82.178 46.453 114.635 1.00 39.42 245 ILE C C 1
ATOM 6364 O O . ILE C 1 245 ? 83.383 46.382 114.361 1.00 37.82 245 ILE C O 1
ATOM 6369 N N . ASP C 1 246 ? 81.728 46.422 115.886 1.00 34.42 246 ASP C N 1
ATOM 6370 C CA . ASP C 1 246 ? 82.587 46.312 117.060 1.00 33.99 246 ASP C CA 1
ATOM 6371 C C . ASP C 1 246 ? 81.783 45.642 118.157 1.00 40.95 246 ASP C C 1
ATOM 6372 O O . ASP C 1 246 ? 80.643 46.037 118.374 1.00 43.67 246 ASP C O 1
ATOM 6377 N N . PHE C 1 247 ? 82.322 44.572 118.768 1.00 36.08 247 PHE C N 1
ATOM 6378 C CA . PHE C 1 247 ? 81.639 43.809 119.825 1.00 36.57 247 PHE C CA 1
ATOM 6379 C C . PHE C 1 247 ? 82.714 43.152 120.714 1.00 38.06 247 PHE C C 1
ATOM 6380 O O . PHE C 1 247 ? 82.833 41.930 120.731 1.00 37.09 247 PHE C O 1
ATOM 6388 N N . PRO C 1 248 ? 83.542 43.955 121.430 1.00 34.00 248 PRO C N 1
ATOM 6389 C CA . PRO C 1 248 ? 84.681 43.369 122.156 1.00 33.30 248 PRO C CA 1
ATOM 6390 C C . PRO C 1 248 ? 84.414 42.579 123.417 1.00 38.55 248 PRO C C 1
ATOM 6391 O O . PRO C 1 248 ? 85.257 41.759 123.788 1.00 37.82 248 PRO C O 1
ATOM 6395 N N . GLN C 1 249 ? 83.304 42.876 124.122 1.00 36.88 249 GLN C N 1
ATOM 6396 C CA . GLN C 1 249 ? 83.033 42.309 125.447 1.00 37.25 249 GLN C CA 1
ATOM 6397 C C . GLN C 1 249 ? 81.613 41.808 125.598 1.00 42.45 249 GLN C C 1
ATOM 6398 O O . GLN C 1 249 ? 80.936 42.148 126.573 1.00 41.27 249 GLN C O 1
ATOM 6404 N N . MET C 1 250 ? 81.178 40.936 124.661 1.00 39.70 250 MET C N 1
ATOM 6405 C CA . MET C 1 250 ? 79.838 40.371 124.707 1.00 39.38 250 MET C CA 1
ATOM 6406 C C . MET C 1 250 ? 79.628 39.516 125.943 1.00 43.11 250 MET C C 1
ATOM 6407 O O . MET C 1 250 ? 80.560 38.888 126.428 1.00 43.15 250 MET C O 1
ATOM 6412 N N . VAL C 1 251 ? 78.419 39.551 126.480 1.00 38.86 251 VAL C N 1
ATOM 6413 C CA . VAL C 1 251 ? 78.009 38.814 127.676 1.00 39.36 251 VAL C CA 1
ATOM 6414 C C . VAL C 1 251 ? 77.085 37.673 127.236 1.00 42.89 251 VAL C C 1
ATOM 6415 O O . VAL C 1 251 ? 76.265 37.852 126.336 1.00 42.30 251 VAL C O 1
ATOM 6419 N N . SER C 1 252 ? 77.228 36.503 127.862 1.00 39.59 252 SER C N 1
ATOM 6420 C CA . SER C 1 252 ? 76.367 35.368 127.581 1.00 39.93 252 SER C CA 1
ATOM 6421 C C . SER C 1 252 ? 74.977 35.635 128.235 1.00 43.59 252 SER C C 1
ATOM 6422 O O . SER C 1 252 ? 74.914 36.218 129.328 1.00 41.91 252 SER C O 1
ATOM 6425 N N . THR C 1 253 ? 73.884 35.176 127.593 1.00 39.52 253 THR C N 1
ATOM 6426 C CA . THR C 1 253 ? 72.526 35.305 128.162 1.00 40.89 253 THR C CA 1
ATOM 6427 C C . THR C 1 253 ? 72.377 34.418 129.406 1.00 47.19 253 THR C C 1
ATOM 6428 O O . THR C 1 253 ? 71.441 34.587 130.172 1.00 47.65 253 THR C O 1
ATOM 6432 N N . SER C 1 254 ? 73.343 33.518 129.624 1.00 47.15 254 SER C N 1
ATOM 6433 C CA . SER C 1 254 ? 73.419 32.621 130.776 1.00 49.79 254 SER C CA 1
ATOM 6434 C C . SER C 1 254 ? 74.126 33.299 131.974 1.00 52.26 254 SER C C 1
ATOM 6435 O O . SER C 1 254 ? 74.082 32.743 133.064 1.00 52.56 254 SER C O 1
ATOM 6438 N N . HIS C 1 255 ? 74.742 34.500 131.786 1.00 47.49 255 HIS C N 1
ATOM 6439 C CA . HIS C 1 255 ? 75.398 35.229 132.885 1.00 46.95 255 HIS C CA 1
ATOM 6440 C C . HIS C 1 255 ? 74.354 35.494 133.990 1.00 49.56 255 HIS C C 1
ATOM 6441 O O . HIS C 1 255 ? 73.219 35.835 133.645 1.00 46.20 255 HIS C O 1
ATOM 6448 N N . PRO C 1 256 ? 74.668 35.347 135.312 1.00 48.82 256 PRO C N 1
ATOM 6449 C CA . PRO C 1 256 ? 73.638 35.624 136.333 1.00 49.49 256 PRO C CA 1
ATOM 6450 C C . PRO C 1 256 ? 72.985 37.003 136.223 1.00 50.30 256 PRO C C 1
ATOM 6451 O O . PRO C 1 256 ? 71.815 37.139 136.556 1.00 49.97 256 PRO C O 1
ATOM 6455 N N . ASN C 1 257 ? 73.705 37.997 135.680 1.00 46.31 257 ASN C N 1
ATOM 6456 C CA . ASN C 1 257 ? 73.208 39.369 135.510 1.00 46.19 257 ASN C CA 1
ATOM 6457 C C . ASN C 1 257 ? 72.966 39.777 134.076 1.00 46.03 257 ASN C C 1
ATOM 6458 O O . ASN C 1 257 ? 72.969 40.976 133.773 1.00 41.38 257 ASN C O 1
ATOM 6463 N N . ALA C 1 258 ? 72.701 38.779 133.208 1.00 43.55 258 ALA C N 1
ATOM 6464 C CA . ALA C 1 258 ? 72.422 38.960 131.784 1.00 42.35 258 ALA C CA 1
ATOM 6465 C C . ALA C 1 258 ? 71.278 39.965 131.537 1.00 45.27 258 ALA C C 1
ATOM 6466 O O . ALA C 1 258 ? 71.382 40.801 130.633 1.00 42.46 258 ALA C O 1
ATOM 6468 N N . GLU C 1 259 ? 70.208 39.913 132.355 1.00 42.92 259 GLU C N 1
ATOM 6469 C CA . GLU C 1 259 ? 69.067 40.803 132.183 1.00 42.94 259 GLU C CA 1
ATOM 6470 C C . GLU C 1 259 ? 69.445 42.279 132.264 1.00 43.12 259 GLU C C 1
ATOM 6471 O O . GLU C 1 259 ? 68.961 43.082 131.465 1.00 41.39 259 GLU C O 1
ATOM 6477 N N . TRP C 1 260 ? 70.298 42.626 133.224 1.00 40.36 260 TRP C N 1
ATOM 6478 C CA . TRP C 1 260 ? 70.785 43.989 133.395 1.00 41.57 260 TRP C CA 1
ATOM 6479 C C . TRP C 1 260 ? 71.555 44.437 132.146 1.00 42.89 260 TRP C C 1
ATOM 6480 O O . TRP C 1 260 ? 71.336 45.548 131.677 1.00 41.58 260 TRP C O 1
ATOM 6491 N N . TYR C 1 261 ? 72.462 43.567 131.613 1.00 39.38 261 TYR C N 1
ATOM 6492 C CA . TYR C 1 261 ? 73.252 43.868 130.416 1.00 36.71 261 TYR C CA 1
ATOM 6493 C C . TYR C 1 261 ? 72.372 44.057 129.196 1.00 39.03 261 TYR C C 1
ATOM 6494 O O . TYR C 1 261 ? 72.591 44.986 128.421 1.00 37.99 261 TYR C O 1
ATOM 6503 N N . PHE C 1 262 ? 71.337 43.212 129.066 1.00 37.71 262 PHE C N 1
ATOM 6504 C CA . PHE C 1 262 ? 70.339 43.277 127.993 1.00 37.40 262 PHE C CA 1
ATOM 6505 C C . PHE C 1 262 ? 69.578 44.611 128.074 1.00 41.41 262 PHE C C 1
ATOM 6506 O O . PHE C 1 262 ? 69.477 45.306 127.067 1.00 40.34 262 PHE C O 1
ATOM 6514 N N . ASP C 1 263 ? 69.057 44.963 129.277 1.00 39.60 263 ASP C N 1
ATOM 6515 C CA . ASP C 1 263 ? 68.305 46.199 129.513 1.00 40.14 263 ASP C CA 1
ATOM 6516 C C . ASP C 1 263 ? 69.160 47.420 129.282 1.00 44.84 263 ASP C C 1
ATOM 6517 O O . ASP C 1 263 ? 68.668 48.412 128.748 1.00 45.40 263 ASP C O 1
ATOM 6522 N N . ARG C 1 264 ? 70.444 47.359 129.675 1.00 39.66 264 ARG C N 1
ATOM 6523 C CA . ARG C 1 264 ? 71.353 48.474 129.485 1.00 39.00 264 ARG C CA 1
ATOM 6524 C C . ARG C 1 264 ? 71.550 48.766 127.994 1.00 41.30 264 ARG C C 1
ATOM 6525 O O . ARG C 1 264 ? 71.481 49.926 127.619 1.00 41.23 264 ARG C O 1
ATOM 6533 N N . ASP C 1 265 ? 71.747 47.730 127.142 1.00 37.25 265 ASP C N 1
ATOM 6534 C CA . ASP C 1 265 ? 71.873 47.911 125.684 1.00 37.29 265 ASP C CA 1
ATOM 6535 C C . ASP C 1 265 ? 70.601 48.528 125.086 1.00 41.19 265 ASP C C 1
ATOM 6536 O O . ASP C 1 265 ? 70.717 49.448 124.301 1.00 41.04 265 ASP C O 1
ATOM 6541 N N . VAL C 1 266 ? 69.399 48.028 125.476 1.00 38.91 266 VAL C N 1
ATOM 6542 C CA . VAL C 1 266 ? 68.084 48.542 125.038 1.00 39.86 266 VAL C CA 1
ATOM 6543 C C . VAL C 1 266 ? 67.981 50.036 125.407 1.00 42.05 266 VAL C C 1
ATOM 6544 O O . VAL C 1 266 ? 67.638 50.858 124.552 1.00 40.58 266 VAL C O 1
ATOM 6548 N N . LYS C 1 267 ? 68.309 50.375 126.672 1.00 39.39 267 LYS C N 1
ATOM 6549 C CA . LYS C 1 267 ? 68.239 51.751 127.177 1.00 40.79 267 LYS C CA 1
ATOM 6550 C C . LYS C 1 267 ? 69.178 52.713 126.482 1.00 45.24 267 LYS C C 1
ATOM 6551 O O . LYS C 1 267 ? 68.785 53.847 126.245 1.00 45.99 267 LYS C O 1
ATOM 6557 N N . CYS C 1 268 ? 70.401 52.270 126.118 1.00 42.46 268 CYS C N 1
ATOM 6558 C CA . CYS C 1 268 ? 71.359 53.125 125.410 1.00 42.84 268 CYS C CA 1
ATOM 6559 C C . CYS C 1 268 ? 70.811 53.526 124.049 1.00 46.55 268 CYS C C 1
ATOM 6560 O O . CYS C 1 268 ? 70.942 54.686 123.664 1.00 45.93 268 CYS C O 1
ATOM 6563 N N . ILE C 1 269 ? 70.140 52.594 123.403 1.00 42.77 269 ILE C N 1
ATOM 6564 C CA . ILE C 1 269 ? 69.512 52.806 122.126 1.00 44.35 269 ILE C CA 1
ATOM 6565 C C . ILE C 1 269 ? 68.376 53.814 122.246 1.00 49.94 269 ILE C C 1
ATOM 6566 O O . ILE C 1 269 ? 68.292 54.719 121.468 1.00 50.54 269 ILE C O 1
ATOM 6571 N N . LYS C 1 270 ? 67.503 53.618 123.224 1.00 47.02 270 LYS C N 1
ATOM 6572 C CA . LYS C 1 270 ? 66.360 54.485 123.515 1.00 47.32 270 LYS C CA 1
ATOM 6573 C C . LYS C 1 270 ? 66.853 55.901 123.825 1.00 49.86 270 LYS C C 1
ATOM 6574 O O . LYS C 1 270 ? 66.308 56.864 123.296 1.00 50.17 270 LYS C O 1
ATOM 6580 N N . ASP C 1 271 ? 67.930 56.013 124.617 1.00 46.17 271 ASP C N 1
ATOM 6581 C CA . ASP C 1 271 ? 68.552 57.291 124.953 1.00 47.35 271 ASP C CA 1
ATOM 6582 C C . ASP C 1 271 ? 69.004 58.036 123.690 1.00 50.02 271 ASP C C 1
ATOM 6583 O O . ASP C 1 271 ? 68.693 59.211 123.539 1.00 52.25 271 ASP C O 1
ATOM 6588 N N . PHE C 1 272 ? 69.716 57.348 122.784 1.00 43.71 272 PHE C N 1
ATOM 6589 C CA . PHE C 1 272 ? 70.229 57.938 121.550 1.00 42.92 272 PHE C CA 1
ATOM 6590 C C . PHE C 1 272 ? 69.108 58.384 120.620 1.00 48.39 272 PHE C C 1
ATOM 6591 O O . PHE C 1 272 ? 69.182 59.504 120.104 1.00 49.08 272 PHE C O 1
ATOM 6599 N N . PHE C 1 273 ? 68.077 57.532 120.411 1.00 44.66 273 PHE C N 1
ATOM 6600 C CA . PHE C 1 273 ? 66.976 57.866 119.516 1.00 46.24 273 PHE C CA 1
ATOM 6601 C C . PHE C 1 273 ? 66.184 59.069 119.977 1.00 56.28 273 PHE C C 1
ATOM 6602 O O . PHE C 1 273 ? 65.808 59.910 119.146 1.00 57.43 273 PHE C O 1
ATOM 6610 N N . MET C 1 274 ? 66.006 59.203 121.309 1.00 54.04 274 MET C N 1
ATOM 6611 C CA . MET C 1 274 ? 65.321 60.349 121.901 1.00 56.49 274 MET C CA 1
ATOM 6612 C C . MET C 1 274 ? 66.184 61.619 121.763 1.00 58.14 274 MET C C 1
ATOM 6613 O O . MET C 1 274 ? 65.685 62.640 121.322 1.00 59.49 274 MET C O 1
ATOM 6618 N N . LYS C 1 275 ? 67.471 61.544 122.116 1.00 53.96 275 LYS C N 1
ATOM 6619 C CA . LYS C 1 275 ? 68.408 62.664 122.046 1.00 55.28 275 LYS C CA 1
ATOM 6620 C C . LYS C 1 275 ? 68.643 63.153 120.621 1.00 60.71 275 LYS C C 1
ATOM 6621 O O . LYS C 1 275 ? 68.618 64.364 120.377 1.00 62.80 275 LYS C O 1
ATOM 6627 N N . ARG C 1 276 ? 68.881 62.215 119.683 1.00 55.83 276 ARG C N 1
ATOM 6628 C CA . ARG C 1 276 ? 69.185 62.553 118.297 1.00 56.32 276 ARG C CA 1
ATOM 6629 C C . ARG C 1 276 ? 67.989 62.787 117.379 1.00 60.84 276 ARG C C 1
ATOM 6630 O O . ARG C 1 276 ? 68.003 63.757 116.631 1.00 61.83 276 ARG C O 1
ATOM 6638 N N . PHE C 1 277 ? 66.987 61.909 117.402 1.00 57.47 277 PHE C N 1
ATOM 6639 C CA . PHE C 1 277 ? 65.845 61.996 116.485 1.00 58.60 277 PHE C CA 1
ATOM 6640 C C . PHE C 1 277 ? 64.534 62.421 117.114 1.00 63.40 277 PHE C C 1
ATOM 6641 O O . PHE C 1 277 ? 63.523 62.522 116.404 1.00 65.35 277 PHE C O 1
ATOM 6649 N N . SER C 1 278 ? 64.538 62.679 118.444 1.00 59.08 278 SER C N 1
ATOM 6650 C CA . SER C 1 278 ? 63.353 63.012 119.241 1.00 59.87 278 SER C CA 1
ATOM 6651 C C . SER C 1 278 ? 62.312 61.887 119.091 1.00 63.57 278 SER C C 1
ATOM 6652 O O . SER C 1 278 ? 61.102 62.129 119.169 1.00 64.45 278 SER C O 1
ATOM 6655 N N . TYR C 1 279 ? 62.812 60.648 118.871 1.00 59.02 279 TYR C N 1
ATOM 6656 C CA . TYR C 1 279 ? 61.979 59.464 118.699 1.00 59.07 279 TYR C CA 1
ATOM 6657 C C . TYR C 1 279 ? 61.992 58.581 119.925 1.00 63.76 279 TYR C C 1
ATOM 6658 O O . TYR C 1 279 ? 63.054 58.203 120.424 1.00 61.96 279 TYR C O 1
ATOM 6667 N N . GLU C 1 280 ? 60.791 58.218 120.368 1.00 64.00 280 GLU C N 1
ATOM 6668 C CA . GLU C 1 280 ? 60.491 57.376 121.520 1.00 64.52 280 GLU C CA 1
ATOM 6669 C C . GLU C 1 280 ? 59.412 56.379 121.124 1.00 68.00 280 GLU C C 1
ATOM 6670 O O . GLU C 1 280 ? 58.568 56.680 120.279 1.00 68.44 280 GLU C O 1
ATOM 6676 N N . SER C 1 281 ? 59.438 55.201 121.745 1.00 62.18 281 SER C N 1
ATOM 6677 C CA . SER C 1 281 ? 58.464 54.129 121.527 1.00 62.46 281 SER C CA 1
ATOM 6678 C C . SER C 1 281 ? 58.297 53.320 122.810 1.00 67.03 281 SER C C 1
ATOM 6679 O O . SER C 1 281 ? 59.221 53.225 123.628 1.00 65.12 281 SER C O 1
ATOM 6682 N N . GLU C 1 282 ? 57.109 52.759 122.997 1.00 65.71 282 GLU C N 1
ATOM 6683 C CA . GLU C 1 282 ? 56.798 51.899 124.136 1.00 66.45 282 GLU C CA 1
ATOM 6684 C C . GLU C 1 282 ? 56.953 50.426 123.733 1.00 70.22 282 GLU C C 1
ATOM 6685 O O . GLU C 1 282 ? 56.769 49.532 124.555 1.00 70.45 282 GLU C O 1
ATOM 6691 N N . LEU C 1 283 ? 57.359 50.197 122.467 1.00 67.17 283 LEU C N 1
ATOM 6692 C CA . LEU C 1 283 ? 57.645 48.902 121.858 1.00 66.84 283 LEU C CA 1
ATOM 6693 C C . LEU C 1 283 ? 59.148 48.655 121.846 1.00 68.76 283 LEU C C 1
ATOM 6694 O O . LEU C 1 283 ? 59.849 49.017 120.888 1.00 68.64 283 LEU C O 1
ATOM 6699 N N . PHE C 1 284 ? 59.647 48.052 122.927 1.00 63.15 284 PHE C N 1
ATOM 6700 C CA . PHE C 1 284 ? 61.067 47.738 123.074 1.00 60.14 284 PHE C CA 1
ATOM 6701 C C . PHE C 1 284 ? 61.223 46.327 123.656 1.00 61.21 284 PHE C C 1
ATOM 6702 O O . PHE C 1 284 ? 60.313 45.859 124.339 1.00 60.41 284 PHE C O 1
ATOM 6710 N N . PRO C 1 285 ? 62.344 45.625 123.386 1.00 54.70 285 PRO C N 1
ATOM 6711 C CA . PRO C 1 285 ? 62.498 44.255 123.895 1.00 54.03 285 PRO C CA 1
ATOM 6712 C C . PRO C 1 285 ? 62.599 44.129 125.408 1.00 56.11 285 PRO C C 1
ATOM 6713 O O . PRO C 1 285 ? 63.090 45.022 126.093 1.00 55.11 285 PRO C O 1
ATOM 6717 N N . THR C 1 286 ? 62.150 42.975 125.898 1.00 52.76 286 THR C N 1
ATOM 6718 C CA . THR C 1 286 ? 62.151 42.543 127.289 1.00 53.23 286 THR C CA 1
ATOM 6719 C C . THR C 1 286 ? 62.968 41.265 127.299 1.00 55.35 286 THR C C 1
ATOM 6720 O O . THR C 1 286 ? 62.871 40.477 126.354 1.00 54.58 286 THR C O 1
ATOM 6724 N N . PHE C 1 287 ? 63.776 41.066 128.345 1.00 52.18 287 PHE C N 1
ATOM 6725 C CA . PHE C 1 287 ? 64.610 39.871 128.508 1.00 52.23 287 PHE C CA 1
ATOM 6726 C C . PHE C 1 287 ? 63.792 38.563 128.646 1.00 59.58 287 PHE C C 1
ATOM 6727 O O . PHE C 1 287 ? 64.287 37.502 128.260 1.00 57.01 287 PHE C O 1
ATOM 6735 N N . LYS C 1 288 ? 62.539 38.640 129.163 1.00 61.77 288 LYS C N 1
ATOM 6736 C CA . LYS C 1 288 ? 61.668 37.460 129.304 1.00 65.74 288 LYS C CA 1
ATOM 6737 C C . LYS C 1 288 ? 61.155 36.949 127.949 1.00 71.96 288 LYS C C 1
ATOM 6738 O O . LYS C 1 288 ? 60.798 35.778 127.832 1.00 71.68 288 LYS C O 1
ATOM 6744 N N . ASP C 1 289 ? 61.162 37.823 126.926 1.00 70.71 289 ASP C N 1
ATOM 6745 C CA . ASP C 1 289 ? 60.710 37.536 125.566 1.00 72.40 289 ASP C CA 1
ATOM 6746 C C . ASP C 1 289 ? 61.754 36.799 124.707 1.00 77.00 289 ASP C C 1
ATOM 6747 O O . ASP C 1 289 ? 61.500 36.569 123.521 1.00 78.71 289 ASP C O 1
ATOM 6752 N N . ILE C 1 290 ? 62.903 36.413 125.285 1.00 70.76 290 ILE C N 1
ATOM 6753 C CA . ILE C 1 290 ? 63.982 35.762 124.541 1.00 69.74 290 ILE C CA 1
ATOM 6754 C C . ILE C 1 290 ? 63.677 34.411 123.883 1.00 78.67 290 ILE C C 1
ATOM 6755 O O . ILE C 1 290 ? 63.900 34.282 122.685 1.00 79.26 290 ILE C O 1
ATOM 6760 N N . ARG C 1 291 ? 63.203 33.416 124.629 1.00 78.62 291 ARG C N 1
ATOM 6761 C CA . ARG C 1 291 ? 62.881 32.071 124.104 1.00 81.56 291 ARG C CA 1
ATOM 6762 C C . ARG C 1 291 ? 64.080 31.183 123.631 1.00 85.92 291 ARG C C 1
ATOM 6763 O O . ARG C 1 291 ? 64.136 30.014 124.048 1.00 88.06 291 ARG C O 1
ATOM 6771 N N . ARG C 1 292 ? 65.031 31.732 122.809 1.00 78.15 292 ARG C N 1
ATOM 6772 C CA . ARG C 1 292 ? 66.228 31.044 122.282 1.00 83.37 292 ARG C CA 1
ATOM 6773 C C . ARG C 1 292 ? 65.882 29.878 121.345 1.00 124.15 292 ARG C C 1
ATOM 6774 O O . ARG C 1 292 ? 66.526 29.699 120.308 1.00 92.32 292 ARG C O 1
ATOM 6782 N N . ASP C 1 297 ? 75.191 26.684 117.887 1.00 69.09 297 ASP C N 1
ATOM 6783 C CA . ASP C 1 297 ? 75.485 27.735 118.868 1.00 67.80 297 ASP C CA 1
ATOM 6784 C C . ASP C 1 297 ? 76.711 28.583 118.461 1.00 65.93 297 ASP C C 1
ATOM 6785 O O . ASP C 1 297 ? 77.776 28.021 118.196 1.00 66.10 297 ASP C O 1
ATOM 6790 N N . VAL C 1 298 ? 76.528 29.927 118.376 1.00 56.99 298 VAL C N 1
ATOM 6791 C CA . VAL C 1 298 ? 77.535 30.924 117.990 1.00 54.06 298 VAL C CA 1
ATOM 6792 C C . VAL C 1 298 ? 78.844 30.847 118.790 1.00 54.79 298 VAL C C 1
ATOM 6793 O O . VAL C 1 298 ? 79.905 30.842 118.175 1.00 52.07 298 VAL C O 1
ATOM 6797 N N . GLU C 1 299 ? 78.760 30.704 120.134 1.00 52.85 299 GLU C N 1
ATOM 6798 C CA . GLU C 1 299 ? 79.912 30.558 121.031 1.00 52.95 299 GLU C CA 1
ATOM 6799 C C . GLU C 1 299 ? 80.720 29.295 120.708 1.00 55.57 299 GLU C C 1
ATOM 6800 O O . GLU C 1 299 ? 81.946 29.348 120.689 1.00 54.86 299 GLU C O 1
ATOM 6806 N N . VAL C 1 300 ? 80.035 28.175 120.409 1.00 51.53 300 VAL C N 1
ATOM 6807 C CA . VAL C 1 300 ? 80.670 26.907 120.025 1.00 51.20 300 VAL C CA 1
ATOM 6808 C C . VAL C 1 300 ? 81.434 27.092 118.688 1.00 51.41 300 VAL C C 1
ATOM 6809 O O . VAL C 1 300 ? 82.600 26.702 118.580 1.00 51.68 300 VAL C O 1
ATOM 6813 N N . SER C 1 301 ? 80.786 27.711 117.685 1.00 45.53 301 SER C N 1
ATOM 6814 C CA . SER C 1 301 ? 81.414 27.959 116.387 1.00 44.32 301 SER C CA 1
ATOM 6815 C C . SER C 1 301 ? 82.586 28.920 116.534 1.00 44.52 301 SER C C 1
ATOM 6816 O O . SER C 1 301 ? 83.645 28.643 115.989 1.00 44.17 301 SER C O 1
ATOM 6819 N N . ALA C 1 302 ? 82.410 30.027 117.300 1.00 39.13 302 ALA C N 1
ATOM 6820 C CA . ALA C 1 302 ? 83.468 31.029 117.522 1.00 37.70 302 ALA C CA 1
ATOM 6821 C C . ALA C 1 302 ? 84.666 30.413 118.263 1.00 41.93 302 ALA C C 1
ATOM 6822 O O . ALA C 1 302 ? 85.799 30.635 117.842 1.00 41.33 302 ALA C O 1
ATOM 6824 N N . SER C 1 303 ? 84.418 29.561 119.280 1.00 39.30 303 SER C N 1
ATOM 6825 C CA . SER C 1 303 ? 85.500 28.885 120.005 1.00 40.47 303 SER C CA 1
ATOM 6826 C C . SER C 1 303 ? 86.288 27.950 119.068 1.00 44.70 303 SER C C 1
ATOM 6827 O O . SER C 1 303 ? 87.513 27.915 119.154 1.00 43.06 303 SER C O 1
ATOM 6830 N N . GLY C 1 304 ? 85.576 27.231 118.187 1.00 42.56 304 GLY C N 1
ATOM 6831 C CA . GLY C 1 304 ? 86.178 26.353 117.180 1.00 42.45 304 GLY C CA 1
ATOM 6832 C C . GLY C 1 304 ? 87.082 27.118 116.232 1.00 45.30 304 GLY C C 1
ATOM 6833 O O . GLY C 1 304 ? 88.197 26.675 115.952 1.00 46.13 304 GLY C O 1
ATOM 6834 N N . TYR C 1 305 ? 86.631 28.307 115.770 1.00 40.11 305 TYR C N 1
ATOM 6835 C CA . TYR C 1 305 ? 87.439 29.173 114.904 1.00 39.94 305 TYR C CA 1
ATOM 6836 C C . TYR C 1 305 ? 88.644 29.727 115.658 1.00 45.29 305 TYR C C 1
ATOM 6837 O O . TYR C 1 305 ? 89.730 29.742 115.093 1.00 48.01 305 TYR C O 1
ATOM 6846 N N . THR C 1 306 ? 88.474 30.153 116.929 1.00 41.08 306 THR C N 1
ATOM 6847 C CA . THR C 1 306 ? 89.593 30.660 117.754 1.00 40.55 306 THR C CA 1
ATOM 6848 C C . THR C 1 306 ? 90.682 29.585 117.906 1.00 45.03 306 THR C C 1
ATOM 6849 O O . THR C 1 306 ? 91.851 29.907 117.737 1.00 45.57 306 THR C O 1
ATOM 6853 N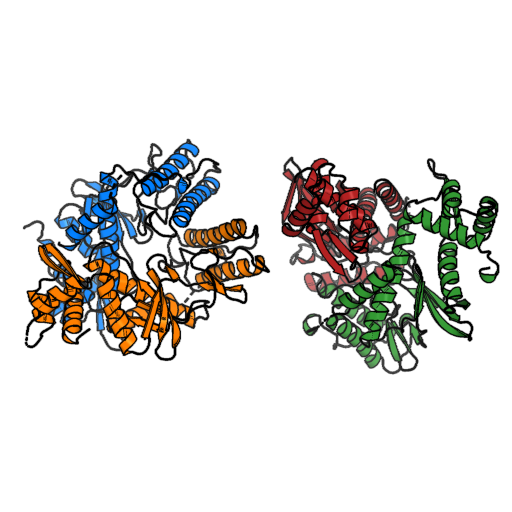 N . LYS C 1 307 ? 90.292 28.310 118.181 1.00 42.40 307 LYS C N 1
ATOM 6854 C CA . LYS C 1 307 ? 91.245 27.191 118.311 1.00 43.96 307 LYS C CA 1
ATOM 6855 C C . LYS C 1 307 ? 92.019 26.958 117.014 1.00 48.46 307 LYS C C 1
ATOM 6856 O O . LYS C 1 307 ? 93.214 26.711 117.074 1.00 47.09 307 LYS C O 1
ATOM 6862 N N . GLU C 1 308 ? 91.354 27.086 115.854 1.00 48.47 308 GLU C N 1
ATOM 6863 C CA . GLU C 1 308 ? 91.982 26.934 114.526 1.00 49.94 308 GLU C CA 1
ATOM 6864 C C . GLU C 1 308 ? 93.043 28.018 114.330 1.00 56.03 308 GLU C C 1
ATOM 6865 O O . GLU C 1 308 ? 94.181 27.715 113.961 1.00 58.04 308 GLU C O 1
ATOM 6871 N N . MET C 1 309 ? 92.693 29.260 114.673 1.00 52.00 309 MET C N 1
ATOM 6872 C CA . MET C 1 309 ? 93.600 30.411 114.605 1.00 51.48 309 MET C CA 1
ATOM 6873 C C . MET C 1 309 ? 94.751 30.301 115.623 1.00 57.75 309 MET C C 1
ATOM 6874 O O . MET C 1 309 ? 95.893 30.610 115.276 1.00 57.91 309 MET C O 1
ATOM 6879 N N . GLN C 1 310 ? 94.469 29.838 116.860 1.00 55.27 310 GLN C N 1
ATOM 6880 C CA . GLN C 1 310 ? 95.509 29.659 117.892 1.00 56.31 310 GLN C CA 1
ATOM 6881 C C . GLN C 1 310 ? 96.543 28.592 117.498 1.00 63.97 310 GLN C C 1
ATOM 6882 O O . GLN C 1 310 ? 97.714 28.719 117.874 1.00 64.92 310 GLN C O 1
ATOM 6888 N N . ALA C 1 311 ? 96.120 27.570 116.719 1.00 61.97 311 ALA C N 1
ATOM 6889 C CA . ALA C 1 311 ? 96.984 26.489 116.223 1.00 63.80 311 ALA C CA 1
ATOM 6890 C C . ALA C 1 311 ? 98.067 27.021 115.280 1.00 69.60 311 ALA C C 1
ATOM 6891 O O . ALA C 1 311 ? 99.200 26.544 115.328 1.00 70.84 311 ALA C O 1
ATOM 6893 N N . ASP C 1 312 ? 97.730 28.044 114.473 1.00 66.14 312 ASP C N 1
ATOM 6894 C CA . ASP C 1 312 ? 98.617 28.692 113.495 1.00 84.12 312 ASP C CA 1
ATOM 6895 C C . ASP C 1 312 ? 99.503 29.792 114.080 1.00 110.24 312 ASP C C 1
ATOM 6896 O O . ASP C 1 312 ? 99.070 30.547 114.942 1.00 84.58 312 ASP C O 1
ATOM 6901 N N . MET D 1 12 ? 96.574 15.997 146.446 1.00 68.04 12 MET D N 1
ATOM 6902 C CA . MET D 1 12 ? 96.850 15.436 147.776 1.00 69.54 12 MET D CA 1
ATOM 6903 C C . MET D 1 12 ? 98.291 14.894 147.884 1.00 70.17 12 MET D C 1
ATOM 6904 O O . MET D 1 12 ? 99.123 15.554 148.510 1.00 71.04 12 MET D O 1
ATOM 6909 N N . SER D 1 13 ? 98.606 13.743 147.247 1.00 62.65 13 SER D N 1
ATOM 6910 C CA . SER D 1 13 ? 99.971 13.192 147.271 1.00 61.91 13 SER D CA 1
ATOM 6911 C C . SER D 1 13 ? 100.972 14.032 146.442 1.00 62.08 13 SER D C 1
ATOM 6912 O O . SER D 1 13 ? 100.563 14.828 145.577 1.00 59.15 13 SER D O 1
ATOM 6915 N N . ARG D 1 14 ? 102.285 13.847 146.723 1.00 58.08 14 ARG D N 1
ATOM 6916 C CA . ARG D 1 14 ? 103.374 14.518 146.009 1.00 57.37 14 ARG D CA 1
ATOM 6917 C C . ARG D 1 14 ? 103.164 14.357 144.490 1.00 57.45 14 ARG D C 1
ATOM 6918 O O . ARG D 1 14 ? 103.144 15.358 143.776 1.00 56.28 14 ARG D O 1
ATOM 6926 N N . ASP D 1 15 ? 102.959 13.104 144.025 1.00 52.01 15 ASP D N 1
ATOM 6927 C CA . ASP D 1 15 ? 102.782 12.771 142.616 1.00 50.54 15 ASP D CA 1
ATOM 6928 C C . ASP D 1 15 ? 101.561 13.397 141.990 1.00 51.79 15 ASP D C 1
ATOM 6929 O O . ASP D 1 15 ? 101.687 13.947 140.901 1.00 50.05 15 ASP D O 1
ATOM 6934 N N . ASP D 1 16 ? 100.407 13.364 142.685 1.00 48.97 16 ASP D N 1
ATOM 6935 C CA . ASP D 1 16 ? 99.157 13.939 142.190 1.00 48.41 16 ASP D CA 1
ATOM 6936 C C . ASP D 1 16 ? 99.298 15.424 141.914 1.00 52.89 16 ASP D C 1
ATOM 6937 O O . ASP D 1 16 ? 98.848 15.910 140.875 1.00 52.29 16 ASP D O 1
ATOM 6942 N N . PHE D 1 17 ? 99.932 16.137 142.860 1.00 51.31 17 PHE D N 1
ATOM 6943 C CA . PHE D 1 17 ? 100.152 17.582 142.814 1.00 50.28 17 PHE D CA 1
ATOM 6944 C C . PHE D 1 17 ? 101.165 17.946 141.723 1.00 49.56 17 PHE D C 1
ATOM 6945 O O . PHE D 1 17 ? 100.962 18.903 140.985 1.00 45.41 17 PHE D O 1
ATOM 6953 N N . ARG D 1 18 ? 102.217 17.133 141.591 1.00 46.39 18 ARG D N 1
ATOM 6954 C CA . ARG D 1 18 ? 103.248 17.303 140.591 1.00 46.40 18 ARG D CA 1
ATOM 6955 C C . ARG D 1 18 ? 102.656 17.187 139.164 1.00 49.57 18 ARG D C 1
ATOM 6956 O O . ARG D 1 18 ? 102.982 17.983 138.273 1.00 49.59 18 ARG D O 1
ATOM 6964 N N . VAL D 1 19 ? 101.755 16.209 138.971 1.00 44.02 19 VAL D N 1
ATOM 6965 C CA . VAL D 1 19 ? 101.092 15.956 137.696 1.00 41.52 19 VAL D CA 1
ATOM 6966 C C . VAL D 1 19 ? 100.108 17.066 137.375 1.00 42.23 19 VAL D C 1
ATOM 6967 O O . VAL D 1 19 ? 100.097 17.550 136.250 1.00 41.31 19 VAL D O 1
ATOM 6971 N N . LEU D 1 20 ? 99.337 17.502 138.364 1.00 39.42 20 LEU D N 1
ATOM 6972 C CA . LEU D 1 20 ? 98.365 18.585 138.225 1.00 39.25 20 LEU D CA 1
ATOM 6973 C C . LEU D 1 20 ? 99.062 19.892 137.784 1.00 41.98 20 LEU D C 1
ATOM 6974 O O . LEU D 1 20 ? 98.593 20.558 136.864 1.00 39.37 20 LEU D O 1
ATOM 6979 N N . THR D 1 21 ? 100.225 20.190 138.389 1.00 40.39 21 THR D N 1
ATOM 6980 C CA . THR D 1 21 ? 101.064 21.342 138.037 1.00 40.10 21 THR D CA 1
ATOM 6981 C C . THR D 1 21 ? 101.640 21.153 136.617 1.00 41.47 21 THR D C 1
ATOM 6982 O O . THR D 1 21 ? 101.765 22.132 135.878 1.00 42.77 21 THR D O 1
ATOM 6986 N N . ALA D 1 22 ? 101.991 19.901 136.242 1.00 36.46 22 ALA D N 1
ATOM 6987 C CA . ALA D 1 22 ? 102.534 19.597 134.911 1.00 35.93 22 ALA D CA 1
ATOM 6988 C C . ALA D 1 22 ? 101.492 19.866 133.825 1.00 40.43 22 ALA D C 1
ATOM 6989 O O . ALA D 1 22 ? 101.850 20.401 132.774 1.00 40.39 22 ALA D O 1
ATOM 6991 N N . VAL D 1 23 ? 100.197 19.533 134.093 1.00 38.00 23 VAL D N 1
ATOM 6992 C CA . VAL D 1 23 ? 99.086 19.769 133.153 1.00 37.78 23 VAL D CA 1
ATOM 6993 C C . VAL D 1 23 ? 98.922 21.287 132.966 1.00 42.99 23 VAL D C 1
ATOM 6994 O O . VAL D 1 23 ? 98.792 21.758 131.829 1.00 41.73 23 VAL D O 1
ATOM 6998 N N . GLU D 1 24 ? 98.958 22.038 134.084 1.00 38.69 24 GLU D N 1
ATOM 6999 C CA . GLU D 1 24 ? 98.881 23.496 134.077 1.00 38.32 24 GLU D CA 1
ATOM 7000 C C . GLU D 1 24 ? 100.014 24.094 133.205 1.00 46.66 24 GLU D C 1
ATOM 7001 O O . GLU D 1 24 ? 99.745 24.920 132.332 1.00 46.08 24 GLU D O 1
ATOM 7007 N N . MET D 1 25 ? 101.260 23.680 133.467 1.00 48.47 25 MET D N 1
ATOM 7008 C CA . MET D 1 25 ? 102.462 24.099 132.745 1.00 51.14 25 MET D CA 1
ATOM 7009 C C . MET D 1 25 ? 102.356 23.843 131.239 1.00 51.99 25 MET D C 1
ATOM 7010 O O . MET D 1 25 ? 102.640 24.735 130.453 1.00 51.91 25 MET D O 1
ATOM 7015 N N . GLY D 1 26 ? 101.883 22.657 130.864 1.00 46.00 26 GLY D N 1
ATOM 7016 C CA . GLY D 1 26 ? 101.698 22.276 129.465 1.00 45.93 26 GLY D CA 1
ATOM 7017 C C . GLY D 1 26 ? 100.602 23.070 128.772 1.00 46.95 26 GLY D C 1
ATOM 7018 O O . GLY D 1 26 ? 100.660 23.291 127.557 1.00 43.47 26 GLY D O 1
ATOM 7019 N N . MET D 1 27 ? 99.602 23.532 129.555 1.00 42.93 27 MET D N 1
ATOM 7020 C CA . MET D 1 27 ? 98.472 24.314 129.030 1.00 43.34 27 MET D CA 1
ATOM 7021 C C . MET D 1 27 ? 98.835 25.709 128.590 1.00 48.53 27 MET D C 1
ATOM 7022 O O . MET D 1 27 ? 98.036 26.350 127.912 1.00 49.83 27 MET D O 1
ATOM 7027 N N . LYS D 1 28 ? 100.020 26.190 128.970 1.00 46.90 28 LYS D N 1
ATOM 7028 C CA . LYS D 1 28 ? 100.468 27.517 128.587 1.00 47.61 28 LYS D CA 1
ATOM 7029 C C . LYS D 1 28 ? 100.722 27.626 127.063 1.00 53.44 28 LYS D C 1
ATOM 7030 O O . LYS D 1 28 ? 100.507 28.692 126.497 1.00 53.56 28 LYS D O 1
ATOM 7036 N N . ASN D 1 29 ? 101.115 26.504 126.411 1.00 51.44 29 ASN D N 1
ATOM 7037 C CA . ASN D 1 29 ? 101.446 26.426 124.973 1.00 52.39 29 ASN D CA 1
ATOM 7038 C C . ASN D 1 29 ? 100.650 25.359 124.220 1.00 55.15 29 ASN D C 1
ATOM 7039 O O . ASN D 1 29 ? 100.813 25.236 123.006 1.00 55.65 29 ASN D O 1
ATOM 7044 N N . HIS D 1 30 ? 99.832 24.560 124.916 1.00 49.86 30 HIS D N 1
ATOM 7045 C CA . HIS D 1 30 ? 99.058 23.504 124.253 1.00 49.65 30 HIS D CA 1
ATOM 7046 C C . HIS D 1 30 ? 97.590 23.557 124.650 1.00 50.79 30 HIS D C 1
ATOM 7047 O O . HIS D 1 30 ? 97.275 23.578 125.845 1.00 49.79 30 HIS D O 1
ATOM 7054 N N . GLU D 1 31 ? 96.704 23.550 123.645 1.00 46.16 31 GLU D N 1
ATOM 7055 C CA . GLU D 1 31 ? 95.246 23.551 123.811 1.00 45.47 31 GLU D CA 1
ATOM 7056 C C . GLU D 1 31 ? 94.851 22.242 124.512 1.00 51.31 31 GLU D C 1
ATOM 7057 O O . GLU D 1 31 ? 94.042 22.252 125.436 1.00 51.89 31 GLU D O 1
ATOM 7063 N N . ILE D 1 32 ? 95.468 21.128 124.080 1.00 48.39 32 ILE D N 1
ATOM 7064 C CA . ILE D 1 32 ? 95.290 19.798 124.658 1.00 48.63 32 ILE D CA 1
ATOM 7065 C C . ILE D 1 32 ? 96.718 19.332 124.964 1.00 49.84 32 ILE D C 1
ATOM 7066 O O . ILE D 1 32 ? 97.566 19.353 124.071 1.00 52.10 32 ILE D O 1
ATOM 7071 N N . VAL D 1 33 ? 97.005 19.018 126.228 1.00 42.58 33 VAL D N 1
ATOM 7072 C CA . VAL D 1 33 ? 98.350 18.626 126.641 1.00 42.14 33 VAL D CA 1
ATOM 7073 C C . VAL D 1 33 ? 98.554 17.115 126.480 1.00 47.43 33 VAL D C 1
ATOM 7074 O O . VAL D 1 33 ? 97.867 16.363 127.164 1.00 47.17 33 VAL D O 1
ATOM 7078 N N . PRO D 1 34 ? 99.498 16.650 125.623 1.00 45.37 34 PRO D N 1
ATOM 7079 C CA . PRO D 1 34 ? 99.726 15.197 125.497 1.00 46.41 34 PRO D CA 1
ATOM 7080 C C . PRO D 1 34 ? 100.330 14.627 126.783 1.00 49.00 34 PRO D C 1
ATOM 7081 O O . PRO D 1 34 ? 101.105 15.311 127.462 1.00 46.59 34 PRO D O 1
ATOM 7085 N N . GLY D 1 35 ? 99.952 13.391 127.103 1.00 46.19 35 GLY D N 1
ATOM 7086 C CA . GLY D 1 35 ? 100.408 12.694 128.297 1.00 44.95 35 GLY D CA 1
ATOM 7087 C C . GLY D 1 35 ? 101.911 12.561 128.389 1.00 49.65 35 GLY D C 1
ATOM 7088 O O . GLY D 1 35 ? 102.461 12.612 129.485 1.00 49.33 35 GLY D O 1
ATOM 7089 N N . SER D 1 36 ? 102.591 12.396 127.237 1.00 46.52 36 SER D N 1
ATOM 7090 C CA . SER D 1 36 ? 104.045 12.288 127.166 1.00 48.07 36 SER D CA 1
ATOM 7091 C C . SER D 1 36 ? 104.702 13.581 127.648 1.00 52.32 36 SER D C 1
ATOM 7092 O O . SER D 1 36 ? 105.722 13.527 128.314 1.00 53.23 36 SER D O 1
ATOM 7095 N N . LEU D 1 37 ? 104.089 14.736 127.340 1.00 49.71 37 LEU D N 1
ATOM 7096 C CA . LEU D 1 37 ? 104.577 16.046 127.766 1.00 48.11 37 LEU D CA 1
ATOM 7097 C C . LEU D 1 37 ? 104.333 16.249 129.261 1.00 47.96 37 LEU D C 1
ATOM 7098 O O . LEU D 1 37 ? 105.233 16.714 129.963 1.00 47.20 37 LEU D O 1
ATOM 7103 N N . ILE D 1 38 ? 103.138 15.862 129.753 1.00 42.53 38 ILE D N 1
ATOM 7104 C CA . ILE D 1 38 ? 102.809 15.901 131.178 1.00 40.37 38 ILE D CA 1
ATOM 7105 C C . ILE D 1 38 ? 103.833 15.066 131.951 1.00 44.38 38 ILE D C 1
ATOM 7106 O O . ILE D 1 38 ? 104.393 15.550 132.933 1.00 44.74 38 ILE D O 1
ATOM 7111 N N . ALA D 1 39 ? 104.118 13.836 131.472 1.00 43.01 39 ALA D N 1
ATOM 7112 C CA . ALA D 1 39 ? 105.083 12.924 132.108 1.00 45.08 39 ALA D CA 1
ATOM 7113 C C . ALA D 1 39 ? 106.498 13.515 132.147 1.00 49.18 39 ALA D C 1
ATOM 7114 O O . ALA D 1 39 ? 107.166 13.439 133.183 1.00 48.25 39 ALA D O 1
ATOM 7116 N N . SER D 1 40 ? 106.923 14.142 131.031 1.00 45.89 40 SER D N 1
ATOM 7117 C CA . SER D 1 40 ? 108.224 14.797 130.888 1.00 46.79 40 SER D CA 1
ATOM 7118 C C . SER D 1 40 ? 108.349 15.976 131.885 1.00 48.38 40 SER D C 1
ATOM 7119 O O . SER D 1 40 ? 109.362 16.091 132.560 1.00 49.85 40 SER D O 1
ATOM 7122 N N . ILE D 1 41 ? 107.301 16.806 132.008 1.00 44.00 41 ILE D N 1
ATOM 7123 C CA . ILE D 1 41 ? 107.265 17.959 132.937 1.00 41.85 41 ILE D CA 1
ATOM 7124 C C . ILE D 1 41 ? 107.208 17.481 134.407 1.00 47.54 41 ILE D C 1
ATOM 7125 O O . ILE D 1 41 ? 107.988 17.951 135.247 1.00 47.26 41 ILE D O 1
ATOM 7130 N N . ALA D 1 42 ? 106.284 16.552 134.718 1.00 45.04 42 ALA D N 1
ATOM 7131 C CA . ALA D 1 42 ? 106.127 16.011 136.078 1.00 44.57 42 ALA D CA 1
ATOM 7132 C C . ALA D 1 42 ? 107.389 15.354 136.601 1.00 49.74 42 ALA D C 1
ATOM 7133 O O . ALA D 1 42 ? 107.644 15.460 137.794 1.00 48.74 42 ALA D O 1
ATOM 7135 N N . SER D 1 43 ? 108.162 14.664 135.720 1.00 49.57 43 SER D N 1
ATOM 7136 C CA . SER D 1 43 ? 109.413 13.974 136.048 1.00 52.61 43 SER D CA 1
ATOM 7137 C C . SER D 1 43 ? 109.307 13.165 137.346 1.00 56.25 43 SER D C 1
ATOM 7138 O O . SER D 1 43 ? 110.083 13.371 138.274 1.00 54.71 43 SER D O 1
ATOM 7141 N N . LEU D 1 44 ? 108.290 12.296 137.422 1.00 53.51 44 LEU D N 1
ATOM 7142 C CA . LEU D 1 44 ? 108.036 11.412 138.564 1.00 53.76 44 LEU D CA 1
ATOM 7143 C C . LEU D 1 44 ? 109.217 10.526 138.966 1.00 60.32 44 LEU D C 1
ATOM 7144 O O . LEU D 1 44 ? 109.450 10.329 140.165 1.00 60.94 44 LEU D O 1
ATOM 7149 N N . LYS D 1 45 ? 109.995 10.038 137.981 1.00 57.69 45 LYS D N 1
ATOM 7150 C CA . LYS D 1 45 ? 111.176 9.193 138.221 1.00 58.50 45 LYS D CA 1
ATOM 7151 C C . LYS D 1 45 ? 110.921 7.692 138.506 1.00 63.51 45 LYS D C 1
ATOM 7152 O O . LYS D 1 45 ? 111.860 6.908 138.384 1.00 67.27 45 LYS D O 1
ATOM 7158 N N . HIS D 1 46 ? 109.690 7.301 138.877 0.50 57.99 46 HIS D N 1
ATOM 7159 C CA A HIS D 1 46 ? 109.302 5.909 139.132 0.00 59.84 46 HIS D CA 1
ATOM 7160 C CA B HIS D 1 46 ? 109.335 5.887 139.062 0.50 59.50 46 HIS D CA 1
ATOM 7161 C C . HIS D 1 46 ? 108.153 5.544 138.189 0.50 63.86 46 HIS D C 1
ATOM 7162 O O . HIS D 1 46 ? 107.650 4.417 138.200 0.50 63.66 46 HIS D O 1
ATOM 7175 N N . GLY D 1 47 ? 107.739 6.515 137.405 1.00 62.56 47 GLY D N 1
ATOM 7176 C CA . GLY D 1 47 ? 106.617 6.365 136.501 1.00 63.65 47 GLY D CA 1
ATOM 7177 C C . GLY D 1 47 ? 105.340 6.449 137.303 1.00 67.51 47 GLY D C 1
ATOM 7178 O O . GLY D 1 47 ? 105.322 7.059 138.379 1.00 68.93 47 GLY D O 1
ATOM 7179 N N . GLY D 1 48 ? 104.303 5.777 136.826 1.00 60.21 48 GLY D N 1
ATOM 7180 C CA . GLY D 1 48 ? 103.000 5.825 137.471 1.00 57.01 48 GLY D CA 1
ATOM 7181 C C . GLY D 1 48 ? 102.244 7.088 137.096 1.00 54.06 48 GLY D C 1
ATOM 7182 O O . GLY D 1 48 ? 101.188 7.367 137.672 1.00 50.55 48 GLY D O 1
ATOM 7183 N N . CYS D 1 49 ? 102.765 7.861 136.120 1.00 48.48 49 CYS D N 1
ATOM 7184 C CA . CYS D 1 49 ? 102.127 9.093 135.658 1.00 47.09 49 CYS D CA 1
ATOM 7185 C C . CYS D 1 49 ? 100.723 8.839 135.069 1.00 50.95 49 CYS D C 1
ATOM 7186 O O . CYS D 1 49 ? 99.784 9.556 135.411 1.00 48.41 49 CYS D O 1
ATOM 7189 N N . ASN D 1 50 ? 100.590 7.812 134.207 1.00 50.10 50 ASN D N 1
ATOM 7190 C CA . ASN D 1 50 ? 99.325 7.430 133.572 1.00 50.61 50 ASN D CA 1
ATOM 7191 C C . ASN D 1 50 ? 98.251 7.094 134.596 1.00 55.33 50 ASN D C 1
ATOM 7192 O O . ASN D 1 50 ? 97.110 7.497 134.417 1.00 55.37 50 ASN D O 1
ATOM 7197 N N . LYS D 1 51 ? 98.620 6.386 135.679 1.00 53.72 51 LYS D N 1
ATOM 7198 C CA . LYS D 1 51 ? 97.711 6.024 136.762 1.00 54.05 51 LYS D CA 1
ATOM 7199 C C . LYS D 1 51 ? 97.264 7.303 137.473 1.00 56.54 51 LYS D C 1
ATOM 7200 O O . LYS D 1 51 ? 96.082 7.422 137.784 1.00 57.65 51 LYS D O 1
ATOM 7206 N N . VAL D 1 52 ? 98.198 8.268 137.694 1.00 50.23 52 VAL D N 1
ATOM 7207 C CA . VAL D 1 52 ? 97.895 9.570 138.316 1.00 47.19 52 VAL D CA 1
ATOM 7208 C C . VAL D 1 52 ? 96.935 10.336 137.419 1.00 49.33 52 VAL D C 1
ATOM 7209 O O . VAL D 1 52 ? 95.947 10.852 137.916 1.00 49.88 52 VAL D O 1
ATOM 7213 N N . LEU D 1 53 ? 97.200 10.385 136.111 1.00 46.40 53 LEU D N 1
ATOM 7214 C CA . LEU D 1 53 ? 96.339 11.074 135.143 1.00 46.24 53 LEU D CA 1
ATOM 7215 C C . LEU D 1 53 ? 94.901 10.523 135.167 1.00 52.67 53 LEU D C 1
ATOM 7216 O O . LEU D 1 53 ? 93.963 11.306 135.243 1.00 51.33 53 LEU D O 1
ATOM 7221 N N . ARG D 1 54 ? 94.747 9.188 135.193 1.00 52.19 54 ARG D N 1
ATOM 7222 C CA . ARG D 1 54 ? 93.437 8.522 135.270 1.00 53.26 54 ARG D CA 1
ATOM 7223 C C . ARG D 1 54 ? 92.660 8.844 136.562 1.00 57.46 54 ARG D C 1
ATOM 7224 O O . ARG D 1 54 ? 91.452 9.082 136.492 1.00 58.67 54 ARG D O 1
ATOM 7232 N N . GLU D 1 55 ? 93.353 8.930 137.713 1.00 53.24 55 GLU D N 1
ATOM 7233 C CA . GLU D 1 55 ? 92.722 9.340 138.977 1.00 52.94 55 GLU D CA 1
ATOM 7234 C C . GLU D 1 55 ? 92.345 10.822 138.966 1.00 57.60 55 GLU D C 1
ATOM 7235 O O . GLU D 1 55 ? 91.309 11.189 139.527 1.00 58.70 55 GLU D O 1
ATOM 7241 N N . LEU D 1 56 ? 93.179 11.676 138.326 1.00 52.53 56 LEU D N 1
ATOM 7242 C CA . LEU D 1 56 ? 92.913 13.116 138.236 1.00 50.81 56 LEU D CA 1
ATOM 7243 C C . LEU D 1 56 ? 91.647 13.362 137.373 1.00 54.39 56 LEU D C 1
ATOM 7244 O O . LEU D 1 56 ? 90.834 14.205 137.733 1.00 52.22 56 LEU D O 1
ATOM 7249 N N . VAL D 1 57 ? 91.461 12.568 136.286 1.00 54.20 57 VAL D N 1
ATOM 7250 C CA . VAL D 1 57 ? 90.296 12.563 135.384 1.00 54.50 57 VAL D CA 1
ATOM 7251 C C . VAL D 1 57 ? 89.055 12.125 136.186 1.00 61.63 57 VAL D C 1
ATOM 7252 O O . VAL D 1 57 ? 88.024 12.793 136.126 1.00 61.07 57 VAL D O 1
ATOM 7256 N N . LYS D 1 58 ? 89.179 11.018 136.955 1.00 61.66 58 LYS D N 1
ATOM 7257 C CA . LYS D 1 58 ? 88.126 10.461 137.816 1.00 63.65 58 LYS D CA 1
ATOM 7258 C C . LYS D 1 58 ? 87.631 11.523 138.825 1.00 68.04 58 LYS D C 1
ATOM 7259 O O . LYS D 1 58 ? 86.420 11.679 138.996 1.00 69.23 58 LYS D O 1
ATOM 7265 N N . HIS D 1 59 ? 88.567 12.285 139.431 1.00 62.92 59 HIS D N 1
ATOM 7266 C CA . HIS D 1 59 ? 88.284 13.351 140.396 1.00 61.62 59 HIS D CA 1
ATOM 7267 C C . HIS D 1 59 ? 87.896 14.683 139.746 1.00 58.06 59 HIS D C 1
ATOM 7268 O O . HIS D 1 59 ? 87.684 15.659 140.462 1.00 54.82 59 HIS D O 1
ATOM 7275 N N . LYS D 1 60 ? 87.782 14.707 138.398 1.00 53.65 60 LYS D N 1
ATOM 7276 C CA . LYS D 1 60 ? 87.407 15.870 137.569 1.00 52.07 60 LYS D CA 1
ATOM 7277 C C . LYS D 1 60 ? 88.285 17.114 137.779 1.00 51.85 60 LYS D C 1
ATOM 7278 O O . LYS D 1 60 ? 87.805 18.249 137.653 1.00 49.87 60 LYS D O 1
ATOM 7284 N N . LEU D 1 61 ? 89.572 16.893 138.114 1.00 47.39 61 LEU D N 1
ATOM 7285 C CA . LEU D 1 61 ? 90.554 17.977 138.302 1.00 45.93 61 LEU D CA 1
ATOM 7286 C C . LEU D 1 61 ? 91.180 18.306 136.947 1.00 47.05 61 LEU D C 1
ATOM 7287 O O . LEU D 1 61 ? 91.639 19.419 136.725 1.00 44.75 61 LEU D O 1
ATOM 7292 N N . ILE D 1 62 ? 91.194 17.309 136.039 1.00 43.68 62 ILE D N 1
ATOM 7293 C CA . ILE D 1 62 ? 91.626 17.419 134.642 1.00 42.20 62 ILE D CA 1
ATOM 7294 C C . ILE D 1 62 ? 90.580 16.712 133.766 1.00 47.54 62 ILE D C 1
ATOM 7295 O O . ILE D 1 62 ? 89.803 15.902 134.273 1.00 47.40 62 ILE D O 1
ATOM 7300 N N . ALA D 1 63 ? 90.579 16.994 132.456 1.00 45.93 63 ALA D N 1
ATOM 7301 C CA . ALA D 1 63 ? 89.674 16.348 131.520 1.00 46.67 63 ALA D CA 1
ATOM 7302 C C . ALA D 1 63 ? 90.441 15.857 130.318 1.00 54.15 63 ALA D C 1
ATOM 7303 O O . ALA D 1 63 ? 91.405 16.498 129.880 1.00 51.19 63 ALA D O 1
ATOM 7305 N N . TRP D 1 64 ? 90.010 14.711 129.781 1.00 54.87 64 TRP D N 1
ATOM 7306 C CA . TRP D 1 64 ? 90.637 14.141 128.612 1.00 57.16 64 TRP D CA 1
ATOM 7307 C C . TRP D 1 64 ? 89.954 14.694 127.373 1.00 64.15 64 TRP D C 1
ATOM 7308 O O . TRP D 1 64 ? 88.735 14.873 127.374 1.00 64.83 64 TRP D O 1
ATOM 7319 N N . GLU D 1 65 ? 90.738 15.006 126.329 1.00 61.46 65 GLU D N 1
ATOM 7320 C CA . GLU D 1 65 ? 90.226 15.571 125.084 1.00 62.07 65 GLU D CA 1
ATOM 7321 C C . GLU D 1 65 ? 90.904 14.970 123.876 1.00 69.54 65 GLU D C 1
ATOM 7322 O O . GLU D 1 65 ? 92.104 14.698 123.912 1.00 69.25 65 GLU D O 1
ATOM 7328 N N . ARG D 1 66 ? 90.163 14.865 122.757 1.00 69.64 66 ARG D N 1
ATOM 7329 C CA . ARG D 1 66 ? 90.731 14.365 121.510 1.00 71.80 66 ARG D CA 1
ATOM 7330 C C . ARG D 1 66 ? 90.136 14.982 120.249 1.00 79.61 66 ARG D C 1
ATOM 7331 O O . ARG D 1 66 ? 88.963 14.784 119.929 1.00 79.85 66 ARG D O 1
ATOM 7339 N N . THR D 1 67 ? 90.966 15.663 119.500 1.00 78.63 67 THR D N 1
ATOM 7340 C CA . THR D 1 67 ? 90.535 16.215 118.260 1.00 80.27 67 THR D CA 1
ATOM 7341 C C . THR D 1 67 ? 91.462 15.687 117.216 1.00 88.23 67 THR D C 1
ATOM 7342 O O . THR D 1 67 ? 92.593 16.146 117.154 1.00 86.85 67 THR D O 1
ATOM 7346 N N . LYS D 1 68 ? 90.980 14.747 116.394 1.00 88.53 68 LYS D N 1
ATOM 7347 C CA . LYS D 1 68 ? 91.685 14.072 115.284 1.00 90.00 68 LYS D CA 1
ATOM 7348 C C . LYS D 1 68 ? 93.204 13.932 115.214 1.00 93.06 68 LYS D C 1
ATOM 7349 O O . LYS D 1 68 ? 93.672 12.835 114.958 1.00 92.56 68 LYS D O 1
ATOM 7355 N N . THR D 1 69 ? 93.975 15.006 115.327 1.00 87.76 69 THR D N 1
ATOM 7356 C CA . THR D 1 69 ? 95.422 14.884 115.330 1.00 87.42 69 THR D CA 1
ATOM 7357 C C . THR D 1 69 ? 95.959 14.831 116.742 1.00 85.47 69 THR D C 1
ATOM 7358 O O . THR D 1 69 ? 96.887 14.121 117.011 1.00 85.46 69 THR D O 1
ATOM 7362 N N . VAL D 1 70 ? 95.361 15.573 117.651 1.00 77.69 70 VAL D N 1
ATOM 7363 C CA . VAL D 1 70 ? 95.852 15.572 119.013 1.00 75.08 70 VAL D CA 1
ATOM 7364 C C . VAL D 1 70 ? 94.922 14.983 120.034 1.00 74.65 70 VAL D C 1
ATOM 7365 O O . VAL D 1 70 ? 93.719 15.052 119.929 1.00 73.43 70 VAL D O 1
ATOM 7369 N N . GLN D 1 71 ? 95.541 14.368 121.020 1.00 68.16 71 GLN D N 1
ATOM 7370 C CA . GLN D 1 71 ? 94.844 13.750 122.143 1.00 66.06 71 GLN D CA 1
ATOM 7371 C C . GLN D 1 71 ? 95.642 14.116 123.406 1.00 64.37 71 GLN D C 1
ATOM 7372 O O . GLN D 1 71 ? 96.868 14.288 123.346 1.00 64.97 71 GLN D O 1
ATOM 7378 N N . GLY D 1 72 ? 94.946 14.264 124.519 1.00 55.18 72 GLY D N 1
ATOM 7379 C CA . GLY D 1 72 ? 95.590 14.654 125.762 1.00 52.08 72 GLY D CA 1
ATOM 7380 C C . GLY D 1 72 ? 94.653 15.224 126.791 1.00 53.03 72 GLY D C 1
ATOM 7381 O O . GLY D 1 72 ? 93.459 14.927 126.787 1.00 54.30 72 GLY D O 1
ATOM 7382 N N . TYR D 1 73 ? 95.197 16.076 127.667 1.00 46.62 73 TYR D N 1
ATOM 7383 C CA . TYR D 1 73 ? 94.497 16.599 128.827 1.00 43.76 73 TYR D CA 1
ATOM 7384 C C . TYR D 1 73 ? 94.474 18.100 128.957 1.00 48.04 73 TYR D C 1
ATOM 7385 O O . TYR D 1 73 ? 95.352 18.798 128.459 1.00 48.88 73 TYR D O 1
ATOM 7394 N N . ARG D 1 74 ? 93.494 18.581 129.720 1.00 43.32 74 ARG D N 1
ATOM 7395 C CA . ARG D 1 74 ? 93.339 19.965 130.116 1.00 41.05 74 ARG D CA 1
ATOM 7396 C C . ARG D 1 74 ? 92.953 19.991 131.577 1.00 43.11 74 ARG D C 1
ATOM 7397 O O . ARG D 1 74 ? 92.325 19.066 132.090 1.00 42.15 74 ARG D O 1
ATOM 7405 N N . LEU D 1 75 ? 93.289 21.078 132.234 1.00 39.65 75 LEU D N 1
ATOM 7406 C CA . LEU D 1 75 ? 92.921 21.353 133.613 1.00 39.93 75 LEU D CA 1
ATOM 7407 C C . LEU D 1 75 ? 91.443 21.767 133.586 1.00 44.12 75 LEU D C 1
ATOM 7408 O O . LEU D 1 75 ? 91.031 22.454 132.656 1.00 45.21 75 LEU D O 1
ATOM 7413 N N . THR D 1 76 ? 90.631 21.330 134.560 1.00 41.75 76 THR D N 1
ATOM 7414 C CA . THR D 1 76 ? 89.234 21.785 134.652 1.00 40.88 76 THR D CA 1
ATOM 7415 C C . THR D 1 76 ? 89.282 23.009 135.598 1.00 43.55 76 THR D C 1
ATOM 7416 O O . THR D 1 76 ? 90.356 23.285 136.166 1.00 42.64 76 THR D O 1
ATOM 7420 N N . ASN D 1 77 ? 88.135 23.694 135.824 1.00 40.56 77 ASN D N 1
ATOM 7421 C CA . ASN D 1 77 ? 88.041 24.825 136.785 1.00 39.90 77 ASN D CA 1
ATOM 7422 C C . ASN D 1 77 ? 88.375 24.341 138.201 1.00 43.01 77 ASN D C 1
ATOM 7423 O O . ASN D 1 77 ? 89.134 25.009 138.900 1.00 42.71 77 ASN D O 1
ATOM 7428 N N . ALA D 1 78 ? 87.884 23.139 138.579 1.00 40.34 78 ALA D N 1
ATOM 7429 C CA . ALA D 1 78 ? 88.183 22.511 139.882 1.00 42.10 78 ALA D CA 1
ATOM 7430 C C . ALA D 1 78 ? 89.716 22.262 140.050 1.00 45.07 78 ALA D C 1
ATOM 7431 O O . ALA D 1 78 ? 90.268 22.539 141.120 1.00 43.60 78 ALA D O 1
ATOM 7433 N N . GLY D 1 79 ? 90.385 21.819 138.979 1.00 41.33 79 GLY D N 1
ATOM 7434 C CA . GLY D 1 79 ? 91.832 21.601 139.009 1.00 40.88 79 GLY D CA 1
ATOM 7435 C C . GLY D 1 79 ? 92.606 22.886 139.243 1.00 42.53 79 GLY D C 1
ATOM 7436 O O . GLY D 1 79 ? 93.513 22.928 140.084 1.00 42.68 79 GLY D O 1
ATOM 7437 N N . TYR D 1 80 ? 92.229 23.949 138.522 1.00 37.14 80 TYR D N 1
ATOM 7438 C CA . TYR D 1 80 ? 92.861 25.270 138.625 1.00 37.03 80 TYR D CA 1
ATOM 7439 C C . TYR D 1 80 ? 92.621 25.842 140.018 1.00 41.82 80 TYR D C 1
ATOM 7440 O O . TYR D 1 80 ? 93.558 26.335 140.652 1.00 41.52 80 TYR D O 1
ATOM 7449 N N . ASP D 1 81 ? 91.378 25.730 140.514 1.00 41.14 81 ASP D N 1
ATOM 7450 C CA . ASP D 1 81 ? 91.017 26.204 141.868 1.00 41.55 81 ASP D CA 1
ATOM 7451 C C . ASP D 1 81 ? 91.890 25.551 142.907 1.00 48.00 81 ASP D C 1
ATOM 7452 O O . ASP D 1 81 ? 92.446 26.244 143.753 1.00 48.15 81 ASP D O 1
ATOM 7457 N N . TYR D 1 82 ? 92.040 24.218 142.834 1.00 47.49 82 TYR D N 1
ATOM 7458 C CA . TYR D 1 82 ? 92.876 23.486 143.779 1.00 49.47 82 TYR D CA 1
ATOM 7459 C C . TYR D 1 82 ? 94.324 24.000 143.800 1.00 50.92 82 TYR D C 1
ATOM 7460 O O . TYR D 1 82 ? 94.875 24.192 144.887 1.00 52.13 82 TYR D O 1
ATOM 7469 N N . LEU D 1 83 ? 94.928 24.214 142.623 1.00 42.72 83 LEU D N 1
ATOM 7470 C CA . LEU D 1 83 ? 96.313 24.711 142.522 1.00 42.32 83 LEU D CA 1
ATOM 7471 C C . LEU D 1 83 ? 96.463 26.085 143.196 1.00 48.23 83 LEU D C 1
ATOM 7472 O O . LEU D 1 83 ? 97.422 26.298 143.946 1.00 48.18 83 LEU D O 1
ATOM 7477 N N . ALA D 1 84 ? 95.501 27.005 142.942 1.00 45.08 84 ALA D N 1
ATOM 7478 C CA . ALA D 1 84 ? 95.553 28.334 143.552 1.00 44.99 84 ALA D CA 1
ATOM 7479 C C . ALA D 1 84 ? 95.332 28.223 145.061 1.00 50.44 84 ALA D C 1
ATOM 7480 O O . ALA D 1 84 ? 96.072 28.839 145.822 1.00 49.43 84 ALA D O 1
ATOM 7482 N N . LEU D 1 85 ? 94.358 27.397 145.488 1.00 48.59 85 LEU D N 1
ATOM 7483 C CA . LEU D 1 85 ? 94.057 27.201 146.903 1.00 50.46 85 LEU D CA 1
ATOM 7484 C C . LEU D 1 85 ? 95.165 26.475 147.642 1.00 56.74 85 LEU D C 1
ATOM 7485 O O . LEU D 1 85 ? 95.425 26.823 148.796 1.00 58.51 85 LEU D O 1
ATOM 7490 N N . LYS D 1 86 ? 95.856 25.512 146.978 1.00 51.06 86 LYS D N 1
ATOM 7491 C CA . LYS D 1 86 ? 96.989 24.831 147.599 1.00 50.80 86 LYS D CA 1
ATOM 7492 C C . LYS D 1 86 ? 98.102 25.837 147.877 1.00 53.48 86 LYS D C 1
ATOM 7493 O O . LYS D 1 86 ? 98.631 25.835 148.992 1.00 53.80 86 LYS D O 1
ATOM 7499 N N . THR D 1 87 ? 98.407 26.734 146.898 1.00 47.38 87 THR D N 1
ATOM 7500 C CA . THR D 1 87 ? 99.410 27.798 147.085 1.00 47.01 87 THR D CA 1
ATOM 7501 C C . THR D 1 87 ? 99.028 28.736 148.241 1.00 52.83 87 THR D C 1
ATOM 7502 O O . THR D 1 87 ? 99.877 29.035 149.084 1.00 53.11 87 THR D O 1
ATOM 7506 N N . LEU D 1 88 ? 97.766 29.216 148.261 1.00 50.14 88 LEU D N 1
ATOM 7507 C CA . LEU D 1 88 ? 97.293 30.142 149.305 1.00 51.58 88 LEU D CA 1
ATOM 7508 C C . LEU D 1 88 ? 97.302 29.521 150.689 1.00 60.24 88 LEU D C 1
ATOM 7509 O O . LEU D 1 88 ? 97.593 30.215 151.665 1.00 61.97 88 LEU D O 1
ATOM 7514 N N . SER D 1 89 ? 97.030 28.208 150.767 1.00 58.34 89 SER D N 1
ATOM 7515 C CA . SER D 1 89 ? 97.074 27.423 152.001 1.00 60.41 89 SER D CA 1
ATOM 7516 C C . SER D 1 89 ? 98.519 27.318 152.505 1.00 66.46 89 SER D C 1
ATOM 7517 O O . SER D 1 89 ? 98.767 27.523 153.694 1.00 66.69 89 SER D O 1
ATOM 7520 N N . SER D 1 90 ? 99.474 27.061 151.588 1.00 63.76 90 SER D N 1
ATOM 7521 C CA . SER D 1 90 ? 100.905 26.973 151.905 1.00 65.83 90 SER D CA 1
ATOM 7522 C C . SER D 1 90 ? 101.448 28.291 152.482 1.00 70.12 90 SER D C 1
ATOM 7523 O O . SER D 1 90 ? 102.357 28.260 153.311 1.00 72.51 90 SER D O 1
ATOM 7526 N N . ARG D 1 91 ? 100.868 29.436 152.064 1.00 63.67 91 ARG D N 1
ATOM 7527 C CA . ARG D 1 91 ? 101.228 30.780 152.535 1.00 62.81 91 ARG D CA 1
ATOM 7528 C C . ARG D 1 91 ? 100.463 31.163 153.805 1.00 66.28 91 ARG D C 1
ATOM 7529 O O . ARG D 1 91 ? 100.645 32.280 154.298 1.00 66.66 91 ARG D O 1
ATOM 7537 N N . GLN D 1 92 ? 99.570 30.272 154.300 1.00 62.46 92 GLN D N 1
ATOM 7538 C CA . GLN D 1 92 ? 98.729 30.479 155.495 1.00 63.66 92 GLN D CA 1
ATOM 7539 C C . GLN D 1 92 ? 97.654 31.568 155.300 1.00 66.98 92 GLN D C 1
ATOM 7540 O O . GLN D 1 92 ? 97.079 32.051 156.277 1.00 67.61 92 GLN D O 1
ATOM 7546 N N . VAL D 1 93 ? 97.356 31.918 154.034 1.00 61.17 93 VAL D N 1
ATOM 7547 C CA . VAL D 1 93 ? 96.355 32.924 153.673 1.00 59.49 93 VAL D CA 1
ATOM 7548 C C . VAL D 1 93 ? 94.932 32.329 153.722 1.00 64.15 93 VAL D C 1
ATOM 7549 O O . VAL D 1 93 ? 94.016 32.977 154.233 1.00 64.00 93 VAL D O 1
ATOM 7553 N N . VAL D 1 94 ? 94.749 31.111 153.179 1.00 61.04 94 VAL D N 1
ATOM 7554 C CA . VAL D 1 94 ? 93.453 30.427 153.134 1.00 60.71 94 VAL D CA 1
ATOM 7555 C C . VAL D 1 94 ? 93.597 29.023 153.708 1.00 66.32 94 VAL D C 1
ATOM 7556 O O . VAL D 1 94 ? 94.404 28.246 153.208 1.00 66.57 94 VAL D O 1
ATOM 7560 N N . GLU D 1 95 ? 92.784 28.679 154.707 1.00 63.50 95 GLU D N 1
ATOM 7561 C CA . GLU D 1 95 ? 92.773 27.339 155.284 1.00 64.86 95 GLU D CA 1
ATOM 7562 C C . GLU D 1 95 ? 91.509 26.601 154.838 1.00 69.38 95 GLU D C 1
ATOM 7563 O O . GLU D 1 95 ? 91.577 25.408 154.541 1.00 70.54 95 GLU D O 1
ATOM 7569 N N . SER D 1 96 ? 90.365 27.313 154.771 1.00 64.52 96 SER D N 1
ATOM 7570 C CA . SER D 1 96 ? 89.076 26.741 154.380 1.00 63.39 96 SER D CA 1
ATOM 7571 C C . SER D 1 96 ? 88.292 27.655 153.461 1.00 64.46 96 SER D C 1
ATOM 7572 O O . SER D 1 96 ? 88.448 28.872 153.513 1.00 62.54 96 SER D O 1
ATOM 7575 N N . VAL D 1 97 ? 87.474 27.051 152.592 1.00 61.47 97 VAL D N 1
ATOM 7576 C CA . VAL D 1 97 ? 86.624 27.740 151.618 1.00 60.28 97 VAL D CA 1
ATOM 7577 C C . VAL D 1 97 ? 85.196 27.416 151.976 1.00 65.86 97 VAL D C 1
ATOM 7578 O O . VAL D 1 97 ? 84.845 26.243 152.117 1.00 64.85 97 VAL D O 1
ATOM 7582 N N . GLY D 1 98 ? 84.392 28.457 152.117 1.00 64.77 98 GLY D N 1
ATOM 7583 C CA . GLY D 1 98 ? 82.987 28.323 152.465 1.00 66.73 98 GLY D CA 1
ATOM 7584 C C . GLY D 1 98 ? 82.076 28.395 151.261 1.00 71.94 98 GLY D C 1
ATOM 7585 O O . GLY D 1 98 ? 82.441 28.006 150.147 1.00 69.52 98 GLY D O 1
ATOM 7586 N N . ASN D 1 99 ? 80.876 28.903 151.502 1.00 71.83 99 ASN D N 1
ATOM 7587 C CA . ASN D 1 99 ? 79.850 29.049 150.482 1.00 71.50 99 ASN D CA 1
ATOM 7588 C C . ASN D 1 99 ? 80.233 30.103 149.462 1.00 71.16 99 ASN D C 1
ATOM 7589 O O . ASN D 1 99 ? 80.913 31.082 149.798 1.00 69.06 99 ASN D O 1
ATOM 7594 N N . GLN D 1 100 ? 79.783 29.898 148.218 1.00 66.42 100 GLN D N 1
ATOM 7595 C CA . GLN D 1 100 ? 79.901 30.896 147.158 1.00 64.37 100 GLN D CA 1
ATOM 7596 C C . GLN D 1 100 ? 78.896 31.978 147.531 1.00 68.16 100 GLN D C 1
ATOM 7597 O O . GLN D 1 100 ? 77.720 31.683 147.739 1.00 70.20 100 GLN D O 1
ATOM 7603 N N . MET D 1 101 ? 79.360 33.198 147.695 1.00 62.40 101 MET D N 1
ATOM 7604 C CA . MET D 1 101 ? 78.460 34.266 148.103 1.00 61.98 101 MET D CA 1
ATOM 7605 C C . MET D 1 101 ? 77.876 35.071 146.961 1.00 58.56 101 MET D C 1
ATOM 7606 O O . MET D 1 101 ? 76.789 35.630 147.077 1.00 58.20 101 MET D O 1
ATOM 7611 N N . GLY D 1 102 ? 78.577 35.098 145.849 1.00 50.27 102 GLY D N 1
ATOM 7612 C CA . GLY D 1 102 ? 78.112 35.848 144.702 1.00 47.73 102 GLY D CA 1
ATOM 7613 C C . GLY D 1 102 ? 78.990 35.715 143.478 1.00 46.40 102 GLY D C 1
ATOM 7614 O O . GLY D 1 102 ? 79.764 34.767 143.344 1.00 43.71 102 GLY D O 1
ATOM 7615 N N . VAL D 1 103 ? 78.843 36.671 142.581 1.00 44.03 103 VAL D N 1
ATOM 7616 C CA . VAL D 1 103 ? 79.507 36.663 141.296 1.00 45.14 103 VAL D CA 1
ATOM 7617 C C . VAL D 1 103 ? 79.936 38.054 140.917 1.00 47.54 103 VAL D C 1
ATOM 7618 O O . VAL D 1 103 ? 79.298 39.027 141.330 1.00 48.08 103 VAL D O 1
ATOM 7622 N N . GLY D 1 104 ? 81.053 38.131 140.199 1.00 40.57 104 GLY D N 1
ATOM 7623 C CA . GLY D 1 104 ? 81.532 39.355 139.580 1.00 38.53 104 GLY D CA 1
ATOM 7624 C C . GLY D 1 104 ? 81.220 39.164 138.112 1.00 41.42 104 GLY D C 1
ATOM 7625 O O . GLY D 1 104 ? 80.714 38.106 137.743 1.00 42.92 104 GLY D O 1
ATOM 7626 N N . LYS D 1 105 ? 81.537 40.125 137.253 1.00 36.85 105 LYS D N 1
ATOM 7627 C CA . LYS D 1 105 ? 81.277 39.963 135.817 1.00 35.97 105 LYS D CA 1
ATOM 7628 C C . LYS D 1 105 ? 81.959 38.701 135.227 1.00 38.83 105 LYS D C 1
ATOM 7629 O O . LYS D 1 105 ? 81.354 37.996 134.418 1.00 38.02 105 LYS D O 1
ATOM 7635 N N . GLU D 1 106 ? 83.196 38.415 135.676 1.00 36.52 106 GLU D N 1
ATOM 7636 C CA . GLU D 1 106 ? 84.008 37.296 135.197 1.00 36.10 106 GLU D CA 1
ATOM 7637 C C . GLU D 1 106 ? 84.680 36.531 136.328 1.00 39.47 106 GLU D C 1
ATOM 7638 O O . GLU D 1 106 ? 85.810 36.090 136.182 1.00 39.29 106 GLU D O 1
ATOM 7644 N N . SER D 1 107 ? 83.986 36.389 137.469 1.00 36.11 107 SER D N 1
ATOM 7645 C CA . SER D 1 107 ? 84.528 35.724 138.647 1.00 36.62 107 SER D CA 1
ATOM 7646 C C . SER D 1 107 ? 83.451 35.238 139.589 1.00 42.13 107 SER D C 1
ATOM 7647 O O . SER D 1 107 ? 82.335 35.747 139.570 1.00 42.84 107 SER D O 1
ATOM 7650 N N . ASP D 1 108 ? 83.804 34.241 140.409 1.00 39.52 108 ASP D N 1
ATOM 7651 C CA . ASP D 1 108 ? 82.981 33.665 141.455 1.00 40.66 108 ASP D CA 1
ATOM 7652 C C . ASP D 1 108 ? 83.553 34.134 142.788 1.00 43.33 108 ASP D C 1
ATOM 7653 O O . ASP D 1 108 ? 84.777 34.212 142.950 1.00 40.47 108 ASP D O 1
ATOM 7658 N N . ILE D 1 109 ? 82.664 34.494 143.727 1.00 40.77 109 ILE D N 1
ATOM 7659 C CA . ILE D 1 109 ? 83.064 35.027 145.037 1.00 40.88 109 ILE D CA 1
ATOM 7660 C C . ILE D 1 109 ? 82.700 34.058 146.150 1.00 45.67 109 ILE D C 1
ATOM 7661 O O . ILE D 1 109 ? 81.566 33.610 146.203 1.00 44.91 109 ILE D O 1
ATOM 7666 N N . TYR D 1 110 ? 83.654 33.765 147.040 1.00 43.55 110 TYR D N 1
ATOM 7667 C CA . TYR D 1 110 ? 83.462 32.856 148.175 1.00 46.66 110 TYR D CA 1
ATOM 7668 C C . TYR D 1 110 ? 83.993 33.504 149.441 1.00 51.30 110 TYR D C 1
ATOM 7669 O O . TYR D 1 110 ? 84.852 34.399 149.371 1.00 49.41 110 TYR D O 1
ATOM 7678 N N . ILE D 1 111 ? 83.497 33.048 150.592 1.00 51.42 111 ILE D N 1
ATOM 7679 C CA . ILE D 1 111 ? 84.019 33.434 151.907 1.00 53.41 111 ILE D CA 1
ATOM 7680 C C . ILE D 1 111 ? 85.070 32.377 152.189 1.00 57.70 111 ILE D C 1
ATOM 7681 O O . ILE D 1 111 ? 84.834 31.192 151.949 1.00 57.03 111 ILE D O 1
ATOM 7686 N N . VAL D 1 112 ? 86.240 32.806 152.650 1.00 55.36 112 VAL D N 1
ATOM 7687 C CA . VAL D 1 112 ? 87.320 31.907 153.040 1.00 55.15 112 VAL D CA 1
ATOM 7688 C C . VAL D 1 112 ? 87.758 32.247 154.461 1.00 58.92 112 VAL D C 1
ATOM 7689 O O . VAL D 1 112 ? 87.502 33.354 154.930 1.00 56.42 112 VAL D O 1
ATOM 7693 N N . ALA D 1 113 ? 88.448 31.316 155.127 1.00 56.93 113 ALA D N 1
ATOM 7694 C CA . ALA D 1 113 ? 88.984 31.561 156.456 1.00 58.13 113 ALA D CA 1
ATOM 7695 C C . ALA D 1 113 ? 90.441 31.141 156.495 1.00 64.01 113 ALA D C 1
ATOM 7696 O O . ALA D 1 113 ? 90.816 30.164 155.838 1.00 62.60 113 ALA D O 1
ATOM 7698 N N . ASN D 1 114 ? 91.269 31.893 157.242 1.00 62.92 114 ASN D N 1
ATOM 7699 C CA . ASN D 1 114 ? 92.673 31.553 157.467 1.00 64.14 114 ASN D CA 1
ATOM 7700 C C . ASN D 1 114 ? 92.712 30.567 158.669 1.00 73.24 114 ASN D C 1
ATOM 7701 O O . ASN D 1 114 ? 91.650 30.230 159.209 1.00 72.82 114 ASN D O 1
ATOM 7706 N N . GLU D 1 115 ? 93.907 30.104 159.088 1.00 74.48 115 GLU D N 1
ATOM 7707 C CA . GLU D 1 115 ? 94.048 29.170 160.227 1.00 78.21 115 GLU D CA 1
ATOM 7708 C C . GLU D 1 115 ? 93.412 29.692 161.519 1.00 83.17 115 GLU D C 1
ATOM 7709 O O . GLU D 1 115 ? 92.791 28.916 162.250 1.00 85.08 115 GLU D O 1
ATOM 7715 N N . GLU D 1 116 ? 93.554 31.007 161.784 1.00 78.43 116 GLU D N 1
ATOM 7716 C CA . GLU D 1 116 ? 93.021 31.698 162.971 1.00 79.41 116 GLU D CA 1
ATOM 7717 C C . GLU D 1 116 ? 91.482 31.813 162.980 1.00 82.18 116 GLU D C 1
ATOM 7718 O O . GLU D 1 116 ? 90.912 32.169 164.008 1.00 82.95 116 GLU D O 1
ATOM 7724 N N . GLY D 1 117 ? 90.837 31.560 161.833 1.00 76.68 117 GLY D N 1
ATOM 7725 C CA . GLY D 1 117 ? 89.385 31.621 161.694 1.00 75.29 117 GLY D CA 1
ATOM 7726 C C . GLY D 1 117 ? 88.841 32.959 161.235 1.00 75.26 117 GLY D C 1
ATOM 7727 O O . GLY D 1 117 ? 87.617 33.132 161.148 1.00 74.34 117 GLY D O 1
ATOM 7728 N N . GLN D 1 118 ? 89.741 33.924 160.957 1.00 69.55 118 GLN D N 1
ATOM 7729 C CA . GLN D 1 118 ? 89.364 35.242 160.433 1.00 67.24 118 GLN D CA 1
ATOM 7730 C C . GLN D 1 118 ? 88.901 35.055 158.984 1.00 64.11 118 GLN D C 1
ATOM 7731 O O . GLN D 1 118 ? 89.540 34.330 158.217 1.00 61.17 118 GLN D O 1
ATOM 7737 N N . GLN D 1 119 ? 87.758 35.662 158.643 1.00 59.03 119 GLN D N 1
ATOM 7738 C CA . GLN D 1 119 ? 87.132 35.554 157.328 1.00 56.82 119 GLN D CA 1
ATOM 7739 C C . GLN D 1 119 ? 87.538 36.633 156.324 1.00 56.46 119 GLN D C 1
ATOM 7740 O O . GLN D 1 119 ? 87.774 37.790 156.695 1.00 54.84 119 GLN D O 1
ATOM 7746 N N . PHE D 1 120 ? 87.664 36.217 155.053 1.00 51.06 120 PHE D N 1
ATOM 7747 C CA . PHE D 1 120 ? 88.056 37.044 153.911 1.00 49.63 120 PHE D CA 1
ATOM 7748 C C . PHE D 1 120 ? 87.203 36.677 152.719 1.00 50.36 120 PHE D C 1
ATOM 7749 O O . PHE D 1 120 ? 86.477 35.684 152.756 1.00 50.06 120 PHE D O 1
ATOM 7757 N N . ALA D 1 121 ? 87.286 37.480 151.660 1.00 44.50 121 ALA D N 1
ATOM 7758 C CA . ALA D 1 121 ? 86.580 37.185 150.428 1.00 43.56 121 ALA D CA 1
ATOM 7759 C C . ALA D 1 121 ? 87.611 36.648 149.436 1.00 45.55 121 ALA D C 1
ATOM 7760 O O . ALA D 1 121 ? 88.750 37.129 149.394 1.00 43.58 121 ALA D O 1
ATOM 7762 N N . LEU D 1 122 ? 87.214 35.622 148.686 1.00 41.66 122 LEU D N 1
ATOM 7763 C CA . LEU D 1 122 ? 88.005 35.004 147.643 1.00 39.43 122 LEU D CA 1
ATOM 7764 C C . LEU D 1 122 ? 87.287 35.194 146.327 1.00 42.71 122 LEU D C 1
ATOM 7765 O O . LEU D 1 122 ? 86.111 34.862 146.217 1.00 43.17 122 LEU D O 1
ATOM 7770 N N . LYS D 1 123 ? 87.999 35.718 145.323 1.00 37.72 123 LYS D N 1
ATOM 7771 C CA . LYS D 1 123 ? 87.445 35.868 143.987 1.00 35.65 123 LYS D CA 1
ATOM 7772 C C . LYS D 1 123 ? 88.235 34.973 143.054 1.00 37.94 123 LYS D C 1
ATOM 7773 O O . LYS D 1 123 ? 89.444 35.131 142.943 1.00 36.28 123 LYS D O 1
ATOM 7779 N N . LEU D 1 124 ? 87.565 34.022 142.412 1.00 35.99 124 LEU D N 1
ATOM 7780 C CA . LEU D 1 124 ? 88.181 33.129 141.427 1.00 36.26 124 LEU D CA 1
ATOM 7781 C C . LEU D 1 124 ? 87.700 33.577 140.053 1.00 39.09 124 LEU D C 1
ATOM 7782 O O . LEU D 1 124 ? 86.520 33.465 139.735 1.00 37.07 124 LEU D O 1
ATOM 7787 N N . HIS D 1 125 ? 88.614 34.140 139.267 1.00 35.45 125 HIS D N 1
ATOM 7788 C CA . HIS D 1 125 ? 88.342 34.680 137.950 1.00 33.65 125 HIS D CA 1
ATOM 7789 C C . HIS D 1 125 ? 88.262 33.577 136.906 1.00 39.40 125 HIS D C 1
ATOM 7790 O O . HIS D 1 125 ? 89.042 32.615 136.948 1.00 39.33 125 HIS D O 1
ATOM 7797 N N . ARG D 1 126 ? 87.282 33.689 136.000 1.00 36.21 126 ARG D N 1
ATOM 7798 C CA . ARG D 1 126 ? 87.012 32.704 134.955 1.00 37.75 126 ARG D CA 1
ATOM 7799 C C . ARG D 1 126 ? 86.701 33.454 133.668 1.00 43.66 126 ARG D C 1
ATOM 7800 O O . ARG D 1 126 ? 85.653 34.082 133.572 1.00 43.36 126 ARG D O 1
ATOM 7808 N N . LEU D 1 127 ? 87.633 33.431 132.706 1.00 40.48 127 LEU D N 1
ATOM 7809 C CA . LEU D 1 127 ? 87.542 34.161 131.442 1.00 40.64 127 LEU D CA 1
ATOM 7810 C C . LEU D 1 127 ? 88.219 33.333 130.358 1.00 45.51 127 LEU D C 1
ATOM 7811 O O . LEU D 1 127 ? 89.279 32.771 130.613 1.00 46.24 127 LEU D O 1
ATOM 7816 N N . GLY D 1 128 ? 87.676 33.350 129.148 1.00 41.23 128 GLY D N 1
ATOM 7817 C CA . GLY D 1 128 ? 88.254 32.630 128.019 1.00 41.14 128 GLY D CA 1
ATOM 7818 C C . GLY D 1 128 ? 87.401 31.477 127.549 1.00 45.45 128 GLY D C 1
ATOM 7819 O O . GLY D 1 128 ? 86.845 30.738 128.364 1.00 45.42 128 GLY D O 1
ATOM 7820 N N . ARG D 1 129 ? 87.291 31.326 126.231 1.00 44.46 129 ARG D N 1
ATOM 7821 C CA . ARG D 1 129 ? 86.453 30.308 125.596 1.00 46.10 129 ARG D CA 1
ATOM 7822 C C . ARG D 1 129 ? 87.245 29.269 124.816 1.00 50.24 129 ARG D C 1
ATOM 7823 O O . ARG D 1 129 ? 86.679 28.428 124.123 1.00 52.05 129 ARG D O 1
ATOM 7831 N N . THR D 1 130 ? 88.556 29.306 124.969 1.00 44.26 130 THR D N 1
ATOM 7832 C CA . THR D 1 130 ? 89.433 28.283 124.443 1.00 51.61 130 THR D CA 1
ATOM 7833 C C . THR D 1 130 ? 90.300 27.782 125.579 1.00 59.40 130 THR D C 1
ATOM 7834 O O . THR D 1 130 ? 90.532 28.496 126.519 1.00 39.85 130 THR D O 1
ATOM 7838 N N . ASN D 1 147 ? 90.973 26.739 126.113 1.00 45.21 147 ASN D N 1
ATOM 7839 C CA . ASN D 1 147 ? 91.853 26.180 127.123 1.00 44.58 147 ASN D CA 1
ATOM 7840 C C . ASN D 1 147 ? 93.035 27.107 127.356 1.00 44.98 147 ASN D C 1
ATOM 7841 O O . ASN D 1 147 ? 93.232 27.539 128.442 1.00 40.93 147 ASN D O 1
ATOM 7846 N N . VAL D 1 148 ? 93.830 27.350 126.325 1.00 43.63 148 VAL D N 1
ATOM 7847 C CA . VAL D 1 148 ? 94.964 28.292 126.346 1.00 44.74 148 VAL D CA 1
ATOM 7848 C C . VAL D 1 148 ? 94.574 29.689 126.828 1.00 46.13 148 VAL D C 1
ATOM 7849 O O . VAL D 1 148 ? 95.212 30.215 127.741 1.00 44.59 148 VAL D O 1
ATOM 7853 N N . SER D 1 149 ? 93.551 30.286 126.205 1.00 42.68 149 SER D N 1
ATOM 7854 C CA . SER D 1 149 ? 93.132 31.632 126.592 1.00 41.85 149 SER D CA 1
ATOM 7855 C C . SER D 1 149 ? 92.429 31.640 127.934 1.00 42.86 149 SER D C 1
ATOM 7856 O O . SER D 1 149 ? 92.583 32.591 128.680 1.00 43.21 149 SER D O 1
ATOM 7859 N N . TRP D 1 150 ? 91.729 30.559 128.297 1.00 39.58 150 TRP D N 1
ATOM 7860 C CA . TRP D 1 150 ? 91.106 30.473 129.616 1.00 39.50 150 TRP D CA 1
ATOM 7861 C C . TRP D 1 150 ? 92.190 30.544 130.719 1.00 44.04 150 TRP D C 1
ATOM 7862 O O . TRP D 1 150 ? 92.089 31.375 131.632 1.00 42.76 150 TRP D O 1
ATOM 7873 N N . LEU D 1 151 ? 93.281 29.762 130.573 1.00 40.39 151 LEU D N 1
ATOM 7874 C CA . LEU D 1 151 ? 94.372 29.776 131.563 1.00 40.10 151 LEU D CA 1
ATOM 7875 C C . LEU D 1 151 ? 95.040 31.169 131.734 1.00 41.83 151 LEU D C 1
ATOM 7876 O O . LEU D 1 151 ? 95.176 31.650 132.869 1.00 39.94 151 LEU D O 1
ATOM 7881 N N . TYR D 1 152 ? 95.419 31.808 130.598 1.00 38.67 152 TYR D N 1
ATOM 7882 C CA . TYR D 1 152 ? 96.033 33.130 130.532 1.00 40.38 152 TYR D CA 1
ATOM 7883 C C . TYR D 1 152 ? 95.067 34.253 130.966 1.00 40.50 152 TYR D C 1
ATOM 7884 O O . TYR D 1 152 ? 95.462 35.088 131.772 1.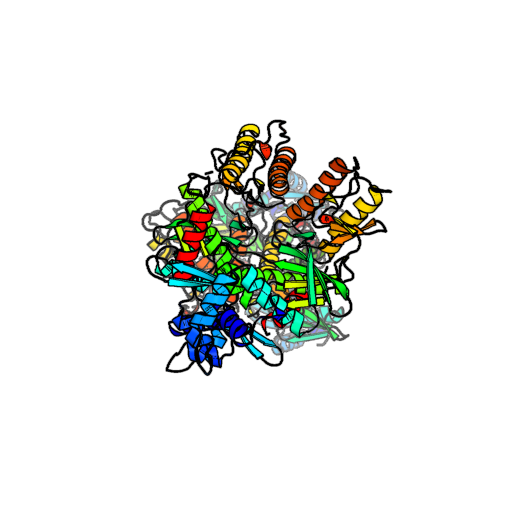00 38.92 152 TYR D O 1
ATOM 7893 N N . LEU D 1 153 ? 93.843 34.312 130.387 1.00 35.92 153 LEU D N 1
ATOM 7894 C CA . LEU D 1 153 ? 92.879 35.373 130.699 1.00 34.70 153 LEU D CA 1
ATOM 7895 C C . LEU D 1 153 ? 92.396 35.351 132.133 1.00 37.66 153 LEU D C 1
ATOM 7896 O O . LEU D 1 153 ? 92.285 36.407 132.733 1.00 38.02 153 LEU D O 1
ATOM 7901 N N . SER D 1 154 ? 92.162 34.159 132.705 1.00 35.53 154 SER D N 1
ATOM 7902 C CA . SER D 1 154 ? 91.694 34.042 134.097 1.00 35.10 154 SER D CA 1
ATOM 7903 C C . SER D 1 154 ? 92.761 34.565 135.053 1.00 37.59 154 SER D C 1
ATOM 7904 O O . SER D 1 154 ? 92.435 35.278 136.005 1.00 36.35 154 SER D O 1
ATOM 7907 N N . ARG D 1 155 ? 94.041 34.262 134.753 1.00 36.02 155 ARG D N 1
ATOM 7908 C CA . ARG D 1 155 ? 95.189 34.713 135.552 1.00 37.05 155 ARG D CA 1
ATOM 7909 C C . ARG D 1 155 ? 95.360 36.240 135.388 1.00 39.44 155 ARG D C 1
ATOM 7910 O O . ARG D 1 155 ? 95.520 36.936 136.380 1.00 37.57 155 ARG D O 1
ATOM 7918 N N . LEU D 1 156 ? 95.308 36.750 134.145 1.00 37.76 156 LEU D N 1
ATOM 7919 C CA . LEU D 1 156 ? 95.433 38.188 133.895 1.00 39.52 156 LEU D CA 1
ATOM 7920 C C . LEU D 1 156 ? 94.291 38.982 134.562 1.00 41.06 156 LEU D C 1
ATOM 7921 O O . LEU D 1 156 ? 94.532 40.048 135.128 1.00 38.54 156 LEU D O 1
ATOM 7926 N N . SER D 1 157 ? 93.054 38.460 134.490 1.00 37.99 157 SER D N 1
ATOM 7927 C CA . SER D 1 157 ? 91.890 39.104 135.093 1.00 37.13 157 SER D CA 1
ATOM 7928 C C . SER D 1 157 ? 92.108 39.262 136.624 1.00 38.46 157 SER D C 1
ATOM 7929 O O . SER D 1 157 ? 91.847 40.314 137.173 1.00 37.79 157 SER D O 1
ATOM 7932 N N . ALA D 1 158 ? 92.641 38.223 137.292 1.00 36.93 158 ALA D N 1
ATOM 7933 C CA . ALA D 1 158 ? 92.888 38.253 138.737 1.00 35.34 158 ALA D CA 1
ATOM 7934 C C . ALA D 1 158 ? 94.058 39.184 139.078 1.00 40.10 158 ALA D C 1
ATOM 7935 O O . ALA D 1 158 ? 94.008 39.919 140.063 1.00 38.58 158 ALA D O 1
ATOM 7937 N N . MET D 1 159 ? 95.104 39.171 138.232 1.00 37.97 159 MET D N 1
ATOM 7938 C CA . MET D 1 159 ? 96.270 40.037 138.373 1.00 39.19 159 MET D CA 1
ATOM 7939 C C . MET D 1 159 ? 95.844 41.523 138.268 1.00 39.11 159 MET D C 1
ATOM 7940 O O . MET D 1 159 ? 96.263 42.352 139.070 1.00 38.33 159 MET D O 1
ATOM 7945 N N . LYS D 1 160 ? 95.063 41.844 137.244 1.00 34.68 160 LYS D N 1
ATOM 7946 C CA . LYS D 1 160 ? 94.549 43.189 136.982 1.00 35.91 160 LYS D CA 1
ATOM 7947 C C . LYS D 1 160 ? 93.696 43.673 138.170 1.00 39.83 160 LYS D C 1
ATOM 7948 O O . LYS D 1 160 ? 93.825 44.826 138.603 1.00 41.66 160 LYS D O 1
ATOM 7954 N N . GLU D 1 161 ? 92.852 42.788 138.703 1.00 33.75 161 GLU D N 1
ATOM 7955 C CA . GLU D 1 161 ? 92.005 43.125 139.851 1.00 32.28 161 GLU D CA 1
ATOM 7956 C C . GLU D 1 161 ? 92.872 43.439 141.085 1.00 38.23 161 GLU D C 1
ATOM 7957 O O . GLU D 1 161 ? 92.657 44.447 141.752 1.00 37.66 161 GLU D O 1
ATOM 7963 N N . PHE D 1 162 ? 93.873 42.592 141.361 1.00 36.82 162 PHE D N 1
ATOM 7964 C CA . PHE D 1 162 ? 94.766 42.801 142.491 1.00 36.37 162 PHE D CA 1
ATOM 7965 C C . PHE D 1 162 ? 95.534 44.114 142.333 1.00 38.87 162 PHE D C 1
ATOM 7966 O O . PHE D 1 162 ? 95.598 44.896 143.284 1.00 38.05 162 PHE D O 1
ATOM 7974 N N . ALA D 1 163 ? 96.075 44.374 141.126 1.00 36.00 163 ALA D N 1
ATOM 7975 C CA . ALA D 1 163 ? 96.844 45.597 140.835 1.00 36.38 163 ALA D CA 1
ATOM 7976 C C . ALA D 1 163 ? 95.974 46.859 140.959 1.00 39.76 163 ALA D C 1
ATOM 7977 O O . ALA D 1 163 ? 96.409 47.826 141.587 1.00 40.01 163 ALA D O 1
ATOM 7979 N N . TYR D 1 164 ? 94.742 46.845 140.403 1.00 36.23 164 TYR D N 1
ATOM 7980 C CA . TYR D 1 164 ? 93.829 47.992 140.530 1.00 35.43 164 TYR D CA 1
ATOM 7981 C C . TYR D 1 164 ? 93.284 48.149 141.923 1.00 41.09 164 TYR D C 1
ATOM 7982 O O . TYR D 1 164 ? 93.145 49.272 142.380 1.00 41.36 164 TYR D O 1
ATOM 7991 N N . MET D 1 165 ? 92.986 47.039 142.617 1.00 38.26 165 MET D N 1
ATOM 7992 C CA . MET D 1 165 ? 92.470 47.132 143.974 1.00 38.94 165 MET D CA 1
ATOM 7993 C C . MET D 1 165 ? 93.536 47.743 144.873 1.00 42.93 165 MET D C 1
ATOM 7994 O O . MET D 1 165 ? 93.206 48.573 145.709 1.00 43.21 165 MET D O 1
ATOM 7999 N N . LYS D 1 166 ? 94.818 47.368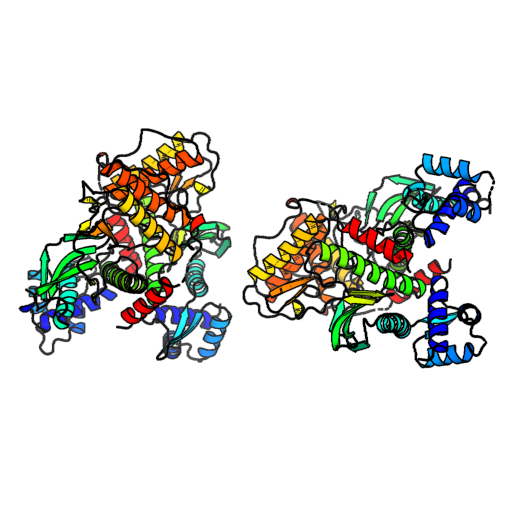 144.667 1.00 40.11 166 LYS D N 1
ATOM 8000 C CA . LYS D 1 166 ? 95.950 47.909 145.436 1.00 41.02 166 LYS D CA 1
ATOM 8001 C C . LYS D 1 166 ? 96.097 49.425 145.172 1.00 44.65 166 LYS D C 1
ATOM 8002 O O . LYS D 1 166 ? 96.150 50.203 146.119 1.00 45.01 166 LYS D O 1
ATOM 8008 N N . ALA D 1 167 ? 96.105 49.826 143.888 1.00 41.30 167 ALA D N 1
ATOM 8009 C CA . ALA D 1 167 ? 96.228 51.218 143.420 1.00 40.76 167 ALA D CA 1
ATOM 8010 C C . ALA D 1 167 ? 95.066 52.084 143.910 1.00 43.93 167 ALA D C 1
ATOM 8011 O O . ALA D 1 167 ? 95.290 53.222 144.310 1.00 45.75 167 ALA D O 1
ATOM 8013 N N . LEU D 1 168 ? 93.838 51.547 143.903 1.00 38.64 168 LEU D N 1
ATOM 8014 C CA . LEU D 1 168 ? 92.657 52.266 144.396 1.00 39.22 168 LEU D CA 1
ATOM 8015 C C . LEU D 1 168 ? 92.632 52.348 145.924 1.00 44.03 168 LEU D C 1
ATOM 8016 O O . LEU D 1 168 ? 92.353 53.415 146.468 1.00 46.84 168 LEU D O 1
ATOM 8021 N N . TYR D 1 169 ? 92.951 51.243 146.612 1.00 39.29 169 TYR D N 1
ATOM 8022 C CA . TYR D 1 169 ? 92.958 51.232 148.079 1.00 42.48 169 TYR D CA 1
ATOM 8023 C C . TYR D 1 169 ? 93.964 52.232 148.665 1.00 49.64 169 TYR D C 1
ATOM 8024 O O . TYR D 1 169 ? 93.655 52.869 149.660 1.00 51.35 169 TYR D O 1
ATOM 8033 N N . GLU D 1 170 ? 95.146 52.388 148.019 1.00 48.00 170 GLU D N 1
ATOM 8034 C CA . GLU D 1 170 ? 96.198 53.314 148.447 1.00 50.26 170 GLU D CA 1
ATOM 8035 C C . GLU D 1 170 ? 95.783 54.764 148.225 1.00 53.95 170 GLU D C 1
ATOM 8036 O O . GLU D 1 170 ? 96.347 55.660 148.851 1.00 56.42 170 GLU D O 1
ATOM 8042 N N . ARG D 1 171 ? 94.797 54.993 147.340 1.00 47.15 171 ARG D N 1
ATOM 8043 C CA . ARG D 1 171 ? 94.271 56.332 147.069 1.00 46.74 171 ARG D CA 1
ATOM 8044 C C . ARG D 1 171 ? 92.980 56.598 147.851 1.00 50.22 171 ARG D C 1
ATOM 8045 O O . ARG D 1 171 ? 92.235 57.525 147.530 1.00 50.31 171 ARG D O 1
ATOM 8053 N N . LYS D 1 172 ? 92.735 55.797 148.899 1.00 46.88 172 LYS D N 1
ATOM 8054 C CA . LYS D 1 172 ? 91.575 55.919 149.785 1.00 48.28 172 LYS D CA 1
ATOM 8055 C C . LYS D 1 172 ? 90.209 55.750 149.070 1.00 51.69 172 LYS D C 1
ATOM 8056 O O . LYS D 1 172 ? 89.216 56.362 149.472 1.00 53.56 172 LYS D O 1
ATOM 8062 N N . PHE D 1 173 ? 90.161 54.923 148.004 1.00 46.34 173 PHE D N 1
ATOM 8063 C CA . PHE D 1 173 ? 88.906 54.626 147.322 1.00 43.53 173 PHE D CA 1
ATOM 8064 C C . PHE D 1 173 ? 88.146 53.585 148.176 1.00 45.10 173 PHE D C 1
ATOM 8065 O O . PHE D 1 173 ? 88.796 52.769 148.849 1.00 44.07 173 PHE D O 1
ATOM 8073 N N . PRO D 1 174 ? 86.796 53.548 148.129 1.00 41.26 174 PRO D N 1
ATOM 8074 C CA . PRO D 1 174 ? 86.076 52.497 148.878 1.00 41.98 174 PRO D CA 1
ATOM 8075 C C . PRO D 1 174 ? 86.074 51.151 148.117 1.00 44.16 174 PRO D C 1
ATOM 8076 O O . PRO D 1 174 ? 85.165 50.820 147.323 1.00 42.22 174 PRO D O 1
ATOM 8080 N N . VAL D 1 175 ? 87.172 50.410 148.304 1.00 40.77 175 VAL D N 1
ATOM 8081 C CA . VAL D 1 175 ? 87.397 49.095 147.670 1.00 38.47 175 VAL D CA 1
ATOM 8082 C C . VAL D 1 175 ? 87.846 48.172 148.810 1.00 43.52 175 VAL D C 1
ATOM 8083 O O . VAL D 1 175 ? 88.336 48.698 149.814 1.00 42.95 175 VAL D O 1
ATOM 8087 N N . PRO D 1 176 ? 87.704 46.827 148.716 1.00 41.89 176 PRO D N 1
ATOM 8088 C CA . PRO D 1 176 ? 88.224 45.978 149.797 1.00 42.81 176 PRO D CA 1
ATOM 8089 C C . PRO D 1 176 ? 89.748 46.067 149.865 1.00 46.49 176 PRO D C 1
ATOM 8090 O O . PRO D 1 176 ? 90.394 46.318 148.856 1.00 44.02 176 PRO D O 1
ATOM 8094 N N . LYS D 1 177 ? 90.331 45.886 151.054 1.00 43.97 177 LYS D N 1
ATOM 8095 C CA . LYS D 1 177 ? 91.789 45.858 151.153 1.00 43.30 177 LYS D CA 1
ATOM 8096 C C . LYS D 1 177 ? 92.299 44.575 150.450 1.00 46.29 177 LYS D C 1
ATOM 8097 O O . LYS D 1 177 ? 91.826 43.484 150.786 1.00 44.88 177 LYS D O 1
ATOM 8103 N N . PRO D 1 178 ? 93.248 44.671 149.481 1.00 41.95 178 PRO D N 1
ATOM 8104 C CA . PRO D 1 178 ? 93.761 43.440 148.844 1.00 41.63 178 PRO D CA 1
ATOM 8105 C C . PRO D 1 178 ? 94.732 42.715 149.772 1.00 46.07 178 PRO D C 1
ATOM 8106 O O . PRO D 1 178 ? 95.533 43.367 150.451 1.00 48.11 178 PRO D O 1
ATOM 8110 N N . ILE D 1 179 ? 94.604 41.387 149.879 1.00 42.29 179 ILE D N 1
ATOM 8111 C CA . ILE D 1 179 ? 95.417 40.596 150.811 1.00 43.95 179 ILE D CA 1
ATOM 8112 C C . ILE D 1 179 ? 96.475 39.800 150.063 1.00 50.68 179 ILE D C 1
ATOM 8113 O O . ILE D 1 179 ? 97.663 39.933 150.354 1.00 53.29 179 ILE D O 1
ATOM 8118 N N . ASP D 1 180 ? 96.044 38.970 149.107 1.00 45.65 180 ASP D N 1
ATOM 8119 C CA . ASP D 1 180 ? 96.950 38.129 148.355 1.00 44.35 180 ASP D CA 1
ATOM 8120 C C . ASP D 1 180 ? 96.405 37.780 146.996 1.00 46.52 180 ASP D C 1
ATOM 8121 O O . ASP D 1 180 ? 95.236 38.019 146.698 1.00 42.16 180 ASP D O 1
ATOM 8126 N N . TYR D 1 181 ? 97.282 37.194 146.172 1.00 43.65 181 TYR D N 1
ATOM 8127 C CA . TYR D 1 181 ? 96.994 36.807 144.825 1.00 42.30 181 TYR D CA 1
ATOM 8128 C C . TYR D 1 181 ? 97.776 35.535 144.444 1.00 44.25 181 TYR D C 1
ATOM 8129 O O . TYR D 1 181 ? 98.935 35.387 144.830 1.00 44.19 181 TYR D O 1
ATOM 8138 N N . ASN D 1 182 ? 97.144 34.647 143.652 1.00 39.66 182 ASN D N 1
ATOM 8139 C CA . ASN D 1 182 ? 97.758 33.485 142.996 1.00 40.48 182 ASN D CA 1
ATOM 8140 C C . ASN D 1 182 ? 96.920 33.022 141.835 1.00 43.40 182 ASN D C 1
ATOM 8141 O O . ASN D 1 182 ? 95.727 32.771 142.014 1.00 44.75 182 ASN D O 1
ATOM 8146 N N . ARG D 1 183 ? 97.543 32.873 140.645 1.00 37.66 183 ARG D N 1
ATOM 8147 C CA . ARG D 1 183 ? 96.868 32.382 139.452 1.00 37.31 183 ARG D CA 1
ATOM 8148 C C . ARG D 1 183 ? 95.630 33.231 139.121 1.00 39.58 183 ARG D C 1
ATOM 8149 O O . ARG D 1 183 ? 95.751 34.418 138.864 1.00 39.88 183 ARG D O 1
ATOM 8157 N N . HIS D 1 184 ? 94.456 32.641 139.184 1.00 35.95 184 HIS D N 1
ATOM 8158 C CA . HIS D 1 184 ? 93.181 33.301 138.910 1.00 34.88 184 HIS D CA 1
ATOM 8159 C C . HIS D 1 184 ? 92.452 33.687 140.214 1.00 37.99 184 HIS D C 1
ATOM 8160 O O . HIS D 1 184 ? 91.277 34.065 140.173 1.00 36.95 184 HIS D O 1
ATOM 8167 N N . ALA D 1 185 ? 93.150 33.576 141.364 1.00 35.23 185 ALA D N 1
ATOM 8168 C CA . ALA D 1 185 ? 92.571 33.834 142.692 1.00 35.59 185 ALA D CA 1
ATOM 8169 C C . ALA D 1 185 ? 93.051 35.139 143.321 1.00 41.49 185 ALA D C 1
ATOM 8170 O O . ALA D 1 185 ? 94.247 35.428 143.324 1.00 41.02 185 ALA D O 1
ATOM 8172 N N . VAL D 1 186 ? 92.110 35.894 143.913 1.00 37.21 186 VAL D N 1
ATOM 8173 C CA . VAL D 1 186 ? 92.406 37.135 144.639 1.00 36.21 186 VAL D CA 1
ATOM 8174 C C . VAL D 1 186 ? 91.744 36.973 145.996 1.00 40.13 186 VAL D C 1
ATOM 8175 O O . VAL D 1 186 ? 90.561 36.597 146.082 1.00 39.36 186 VAL D O 1
ATOM 8179 N N . VAL D 1 187 ? 92.529 37.217 147.053 1.00 36.80 187 VAL D N 1
ATOM 8180 C CA . VAL D 1 187 ? 92.063 37.195 148.434 1.00 37.69 187 VAL D CA 1
ATOM 8181 C C . VAL D 1 187 ? 92.027 38.658 148.859 1.00 43.16 187 VAL D C 1
ATOM 8182 O O . VAL D 1 187 ? 92.973 39.408 148.606 1.00 43.39 187 VAL D O 1
ATOM 8186 N N . MET D 1 188 ? 90.915 39.069 149.463 1.00 40.51 188 MET D N 1
ATOM 8187 C CA . MET D 1 188 ? 90.727 40.453 149.883 1.00 40.12 188 MET D CA 1
ATOM 8188 C C . MET D 1 188 ? 89.877 40.506 151.153 1.00 46.16 188 MET D C 1
ATOM 8189 O O . MET D 1 188 ? 89.308 39.498 151.579 1.00 47.56 188 MET D O 1
ATOM 8194 N N . GLU D 1 189 ? 89.744 41.710 151.709 1.00 42.36 189 GLU D N 1
ATOM 8195 C CA . GLU D 1 189 ? 88.921 42.007 152.865 1.00 42.99 189 GLU D CA 1
ATOM 8196 C C . GLU D 1 189 ? 87.460 41.621 152.580 1.00 47.01 189 GLU D C 1
ATOM 8197 O O . GLU D 1 189 ? 86.947 41.900 151.498 1.00 45.97 189 GLU D O 1
ATOM 8203 N N . LEU D 1 190 ? 86.814 40.972 153.534 1.00 46.06 190 LEU D N 1
ATOM 8204 C CA . LEU D 1 190 ? 85.397 40.640 153.462 1.00 46.36 190 LEU D CA 1
ATOM 8205 C C . LEU D 1 190 ? 84.625 41.867 153.962 1.00 49.32 190 LEU D C 1
ATOM 8206 O O . LEU D 1 190 ? 84.789 42.259 155.113 1.00 50.75 190 LEU D O 1
ATOM 8211 N N . ILE D 1 191 ? 83.800 42.460 153.107 1.00 44.52 191 ILE D N 1
ATOM 8212 C CA . ILE D 1 191 ? 82.992 43.624 153.451 1.00 45.46 191 ILE D CA 1
ATOM 8213 C C . ILE D 1 191 ? 81.715 43.134 154.123 1.00 51.09 191 ILE D C 1
ATOM 8214 O O . ILE D 1 191 ? 81.071 42.199 153.641 1.00 49.32 191 ILE D O 1
ATOM 8219 N N . ASN D 1 192 ? 81.369 43.746 155.250 1.00 52.25 192 ASN D N 1
ATOM 8220 C CA . ASN D 1 192 ? 80.167 43.388 155.979 1.00 53.46 192 ASN D CA 1
ATOM 8221 C C . ASN D 1 192 ? 78.994 44.188 155.473 1.00 58.00 192 ASN D C 1
ATOM 8222 O O . ASN D 1 192 ? 78.731 45.287 155.946 1.00 62.49 192 ASN D O 1
ATOM 8227 N N . GLY D 1 193 ? 78.298 43.610 154.514 1.00 51.34 193 GLY D N 1
ATOM 8228 C CA . GLY D 1 193 ? 77.126 44.191 153.884 1.00 50.89 193 GLY D CA 1
ATOM 8229 C C . GLY D 1 193 ? 76.518 43.286 152.830 1.00 54.53 193 GLY D C 1
ATOM 8230 O O . GLY D 1 193 ? 76.761 42.076 152.794 1.00 52.86 193 GLY D O 1
ATOM 8231 N N . TYR D 1 194 ? 75.722 43.879 151.960 1.00 49.88 194 TYR D N 1
ATOM 8232 C CA . TYR D 1 194 ? 75.003 43.167 150.919 1.00 46.63 194 TYR D CA 1
ATOM 8233 C C . TYR D 1 194 ? 75.065 43.956 149.650 1.00 48.24 194 TYR D C 1
ATOM 8234 O O . TYR D 1 194 ? 75.084 45.182 149.723 1.00 46.40 194 TYR D O 1
ATOM 8243 N N . PRO D 1 195 ? 75.035 43.297 148.462 1.00 46.25 195 PRO D N 1
ATOM 8244 C CA . PRO D 1 195 ? 75.007 44.081 147.221 1.00 44.38 195 PRO D CA 1
ATOM 8245 C C . PRO D 1 195 ? 73.729 44.892 147.212 1.00 48.22 195 PRO D C 1
ATOM 8246 O O . PRO D 1 195 ? 72.704 44.461 147.748 1.00 49.83 195 PRO D O 1
ATOM 8250 N N . LEU D 1 196 ? 73.833 46.100 146.677 1.00 43.52 196 LEU D N 1
ATOM 8251 C CA . LEU D 1 196 ? 72.739 47.054 146.566 1.00 43.57 196 LEU D CA 1
ATOM 8252 C C . LEU D 1 196 ? 71.470 46.414 145.943 1.00 47.35 196 LEU D C 1
ATOM 8253 O O . LEU D 1 196 ? 70.365 46.730 146.367 1.00 47.97 196 LEU D O 1
ATOM 8258 N N . CYS D 1 197 ? 71.642 45.450 145.004 1.00 46.59 197 CYS D N 1
ATOM 8259 C CA . CYS D 1 197 ? 70.535 44.732 144.349 1.00 47.87 197 CYS D CA 1
ATOM 8260 C C . CYS D 1 197 ? 69.637 43.973 145.341 1.00 52.34 197 CYS D C 1
ATOM 8261 O O . CYS D 1 197 ? 68.443 43.803 145.082 1.00 53.11 197 CYS D O 1
ATOM 8264 N N . GLN D 1 198 ? 70.204 43.541 146.483 1.00 47.66 198 GLN D N 1
ATOM 8265 C CA . GLN D 1 198 ? 69.461 42.824 147.518 1.00 48.33 198 GLN D CA 1
ATOM 8266 C C . GLN D 1 198 ? 68.846 43.752 148.569 1.00 51.67 198 GLN D C 1
ATOM 8267 O O . GLN D 1 198 ? 68.166 43.269 149.480 1.00 53.42 198 GLN D O 1
ATOM 8273 N N . ILE D 1 199 ? 69.064 45.076 148.442 1.00 46.78 199 ILE D N 1
ATOM 8274 C CA . ILE D 1 199 ? 68.523 46.061 149.389 1.00 49.39 199 ILE D CA 1
ATOM 8275 C C . ILE D 1 199 ? 67.224 46.700 148.880 1.00 53.67 199 ILE D C 1
ATOM 8276 O O . ILE D 1 199 ? 67.202 47.306 147.817 1.00 50.08 199 ILE D O 1
ATOM 8281 N N . HIS D 1 200 ? 66.150 46.542 149.622 1.00 56.46 200 HIS D N 1
ATOM 8282 C CA . HIS D 1 200 ? 64.843 47.078 149.234 1.00 59.16 200 HIS D CA 1
ATOM 8283 C C . HIS D 1 200 ? 64.427 48.288 150.049 1.00 66.09 200 HIS D C 1
ATOM 8284 O O . HIS D 1 200 ? 63.556 49.053 149.617 1.00 66.67 200 HIS D O 1
ATOM 8291 N N . HIS D 1 201 ? 65.075 48.475 151.218 1.00 63.36 201 HIS D N 1
ATOM 8292 C CA . HIS D 1 201 ? 64.826 49.596 152.119 1.00 64.37 201 HIS D CA 1
ATOM 8293 C C . HIS D 1 201 ? 66.115 50.200 152.650 1.00 63.72 201 HIS D C 1
ATOM 8294 O O . HIS D 1 201 ? 66.975 49.491 153.175 1.00 60.92 201 HIS D O 1
ATOM 8301 N N . VAL D 1 202 ? 66.221 51.523 152.530 1.00 59.76 202 VAL D N 1
ATOM 8302 C CA . VAL D 1 202 ? 67.332 52.341 153.002 1.00 59.10 202 VAL D CA 1
ATOM 8303 C C . VAL D 1 202 ? 66.711 53.585 153.655 1.00 62.82 202 VAL D C 1
ATOM 8304 O O . VAL D 1 202 ? 65.721 54.103 153.138 1.00 61.04 202 VAL D O 1
ATOM 8308 N N . GLU D 1 203 ? 67.253 54.016 154.802 1.00 61.34 203 GLU D N 1
ATOM 8309 C CA . GLU D 1 203 ? 66.727 55.145 155.566 1.00 65.60 203 GLU D CA 1
ATOM 8310 C C . GLU D 1 203 ? 66.697 56.438 154.765 1.00 69.11 203 GLU D C 1
ATOM 8311 O O . GLU D 1 203 ? 65.660 57.100 154.720 1.00 69.08 203 GLU D O 1
ATOM 8317 N N . ASP D 1 204 ? 67.815 56.760 154.098 1.00 63.71 204 ASP D N 1
ATOM 8318 C CA . ASP D 1 204 ? 67.949 57.971 153.307 1.00 63.14 204 ASP D CA 1
ATOM 8319 C C . ASP D 1 204 ? 68.497 57.647 151.907 1.00 65.25 204 ASP D C 1
ATOM 8320 O O . ASP D 1 204 ? 69.717 57.629 151.717 1.00 63.52 204 ASP D O 1
ATOM 8325 N N . PRO D 1 205 ? 67.600 57.397 150.911 1.00 61.49 205 PRO D N 1
ATOM 8326 C CA . PRO D 1 205 ? 68.077 57.086 149.544 1.00 59.09 205 PRO D CA 1
ATOM 8327 C C . PRO D 1 205 ? 68.970 58.156 148.934 1.00 64.69 205 PRO D C 1
ATOM 8328 O O . PRO D 1 205 ? 69.889 57.810 148.191 1.00 62.80 205 PRO D O 1
ATOM 8332 N N . ALA D 1 206 ? 68.722 59.445 149.264 1.00 63.51 206 ALA D N 1
ATOM 8333 C CA . ALA D 1 206 ? 69.509 60.579 148.755 1.00 63.14 206 ALA D CA 1
ATOM 8334 C C . ALA D 1 206 ? 70.987 60.486 149.115 1.00 65.98 206 ALA D C 1
ATOM 8335 O O . ALA D 1 206 ? 71.824 60.781 148.271 1.00 64.84 206 ALA D O 1
ATOM 8337 N N . SER D 1 207 ? 71.306 60.045 150.343 1.00 63.38 207 SER D N 1
ATOM 8338 C CA . SER D 1 207 ? 72.682 59.905 150.823 1.00 62.71 207 SER D CA 1
ATOM 8339 C C . SER D 1 207 ? 73.439 58.787 150.134 1.00 62.97 207 SER D C 1
ATOM 8340 O O . SER D 1 207 ? 74.641 58.912 149.917 1.00 62.09 207 SER D O 1
ATOM 8343 N N . VAL D 1 208 ? 72.752 57.678 149.842 1.00 58.03 208 VAL D N 1
ATOM 8344 C CA . VAL D 1 208 ? 73.354 56.528 149.168 1.00 55.12 208 VAL D CA 1
ATOM 8345 C C . VAL D 1 208 ? 73.559 56.882 147.686 1.00 55.92 208 VAL D C 1
ATOM 8346 O O . VAL D 1 208 ? 74.607 56.572 147.116 1.00 53.90 208 VAL D O 1
ATOM 8350 N N . TYR D 1 209 ? 72.566 57.573 147.086 1.00 52.62 209 TYR D N 1
ATOM 8351 C CA . TYR D 1 209 ? 72.619 58.048 145.702 1.00 51.99 209 TYR D CA 1
ATOM 8352 C C . TYR D 1 209 ? 73.835 58.970 145.549 1.00 57.54 209 TYR D C 1
ATOM 8353 O O . TYR D 1 209 ? 74.646 58.751 144.661 1.00 57.28 209 TYR D O 1
ATOM 8362 N N . ASP D 1 210 ? 73.956 59.982 146.438 1.00 55.68 210 ASP D N 1
ATOM 8363 C CA . ASP D 1 210 ? 75.055 60.943 146.457 1.00 55.47 210 ASP D CA 1
ATOM 8364 C C . ASP D 1 210 ? 76.395 60.257 146.586 1.00 58.79 210 ASP D C 1
ATOM 8365 O O . ASP D 1 210 ? 77.346 60.669 145.928 1.00 57.00 210 ASP D O 1
ATOM 8370 N N . GLU D 1 211 ? 76.472 59.210 147.424 1.00 56.94 211 GLU D N 1
ATOM 8371 C CA . GLU D 1 211 ? 77.698 58.448 147.634 1.00 56.20 211 GLU D CA 1
ATOM 8372 C C . GLU D 1 211 ? 78.105 57.676 146.378 1.00 55.95 211 GLU D C 1
ATOM 8373 O O . GLU D 1 211 ? 79.292 57.613 146.063 1.00 54.66 211 GLU D O 1
ATOM 8379 N N . ALA D 1 212 ? 77.122 57.124 145.638 1.00 51.10 212 ALA D N 1
ATOM 8380 C CA . ALA D 1 212 ? 77.386 56.387 144.402 1.00 48.32 212 ALA D CA 1
ATOM 8381 C C . ALA D 1 212 ? 77.852 57.362 143.318 1.00 51.60 212 ALA D C 1
ATOM 8382 O O . ALA D 1 212 ? 78.862 57.097 142.677 1.00 49.93 212 ALA D O 1
ATOM 8384 N N . MET D 1 213 ? 77.196 58.535 143.203 1.00 49.83 213 MET D N 1
ATOM 8385 C CA . MET D 1 213 ? 77.588 59.576 142.248 1.00 49.70 213 MET D CA 1
ATOM 8386 C C . MET D 1 213 ? 78.983 60.148 142.529 1.00 52.40 213 MET D C 1
ATOM 8387 O O . MET D 1 213 ? 79.744 60.364 141.581 1.00 50.82 213 MET D O 1
ATOM 8392 N N . GLU D 1 214 ? 79.320 60.363 143.822 1.00 47.92 214 GLU D N 1
ATOM 8393 C CA . GLU D 1 214 ? 80.634 60.860 144.258 1.00 48.38 214 GLU D CA 1
ATOM 8394 C C . GLU D 1 214 ? 81.735 59.866 143.895 1.00 49.95 214 GLU D C 1
ATOM 8395 O O . GLU D 1 214 ? 82.845 60.284 143.600 1.00 50.22 214 GLU D O 1
ATOM 8401 N N . LEU D 1 215 ? 81.433 58.548 143.931 1.00 46.42 215 LEU D N 1
ATOM 8402 C CA . LEU D 1 215 ? 82.385 57.493 143.551 1.00 44.86 215 LEU D CA 1
ATOM 8403 C C . LEU D 1 215 ? 82.705 57.566 142.047 1.00 45.93 215 LEU D C 1
ATOM 8404 O O . LEU D 1 215 ? 83.874 57.468 141.661 1.00 45.90 215 LEU D O 1
ATOM 8409 N N . ILE D 1 216 ? 81.685 57.759 141.209 1.00 41.57 216 ILE D N 1
ATOM 8410 C CA . ILE D 1 216 ? 81.863 57.951 139.762 1.00 41.24 216 ILE D CA 1
ATOM 8411 C C . ILE D 1 216 ? 82.785 59.153 139.525 1.00 48.50 216 ILE D C 1
ATOM 8412 O O . ILE D 1 216 ? 83.726 59.040 138.736 1.00 49.99 216 ILE D O 1
ATOM 8417 N N . VAL D 1 217 ? 82.540 60.286 140.238 1.00 46.80 217 VAL D N 1
ATOM 8418 C CA . VAL D 1 217 ? 83.323 61.526 140.122 1.00 47.29 217 VAL D CA 1
ATOM 8419 C C . VAL D 1 217 ? 84.780 61.298 140.531 1.00 50.33 217 VAL D C 1
ATOM 8420 O O . VAL D 1 217 ? 85.675 61.631 139.752 1.00 50.40 217 VAL D O 1
ATOM 8424 N N . LYS D 1 218 ? 85.015 60.703 141.725 1.00 47.46 218 LYS D N 1
ATOM 8425 C CA . LYS D 1 218 ? 86.363 60.416 142.248 1.00 48.06 218 LYS D CA 1
ATOM 8426 C C . LYS D 1 218 ? 87.147 59.536 141.287 1.00 50.93 218 LYS D C 1
ATOM 8427 O O . LYS D 1 218 ? 88.313 59.828 141.011 1.00 50.70 218 LYS D O 1
ATOM 8433 N N . LEU D 1 219 ? 86.496 58.486 140.736 1.00 46.36 219 LEU D N 1
ATOM 8434 C CA . LEU D 1 219 ? 87.116 57.610 139.741 1.00 44.17 219 LEU D CA 1
ATOM 8435 C C . LEU D 1 219 ? 87.578 58.407 138.516 1.00 44.66 219 LEU D C 1
ATOM 8436 O O . LEU D 1 219 ? 88.723 58.248 138.082 1.00 42.41 219 LEU D O 1
ATOM 8441 N N . ALA D 1 220 ? 86.680 59.255 137.967 1.00 41.99 220 ALA D N 1
ATOM 8442 C CA . ALA D 1 220 ? 86.958 60.082 136.786 1.00 42.61 220 ALA D CA 1
ATOM 8443 C C . ALA D 1 220 ? 88.085 61.077 137.040 1.00 47.13 220 ALA D C 1
ATOM 8444 O O . ALA D 1 220 ? 88.915 61.252 136.154 1.00 45.29 220 ALA D O 1
ATOM 8446 N N . ASN D 1 221 ? 88.144 61.686 138.264 1.00 45.03 221 ASN D N 1
ATOM 8447 C CA . ASN D 1 221 ? 89.227 62.603 138.665 1.00 45.96 221 ASN D CA 1
ATOM 8448 C C . ASN D 1 221 ? 90.555 61.860 138.741 1.00 50.46 221 ASN D C 1
ATOM 8449 O O . ASN D 1 221 ? 91.606 62.480 138.662 1.00 51.97 221 ASN D O 1
ATOM 8454 N N . HIS D 1 222 ? 90.510 60.523 138.889 1.00 46.40 222 HIS D N 1
ATOM 8455 C CA . HIS D 1 222 ? 91.707 59.697 138.898 1.00 45.78 222 HIS D CA 1
ATOM 8456 C C . HIS D 1 222 ? 91.966 59.032 137.521 1.00 48.84 222 HIS D C 1
ATOM 8457 O O . HIS D 1 222 ? 92.851 58.192 137.395 1.00 50.10 222 HIS D O 1
ATOM 8464 N N . GLY D 1 223 ? 91.229 59.458 136.498 1.00 44.74 223 GLY D N 1
ATOM 8465 C CA . GLY D 1 223 ? 91.383 58.978 135.123 1.00 43.77 223 GLY D CA 1
ATOM 8466 C C . GLY D 1 223 ? 90.654 57.704 134.757 1.00 46.44 223 GLY D C 1
ATOM 8467 O O . GLY D 1 223 ? 90.949 57.097 133.718 1.00 45.80 223 GLY D O 1
ATOM 8468 N N . LEU D 1 224 ? 89.669 57.301 135.581 1.00 43.42 224 LEU D N 1
ATOM 8469 C CA . LEU D 1 224 ? 88.936 56.051 135.358 1.00 41.58 224 LEU D CA 1
ATOM 8470 C C . LEU D 1 224 ? 87.447 56.157 135.259 1.00 43.49 224 LEU D C 1
ATOM 8471 O O . LEU D 1 224 ? 86.819 56.964 135.939 1.00 42.76 224 LEU D O 1
ATOM 8476 N N . ILE D 1 225 ? 86.867 55.303 134.423 1.00 39.52 225 ILE D N 1
ATOM 8477 C CA . ILE D 1 225 ? 85.409 55.151 134.303 1.00 39.22 225 ILE D CA 1
ATOM 8478 C C . ILE D 1 225 ? 85.183 53.675 134.563 1.00 41.78 225 ILE D C 1
ATOM 8479 O O . ILE D 1 225 ? 85.817 52.849 133.927 1.00 41.44 225 ILE D O 1
ATOM 8484 N N . HIS D 1 226 ? 84.335 53.341 135.508 1.00 38.49 226 HIS D N 1
ATOM 8485 C CA . HIS D 1 226 ? 84.070 51.951 135.900 1.00 36.84 226 HIS D CA 1
ATOM 8486 C C . HIS D 1 226 ? 83.652 51.054 134.724 1.00 41.32 226 HIS D C 1
ATOM 8487 O O . HIS D 1 226 ? 84.194 49.943 134.579 1.00 39.56 226 HIS D O 1
ATOM 8494 N N . GLY D 1 227 ? 82.651 51.505 133.949 1.00 37.72 227 GLY D N 1
ATOM 8495 C CA . GLY D 1 227 ? 82.166 50.758 132.787 1.00 37.06 227 GLY D CA 1
ATOM 8496 C C . GLY D 1 227 ? 81.025 49.790 133.037 1.00 39.59 227 GLY D C 1
ATOM 8497 O O . GLY D 1 227 ? 80.306 49.442 132.094 1.00 39.46 227 GLY D O 1
ATOM 8498 N N . ASP D 1 228 ? 80.866 49.327 134.297 1.00 35.94 228 ASP D N 1
ATOM 8499 C CA . ASP D 1 228 ? 79.826 48.371 134.726 1.00 36.45 228 ASP D CA 1
ATOM 8500 C C . ASP D 1 228 ? 79.281 48.791 136.094 1.00 39.77 228 ASP D C 1
ATOM 8501 O O . ASP D 1 228 ? 79.019 47.935 136.935 1.00 39.22 228 ASP D O 1
ATOM 8506 N N . PHE D 1 229 ? 79.204 50.101 136.348 1.00 37.40 229 PHE D N 1
ATOM 8507 C CA . PHE D 1 229 ? 78.810 50.642 137.644 1.00 39.41 229 PHE D CA 1
ATOM 8508 C C . PHE D 1 229 ? 77.334 50.322 137.931 1.00 43.93 229 PHE D C 1
ATOM 8509 O O . PHE D 1 229 ? 76.454 50.791 137.201 1.00 44.57 229 PHE D O 1
ATOM 8517 N N . ASN D 1 230 ? 77.079 49.443 138.934 1.00 40.40 230 ASN D N 1
ATOM 8518 C CA . ASN D 1 230 ? 75.717 48.979 139.185 1.00 39.92 230 ASN D CA 1
ATOM 8519 C C . ASN D 1 230 ? 75.491 48.402 140.565 1.00 42.65 230 ASN D C 1
ATOM 8520 O O . ASN D 1 230 ? 76.423 48.257 141.351 1.00 41.65 230 ASN D O 1
ATOM 8525 N N . GLU D 1 231 ? 74.241 48.000 140.804 1.00 38.25 231 GLU D N 1
ATOM 8526 C CA . GLU D 1 231 ? 73.737 47.433 142.045 1.00 38.82 231 GLU D CA 1
ATOM 8527 C C . GLU D 1 231 ? 74.322 46.050 142.390 1.00 42.25 231 GLU D C 1
ATOM 8528 O O . GLU D 1 231 ? 74.225 45.631 143.543 1.00 42.55 231 GLU D O 1
ATOM 8534 N N . PHE D 1 232 ? 74.923 45.356 141.410 1.00 39.11 232 PHE D N 1
ATOM 8535 C CA . PHE D 1 232 ? 75.515 44.029 141.612 1.00 38.72 232 PHE D CA 1
ATOM 8536 C C . PHE D 1 232 ? 76.943 44.084 142.120 1.00 44.04 232 PHE D C 1
ATOM 8537 O O . PHE D 1 232 ? 77.410 43.128 142.744 1.00 46.05 232 PHE D O 1
ATOM 8545 N N . ASN D 1 233 ? 77.642 45.191 141.882 1.00 40.15 233 ASN D N 1
ATOM 8546 C CA . ASN D 1 233 ? 79.038 45.273 142.306 1.00 40.48 233 ASN D CA 1
ATOM 8547 C C . ASN D 1 233 ? 79.367 46.343 143.365 1.00 43.94 233 ASN D C 1
ATOM 8548 O O . ASN D 1 233 ? 80.542 46.592 143.668 1.00 41.97 233 ASN D O 1
ATOM 8553 N N . LEU D 1 234 ? 78.304 46.925 143.961 1.00 41.90 234 LEU D N 1
ATOM 8554 C CA . LEU D 1 234 ? 78.376 47.900 145.043 1.00 41.41 234 LEU D CA 1
ATOM 8555 C C . LEU D 1 234 ? 77.745 47.281 146.251 1.00 47.63 234 LEU D C 1
ATOM 8556 O O . LEU D 1 234 ? 76.556 46.946 146.246 1.00 48.52 234 LEU D O 1
ATOM 8561 N N . ILE D 1 235 ? 78.547 47.109 147.291 1.00 44.41 235 ILE D N 1
ATOM 8562 C CA . ILE D 1 235 ? 78.104 46.550 148.556 1.00 44.05 235 ILE D CA 1
ATOM 8563 C C . ILE D 1 235 ? 77.757 47.679 149.498 1.00 46.85 235 ILE D C 1
ATOM 8564 O O . ILE D 1 235 ? 78.507 48.635 149.609 1.00 44.83 235 ILE D O 1
ATOM 8569 N N . LEU D 1 236 ? 76.607 47.548 150.179 1.00 44.73 236 LEU D N 1
ATOM 8570 C CA . LEU D 1 236 ? 76.134 48.495 151.154 1.00 45.47 236 LEU D CA 1
ATOM 8571 C C . LEU D 1 236 ? 76.314 47.878 152.526 1.00 49.56 236 LEU D C 1
ATOM 8572 O O . LEU D 1 236 ? 75.784 46.798 152.797 1.00 48.26 236 LEU D O 1
ATOM 8577 N N . ASP D 1 237 ? 77.088 48.534 153.384 1.00 48.39 237 ASP D N 1
ATOM 8578 C CA . ASP D 1 237 ? 77.267 48.035 154.752 1.00 51.01 237 ASP D CA 1
ATOM 8579 C C . ASP D 1 237 ? 76.111 48.505 155.674 1.00 55.47 237 ASP D C 1
ATOM 8580 O O . ASP D 1 237 ? 75.182 49.169 155.212 1.00 54.06 237 ASP D O 1
ATOM 8585 N N . GLU D 1 238 ? 76.168 48.156 156.968 1.00 55.74 238 GLU D N 1
ATOM 8586 C CA . GLU D 1 238 ? 75.144 48.518 157.952 1.00 58.91 238 GLU D CA 1
ATOM 8587 C C . GLU D 1 238 ? 74.971 50.044 158.157 1.00 62.28 238 GLU D C 1
ATOM 8588 O O . GLU D 1 238 ? 73.897 50.477 158.583 1.00 59.88 238 GLU D O 1
ATOM 8594 N N . SER D 1 239 ? 76.011 50.844 157.797 1.00 59.27 239 SER D N 1
ATOM 8595 C CA . SER D 1 239 ? 76.012 52.310 157.913 1.00 59.74 239 SER D CA 1
ATOM 8596 C C . SER D 1 239 ? 75.647 52.992 156.581 1.00 59.45 239 SER D C 1
ATOM 8597 O O . SER D 1 239 ? 75.762 54.219 156.462 1.00 58.24 239 SER D O 1
ATOM 8600 N N . ASP D 1 240 ? 75.170 52.205 155.597 1.00 53.16 240 ASP D N 1
ATOM 8601 C CA . ASP D 1 240 ? 74.798 52.684 154.260 1.00 52.33 240 ASP D CA 1
ATOM 8602 C C . ASP D 1 240 ? 75.952 53.288 153.467 1.00 57.85 240 ASP D C 1
ATOM 8603 O O . ASP D 1 240 ? 75.747 54.208 152.663 1.00 58.68 240 ASP D O 1
ATOM 8608 N N . HIS D 1 241 ? 77.170 52.747 153.698 1.00 53.62 241 HIS D N 1
ATOM 8609 C CA A HIS D 1 241 ? 78.405 53.136 153.017 0.50 52.79 241 HIS D CA 1
ATOM 8610 C CA B HIS D 1 241 ? 78.352 53.151 152.964 0.50 51.07 241 HIS D CA 1
ATOM 8611 C C . HIS D 1 241 ? 78.636 52.122 151.889 1.00 54.29 241 HIS D C 1
ATOM 8612 O O . HIS D 1 241 ? 78.441 50.915 152.098 1.00 53.59 241 HIS D O 1
ATOM 8625 N N . ILE D 1 242 ? 79.016 52.606 150.705 1.00 49.10 242 ILE D N 1
ATOM 8626 C CA . ILE D 1 242 ? 79.249 51.784 149.519 1.00 46.95 242 ILE D CA 1
ATOM 8627 C C . ILE D 1 242 ? 80.708 51.353 149.345 1.00 48.75 242 ILE D C 1
ATOM 8628 O O . ILE D 1 242 ? 81.612 52.176 149.468 1.00 48.59 242 ILE D O 1
ATOM 8633 N N . THR D 1 243 ? 80.919 50.065 149.009 1.00 44.15 243 THR D N 1
ATOM 8634 C CA . THR D 1 243 ? 82.221 49.522 148.627 1.00 43.01 243 THR D CA 1
ATOM 8635 C C . THR D 1 243 ? 82.043 48.934 147.231 1.00 46.58 243 THR D C 1
ATOM 8636 O O . THR D 1 243 ? 81.056 48.247 146.954 1.00 45.24 243 THR D O 1
ATOM 8640 N N . MET D 1 244 ? 83.002 49.225 146.357 1.00 44.37 244 MET D N 1
ATOM 8641 C CA . MET D 1 244 ? 83.079 48.766 144.974 1.00 43.32 244 MET D CA 1
ATOM 8642 C C . MET D 1 244 ? 83.921 47.469 145.030 1.00 43.58 244 MET D C 1
ATOM 8643 O O . MET D 1 244 ? 85.023 47.489 145.562 1.00 41.77 244 MET D O 1
ATOM 8648 N N . ILE D 1 245 ? 83.370 46.338 144.554 1.00 39.80 245 ILE D N 1
ATOM 8649 C CA . ILE D 1 245 ? 84.018 45.010 144.662 1.00 38.56 245 ILE D CA 1
ATOM 8650 C C . ILE D 1 245 ? 84.373 44.297 143.345 1.00 39.72 245 ILE D C 1
ATOM 8651 O O . ILE D 1 245 ? 84.930 43.187 143.381 1.00 38.65 245 ILE D O 1
ATOM 8656 N N . ASP D 1 246 ? 84.020 44.894 142.207 1.00 36.93 246 ASP D N 1
ATOM 8657 C CA . ASP D 1 246 ? 84.269 44.307 140.893 1.00 37.21 246 ASP D CA 1
ATOM 8658 C C . ASP D 1 246 ? 84.407 45.455 139.900 1.00 42.01 246 ASP D C 1
ATOM 8659 O O . ASP D 1 246 ? 83.577 46.366 139.924 1.00 44.34 246 ASP D O 1
ATOM 8664 N N . PHE D 1 247 ? 85.497 45.465 139.097 1.00 36.02 247 PHE D N 1
ATOM 8665 C CA . PHE D 1 247 ? 85.780 46.520 138.104 1.00 36.12 247 PHE D CA 1
ATOM 8666 C C . PHE D 1 247 ? 86.649 45.894 136.993 1.00 38.66 247 PHE D C 1
ATOM 8667 O O . PHE D 1 247 ? 87.818 46.241 136.846 1.00 34.99 247 PHE D O 1
ATOM 8675 N N . PRO D 1 248 ? 86.103 44.926 136.223 1.00 36.70 248 PRO D N 1
ATOM 8676 C CA . PRO D 1 248 ? 86.946 44.206 135.252 1.00 36.25 248 PRO D CA 1
ATOM 8677 C C . PRO D 1 248 ? 87.353 44.942 133.984 1.00 40.57 248 PRO D C 1
ATOM 8678 O O . PRO D 1 248 ? 88.345 44.564 133.379 1.00 37.84 248 PRO D O 1
ATOM 8682 N N . GLN D 1 249 ? 86.536 45.926 133.533 1.00 39.76 249 GLN D N 1
ATOM 8683 C CA . GLN D 1 249 ? 86.734 46.571 132.243 1.00 39.05 249 GLN D CA 1
ATOM 8684 C C . GLN D 1 249 ? 86.652 48.083 132.307 1.00 42.89 249 GLN D C 1
ATOM 8685 O O . GLN D 1 249 ? 85.946 48.697 131.508 1.00 43.50 249 GLN D O 1
ATOM 8691 N N . MET D 1 250 ? 87.422 48.688 133.214 1.00 38.69 250 MET D N 1
ATOM 8692 C CA . MET D 1 250 ? 87.448 50.139 133.363 1.00 37.48 250 MET D CA 1
ATOM 8693 C C . MET D 1 250 ? 87.987 50.806 132.110 1.00 42.61 250 MET D C 1
ATOM 8694 O O . MET D 1 250 ? 88.820 50.244 131.399 1.00 40.95 250 MET D O 1
ATOM 8699 N N . VAL D 1 251 ? 87.418 51.956 131.793 1.00 40.45 251 VAL D N 1
ATOM 8700 C CA . VAL D 1 251 ? 87.743 52.745 130.611 1.00 39.60 251 VAL D CA 1
ATOM 8701 C C . VAL D 1 251 ? 88.534 53.987 131.106 1.00 41.92 251 VAL D C 1
ATOM 8702 O O . VAL D 1 251 ? 88.211 54.565 132.137 1.00 39.40 251 VAL D O 1
ATOM 8706 N N . SER D 1 252 ? 89.545 54.397 130.353 1.00 38.76 252 SER D N 1
ATOM 8707 C CA . SER D 1 252 ? 90.304 55.601 130.670 1.00 39.45 252 SER D CA 1
ATOM 8708 C C . SER D 1 252 ? 89.459 56.832 130.300 1.00 43.38 252 SER D C 1
ATOM 8709 O O . SER D 1 252 ? 88.732 56.787 129.303 1.00 43.12 252 SER D O 1
ATOM 8712 N N . THR D 1 253 ? 89.578 57.936 131.070 1.00 40.89 253 THR D N 1
ATOM 8713 C CA . THR D 1 253 ? 88.856 59.191 130.750 1.00 41.87 253 THR D CA 1
ATOM 8714 C C . THR D 1 253 ? 89.415 59.821 129.446 1.00 48.77 253 THR D C 1
ATOM 8715 O O . THR D 1 253 ? 88.808 60.731 128.870 1.00 48.50 253 THR D O 1
ATOM 8719 N N . SER D 1 254 ? 90.553 59.287 128.967 1.00 46.54 254 SER D N 1
ATOM 8720 C CA . SER D 1 254 ? 91.207 59.692 127.725 1.00 49.15 254 SER D CA 1
ATOM 8721 C C . SER D 1 254 ? 90.653 58.916 126.506 1.00 51.79 254 SER D C 1
ATOM 8722 O O . SER D 1 254 ? 90.990 59.264 125.374 1.00 52.35 254 SER D O 1
ATOM 8725 N N . HIS D 1 255 ? 89.808 57.881 126.731 1.00 44.80 255 HIS D N 1
ATOM 8726 C CA . HIS D 1 255 ? 89.212 57.096 125.640 1.00 43.88 255 HIS D CA 1
ATOM 8727 C C . HIS D 1 255 ? 88.436 58.034 124.717 1.00 47.31 255 HIS D C 1
ATOM 8728 O O . HIS D 1 255 ? 87.757 58.913 125.242 1.00 47.42 255 HIS D O 1
ATOM 8735 N N . PRO D 1 256 ? 88.469 57.876 123.363 1.00 45.26 256 PRO D N 1
ATOM 8736 C CA . PRO D 1 256 ? 87.698 58.790 122.498 1.00 46.11 256 PRO D CA 1
ATOM 8737 C C . PRO D 1 256 ? 86.212 58.889 122.848 1.00 49.55 256 PRO D C 1
ATOM 8738 O O . PRO D 1 256 ? 85.616 59.948 122.643 1.00 50.32 256 PRO D O 1
ATOM 8742 N N . ASN D 1 257 ? 85.631 57.817 123.429 1.00 45.00 257 ASN D N 1
ATOM 8743 C CA . ASN D 1 257 ? 84.214 57.790 123.813 1.00 44.89 257 ASN D CA 1
ATOM 8744 C C . ASN D 1 257 ? 83.992 57.748 125.314 1.00 47.56 257 ASN D C 1
ATOM 8745 O O . ASN D 1 257 ? 82.958 57.249 125.769 1.00 46.13 257 ASN D O 1
ATOM 8750 N N . ALA D 1 258 ? 84.951 58.280 126.083 1.00 44.88 258 ALA D N 1
ATOM 8751 C CA . ALA D 1 258 ? 84.906 58.310 127.546 1.00 44.17 258 ALA D CA 1
ATOM 8752 C C . ALA D 1 258 ? 83.614 58.925 128.091 1.00 48.40 258 ALA D C 1
ATOM 8753 O O . ALA D 1 258 ? 83.035 58.391 129.032 1.00 47.87 258 ALA D O 1
ATOM 8755 N N . GLU D 1 259 ? 83.153 60.030 127.489 1.00 45.95 259 GLU D N 1
ATOM 8756 C CA . GLU D 1 259 ? 81.950 60.715 127.956 1.00 46.22 259 GLU D CA 1
ATOM 8757 C C . GLU D 1 259 ? 80.721 59.817 127.956 1.00 47.47 259 GLU D C 1
ATOM 8758 O O . GLU D 1 259 ? 79.943 59.850 128.908 1.00 47.15 259 GLU D O 1
ATOM 8764 N N . TRP D 1 260 ? 80.548 59.026 126.886 1.00 42.81 260 TRP D N 1
ATOM 8765 C CA . TRP D 1 260 ? 79.444 58.090 126.763 1.00 42.09 260 TRP D CA 1
ATOM 8766 C C . TRP D 1 260 ? 79.502 57.049 127.900 1.00 46.24 260 TRP D C 1
ATOM 8767 O O . TRP D 1 260 ? 78.468 56.781 128.520 1.00 45.77 260 TRP D O 1
ATOM 8778 N N . TYR D 1 261 ? 80.711 56.474 128.177 1.00 40.88 261 TYR D N 1
ATOM 8779 C CA . TYR D 1 261 ? 80.904 55.486 129.242 1.00 38.11 261 TYR D CA 1
ATOM 8780 C C . TYR D 1 261 ? 80.614 56.073 130.609 1.00 40.16 261 TYR D C 1
ATOM 8781 O O . TYR D 1 261 ? 79.987 55.407 131.432 1.00 38.73 261 TYR D O 1
ATOM 8790 N N . PHE D 1 262 ? 81.037 57.333 130.833 1.00 37.15 262 PHE D N 1
ATOM 8791 C CA . PHE D 1 262 ? 80.790 58.066 132.065 1.00 38.56 262 PHE D CA 1
ATOM 8792 C C . PHE D 1 262 ? 79.265 58.272 132.250 1.00 44.22 262 PHE D C 1
ATOM 8793 O O . PHE D 1 262 ? 78.745 57.988 133.324 1.00 43.23 262 PHE D O 1
ATOM 8801 N N . ASP D 1 263 ? 78.565 58.773 131.200 1.00 42.26 263 ASP D N 1
ATOM 8802 C CA . ASP D 1 263 ? 77.121 59.026 131.221 1.00 42.16 263 ASP D CA 1
ATOM 8803 C C . ASP D 1 263 ? 76.336 57.746 131.400 1.00 44.06 263 ASP D C 1
ATOM 8804 O O . ASP D 1 263 ? 75.322 57.758 132.085 1.00 44.41 263 ASP D O 1
ATOM 8809 N N . ARG D 1 264 ? 76.814 56.637 130.807 1.00 38.10 264 ARG D N 1
ATOM 8810 C CA . ARG D 1 264 ? 76.149 55.348 130.942 1.00 36.80 264 ARG D CA 1
ATOM 8811 C C . ARG D 1 264 ? 76.194 54.881 132.404 1.00 40.86 264 ARG D C 1
ATOM 8812 O O . ARG D 1 264 ? 75.160 54.443 132.922 1.00 38.95 264 ARG D O 1
ATOM 8820 N N . ASP D 1 265 ? 77.368 55.026 133.079 1.00 37.68 265 ASP D N 1
ATOM 8821 C CA . ASP D 1 265 ? 77.501 54.646 134.500 1.00 37.69 265 ASP D CA 1
ATOM 8822 C C . ASP D 1 265 ? 76.553 55.485 135.382 1.00 43.86 265 ASP D C 1
ATOM 8823 O O . ASP D 1 265 ? 75.911 54.924 136.257 1.00 43.26 265 ASP D O 1
ATOM 8828 N N . VAL D 1 266 ? 76.476 56.820 135.143 1.00 41.55 266 VAL D N 1
ATOM 8829 C CA . VAL D 1 266 ? 75.588 57.760 135.856 1.00 42.09 266 VAL D CA 1
ATOM 8830 C C . VAL D 1 266 ? 74.124 57.338 135.668 1.00 47.50 266 VAL D C 1
ATOM 8831 O O . VAL D 1 266 ? 73.383 57.223 136.653 1.00 47.65 266 VAL D O 1
ATOM 8835 N N . LYS D 1 267 ? 73.726 57.075 134.414 1.00 44.53 267 LYS D N 1
ATOM 8836 C CA . LYS D 1 267 ? 72.358 56.670 134.077 1.00 45.33 267 LYS D CA 1
ATOM 8837 C C . LYS D 1 267 ? 71.937 55.351 134.700 1.00 47.90 267 LYS D C 1
ATOM 8838 O O . LYS D 1 267 ? 70.801 55.249 135.118 1.00 48.73 267 LYS D O 1
ATOM 8844 N N . CYS D 1 268 ? 72.837 54.358 134.788 1.00 43.77 268 CYS D N 1
ATOM 8845 C CA . CYS D 1 268 ? 72.536 53.069 135.409 1.00 42.94 268 CYS D CA 1
ATOM 8846 C C . CYS D 1 268 ? 72.201 53.234 136.880 1.00 47.32 268 CYS D C 1
ATOM 8847 O O . CYS D 1 268 ? 71.237 52.627 137.348 1.00 47.26 268 CYS D O 1
ATOM 8850 N N . ILE D 1 269 ? 72.950 54.093 137.583 1.00 42.55 269 ILE D N 1
ATOM 8851 C CA . ILE D 1 269 ? 72.694 54.411 138.988 1.00 45.07 269 ILE D CA 1
ATOM 8852 C C . ILE D 1 269 ? 71.340 55.112 139.168 1.00 48.81 269 ILE D C 1
ATOM 8853 O O . ILE D 1 269 ? 70.604 54.764 140.089 1.00 48.70 269 ILE D O 1
ATOM 8858 N N . LYS D 1 270 ? 71.043 56.101 138.303 1.00 44.96 270 LYS D N 1
ATOM 8859 C CA . LYS D 1 270 ? 69.791 56.852 138.315 1.00 46.63 270 LYS D CA 1
ATOM 8860 C C . LYS D 1 270 ? 68.625 55.892 138.078 1.00 52.99 270 LYS D C 1
ATOM 8861 O O . LYS D 1 270 ? 67.646 55.930 138.823 1.00 55.51 270 LYS D O 1
ATOM 8867 N N . ASP D 1 271 ? 68.766 54.984 137.099 1.00 49.18 271 ASP D N 1
ATOM 8868 C CA . ASP D 1 271 ? 67.775 53.967 136.783 1.00 50.20 271 ASP D CA 1
ATOM 8869 C C . ASP D 1 271 ? 67.464 53.099 138.007 1.00 52.15 271 ASP D C 1
ATOM 8870 O O . ASP D 1 271 ? 66.287 52.928 138.330 1.00 52.06 271 ASP D O 1
ATOM 8875 N N . PHE D 1 272 ? 68.516 52.566 138.694 1.00 45.28 272 PHE D N 1
ATOM 8876 C CA . PHE D 1 272 ? 68.334 51.734 139.888 1.00 44.23 272 PHE D CA 1
ATOM 8877 C C . PHE D 1 272 ? 67.650 52.505 141.040 1.00 49.23 272 PHE D C 1
ATOM 8878 O O . PHE D 1 272 ? 66.725 51.981 141.660 1.00 49.72 272 PHE D O 1
ATOM 8886 N N . PHE D 1 273 ? 68.113 53.742 141.319 1.00 47.49 273 PHE D N 1
ATOM 8887 C CA . PHE D 1 273 ? 67.551 54.576 142.393 1.00 49.24 273 PHE D CA 1
ATOM 8888 C C . PHE D 1 273 ? 66.079 54.938 142.212 1.00 59.99 273 PHE D C 1
ATOM 8889 O O . PHE D 1 273 ? 65.320 54.951 143.187 1.00 62.50 273 PHE D O 1
ATOM 8897 N N . MET D 1 274 ? 65.659 55.140 140.958 1.00 58.91 274 MET D N 1
ATOM 8898 C CA . MET D 1 274 ? 64.272 55.415 140.607 1.00 60.95 274 MET D CA 1
ATOM 8899 C C . MET D 1 274 ? 63.446 54.125 140.719 1.00 61.68 274 MET D C 1
ATOM 8900 O O . MET D 1 274 ? 62.390 54.143 141.336 1.00 62.69 274 MET D O 1
ATOM 8905 N N . LYS D 1 275 ? 63.934 53.014 140.152 1.00 55.63 275 LYS D N 1
ATOM 8906 C CA . LYS D 1 275 ? 63.244 51.726 140.179 1.00 55.24 275 LYS D CA 1
ATOM 8907 C C . LYS D 1 275 ? 63.094 51.141 141.582 1.00 57.82 275 LYS D C 1
ATOM 8908 O O . LYS D 1 275 ? 62.020 50.662 141.935 1.00 55.87 275 LYS D O 1
ATOM 8914 N N . ARG D 1 276 ? 64.182 51.140 142.363 1.00 55.25 276 ARG D N 1
ATOM 8915 C CA . ARG D 1 276 ? 64.192 50.548 143.700 1.00 55.52 276 ARG D CA 1
ATOM 8916 C C . ARG D 1 276 ? 63.677 51.453 144.820 1.00 61.37 276 ARG D C 1
ATOM 8917 O O . ARG D 1 276 ? 62.907 50.986 145.673 1.00 61.90 276 ARG D O 1
ATOM 8925 N N . PHE D 1 277 ? 64.124 52.723 144.851 1.00 58.23 277 PHE D N 1
ATOM 8926 C CA . PHE D 1 277 ? 63.746 53.606 145.959 1.00 60.25 277 PHE D CA 1
ATOM 8927 C C . PHE D 1 277 ? 62.812 54.739 145.608 1.00 65.34 277 PHE D C 1
ATOM 8928 O O . PHE D 1 277 ? 62.478 55.537 146.493 1.00 68.28 277 PHE D O 1
ATOM 8936 N N . SER D 1 278 ? 62.351 54.793 144.338 1.00 59.58 278 SER D N 1
ATOM 8937 C CA . SER D 1 278 ? 61.490 55.855 143.798 1.00 60.74 278 SER D CA 1
ATOM 8938 C C . SER D 1 278 ? 62.156 57.212 144.024 1.00 64.59 278 SER D C 1
ATOM 8939 O O . SER D 1 278 ? 61.489 58.226 144.185 1.00 64.63 278 SER D O 1
ATOM 8942 N N . TYR D 1 279 ? 63.505 57.207 144.021 1.00 61.96 279 TYR D N 1
ATOM 8943 C CA . TYR D 1 279 ? 64.321 58.385 144.239 1.00 61.62 279 TYR D CA 1
ATOM 8944 C C . TYR D 1 279 ? 64.948 58.880 142.950 1.00 67.71 279 TYR D C 1
ATOM 8945 O O . TYR D 1 279 ? 65.612 58.125 142.222 1.00 66.52 279 TYR D O 1
ATOM 8954 N N . GLU D 1 280 ? 64.777 60.178 142.716 1.00 66.12 280 GLU D N 1
ATOM 8955 C CA . GLU D 1 280 ? 65.286 60.915 141.571 1.00 65.38 280 GLU D CA 1
ATOM 8956 C C . GLU D 1 280 ? 65.893 62.212 142.066 1.00 69.83 280 GLU D C 1
ATOM 8957 O O . GLU D 1 280 ? 65.458 62.755 143.077 1.00 69.87 280 GLU D O 1
ATOM 8963 N N . SER D 1 281 ? 66.889 62.714 141.345 1.00 67.23 281 SER D N 1
ATOM 8964 C CA . SER D 1 281 ? 67.566 63.971 141.633 1.00 68.64 281 SER D CA 1
ATOM 8965 C C . SER D 1 281 ? 68.024 64.606 140.319 1.00 75.00 281 SER D C 1
ATOM 8966 O O . SER D 1 281 ? 68.295 63.901 139.339 1.00 73.28 281 SER D O 1
ATOM 8969 N N . GLU D 1 282 ? 68.084 65.933 140.300 1.00 75.44 282 GLU D N 1
ATOM 8970 C CA . GLU D 1 282 ? 68.550 66.715 139.151 1.00 76.34 282 GLU D CA 1
ATOM 8971 C C . GLU D 1 282 ? 70.047 67.042 139.336 1.00 80.55 282 GLU D C 1
ATOM 8972 O O . GLU D 1 282 ? 70.666 67.646 138.465 1.00 79.35 282 GLU D O 1
ATOM 8978 N N . LEU D 1 283 ? 70.606 66.608 140.485 1.00 78.94 283 LEU D N 1
ATOM 8979 C CA . LEU D 1 283 ? 72.001 66.762 140.890 1.00 79.52 283 LEU D CA 1
ATOM 8980 C C . LEU D 1 283 ? 72.767 65.468 140.598 1.00 83.19 283 LEU D C 1
ATOM 8981 O O . LEU D 1 283 ? 72.844 64.566 141.441 1.00 83.74 283 LEU D O 1
ATOM 8986 N N . PHE D 1 284 ? 73.313 65.375 139.387 1.00 77.51 284 PHE D N 1
ATOM 8987 C CA . PHE D 1 284 ? 74.090 64.224 138.941 1.00 74.75 284 PHE D CA 1
ATOM 8988 C C . PHE D 1 284 ? 75.344 64.694 138.183 1.00 74.21 284 PHE D C 1
ATOM 8989 O O . PHE D 1 284 ? 75.333 65.787 137.608 1.00 73.78 284 PHE D O 1
ATOM 8997 N N . PRO D 1 285 ? 76.435 63.896 138.181 1.00 67.12 285 PRO D N 1
ATOM 8998 C CA . PRO D 1 285 ? 77.669 64.337 137.517 1.00 65.51 285 PRO D CA 1
ATOM 8999 C C . PRO D 1 285 ? 77.591 64.493 136.010 1.00 66.33 285 PRO D C 1
ATOM 9000 O O . PRO D 1 285 ? 76.831 63.806 135.336 1.00 65.28 285 PRO D O 1
ATOM 9004 N N . THR D 1 286 ? 78.418 65.407 135.504 1.00 62.57 286 THR D N 1
ATOM 9005 C CA . THR D 1 286 ? 78.613 65.764 134.102 1.00 62.16 286 THR D CA 1
ATOM 9006 C C . THR D 1 286 ? 80.099 65.504 133.823 1.00 63.53 286 THR D C 1
ATOM 9007 O O . THR D 1 286 ? 80.932 65.780 134.686 1.00 62.03 286 THR D O 1
ATOM 9011 N N . PHE D 1 287 ? 80.427 64.968 132.637 1.00 59.57 287 PHE D N 1
ATOM 9012 C CA . PHE D 1 287 ? 81.812 64.685 132.257 1.00 59.56 287 PHE D CA 1
ATOM 9013 C C . PHE D 1 287 ? 82.676 65.952 132.176 1.00 67.52 287 PHE D C 1
ATOM 9014 O O . PHE D 1 287 ? 83.856 65.870 132.474 1.00 65.82 287 PHE D O 1
ATOM 9022 N N . LYS D 1 288 ? 82.088 67.124 131.831 1.00 70.09 288 LYS D N 1
ATOM 9023 C CA . LYS D 1 288 ? 82.821 68.410 131.745 1.00 73.53 288 LYS D CA 1
ATOM 9024 C C . LYS D 1 288 ? 83.293 68.910 133.121 1.00 81.03 288 LYS D C 1
ATOM 9025 O O . LYS D 1 288 ? 84.252 69.673 133.195 1.00 81.60 288 LYS D O 1
ATOM 9031 N N . ASP D 1 289 ? 82.634 68.447 134.200 1.00 79.60 289 ASP D N 1
ATOM 9032 C CA . ASP D 1 289 ? 82.943 68.774 135.592 1.00 81.12 289 ASP D CA 1
ATOM 9033 C C . ASP D 1 289 ? 84.139 67.988 136.170 1.00 84.83 289 ASP D C 1
ATOM 9034 O O . ASP D 1 289 ? 84.500 68.241 137.323 1.00 85.85 289 ASP D O 1
ATOM 9039 N N . ILE D 1 290 ? 84.739 67.026 135.412 1.00 79.17 290 ILE D N 1
ATOM 9040 C CA . ILE D 1 290 ? 85.902 66.295 135.935 1.00 77.98 290 ILE D CA 1
ATOM 9041 C C . ILE D 1 290 ? 87.163 67.165 135.973 1.00 81.79 290 ILE D C 1
ATOM 9042 O O . ILE D 1 290 ? 87.493 67.820 134.979 1.00 81.49 290 ILE D O 1
ATOM 9047 N N . ARG D 1 291 ? 87.823 67.201 137.150 1.00 77.79 291 ARG D N 1
ATOM 9048 C CA . ARG D 1 291 ? 89.074 67.924 137.360 1.00 78.35 291 ARG D CA 1
ATOM 9049 C C . ARG D 1 291 ? 90.198 66.934 137.719 1.00 77.94 291 ARG D C 1
ATOM 9050 O O . ARG D 1 291 ? 90.294 66.457 138.854 1.00 76.62 291 ARG D O 1
ATOM 9058 N N . ARG D 1 292 ? 90.990 66.571 136.699 1.00 72.36 292 ARG D N 1
ATOM 9059 C CA . ARG D 1 292 ? 92.098 65.616 136.776 1.00 89.18 292 ARG D CA 1
ATOM 9060 C C . ARG D 1 292 ? 93.210 66.076 137.729 1.00 120.88 292 ARG D C 1
ATOM 9061 O O . ARG D 1 292 ? 93.212 65.699 138.902 1.00 84.84 292 ARG D O 1
ATOM 9069 N N . LEU D 1 296 ? 101.674 58.941 140.907 1.00 82.72 296 LEU D N 1
ATOM 9070 C CA . LEU D 1 296 ? 100.711 60.050 140.951 1.00 83.18 296 LEU D CA 1
ATOM 9071 C C . LEU D 1 296 ? 99.492 59.877 140.019 1.00 84.58 296 LEU D C 1
ATOM 9072 O O . LEU D 1 296 ? 98.686 60.806 139.863 1.00 85.60 296 LEU D O 1
ATOM 9077 N N . ASP D 1 297 ? 99.374 58.682 139.417 1.00 76.57 297 ASP D N 1
ATOM 9078 C CA . ASP D 1 297 ? 98.307 58.228 138.521 1.00 74.01 297 ASP D CA 1
ATOM 9079 C C . ASP D 1 297 ? 98.032 56.726 138.767 1.00 71.86 297 ASP D C 1
ATOM 9080 O O . ASP D 1 297 ? 98.975 55.928 138.755 1.00 71.31 297 ASP D O 1
ATOM 9085 N N . VAL D 1 298 ? 96.750 56.362 139.022 1.00 64.56 298 VAL D N 1
ATOM 9086 C CA . VAL D 1 298 ? 96.269 54.988 139.309 1.00 61.94 298 VAL D CA 1
ATOM 9087 C C . VAL D 1 298 ? 96.666 53.938 138.261 1.00 62.06 298 VAL D C 1
ATOM 9088 O O . VAL D 1 298 ? 97.141 52.873 138.643 1.00 58.33 298 VAL D O 1
ATOM 9092 N N . GLU D 1 299 ? 96.551 54.271 136.961 1.00 59.90 299 GLU D N 1
ATOM 9093 C CA . GLU D 1 299 ? 96.958 53.398 135.855 1.00 58.98 299 GLU D CA 1
ATOM 9094 C C . GLU D 1 299 ? 98.460 53.113 135.881 1.00 57.27 299 GLU D C 1
ATOM 9095 O O . GLU D 1 299 ? 98.854 51.977 135.674 1.00 55.21 299 GLU D O 1
ATOM 9101 N N . VAL D 1 300 ? 99.286 54.128 136.167 1.00 53.31 300 VAL D N 1
ATOM 9102 C CA . VAL D 1 300 ? 100.746 53.998 136.285 1.00 52.93 300 VAL D CA 1
ATOM 9103 C C . VAL D 1 300 ? 101.086 53.051 137.458 1.00 51.78 300 VAL D C 1
ATOM 9104 O O . VAL D 1 300 ? 101.891 52.133 137.283 1.00 49.74 300 VAL D O 1
ATOM 9108 N N . SER D 1 301 ? 100.450 53.256 138.635 1.00 46.73 301 SER D N 1
ATOM 9109 C CA . SER D 1 301 ? 100.656 52.407 139.808 1.00 45.91 301 SER D CA 1
ATOM 9110 C C . SER D 1 301 ? 100.186 50.983 139.522 1.00 47.23 301 SER D C 1
ATOM 9111 O O . SER D 1 301 ? 100.929 50.048 139.793 1.00 45.88 301 SER D O 1
ATOM 9114 N N . ALA D 1 302 ? 98.976 50.814 138.951 1.00 42.60 302 ALA D N 1
ATOM 9115 C CA . ALA D 1 302 ? 98.433 49.495 138.624 1.00 41.02 302 ALA D CA 1
ATOM 9116 C C . ALA D 1 302 ? 99.286 48.747 137.597 1.00 44.16 302 ALA D C 1
ATOM 9117 O O . ALA D 1 302 ? 99.519 47.546 137.761 1.00 42.50 302 ALA D O 1
ATOM 9119 N N . SER D 1 303 ? 99.800 49.456 136.572 1.00 42.02 303 SER D N 1
ATOM 9120 C CA . SER D 1 303 ? 100.653 48.839 135.554 1.00 42.48 303 SER D CA 1
ATOM 9121 C C . SER D 1 303 ? 101.975 48.379 136.186 1.00 45.61 303 SER D C 1
ATOM 9122 O O . SER D 1 303 ? 102.466 47.304 135.842 1.00 44.93 303 SER D O 1
ATOM 9125 N N . GLY D 1 304 ? 102.517 49.188 137.106 1.00 42.09 304 GLY D N 1
ATOM 9126 C CA . GLY D 1 304 ? 103.737 48.876 137.847 1.00 41.73 304 GLY D CA 1
ATOM 9127 C C . GLY D 1 304 ? 103.554 47.614 138.672 1.00 44.45 304 GLY D C 1
ATOM 9128 O O . GLY D 1 304 ? 104.419 46.738 138.651 1.00 43.77 304 GLY D O 1
ATOM 9129 N N . TYR D 1 305 ? 102.403 47.485 139.367 1.00 41.36 305 TYR D N 1
ATOM 9130 C CA . TYR D 1 305 ? 102.088 46.289 140.161 1.00 40.13 305 TYR D CA 1
ATOM 9131 C C . TYR D 1 305 ? 101.902 45.077 139.249 1.00 42.38 305 TYR D C 1
ATOM 9132 O O . TYR D 1 305 ? 102.392 44.013 139.587 1.00 43.22 305 TYR D O 1
ATOM 9141 N N . THR D 1 306 ? 101.211 45.227 138.108 1.00 38.36 306 THR D N 1
ATOM 9142 C CA . THR D 1 306 ? 101.014 44.122 137.136 1.00 37.43 306 THR D CA 1
ATOM 9143 C C . THR D 1 306 ? 102.379 43.597 136.620 1.00 40.91 306 THR D C 1
ATOM 9144 O O . THR D 1 306 ? 102.585 42.381 136.574 1.00 39.29 306 THR D O 1
ATOM 9148 N N . LYS D 1 307 ? 103.308 44.497 136.257 1.00 40.23 307 LYS D N 1
ATOM 9149 C CA . LYS D 1 307 ? 104.661 44.095 135.790 1.00 40.92 307 LYS D CA 1
ATOM 9150 C C . LYS D 1 307 ? 105.430 43.338 136.884 1.00 47.06 307 LYS D C 1
ATOM 9151 O O . LYS D 1 307 ? 106.100 42.366 136.579 1.00 47.05 307 LYS D O 1
ATOM 9157 N N . GLU D 1 308 ? 105.286 43.752 138.164 1.00 46.72 308 GLU D N 1
ATOM 9158 C CA . GLU D 1 308 ? 105.929 43.074 139.307 1.00 47.30 308 GLU D CA 1
ATOM 9159 C C . GLU D 1 308 ? 105.382 41.650 139.414 1.00 52.49 308 GLU D C 1
ATOM 9160 O O . GLU D 1 308 ? 106.160 40.704 139.500 1.00 55.16 308 GLU D O 1
ATOM 9166 N N . MET D 1 309 ? 104.056 41.496 139.322 1.00 46.81 309 MET D N 1
ATOM 9167 C CA . MET D 1 309 ? 103.380 40.200 139.376 1.00 46.14 309 MET D CA 1
ATOM 9168 C C . MET D 1 309 ? 103.719 39.331 138.149 1.00 48.75 309 MET D C 1
ATOM 9169 O O . MET D 1 309 ? 103.927 38.121 138.303 1.00 48.07 309 MET D O 1
ATOM 9174 N N . GLN D 1 310 ? 103.762 39.929 136.937 1.00 45.97 310 GLN D N 1
ATOM 9175 C CA . GLN D 1 310 ? 104.118 39.185 135.712 1.00 48.10 310 GLN D CA 1
ATOM 9176 C C . GLN D 1 310 ? 105.548 38.614 135.764 1.00 55.98 310 GLN D C 1
ATOM 9177 O O . GLN D 1 310 ? 105.780 37.523 135.235 1.00 56.55 310 GLN D O 1
ATOM 9183 N N . ALA D 1 311 ? 106.477 39.328 136.436 1.00 55.12 311 ALA D N 1
ATOM 9184 C CA . ALA D 1 311 ? 107.877 38.918 136.606 1.00 57.57 311 ALA D CA 1
ATOM 9185 C C . ALA D 1 311 ? 107.993 37.618 137.422 1.00 66.41 311 ALA D C 1
ATOM 9186 O O . ALA D 1 311 ? 108.811 36.757 137.093 1.00 66.90 311 ALA D O 1
ATOM 9188 N N . ASP D 1 312 ? 107.119 37.450 138.432 1.00 66.15 312 ASP D N 1
ATOM 9189 C CA . ASP D 1 312 ? 107.059 36.278 139.318 1.00 66.77 312 ASP D CA 1
ATOM 9190 C C . ASP D 1 312 ? 106.241 35.101 138.757 1.00 69.73 312 ASP D C 1
ATOM 9191 O O . ASP D 1 312 ? 106.385 33.977 139.239 1.00 69.55 312 ASP D O 1
ATOM 9196 N N . ASP D 1 313 ? 105.407 35.354 137.731 1.00 65.58 313 ASP D N 1
ATOM 9197 C CA . ASP D 1 313 ? 104.567 34.331 137.095 1.00 95.78 313 ASP D CA 1
ATOM 9198 C C . ASP D 1 313 ? 105.380 33.333 136.272 1.00 118.90 313 ASP D C 1
ATOM 9199 O O . ASP D 1 313 ? 105.958 32.397 136.814 1.00 77.92 313 ASP D O 1
#